Protein AF-0000000084731700 (afdb_homodimer)

Nearest PDB structures (foldseek):
  6h3n-assembly1_B  TM=8.979E-01  e=9.708E-42  Pseudomonas aeruginosa PAO1
  7q5p-assembly1_C  TM=9.030E-01  e=2.104E-41  Pseudomonas protegens Pf-5
  4uhv-assembly2_A  TM=8.529E-01  e=2.284E-30  Pseudomonas aeruginosa PAO1
  2p5z-assembly1_X  TM=8.644E-01  e=1.153E-28  Escherichia coli O6
  6j0m-assembly1_C  TM=7.497E-01  e=6.875E-27  Photorhabdus asymbiotica

Secondary structure (DSSP, 8-state):
---------S-EEEEEEETTS-TTS-EEEEEEEEEETTS--EEEEEEEE--TT--HHHHTT-EEEEEEEE-TTSS-EEEEEEEEEEEEEEEEEETTEEEEEEEEE-GGGGGGG-EEEEEE---B-HHHHHHHHHHHTT--TTTEEEE-SS----BS-EEEEEEEHHHHHHHHHHHTT-EEEEE-SSSS-EEEEE-SGGGS---EEEEEE--BTBS-----TTEEEEEEEEE----SEEEEEE--GGGTT--EEEEEES-TT---EEEEE-S---SHHHHHHHHHHHHHHHHTTTEEEEEEES-S---TT-EEEEES-SSGGG-SEEEEEEEEEEEEEEEEE-STT-EEEEEEEEEEEEEEETTSPP-----SPPP---S-EEEEEE-SSS-SBPPB-TT--EEEE-TTSSS-PPPPTT--EEEE-BS-B-SS-EEE-PPBTT-EEEEEEBTT-TTSEEEEEEE--SSS--S--TT-TTEEEEE-TTS-EEEEE-S--/---------S-EEEEEEETTS-TTS-EEEEEEEEEETTS--EEEEEEEE--TT--HHHHTT-EEEEEEEE-TTSSPEEEEEEEEEEEEEEEEEETTEEEEEEEEE-GGGGGGG-EEEEEE---B-HHHHHHHHHHHTT--TTTEEEE-SS----BS-EEEEEEEHHHHHHHHHHHTT-EEEEE-SSSS-EEEEE-SGGGS---EEEEEE--TTSS-----TTEEEEEEEEE----SEEEEEE--GGGTT--EEEEEES-TT---EEEEE-S---SHHHHHHHHHHHHHHHHTTTEEEEEEES-S---TT-EEEEES-SSGGG-SEEEEEEEEEEEEEEEEE-STT-EEEEEEEEEEEEEEETTSPP-----SPPP---SBEEEEEE-SSS-SBPP--TT--EEEE-TTSSS-PPPPTT--EEEE--S-B-SS-B---PPBTT-EEEEEEGGG-TTSEEEEEEE--SSS--S--TT-TTEEEEE-TTS-EEEEE-S--

Sequence (994 aa):
MSAGNAEMAGEVNFKFTVSGLPPDTFQVVDFAGEEELNADYSFRMTLLTRNTSLVPRDLLGKDASLVIESRREGPVVTMPYHGMIGEVEVCRQVFDRTEYKVTLVPRIARLALSEYSEVYTLEKDIPGLLEEVLKEAGFTSQDYQFKIVEGGRQRSFVCQYRETLRQFLHRWVEREGIVTYFDHSGEKERLVFYDQPHQKPAWTKSLVYRPPGDLDVGFSDDSLIEFSETIRPVTGKVVVQDFNYRKANLEIREEEVLDPRLETLVEEYGENLRTNAEAKRQAKLLAELVRCRERRFSGKSSAIDIRAGTTVKVRSHFREEVNGSFFVIRARFDGSLTESSRGPGSVAEQGRFTTSFEAIPADVPFRPERKTLWPRISGVVQGIVEAEGSGKFAELNEFGEYKIRFPFALTKRKSQKGSGWVRLATPLAGADNGMHFPLHKDTEVLVAFMGGDPDQPVIVGALHNSEGRNLVSNKNPEINIIRSAGGNVLMLIDGSLMSAGNAEMAGEVNFKFTVSGLPPDTFQVVDFAGEEELNADYSFRMTLLTRNTSLVPRDLLGKDASLVIESRREGPVVTMPYHGMIGEVEVCRQVFDRTEYKVTLVPRIARLALSEYSEVYTLEKDIPGLLEEVLKEAGFTSQDYQFKIVEGGRQRSFVCQYRETLRQFLHRWVEREGIVTYFDHSGEKERLVFYDQPHQKPAWTKSLVYRPPGDLDVGFSDDSLIEFSETIRPVTGKVVVQDFNYRKANLEIREEEVLDPRLETLVEEYGENLRTNAEAKRQAKLLAELVRCRERRFSGKSSAIDIRAGTTVKVRSHFREEVNGSFFVIRARFDGSLTESSRGPGSVAEQGRFTTSFEAIPADVPFRPERKTLWPRISGVVQGIVEAEGSGKFAELNEFGEYKIRFPFALTKRKSQKGSGWVRLATPLAGADNGMHFPLHKDTEVLVAFMGGDPDQPVIVGALHNSEGRNLVSNKNPEINIIRSAGGNVLMLIDGSL

pLDDT: mean 90.33, std 12.6, range [23.34, 98.81]

Solvent-accessible surface area (backbone atoms only — not comparable to full-atom values): 52655 Å² total; per-residue (Å²): 135,80,78,71,80,76,80,84,45,72,46,41,47,66,47,44,37,42,70,96,50,62,64,77,49,42,43,60,39,33,37,44,31,40,31,33,55,73,51,77,39,43,33,41,31,38,31,38,24,68,68,81,80,71,55,69,76,72,49,54,66,34,47,30,35,41,36,40,34,36,31,57,80,67,63,75,44,76,44,59,44,37,27,16,26,72,44,77,42,80,72,51,76,54,88,80,24,42,34,34,37,39,28,43,24,45,68,70,60,58,32,60,77,40,70,50,25,36,74,45,28,72,55,37,24,63,71,57,47,51,50,52,51,43,43,75,72,69,48,54,78,77,43,40,46,80,54,65,80,77,76,66,68,66,35,33,46,44,47,47,59,76,37,26,51,39,54,54,52,48,34,51,35,23,71,72,34,35,42,32,47,76,44,41,87,58,94,51,42,21,44,36,36,28,58,48,69,89,65,55,63,86,46,68,42,67,30,38,47,49,50,93,76,51,87,74,70,65,83,38,71,33,35,24,45,41,65,27,42,37,42,40,82,68,46,12,27,32,36,23,38,41,76,28,50,82,45,54,85,53,80,32,66,27,70,38,78,73,35,88,89,45,86,35,32,35,51,46,65,73,78,80,43,81,43,56,68,53,26,42,52,50,19,50,48,50,46,35,38,51,55,48,60,25,47,38,32,41,36,31,27,48,27,74,75,68,43,43,48,21,34,35,35,39,36,74,44,94,49,70,87,66,43,39,55,29,30,23,46,30,21,36,38,40,38,36,48,40,80,38,72,77,50,95,89,46,70,46,73,50,35,47,56,41,29,38,35,34,27,27,55,55,86,52,50,79,39,50,71,76,75,53,76,74,63,64,43,70,49,68,46,67,30,29,32,37,45,84,69,89,61,63,57,32,46,36,40,89,70,37,21,34,31,62,45,51,77,74,28,74,62,86,72,75,68,39,88,94,25,39,70,31,49,58,44,24,80,33,28,22,63,72,24,26,39,44,71,66,63,40,44,68,37,38,28,35,30,33,14,49,63,4,30,62,56,38,56,33,32,65,42,76,51,69,44,95,89,47,61,68,92,57,48,95,87,41,75,48,53,44,76,49,70,51,95,57,64,51,74,50,75,49,71,77,50,86,130,135,80,78,73,78,74,78,85,51,68,48,40,47,66,46,43,36,43,68,96,50,63,62,76,51,42,45,60,39,34,38,44,33,41,32,32,55,71,50,78,39,41,34,43,31,39,33,39,24,67,67,82,80,70,55,72,75,71,48,54,67,32,46,29,35,40,36,41,35,36,32,55,82,68,63,76,44,75,44,59,45,38,27,16,28,57,33,39,27,46,53,49,74,56,88,80,25,40,33,32,37,38,28,42,24,44,68,69,61,57,33,60,38,20,26,38,24,38,72,45,26,73,54,38,22,62,71,58,46,51,50,53,53,42,43,74,72,72,49,54,79,78,44,42,46,78,54,66,79,77,78,65,67,65,35,34,47,43,47,47,59,78,37,26,51,39,54,53,51,47,32,50,33,23,71,71,32,34,39,32,47,76,44,42,88,57,93,48,43,22,44,37,35,28,58,50,71,87,64,55,63,87,46,68,41,67,30,38,48,46,53,76,89,44,88,76,62,67,84,39,70,34,35,23,45,42,75,47,79,48,77,48,92,68,65,12,28,36,37,23,38,41,76,29,80,93,46,66,84,53,82,34,66,28,67,38,78,75,33,89,88,47,87,46,69,47,79,46,72,75,79,80,44,80,44,55,69,54,26,43,52,51,20,49,48,50,46,35,37,50,56,48,62,25,48,40,32,41,35,32,28,49,26,75,75,69,44,43,49,20,36,34,35,39,36,74,43,94,50,70,86,66,41,40,55,29,31,24,45,29,21,35,38,41,38,36,47,41,82,38,73,78,49,94,91,46,73,46,75,49,35,47,56,41,29,38,34,34,26,27,55,55,86,53,51,77,40,49,72,76,76,54,77,76,63,66,48,32,26,27,41,67,30,29,32,38,46,80,71,89,60,62,59,39,47,61,53,97,81,64,22,35,30,62,43,51,78,66,27,73,60,87,72,75,66,38,90,97,25,37,70,32,48,64,60,56,98,38,76,58,95,88,48,66,51,84,66,84,58,35,45,65,21,39,27,34,29,34,35,58,93,18,30,62,55,39,57,34,34,65,27,17,32,54,30,60,71,13,46,53,90,39,21,55,86,41,60,46,43,28,41,39,33,41,79,88,64,52,73,51,74,48,70,47,54,88,127

InterPro domains:
  IPR006531 Gp5/Type VI secretion system Vgr protein, OB-fold domain [PF04717] (404-464)
  IPR006533 Type VI secretion system, RhsGE-associated Vgr protein [TIGR01646] (26-467)
  IPR017847 Type VI secretion system, RhsGE-associated Vgr family subset [TIGR03361] (15-469)
  IPR037026 Vgr protein, OB-fold domain superfamily [G3DSA:2.40.50.230] (365-467)

Radius of gyration: 34.45 Å; Cα contacts (8 Å, |Δi|>4): 2381; chains: 2; bounding box: 83×119×77 Å

Organism: NCBI:txid412449

Foldseek 3Di:
DPPPPPCPAWFKAKFKAWPPDDRVQKGWFKWKWKAFKLDKIKIKTKIKGLDPPDDQVVQFFTKMKMWIWTCNPPDIDIDMDIAGWHDKDFDDDDDNITMIITMGIHNCVCLQVDWAKAKDQPQAFPVVVLVVLCVVVPDDPQAEEEAEDDTDGGARIDIDHGGGNSLVNSLVCQQLQKIWGWDDPDPHIHIYIYRDLVPFDPAEAEAEEDEPPDPCPDLDQRYWHDKDKDFDDFFQKEKEFEADPVCRVDGQIDMDGDHPVHPGYHYDYDPPDHDNVVRNSSNVSVSLQRVQPGMKMKTKHQHPPPHQRYWYAYDDDPDPVPRGIWHWRMKMKIKGWDQDPPDPPDGDTHMGIMMMTMTGRSPRGDGDDSPRDQDFDDFKAKWFFADDDDDFFFDADPVRWTAIHHPRHPDPDDNDPPGRTAEEDAPDDDDPDDDDDGHTGGWMFIWAADVRHPRGIHTDGTDADPVRHDPDDPVQPQKDWDAHPVGDIDIDGRDDD/DPPPPPPPAWFKAKFKAWPPDDRVQKHWFKWKWKAFKLDKIKIKTKIKGLDPPDDQVVQFFTKMKMWIWTCHPPDIDIDMDIAGWHDKDFDDDDDSITMMITMGIHNCVCLQVDWAKAKDQPQAFPVVVLVVVCVVVPDDPQAEEEAEDDTDGGARIDMDHGGGNSLVNSLVCQQLQKIWGWDDPDPHIHIYIYRDLVPFDPAEAEAEEDAPPDPCPDQDQRYWHDKDKDFDDFFQKEKEFEADPVCRVDGAIDMDGDHPVHPGYYYDYDPPDHDNVVRHSSRVSVSLQRVQPGMKMKTKHQHPPPHQRYWYAYDDDPDPVPRGIWHWRMKMKIKRWDQDPPDPPDGDTHMGMMMMTMTGHSPRGDGDDSPRDQDFDPDKAKWFFADPDDDFFFDADPVRWTAIHGPRHPDPDDNPPPGRTAEEDAPDDDDPDDDDQGHTGGWMFIWAADVRHPRGIHTDGTDADPVRHDPDDPVQPQWDWDAHPVGDIDIDGRDDD

Structure (mmCIF, N/CA/C/O backbone):
data_AF-0000000084731700-model_v1
#
loop_
_entity.id
_entity.type
_entity.pdbx_description
1 polymer 'Rhs element Vgr protein'
#
loop_
_atom_site.group_PDB
_atom_site.id
_atom_site.type_symbol
_atom_site.label_atom_id
_atom_site.label_alt_id
_atom_site.label_comp_id
_atom_site.label_asym_id
_atom_site.label_entity_id
_atom_site.label_seq_id
_atom_site.pdbx_PDB_ins_code
_atom_site.Cartn_x
_atom_site.Cartn_y
_atom_site.Cartn_z
_atom_site.occupancy
_atom_site.B_iso_or_equiv
_atom_site.auth_seq_id
_atom_site.auth_comp_id
_atom_site.auth_asym_id
_atom_site.auth_atom_id
_atom_site.pdbx_PDB_model_num
ATOM 1 N N . MET A 1 1 ? -48.156 47.344 27.125 1 23.34 1 MET A N 1
ATOM 2 C CA . MET A 1 1 ? -46.906 47.031 27.797 1 23.34 1 MET A CA 1
ATOM 3 C C . MET A 1 1 ? -46.344 45.688 27.328 1 23.34 1 MET A C 1
ATOM 5 O O . MET A 1 1 ? -46.531 44.656 27.984 1 23.34 1 MET A O 1
ATOM 9 N N . SER A 1 2 ? -46.438 45.438 26.031 1 24.66 2 SER A N 1
ATOM 10 C CA . SER A 1 2 ? -46.094 44.312 25.141 1 24.66 2 SER A CA 1
ATOM 11 C C . SER A 1 2 ? -44.625 43.906 25.266 1 24.66 2 SER A C 1
ATOM 13 O O . SER A 1 2 ? -43.75 44.656 24.875 1 24.66 2 SER A O 1
ATOM 15 N N . ALA A 1 3 ? -44.281 43.438 26.516 1 30.44 3 ALA A N 1
ATOM 16 C CA . ALA A 1 3 ? -42.969 42.875 26.844 1 30.44 3 ALA A CA 1
ATOM 17 C C . ALA A 1 3 ? -42.406 42.062 25.672 1 30.44 3 ALA A C 1
ATOM 19 O O . ALA A 1 3 ? -43 41.094 25.234 1 30.44 3 ALA A O 1
ATOM 20 N N . GLY A 1 4 ? -41.812 42.719 24.688 1 27.67 4 GLY A N 1
ATOM 21 C CA . GLY A 1 4 ? -41.094 42.281 23.5 1 27.67 4 GLY A CA 1
ATOM 22 C C . GLY A 1 4 ? -40.25 41.031 23.75 1 27.67 4 GLY A C 1
ATOM 23 O O . GLY A 1 4 ? -39.594 40.938 24.781 1 27.67 4 GLY A O 1
ATOM 24 N N . ASN A 1 5 ? -40.781 39.875 23.359 1 30.38 5 ASN A N 1
ATOM 25 C CA . ASN A 1 5 ? -40.094 38.594 23.25 1 30.38 5 ASN A CA 1
ATOM 26 C C . ASN A 1 5 ? -38.625 38.75 22.828 1 30.38 5 ASN A C 1
ATOM 28 O O . ASN A 1 5 ? -38.344 39.156 21.703 1 30.38 5 ASN A O 1
ATOM 32 N N . ALA A 1 6 ? -37.781 39.25 23.609 1 31.95 6 ALA A N 1
ATOM 33 C CA . ALA A 1 6 ? -36.344 39.312 23.469 1 31.95 6 ALA A CA 1
ATOM 34 C C . ALA A 1 6 ? -35.844 38.188 22.578 1 31.95 6 ALA A C 1
ATOM 36 O O . ALA A 1 6 ? -36.219 37.031 22.766 1 31.95 6 ALA A O 1
ATOM 37 N N . GLU A 1 7 ? -35.312 38.438 21.344 1 33.59 7 GLU A N 1
ATOM 38 C CA . GLU A 1 7 ? -34.594 37.906 20.203 1 33.59 7 GLU A CA 1
ATOM 39 C C . GLU A 1 7 ? -33.562 36.844 20.656 1 33.59 7 GLU A C 1
ATOM 41 O O . GLU A 1 7 ? -32.562 37.188 21.266 1 33.59 7 GLU A O 1
ATOM 46 N N . MET A 1 8 ? -33.938 35.781 21.266 1 37.81 8 MET A N 1
ATOM 47 C CA . MET A 1 8 ? -33.188 34.562 21.453 1 37.81 8 MET A CA 1
ATOM 48 C C . MET A 1 8 ? -32.312 34.25 20.234 1 37.81 8 MET A C 1
ATOM 50 O O . MET A 1 8 ? -32.812 33.625 19.281 1 37.81 8 MET A O 1
ATOM 54 N N . ALA A 1 9 ? -31.734 35.094 19.594 1 41.38 9 ALA A N 1
ATOM 55 C CA . ALA A 1 9 ? -30.922 35.156 18.391 1 41.38 9 ALA A CA 1
ATOM 56 C C . ALA A 1 9 ? -30.234 33.812 18.125 1 41.38 9 ALA A C 1
ATOM 58 O O . ALA A 1 9 ? -30.406 33.219 17.062 1 41.38 9 ALA A O 1
ATOM 59 N N . GLY A 1 10 ? -28.734 33.719 18.156 1 51.06 10 GLY A N 1
ATOM 60 C CA . GLY A 1 10 ? -27.516 33.219 17.531 1 51.06 10 GLY A CA 1
ATOM 61 C C . GLY A 1 10 ? -27.172 31.812 17.953 1 51.06 10 GLY A C 1
ATOM 62 O O . GLY A 1 10 ? -26.016 31.375 17.828 1 51.06 10 GLY A O 1
ATOM 63 N N . GLU A 1 11 ? -28.141 30.922 18.453 1 73.56 11 GLU A N 1
ATOM 64 C CA . GLU A 1 11 ? -27.844 29.828 19.359 1 73.56 11 GLU A CA 1
ATOM 65 C C . GLU A 1 11 ? -27.844 28.484 18.609 1 73.56 11 GLU A C 1
ATOM 67 O O . GLU A 1 11 ? -28.703 28.25 17.766 1 73.56 11 GLU A O 1
ATOM 72 N N . VAL A 1 12 ? -26.891 27.797 18.469 1 85.94 12 VAL A N 1
ATOM 73 C CA . VAL A 1 12 ? -26.812 26.406 18.078 1 85.94 12 VAL A CA 1
ATOM 74 C C . VAL A 1 12 ? -27.219 25.5 19.234 1 85.94 12 VAL A C 1
ATOM 76 O O . VAL A 1 12 ? -26.875 25.766 20.391 1 85.94 12 VAL A O 1
ATOM 79 N N . ASN A 1 13 ? -28.141 24.578 18.922 1 90.25 13 ASN A N 1
ATOM 80 C CA . ASN A 1 13 ? -28.594 23.594 19.906 1 90.25 13 ASN A CA 1
ATOM 81 C C . ASN A 1 13 ? -28.422 22.172 19.391 1 90.25 13 ASN A C 1
ATOM 83 O O . ASN A 1 13 ? -28.344 21.953 18.188 1 90.25 13 ASN A O 1
ATOM 87 N N . PHE A 1 14 ? -28.344 21.234 20.328 1 94.62 14 PHE A N 1
ATOM 88 C CA . PHE A 1 14 ? -28.141 19.828 20.016 1 94.62 14 PHE A CA 1
ATOM 89 C C . PHE A 1 14 ? -29.156 18.953 20.719 1 94.62 14 PHE A C 1
ATOM 91 O O . PHE A 1 14 ? -29.344 19.062 21.938 1 94.62 14 PHE A O 1
ATOM 98 N N . LYS A 1 15 ? -29.766 18.141 19.984 1 94.56 15 LYS A N 1
ATOM 99 C CA . LYS A 1 15 ? -30.734 17.203 20.547 1 94.56 15 LYS A CA 1
ATOM 100 C C . LYS A 1 15 ? -30.375 15.766 20.188 1 94.56 15 LYS A C 1
ATOM 102 O O . LYS A 1 15 ? -30.078 15.461 19.031 1 94.56 15 LYS A O 1
ATOM 107 N N . PHE A 1 16 ? -30.375 14.914 21.188 1 97.31 16 PHE A N 1
ATOM 108 C CA . PHE A 1 16 ? -30.109 13.492 21 1 97.31 16 PHE A CA 1
ATOM 109 C C . PHE A 1 16 ? -31.281 12.656 21.484 1 97.31 16 PHE A C 1
ATOM 111 O O . PHE A 1 16 ? -31.719 12.797 22.641 1 97.31 16 PHE A O 1
ATOM 118 N N . THR A 1 17 ? -31.781 11.828 20.625 1 97.5 17 THR A N 1
ATOM 119 C CA . THR A 1 17 ? -32.938 11 20.969 1 97.5 17 THR A CA 1
ATOM 120 C C . THR A 1 17 ? -32.625 9.523 20.703 1 97.5 17 THR A C 1
ATOM 122 O O . THR A 1 17 ? -31.891 9.195 19.781 1 97.5 17 THR A O 1
ATOM 125 N N . VAL A 1 18 ? -33.156 8.672 21.531 1 97.5 18 VAL A N 1
ATOM 126 C CA . VAL A 1 18 ? -33.031 7.227 21.406 1 97.5 18 VAL A CA 1
ATOM 127 C C . VAL A 1 18 ? -34.406 6.578 21.328 1 97.5 18 VAL A C 1
ATOM 129 O O . VAL A 1 18 ? -35.312 6.934 22.094 1 97.5 18 VAL A O 1
ATOM 132 N N . SER A 1 19 ? -34.5 5.633 20.391 1 96.19 19 SER A N 1
ATOM 133 C CA . SER A 1 19 ? -35.75 4.922 20.219 1 96.19 19 SER A CA 1
ATOM 134 C C . SER A 1 19 ? -36.156 4.199 21.5 1 96.19 19 SER A C 1
ATOM 136 O O . SER A 1 19 ? -35.344 3.51 22.109 1 96.19 19 SER A O 1
ATOM 138 N N . GLY A 1 20 ? -37.375 4.367 21.922 1 93.62 20 GLY A N 1
ATOM 139 C CA . GLY A 1 20 ? -37.875 3.691 23.094 1 93.62 20 GLY A CA 1
ATOM 140 C C . GLY A 1 20 ? -37.75 4.512 24.375 1 93.62 20 GLY A C 1
ATOM 141 O O . GLY A 1 20 ? -38.188 4.102 25.438 1 93.62 20 GLY A O 1
ATOM 142 N N . LEU A 1 21 ? -37.094 5.617 24.266 1 95.38 21 LEU A N 1
ATOM 143 C CA . LEU A 1 21 ? -36.938 6.496 25.422 1 95.38 21 LEU A CA 1
ATOM 144 C C . LEU A 1 21 ? -37.562 7.859 25.156 1 95.38 21 LEU A C 1
ATOM 146 O O . LEU A 1 21 ? -37.656 8.297 24.016 1 95.38 21 LEU A O 1
ATOM 150 N N . PRO A 1 22 ? -37.906 8.523 26.234 1 94.75 22 PRO A N 1
ATOM 151 C CA . PRO A 1 22 ? -38.375 9.891 26.031 1 94.75 22 PRO A CA 1
ATOM 152 C C . PRO A 1 22 ? -37.344 10.805 25.406 1 94.75 22 PRO A C 1
ATOM 154 O O . PRO A 1 22 ? -36.156 10.664 25.688 1 94.75 22 PRO A O 1
ATOM 157 N N . PRO A 1 23 ? -37.781 11.719 24.609 1 92.94 23 PRO A N 1
ATOM 158 C CA . PRO A 1 23 ? -36.844 12.578 23.875 1 92.94 23 PRO A CA 1
ATOM 159 C C . PRO A 1 23 ? -35.938 13.414 24.781 1 92.94 23 PRO A C 1
ATOM 161 O O . PRO A 1 23 ? -34.875 13.82 24.375 1 92.94 23 PRO A O 1
ATOM 164 N N . ASP A 1 24 ? -36.344 13.625 26.016 1 92.31 24 ASP A N 1
ATOM 165 C CA . ASP A 1 24 ? -35.562 14.492 26.906 1 92.31 24 ASP A CA 1
ATOM 166 C C . ASP A 1 24 ? -34.719 13.672 27.891 1 92.31 24 ASP A C 1
ATOM 168 O O . ASP A 1 24 ? -34.281 14.188 28.906 1 92.31 24 ASP A O 1
ATOM 172 N N . THR A 1 25 ? -34.594 12.477 27.516 1 94.5 25 THR A N 1
ATOM 173 C CA . THR A 1 25 ? -33.844 11.586 28.406 1 94.5 25 THR A CA 1
ATOM 174 C C . THR A 1 25 ? -32.406 12.047 28.562 1 94.5 25 THR A C 1
ATOM 176 O O . THR A 1 25 ? -31.844 11.992 29.656 1 94.5 25 THR A O 1
ATOM 179 N N . PHE A 1 26 ? -31.859 12.531 27.453 1 95.69 26 PHE A N 1
ATOM 180 C CA . PHE A 1 26 ? -30.453 12.883 27.469 1 95.69 26 PHE A CA 1
ATOM 181 C C . PHE A 1 26 ? -30.266 14.359 27.125 1 95.69 26 PHE A C 1
ATOM 183 O O . PHE A 1 26 ? -30.953 14.891 26.25 1 95.69 26 PHE A O 1
ATOM 190 N N . GLN A 1 27 ? -29.344 14.953 27.812 1 94 27 GLN A N 1
ATOM 191 C CA . GLN A 1 27 ? -28.828 16.266 27.453 1 94 27 GLN A CA 1
ATOM 192 C C . GLN A 1 27 ? -27.438 16.172 26.844 1 94 27 GLN A C 1
ATOM 194 O O . GLN A 1 27 ? -26.547 15.547 27.406 1 94 27 GLN A O 1
ATOM 199 N N . VAL A 1 28 ? -27.266 16.812 25.703 1 96.06 28 VAL A N 1
ATOM 200 C CA . VAL A 1 28 ? -25.969 16.781 25.031 1 96.06 28 VAL A CA 1
ATOM 201 C C . VAL A 1 28 ? -25.047 17.859 25.594 1 96.06 28 VAL A C 1
ATOM 203 O O . VAL A 1 28 ? -25.406 19.031 25.625 1 96.06 28 VAL A O 1
ATOM 206 N N . VAL A 1 29 ? -23.859 17.484 26.031 1 94.88 29 VAL A N 1
ATOM 207 C CA . VAL A 1 29 ? -22.875 18.422 26.547 1 94.88 29 VAL A CA 1
ATOM 208 C C . VAL A 1 29 ? -21.922 18.844 25.422 1 94.88 29 VAL A C 1
ATOM 210 O O . VAL A 1 29 ? -21.719 20.031 25.188 1 94.88 29 VAL A O 1
ATOM 213 N N . ASP A 1 30 ? -21.391 17.891 24.859 1 96.5 30 ASP A N 1
ATOM 214 C CA . ASP A 1 30 ? -20.5 18.125 23.734 1 96.5 30 ASP A CA 1
ATOM 215 C C . ASP A 1 30 ? -20.438 16.906 22.812 1 96.5 30 ASP A C 1
ATOM 217 O O . ASP A 1 30 ? -20.938 15.828 23.172 1 96.5 30 ASP A O 1
ATOM 221 N N . PHE A 1 31 ? -19.922 17.156 21.641 1 97.5 31 PHE A N 1
ATOM 222 C CA . PHE A 1 31 ? -19.703 16.031 20.734 1 97.5 31 PHE A CA 1
ATOM 223 C C . PHE A 1 31 ? -18.594 16.344 19.734 1 97.5 31 PHE A C 1
ATOM 225 O O . PHE A 1 31 ? -18.266 17.5 19.5 1 97.5 31 PHE A O 1
ATOM 232 N N . ALA A 1 32 ? -17.969 15.336 19.25 1 98.44 32 ALA A N 1
ATOM 233 C CA . ALA A 1 32 ? -17.047 15.328 18.109 1 98.44 32 ALA A CA 1
ATOM 234 C C . ALA A 1 32 ? -17.516 14.344 17.047 1 98.44 32 ALA A C 1
ATOM 236 O O . ALA 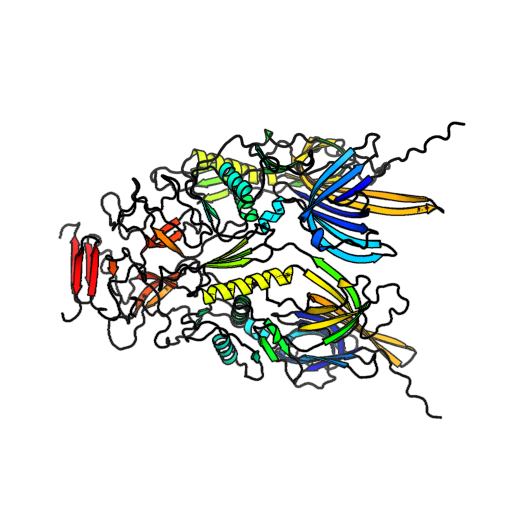A 1 32 ? -17.75 13.164 17.344 1 98.44 32 ALA A O 1
ATOM 237 N N . GLY A 1 33 ? -17.672 14.836 15.852 1 98.44 33 GLY A N 1
ATOM 238 C CA . GLY A 1 33 ? -18.172 13.984 14.781 1 98.44 33 GLY A CA 1
ATOM 239 C C . GLY A 1 33 ? -17.312 14.039 13.531 1 98.44 33 GLY A C 1
ATOM 240 O O . GLY A 1 33 ? -16.609 15.016 13.297 1 98.44 33 GLY A O 1
ATOM 241 N N . GLU A 1 34 ? -17.391 13.016 12.766 1 98.56 34 GLU A N 1
ATOM 242 C CA . GLU A 1 34 ? -16.734 12.961 11.461 1 98.56 34 GLU A CA 1
ATOM 243 C C . GLU A 1 34 ? -17.609 12.273 10.43 1 98.56 34 GLU A C 1
ATOM 245 O O . GLU A 1 34 ? -18.312 11.312 10.75 1 98.56 34 GLU A O 1
ATOM 250 N N . GLU A 1 35 ? -17.594 12.758 9.266 1 98.5 35 GLU A N 1
ATOM 251 C CA . GLU A 1 35 ? -18.297 12.203 8.109 1 98.5 35 GLU A CA 1
ATOM 252 C C . GLU A 1 35 ? -17.438 12.289 6.855 1 98.5 35 GLU A C 1
ATOM 254 O O . GLU A 1 35 ? -16.859 13.336 6.559 1 98.5 35 GLU A O 1
ATOM 259 N N . GLU A 1 36 ? -17.297 11.242 6.172 1 98.56 36 GLU A N 1
ATOM 260 C CA . GLU A 1 36 ? -16.5 11.148 4.953 1 98.56 36 GLU A CA 1
ATOM 261 C C . GLU A 1 36 ? -17.188 10.281 3.906 1 98.56 36 GLU A C 1
ATOM 263 O O . GLU A 1 36 ? -17.844 9.289 4.242 1 98.56 36 GLU A O 1
ATOM 268 N N . LEU A 1 37 ? -17.078 10.664 2.625 1 98.5 37 LEU A N 1
ATOM 269 C CA . LEU A 1 37 ? -17.562 9.781 1.562 1 98.5 37 LEU A CA 1
ATOM 270 C C . LEU A 1 37 ? -16.859 8.43 1.622 1 98.5 37 LEU A C 1
ATOM 272 O O . LEU A 1 37 ? -15.664 8.352 1.896 1 98.5 37 LEU A O 1
ATOM 276 N N . ASN A 1 38 ? -17.688 7.355 1.386 1 98.31 38 ASN A N 1
ATOM 277 C CA . ASN A 1 38 ? -17.203 5.977 1.356 1 98.31 38 ASN A CA 1
ATOM 278 C C . ASN A 1 38 ? -16.672 5.539 2.719 1 98.31 38 ASN A C 1
ATOM 280 O O . ASN A 1 38 ? -15.766 4.711 2.797 1 98.31 38 ASN A O 1
ATOM 284 N N . ALA A 1 39 ? -17.109 6.16 3.758 1 97.94 39 ALA A N 1
ATOM 285 C CA . ALA A 1 39 ? -16.781 5.766 5.125 1 97.94 39 ALA A CA 1
ATOM 286 C C . ALA A 1 39 ? -17.984 5.902 6.043 1 97.94 39 ALA A C 1
ATOM 288 O O . ALA A 1 39 ? -18.953 6.613 5.727 1 97.94 39 ALA A O 1
ATOM 289 N N . ASP A 1 40 ? -17.875 5.211 7.141 1 98 40 ASP A N 1
ATOM 290 C CA . ASP A 1 40 ? -18.891 5.379 8.18 1 98 40 ASP A CA 1
ATOM 291 C C . ASP A 1 40 ? -18.688 6.688 8.938 1 98 40 ASP A C 1
ATOM 293 O O . ASP A 1 40 ? -17.562 7.07 9.234 1 98 40 ASP A O 1
ATOM 297 N N . TYR A 1 41 ? -19.781 7.371 9.18 1 98.56 41 TYR A N 1
ATOM 298 C CA . TYR A 1 41 ? -19.672 8.5 10.094 1 98.56 41 TYR A CA 1
ATOM 299 C C . TYR A 1 41 ? -19.641 8.031 11.539 1 98.56 41 TYR A C 1
ATOM 301 O O . TYR A 1 41 ? -19.984 6.887 11.836 1 98.56 41 TYR A O 1
ATOM 309 N N . SER A 1 42 ? -19.156 8.906 12.367 1 98.75 42 SER A N 1
ATOM 310 C CA . SER A 1 42 ? -19.062 8.633 13.797 1 98.75 42 SER A CA 1
ATOM 311 C C . SER A 1 42 ? -19.188 9.914 14.609 1 98.75 42 SER A C 1
ATOM 313 O O . SER A 1 42 ? -18.5 10.906 14.328 1 98.75 42 SER A O 1
ATOM 315 N N . PHE A 1 43 ? -20.062 9.914 15.586 1 98.69 43 PHE A N 1
ATOM 316 C CA . PHE A 1 43 ? -20.234 11.016 16.531 1 98.69 43 PHE A CA 1
ATOM 317 C C . PHE A 1 43 ? -20.031 10.539 17.953 1 98.69 43 PHE A C 1
ATOM 319 O O . PHE A 1 43 ? -20.875 9.812 18.5 1 98.69 43 PHE A O 1
ATOM 326 N N . ARG A 1 44 ? -19.016 10.938 18.5 1 98.62 44 ARG A N 1
ATOM 327 C CA . ARG A 1 44 ? -18.781 10.711 19.922 1 98.62 44 ARG A CA 1
ATOM 328 C C . ARG A 1 44 ? -19.344 11.867 20.75 1 98.62 44 ARG A C 1
ATOM 330 O O . ARG A 1 44 ? -18.984 13.023 20.531 1 98.62 44 ARG A O 1
ATOM 337 N N . MET A 1 45 ? -20.172 11.531 21.75 1 98 45 MET A N 1
ATOM 338 C CA . MET A 1 45 ? -20.859 12.602 22.484 1 98 45 MET A CA 1
ATOM 339 C C . MET A 1 45 ? -20.828 12.336 23.984 1 98 45 MET A C 1
ATOM 341 O O . MET A 1 45 ? -20.828 11.18 24.422 1 98 45 MET A O 1
ATOM 345 N N . THR A 1 46 ? -20.812 13.344 24.719 1 97.75 46 THR A N 1
ATOM 346 C CA . THR A 1 46 ? -21.016 13.32 26.172 1 97.75 46 THR A CA 1
ATOM 347 C C . THR A 1 46 ? -22.453 13.719 26.516 1 97.75 46 THR A C 1
ATOM 349 O O . THR A 1 46 ? -22.906 14.805 26.141 1 97.75 46 THR A O 1
ATOM 352 N N . LEU A 1 47 ? -23.078 12.82 27.219 1 96.88 47 LEU A N 1
ATOM 353 C CA . LEU A 1 47 ? -24.484 13 27.562 1 96.88 47 LEU A CA 1
ATOM 354 C C . LEU A 1 47 ? -24.688 13 29.078 1 96.88 47 LEU A C 1
ATOM 356 O O . LEU A 1 47 ? -23.969 12.312 29.797 1 96.88 47 LEU A O 1
ATOM 360 N N . LEU A 1 48 ? -25.703 13.75 29.484 1 95.75 48 LEU A N 1
ATOM 361 C CA . LEU A 1 48 ? -26.141 13.727 30.875 1 95.75 48 LEU A CA 1
ATOM 362 C C . LEU A 1 48 ? -27.609 13.281 30.969 1 95.75 48 LEU A C 1
ATOM 364 O O . LEU A 1 48 ? -28.438 13.672 30.141 1 95.75 48 LEU A O 1
ATOM 368 N N . THR A 1 49 ? -27.859 12.484 31.938 1 95.5 49 THR A N 1
ATOM 369 C CA . THR A 1 49 ? -29.234 12.062 32.156 1 95.5 49 THR A CA 1
ATOM 370 C C . THR A 1 49 ? -29.531 11.961 33.656 1 95.5 49 THR A C 1
ATOM 372 O O . THR A 1 49 ? -28.656 11.633 34.438 1 95.5 49 THR A O 1
ATOM 375 N N . ARG A 1 50 ? -30.797 12.195 34 1 93.62 50 ARG A N 1
ATOM 376 C CA . ARG A 1 50 ? -31.266 12.023 35.375 1 93.62 50 ARG A CA 1
ATOM 377 C C . ARG A 1 50 ? -31.922 10.656 35.562 1 93.62 50 ARG A C 1
ATOM 379 O O . ARG A 1 50 ? -32.281 10.273 36.656 1 93.62 50 ARG A O 1
ATOM 386 N N . ASN A 1 51 ? -32.062 10.039 34.469 1 91.31 51 ASN A N 1
ATOM 387 C CA . ASN A 1 51 ? -32.688 8.719 34.5 1 91.31 51 ASN A CA 1
ATOM 388 C C . ASN A 1 51 ? -31.75 7.676 35.094 1 91.31 51 ASN A C 1
ATOM 390 O O . ASN A 1 51 ? -30.781 7.258 34.469 1 91.31 51 ASN A O 1
ATOM 394 N N . THR A 1 52 ? -32.031 7.137 36.219 1 86.12 52 THR A N 1
ATOM 395 C CA . THR A 1 52 ? -31.172 6.188 36.906 1 86.12 52 THR A CA 1
ATOM 396 C C . THR A 1 52 ? -31.547 4.754 36.562 1 86.12 52 THR A C 1
ATOM 398 O O . THR A 1 52 ? -30.828 3.812 36.938 1 86.12 52 THR A O 1
ATOM 401 N N . SER A 1 53 ? -32.531 4.594 35.812 1 88 53 SER A N 1
ATOM 402 C CA . SER A 1 53 ? -33 3.248 35.531 1 88 53 SER A CA 1
ATOM 403 C C . SER A 1 53 ? -32.469 2.732 34.219 1 88 53 SER A C 1
ATOM 405 O O . SER A 1 53 ? -32.781 1.62 33.781 1 88 53 SER A O 1
ATOM 407 N N . LEU A 1 54 ? -31.672 3.516 33.656 1 91.69 54 LEU A N 1
ATOM 408 C CA . LEU A 1 54 ? -31.156 3.115 32.344 1 91.69 54 LEU A CA 1
ATOM 409 C C . LEU A 1 54 ? -30.156 1.972 32.5 1 91.69 54 LEU A C 1
ATOM 411 O O . LEU A 1 54 ? -29.266 2.02 33.344 1 91.69 54 LEU A O 1
ATOM 415 N N . VAL A 1 55 ? -30.281 0.948 31.75 1 93.12 55 VAL A N 1
ATOM 416 C CA . VAL A 1 55 ? -29.312 -0.13 31.609 1 93.12 55 VAL A CA 1
ATOM 417 C C . VAL A 1 55 ? -28.453 0.102 30.375 1 93.12 55 VAL A C 1
ATOM 419 O O . VAL A 1 55 ? -28.938 -0.015 29.234 1 93.12 55 VAL A O 1
ATOM 422 N N . PRO A 1 56 ? -27.188 0.373 30.594 1 94.19 56 PRO A N 1
ATOM 423 C CA . PRO A 1 56 ? -26.312 0.77 29.469 1 94.19 56 PRO A CA 1
ATOM 424 C C . PRO A 1 56 ? -26.312 -0.25 28.344 1 94.19 56 PRO A C 1
ATOM 426 O O . PRO A 1 56 ? -26.328 0.127 27.156 1 94.19 56 PRO A O 1
ATOM 429 N N . ARG A 1 57 ? -26.359 -1.529 28.625 1 94.88 57 ARG A N 1
ATOM 430 C CA . ARG A 1 57 ? -26.312 -2.59 27.625 1 94.88 57 ARG A CA 1
ATOM 431 C C . ARG A 1 57 ? -27.531 -2.529 26.703 1 94.88 57 ARG A C 1
ATOM 433 O O . ARG A 1 57 ? -27.438 -2.869 25.516 1 94.88 57 ARG A O 1
ATOM 440 N N . ASP A 1 58 ? -28.594 -2.021 27.203 1 94.75 58 ASP A N 1
ATOM 441 C CA . ASP A 1 58 ? -29.844 -1.97 26.438 1 94.75 58 ASP A CA 1
ATOM 442 C C . ASP A 1 58 ? -29.812 -0.819 25.438 1 94.75 58 ASP A C 1
ATOM 444 O O . ASP A 1 58 ? -30.641 -0.767 24.516 1 94.75 58 ASP A O 1
ATOM 448 N N . LEU A 1 59 ? -28.891 0.022 25.625 1 95.75 59 LEU A N 1
ATOM 449 C CA . LEU A 1 59 ? -28.797 1.163 24.719 1 95.75 59 LEU A CA 1
ATOM 450 C C . LEU A 1 59 ? -28.078 0.772 23.438 1 95.75 59 LEU A C 1
ATOM 452 O O . LEU A 1 59 ? -28.312 1.365 22.375 1 95.75 59 LEU A O 1
ATOM 456 N N . LEU A 1 60 ? -27.234 -0.253 23.578 1 95.88 60 LEU A N 1
ATOM 457 C CA . LEU A 1 60 ? -26.406 -0.665 22.438 1 95.88 60 LEU A CA 1
ATOM 458 C C . LEU A 1 60 ? -27.281 -1.156 21.297 1 95.88 60 LEU A C 1
ATOM 460 O O . LEU A 1 60 ? -28.188 -1.968 21.5 1 95.88 60 LEU A O 1
ATOM 464 N N . GLY A 1 61 ? -27 -0.617 20.078 1 95.56 61 GLY A N 1
ATOM 465 C CA . GLY A 1 61 ? -27.688 -1.079 18.875 1 95.56 61 GLY A CA 1
ATOM 466 C C . GLY A 1 61 ? -29.031 -0.407 18.672 1 95.56 61 GLY A C 1
ATOM 467 O O . GLY A 1 61 ? -29.641 -0.567 17.609 1 95.56 61 GLY A O 1
ATOM 468 N N . LYS A 1 62 ? -29.5 0.377 19.594 1 96.62 62 LYS A N 1
ATOM 469 C CA . LYS A 1 62 ? -30.781 1.072 19.422 1 96.62 62 LYS A CA 1
ATOM 470 C C . LYS A 1 62 ? -30.656 2.213 18.422 1 96.62 62 LYS A C 1
ATOM 472 O O . LYS A 1 62 ? -29.609 2.857 18.328 1 96.62 62 LYS A O 1
ATOM 477 N N . ASP A 1 63 ? -31.781 2.393 17.719 1 97.5 63 ASP A N 1
ATOM 478 C CA . ASP A 1 63 ? -31.844 3.539 16.828 1 97.5 63 ASP A CA 1
ATOM 479 C C . ASP A 1 63 ? -31.781 4.852 17.594 1 97.5 63 ASP A C 1
ATOM 481 O O . ASP A 1 63 ? -32.406 4.992 18.641 1 97.5 63 ASP A O 1
ATOM 485 N N . ALA A 1 64 ? -30.984 5.734 17.125 1 98.19 64 ALA A N 1
ATOM 486 C CA . ALA A 1 64 ? -30.797 7.035 17.75 1 98.19 64 ALA A CA 1
ATOM 487 C C . ALA A 1 64 ? -30.562 8.125 16.719 1 98.19 64 ALA A C 1
ATOM 489 O O . ALA A 1 64 ? -30.266 7.832 15.555 1 98.19 64 ALA A O 1
ATOM 490 N N . SER A 1 65 ? -30.766 9.406 17.141 1 98.12 65 SER A N 1
ATOM 491 C CA . SER A 1 65 ? -30.609 10.539 16.234 1 98.12 65 SER A CA 1
ATOM 492 C C . SER A 1 65 ? -30 11.742 16.953 1 98.12 65 SER A C 1
ATOM 494 O O . SER A 1 65 ? -30.359 12.031 18.094 1 98.12 65 SER A O 1
ATOM 496 N N . LEU A 1 66 ? -29.062 12.281 16.344 1 97.88 66 LEU A N 1
ATOM 497 C CA . LEU A 1 66 ? -28.531 13.578 16.75 1 97.88 66 LEU A CA 1
ATOM 498 C C . LEU A 1 66 ? -29 14.68 15.805 1 97.88 66 LEU A C 1
ATOM 500 O O . LEU A 1 66 ? -28.844 14.578 14.586 1 97.88 66 LEU A O 1
ATOM 504 N N . VAL A 1 67 ? -29.609 15.711 16.344 1 95.94 67 VAL A N 1
ATOM 505 C CA . VAL A 1 67 ? -30.062 16.844 15.547 1 95.94 67 VAL A CA 1
ATOM 506 C C . VAL A 1 67 ? -29.344 18.109 15.969 1 95.94 67 VAL A C 1
ATOM 508 O O . VAL A 1 67 ? -29.438 18.531 17.125 1 95.94 67 VAL A O 1
ATOM 511 N N . ILE A 1 68 ? -28.609 18.625 15.047 1 93.88 68 ILE A N 1
ATOM 512 C CA . ILE A 1 68 ? -27.953 19.906 15.242 1 93.88 68 ILE A CA 1
ATOM 513 C C . ILE A 1 68 ? -28.812 21.031 14.672 1 93.88 68 ILE A C 1
ATOM 515 O O . ILE A 1 68 ? -29.172 21.016 13.492 1 93.88 68 ILE A O 1
ATOM 519 N N . GLU A 1 69 ? -29.109 22 15.516 1 91 69 GLU A N 1
ATOM 520 C CA . GLU A 1 69 ? -30.031 23.078 15.125 1 91 69 GLU A CA 1
ATOM 521 C C . GLU A 1 69 ? -29.359 24.438 15.273 1 91 69 GLU A C 1
ATOM 523 O O . GLU A 1 69 ? -28.641 24.688 16.25 1 91 69 GLU A O 1
ATOM 528 N N . SER A 1 70 ? -29.578 25.203 14.227 1 87.25 70 SER A N 1
ATOM 529 C CA . SER A 1 70 ? -29.125 26.594 14.289 1 87.25 70 SER A CA 1
ATOM 530 C C . SER A 1 70 ? -30.266 27.562 14.031 1 87.25 70 SER A C 1
ATOM 532 O O . SER A 1 70 ? -31.109 27.328 13.164 1 87.25 70 SER A O 1
ATOM 534 N N . ARG A 1 71 ? -30.328 28.672 14.805 1 79.38 71 ARG A N 1
ATOM 535 C CA . ARG A 1 71 ? -31.328 29.719 14.656 1 79.38 71 ARG A CA 1
ATOM 536 C C . ARG A 1 71 ? -30.672 31.062 14.352 1 79.38 71 ARG A C 1
ATOM 538 O O . ARG A 1 71 ? -31.266 32.125 14.602 1 79.38 71 ARG A O 1
ATOM 545 N N . ARG A 1 72 ? -29.516 31.031 13.922 1 72.5 72 ARG A N 1
ATOM 546 C CA . ARG A 1 72 ? -28.734 32.25 13.734 1 72.5 72 ARG A CA 1
ATOM 547 C C . ARG A 1 72 ? -29.344 33.125 12.656 1 72.5 72 ARG A C 1
ATOM 549 O O . ARG A 1 72 ? -29.281 34.375 12.742 1 72.5 72 ARG A O 1
ATOM 556 N N . GLU A 1 73 ? -29.875 32.625 11.531 1 65.62 73 GLU A N 1
ATOM 557 C CA . GLU A 1 73 ? -30.359 33.469 10.43 1 65.62 73 GLU A CA 1
ATOM 558 C C . GLU A 1 73 ? -31.875 33.5 10.406 1 65.62 73 GLU A C 1
ATOM 560 O O . GLU A 1 73 ? -32.469 33.812 9.383 1 65.62 73 GLU A O 1
ATOM 565 N N . GLY A 1 74 ? -32.531 33.344 11.422 1 68.5 74 GLY A N 1
ATOM 566 C CA . GLY A 1 74 ? -34 33.438 11.477 1 68.5 74 GLY A CA 1
ATOM 567 C C . GLY A 1 74 ? -34.656 32.094 11.336 1 68.5 74 GLY A C 1
ATOM 568 O O . GLY A 1 74 ? -35.062 31.469 12.336 1 68.5 74 GLY A O 1
ATOM 569 N N . PRO A 1 75 ? -34.531 31.578 10.031 1 76.25 75 PRO A N 1
ATOM 570 C CA . PRO A 1 75 ? -35.156 30.25 9.922 1 76.25 75 PRO A CA 1
ATOM 571 C C . PRO A 1 75 ? -34.312 29.156 10.562 1 76.25 75 PRO A C 1
ATOM 573 O O . PRO A 1 75 ? -33.094 29.219 10.516 1 76.25 75 PRO A O 1
ATOM 576 N N . VAL A 1 76 ? -35 28.328 11.234 1 82.62 76 VAL A N 1
ATOM 577 C CA . VAL A 1 76 ? -34.344 27.219 11.891 1 82.62 76 VAL A CA 1
ATOM 578 C C . VAL A 1 76 ? -33.781 26.266 10.844 1 82.62 76 VAL A C 1
ATOM 580 O O . VAL A 1 76 ? -34.5 25.812 9.953 1 82.62 76 VAL A O 1
ATOM 583 N N . VAL A 1 77 ? -32.531 26.078 10.852 1 85.69 77 VAL A N 1
ATOM 584 C CA . VAL A 1 77 ? -31.859 25.094 10.023 1 85.69 77 VAL A CA 1
ATOM 585 C C . VAL A 1 77 ? -31.453 23.891 10.875 1 85.69 77 VAL A C 1
ATOM 587 O O . VAL A 1 77 ? -30.922 24.062 11.977 1 85.69 77 VAL A O 1
ATOM 590 N N . THR A 1 78 ? -31.828 22.688 10.352 1 89.88 78 THR A N 1
ATOM 591 C CA . THR A 1 78 ? -31.5 21.469 11.109 1 89.88 78 THR A CA 1
ATOM 592 C C . THR A 1 78 ? -30.625 20.547 10.289 1 89.88 78 THR A C 1
ATOM 594 O O . THR A 1 78 ? -30.734 20.484 9.062 1 89.88 78 THR A O 1
ATOM 597 N N . MET A 1 79 ? -29.75 19.906 10.891 1 92.88 79 MET A N 1
ATOM 598 C CA . MET A 1 79 ? -28.891 18.875 10.344 1 92.88 79 MET A CA 1
ATOM 599 C C . MET A 1 79 ? -28.984 17.594 11.156 1 92.88 79 MET A C 1
ATOM 601 O O . MET A 1 79 ? -28.297 17.438 12.172 1 92.88 79 MET A O 1
ATOM 605 N N . PRO A 1 80 ? -29.766 16.703 10.703 1 95.88 80 PRO A N 1
ATOM 606 C CA . PRO A 1 80 ? -29.984 15.453 11.445 1 95.88 80 PRO A CA 1
ATOM 607 C C . PRO A 1 80 ? -28.969 14.367 11.078 1 95.88 80 PRO A C 1
ATOM 609 O O . PRO A 1 80 ? -28.531 14.297 9.922 1 95.88 80 PRO A O 1
ATOM 612 N N . TYR A 1 81 ? -28.578 13.531 12.008 1 98 81 TYR A N 1
ATOM 613 C CA . TYR A 1 81 ? -27.828 12.289 11.836 1 98 81 TYR A CA 1
ATOM 614 C C . TYR A 1 81 ? -28.531 11.125 12.516 1 98 81 TYR A C 1
ATOM 616 O O . TYR A 1 81 ? -28.625 11.086 13.75 1 98 81 TYR A O 1
ATOM 624 N N . HIS A 1 82 ? -29 10.258 11.695 1 98.38 82 HIS A N 1
ATOM 625 C CA . HIS A 1 82 ? -29.625 9.047 12.203 1 98.38 82 HIS A CA 1
ATOM 626 C C . HIS A 1 82 ? -28.641 7.879 12.219 1 98.38 82 HIS A C 1
ATOM 628 O O . HIS A 1 82 ? -27.703 7.84 11.414 1 98.38 82 HIS A O 1
ATOM 634 N N . GLY A 1 83 ? -28.844 6.957 13.086 1 98.44 83 GLY A N 1
ATOM 635 C CA . GLY A 1 83 ? -28.016 5.77 13.156 1 98.44 83 GLY A CA 1
ATOM 636 C C . GLY A 1 83 ? -28.344 4.879 14.344 1 98.44 83 GLY A C 1
ATOM 637 O O . GLY A 1 83 ? -29.516 4.711 14.688 1 98.44 83 GLY A O 1
ATOM 638 N N . MET A 1 84 ? -27.359 4.301 14.859 1 97.88 84 MET A N 1
ATOM 639 C CA . MET A 1 84 ? -27.5 3.451 16.047 1 97.88 84 MET A CA 1
ATOM 640 C C . MET A 1 84 ? -26.375 3.705 17.031 1 97.88 84 MET A C 1
ATOM 642 O O . MET A 1 84 ? -25.328 4.266 16.672 1 97.88 84 MET A O 1
ATOM 646 N N . ILE A 1 85 ? -26.594 3.334 18.234 1 98.25 85 ILE A N 1
ATOM 647 C CA . ILE A 1 85 ? -25.578 3.469 19.266 1 98.25 85 ILE A CA 1
ATOM 648 C C . ILE A 1 85 ? -24.547 2.344 19.125 1 98.25 85 ILE A C 1
ATOM 650 O O . ILE A 1 85 ? -24.875 1.17 19.312 1 98.25 85 ILE A O 1
ATOM 654 N N . GLY A 1 86 ? -23.359 2.701 18.844 1 97.81 86 GLY A N 1
ATOM 655 C CA . GLY A 1 86 ? -22.328 1.713 18.609 1 97.81 86 GLY A CA 1
ATOM 656 C C . GLY A 1 86 ? -21.5 1.396 19.844 1 97.81 86 GLY A C 1
ATOM 657 O O . GLY A 1 86 ? -20.922 0.314 19.953 1 97.81 86 GLY A O 1
ATOM 658 N N . GLU A 1 87 ? -21.422 2.363 20.766 1 98 87 GLU A N 1
ATOM 659 C CA . GLU A 1 87 ? -20.641 2.229 22 1 98 87 GLU A CA 1
ATOM 660 C C . GLU A 1 87 ? -21.234 3.064 23.125 1 98 87 GLU A C 1
ATOM 662 O O . GLU A 1 87 ? -21.781 4.145 22.875 1 98 87 GLU A O 1
ATOM 667 N N . VAL A 1 88 ? -21.094 2.518 24.375 1 97.75 88 VAL A N 1
ATOM 668 C CA . VAL A 1 88 ? -21.594 3.201 25.562 1 97.75 88 VAL A CA 1
ATOM 669 C C . VAL A 1 88 ? -20.547 3.133 26.672 1 97.75 88 VAL A C 1
ATOM 671 O O . VAL A 1 88 ? -19.984 2.072 26.938 1 97.75 88 VAL A O 1
ATOM 674 N N . GLU A 1 89 ? -20.266 4.184 27.219 1 97.62 89 GLU A N 1
ATOM 675 C CA . GLU A 1 89 ? -19.422 4.297 28.406 1 97.62 89 GLU A CA 1
ATOM 676 C C . GLU A 1 89 ? -20.125 5.066 29.516 1 97.62 89 GLU A C 1
ATOM 678 O O . GLU A 1 89 ? -20.625 6.172 29.297 1 97.62 89 GLU A O 1
ATOM 683 N N . VAL A 1 90 ? -20.266 4.492 30.609 1 96.25 90 VAL A N 1
ATOM 684 C CA . VAL A 1 90 ? -20.75 5.191 31.797 1 96.25 90 VAL A CA 1
ATOM 685 C C . VAL A 1 90 ? -19.578 5.793 32.562 1 96.25 90 VAL A C 1
ATOM 687 O O . VAL A 1 90 ? -18.688 5.066 33.031 1 96.25 90 VAL A O 1
ATOM 690 N N . CYS A 1 91 ? -19.594 6.996 32.688 1 94.88 91 CYS A N 1
ATOM 691 C CA . CYS A 1 91 ? -18.391 7.672 33.156 1 94.88 91 CYS A CA 1
ATOM 692 C C . CYS A 1 91 ? -18.484 7.977 34.656 1 94.88 91 CYS A C 1
ATOM 694 O O . CYS A 1 91 ? -17.969 7.223 35.469 1 94.88 91 CYS A O 1
ATOM 696 N N . ARG A 1 92 ? -19.219 9.016 35.062 1 93.31 92 ARG A N 1
ATOM 697 C CA . ARG A 1 92 ? -19.266 9.453 36.469 1 93.31 92 ARG A CA 1
ATOM 698 C C . ARG A 1 92 ? -20.625 10.086 36.781 1 93.31 92 ARG A C 1
ATOM 700 O O . ARG A 1 92 ? -21.438 10.328 35.875 1 93.31 92 ARG A O 1
ATOM 707 N N . GLN A 1 93 ? -20.859 10.32 38.031 1 91.44 93 GLN A N 1
ATOM 708 C 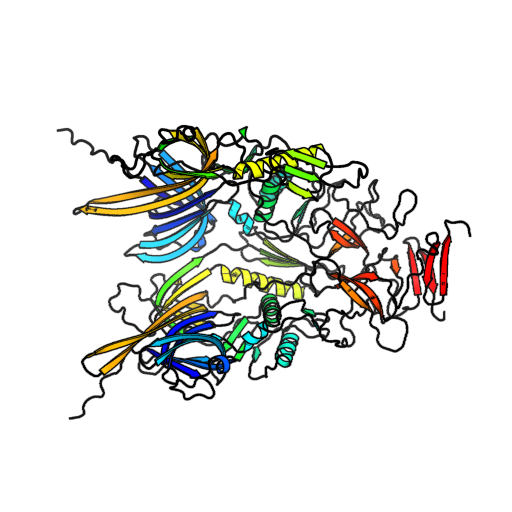CA . GLN A 1 93 ? -22.016 11.086 38.5 1 91.44 93 GLN A CA 1
ATOM 709 C C . GLN A 1 93 ? -21.672 12.562 38.656 1 91.44 93 GLN A C 1
ATOM 711 O O . GLN A 1 93 ? -20.594 12.898 39.156 1 91.44 93 GLN A O 1
ATOM 716 N N . VAL A 1 94 ? -22.5 13.32 38.062 1 88.69 94 VAL A N 1
ATOM 717 C CA . VAL A 1 94 ? -22.391 14.766 38.188 1 88.69 94 VAL A CA 1
ATOM 718 C C . VAL A 1 94 ? -23.656 15.32 38.875 1 88.69 94 VAL A C 1
ATOM 720 O O . VAL A 1 94 ? -24.656 15.57 38.188 1 88.69 94 VAL A O 1
ATOM 723 N N . PHE A 1 95 ? -23.531 15.555 40.094 1 86.94 95 PHE A N 1
ATOM 724 C CA . PHE A 1 95 ? -24.672 15.969 40.906 1 86.94 95 PHE A CA 1
ATOM 725 C C . PHE A 1 95 ? -25.781 14.922 40.844 1 86.94 95 PHE A C 1
ATOM 727 O O . PHE A 1 95 ? -25.594 13.781 41.25 1 86.94 95 PHE A O 1
ATOM 734 N N . ASP A 1 96 ? -26.859 15.352 40.188 1 90.81 96 ASP A N 1
ATOM 735 C CA . ASP A 1 96 ? -28 14.438 40.156 1 90.81 96 ASP A CA 1
ATOM 736 C C . ASP A 1 96 ? -28.141 13.766 38.781 1 90.81 96 ASP A C 1
ATOM 738 O O . ASP A 1 96 ? -29.172 13.18 38.469 1 90.81 96 ASP A O 1
ATOM 742 N N . ARG A 1 97 ? -27.062 13.922 38.094 1 94.25 97 ARG A N 1
ATOM 743 C CA . ARG A 1 97 ? -27.094 13.359 36.75 1 94.25 97 ARG A CA 1
ATOM 744 C C . ARG A 1 97 ? -25.969 12.359 36.531 1 94.25 97 ARG A C 1
ATOM 746 O O . ARG A 1 97 ? -24.953 12.406 37.219 1 94.25 97 ARG A O 1
ATOM 753 N N . THR A 1 98 ? -26.156 11.414 35.656 1 95.44 98 THR A N 1
ATOM 754 C CA . THR A 1 98 ? -25.125 10.461 35.25 1 95.44 98 THR A CA 1
ATOM 755 C C . THR A 1 98 ? -24.578 10.82 33.875 1 95.44 98 THR A C 1
ATOM 757 O O . THR A 1 98 ? -25.344 11.125 32.969 1 95.44 98 THR A O 1
ATOM 760 N N . GLU A 1 99 ? -23.266 10.836 33.812 1 96.38 99 GLU A N 1
ATOM 761 C CA . GLU A 1 99 ? -22.609 11.164 32.562 1 96.38 99 GLU A CA 1
ATOM 762 C C . GLU A 1 99 ? -22.359 9.906 31.734 1 96.38 99 GLU A C 1
ATOM 764 O O . GLU A 1 99 ? -21.75 8.945 32.219 1 96.38 99 GLU A O 1
ATOM 769 N N . TYR A 1 100 ? -22.812 9.945 30.5 1 96.81 100 TYR A N 1
ATOM 770 C CA . TYR A 1 100 ? -22.578 8.891 29.516 1 96.81 100 TYR A CA 1
ATOM 771 C C . TYR A 1 100 ? -21.734 9.406 28.359 1 96.81 100 TYR A C 1
ATOM 773 O O . TYR A 1 100 ? -21.828 10.57 27.984 1 96.81 100 TYR A O 1
ATOM 781 N N . LYS A 1 101 ? -20.891 8.609 27.875 1 98.06 101 LYS A N 1
ATOM 782 C CA . LYS A 1 101 ? -20.297 8.812 26.562 1 98.06 101 LYS A CA 1
ATOM 783 C C . LYS A 1 101 ? -20.828 7.777 25.562 1 98.06 101 LYS A C 1
ATOM 785 O O . LYS A 1 101 ? -20.781 6.574 25.828 1 98.06 101 LYS A O 1
ATOM 790 N N . VAL A 1 102 ? -21.359 8.289 24.5 1 98.12 102 VAL A N 1
ATOM 791 C CA . VAL A 1 102 ? -21.953 7.406 23.516 1 98.12 102 VAL A CA 1
ATOM 792 C C . VAL A 1 102 ? -21.422 7.742 22.125 1 98.12 102 VAL A C 1
ATOM 794 O O . VAL A 1 102 ? -21.062 8.891 21.844 1 98.12 102 VAL A O 1
ATOM 797 N N . THR A 1 103 ? -21.344 6.699 21.297 1 98.75 103 THR A N 1
ATOM 798 C CA . THR A 1 103 ? -20.953 6.902 19.906 1 98.75 103 THR A CA 1
ATOM 799 C C . THR A 1 103 ? -22.109 6.535 18.969 1 98.75 103 THR A C 1
ATOM 801 O O . THR A 1 103 ? -22.625 5.422 19.031 1 98.75 103 THR A O 1
ATOM 804 N N . LEU A 1 104 ? -22.547 7.477 18.141 1 98.75 104 LEU A N 1
ATOM 805 C CA . LEU A 1 104 ? -23.547 7.258 17.094 1 98.75 104 LEU A CA 1
ATOM 806 C C . LEU A 1 104 ? -22.891 6.855 15.781 1 98.75 104 LEU A C 1
ATOM 808 O O . LEU A 1 104 ? -21.984 7.551 15.289 1 98.75 104 LEU A O 1
ATOM 812 N N . VAL A 1 105 ? -23.266 5.703 15.219 1 98.75 105 VAL A N 1
ATOM 813 C CA . VAL A 1 105 ? -22.719 5.191 13.969 1 98.75 105 VAL A CA 1
ATOM 814 C C . VAL A 1 105 ? -23.844 4.758 13.047 1 98.75 105 VAL A C 1
ATOM 816 O O . VAL A 1 105 ? -25 4.602 13.484 1 98.75 105 VAL A O 1
ATOM 819 N N . PRO A 1 106 ? -23.578 4.684 11.773 1 98.56 106 PRO A N 1
ATOM 820 C CA . PRO A 1 106 ? -24.625 4.156 10.891 1 98.56 106 PRO A CA 1
ATOM 821 C C . PRO A 1 106 ? -24.938 2.686 11.148 1 98.56 106 PRO A C 1
ATOM 823 O O . PRO A 1 106 ? -24.078 1.94 11.617 1 98.56 106 PRO A O 1
ATOM 826 N N . ARG A 1 107 ? -26.125 2.24 10.789 1 97.44 107 ARG A N 1
ATOM 827 C CA . ARG A 1 107 ? -26.562 0.866 11.031 1 97.44 107 ARG A CA 1
ATOM 828 C C . ARG A 1 107 ? -25.703 -0.123 10.25 1 97.44 107 ARG A C 1
ATOM 830 O O . ARG A 1 107 ? -25.5 -1.262 10.68 1 97.44 107 ARG A O 1
ATOM 837 N N . ILE A 1 108 ? -25.125 0.248 9.156 1 97.38 108 ILE A N 1
ATOM 838 C CA . ILE A 1 108 ? -24.312 -0.628 8.32 1 97.38 108 ILE A CA 1
ATOM 839 C C . ILE A 1 108 ? -23.047 -1.018 9.07 1 97.38 108 ILE A C 1
ATOM 841 O O . ILE A 1 108 ? -22.344 -1.965 8.68 1 97.38 108 ILE A O 1
ATOM 845 N N . ALA A 1 109 ? -22.672 -0.287 10.109 1 97.31 109 ALA A N 1
ATOM 846 C CA . ALA A 1 109 ? -21.5 -0.599 10.906 1 97.31 109 ALA A CA 1
ATOM 847 C C . ALA A 1 109 ? -21.578 -2.014 11.469 1 97.31 109 ALA A C 1
ATOM 849 O O . ALA A 1 109 ? -20.547 -2.615 11.789 1 97.31 109 ALA A O 1
ATOM 850 N N . ARG A 1 110 ? -22.719 -2.58 11.594 1 96.31 110 ARG A N 1
ATOM 851 C CA . ARG A 1 110 ? -22.891 -3.924 12.133 1 96.31 110 ARG A CA 1
ATOM 852 C C . ARG A 1 110 ? -22.281 -4.973 11.203 1 96.31 110 ARG A C 1
ATOM 854 O O . ARG A 1 110 ? -22.047 -6.105 11.617 1 96.31 110 ARG A O 1
ATOM 861 N N . LEU A 1 111 ? -22.125 -4.629 9.938 1 97.31 111 LEU A N 1
ATOM 862 C CA . LEU A 1 111 ? -21.531 -5.555 8.984 1 97.31 111 LEU A CA 1
ATOM 863 C C . LEU A 1 111 ? -20.109 -5.938 9.398 1 97.31 111 LEU A C 1
ATOM 865 O O . LEU A 1 111 ? -19.578 -6.957 8.953 1 97.31 111 LEU A O 1
ATOM 869 N N . ALA A 1 112 ? -19.5 -5.125 10.234 1 96.88 112 ALA A N 1
ATOM 870 C CA . ALA A 1 112 ? -18.156 -5.398 10.703 1 96.88 112 ALA A CA 1
ATOM 871 C C . ALA A 1 112 ? -18.141 -6.535 11.727 1 96.88 112 ALA A C 1
ATOM 873 O O . ALA A 1 112 ? -17.094 -7.09 12.047 1 96.88 112 ALA A O 1
ATOM 874 N N . LEU A 1 113 ? -19.297 -6.91 12.188 1 96.25 113 LEU A N 1
ATOM 875 C CA . LEU A 1 113 ? -19.391 -7.914 13.242 1 96.25 113 LEU A CA 1
ATOM 876 C C . LEU A 1 113 ? -19.547 -9.312 12.656 1 96.25 113 LEU A C 1
ATOM 878 O O . LEU A 1 113 ? -19.562 -10.305 13.391 1 96.25 113 LEU A O 1
ATOM 882 N N . SER A 1 114 ? -19.656 -9.414 11.312 1 96.31 114 SER A N 1
ATOM 883 C CA . SER A 1 114 ? -19.703 -10.695 10.617 1 96.31 114 SER A CA 1
ATOM 884 C C . SER A 1 114 ? -18.438 -10.906 9.781 1 96.31 114 SER A C 1
ATOM 886 O O . SER A 1 114 ? -18.125 -10.086 8.914 1 96.31 114 SER A O 1
ATOM 888 N N . GLU A 1 115 ? -17.812 -12.008 10.102 1 96.38 115 GLU A N 1
ATOM 889 C CA . GLU A 1 115 ? -16.594 -12.367 9.383 1 96.38 115 GLU A CA 1
ATOM 890 C C . GLU A 1 115 ? -16.609 -13.836 8.969 1 96.38 115 GLU A C 1
ATOM 892 O O . GLU A 1 115 ? -16.703 -14.727 9.812 1 96.38 115 GLU A O 1
ATOM 897 N N . TYR A 1 116 ? -16.641 -14.07 7.648 1 94.56 116 TYR A N 1
ATOM 898 C CA . TYR A 1 116 ? -16.656 -15.438 7.145 1 94.56 116 TYR A CA 1
ATOM 899 C C . TYR A 1 116 ? -16.203 -15.492 5.691 1 94.56 116 TYR A C 1
ATOM 901 O O . TYR A 1 116 ? -15.812 -14.469 5.117 1 94.56 116 TYR A O 1
ATOM 909 N N . SER A 1 117 ? -16.062 -16.641 5.176 1 95.19 117 SER A N 1
ATOM 910 C CA . SER A 1 117 ? -15.734 -16.859 3.773 1 95.19 117 SER A CA 1
ATOM 911 C C . SER A 1 117 ? -16.938 -17.406 3.002 1 95.19 117 SER A C 1
ATOM 913 O O . SER A 1 117 ? -17.719 -18.188 3.533 1 95.19 117 SER A O 1
ATOM 915 N N . GLU A 1 118 ? -17.062 -16.906 1.829 1 93.94 118 GLU A N 1
ATOM 916 C CA . GLU A 1 118 ? -18.172 -17.312 0.968 1 93.94 118 GLU A CA 1
ATOM 917 C C . GLU A 1 118 ? -17.797 -17.188 -0.506 1 93.94 118 GLU A C 1
ATOM 919 O O . GLU A 1 118 ? -16.922 -16.406 -0.869 1 93.94 118 GLU A O 1
ATOM 924 N N . VAL A 1 119 ? -18.375 -18.031 -1.373 1 93.56 119 VAL A N 1
ATOM 925 C CA . VAL A 1 119 ? -18.188 -17.969 -2.818 1 93.56 119 VAL A CA 1
ATOM 926 C C . VAL A 1 119 ? -19.516 -17.688 -3.51 1 93.56 119 VAL A C 1
ATOM 928 O O . VAL A 1 119 ? -20.484 -18.438 -3.338 1 93.56 119 VAL A O 1
ATOM 931 N N . TYR A 1 120 ? -19.547 -16.609 -4.273 1 93.12 120 TYR A N 1
ATOM 932 C CA . TYR A 1 120 ? -20.75 -16.203 -4.996 1 93.12 120 TYR A CA 1
ATOM 933 C C . TYR A 1 120 ? -20.625 -16.531 -6.48 1 93.12 120 TYR A C 1
ATOM 935 O O . TYR A 1 120 ? -19.734 -16.031 -7.156 1 93.12 120 TYR A O 1
ATOM 943 N N . THR A 1 121 ? -21.438 -17.375 -6.977 1 91.88 121 THR A N 1
ATOM 944 C CA . THR A 1 121 ? -21.5 -17.734 -8.391 1 91.88 121 THR A CA 1
ATOM 945 C C . THR A 1 121 ? -22.859 -17.375 -8.984 1 91.88 121 THR A C 1
ATOM 947 O O . THR A 1 121 ? -23.5 -18.203 -9.617 1 91.88 121 THR A O 1
ATOM 950 N N . LEU A 1 122 ? -23.172 -16.078 -8.938 1 85.94 122 LEU A N 1
ATOM 951 C CA . LEU A 1 122 ? -24.531 -15.633 -9.195 1 85.94 122 LEU A CA 1
ATOM 952 C C . LEU A 1 122 ? -24.656 -15.008 -10.586 1 85.94 122 LEU A C 1
ATOM 954 O O . LEU A 1 122 ? -25.75 -14.68 -11.039 1 85.94 122 LEU A O 1
ATOM 958 N N . GLU A 1 123 ? -23.594 -14.867 -11.234 1 89.38 123 GLU A N 1
ATOM 959 C CA . GLU A 1 123 ? -23.609 -14.18 -12.523 1 89.38 123 GLU A CA 1
ATOM 960 C C . GLU A 1 123 ? -24.25 -12.805 -12.414 1 89.38 123 GLU A C 1
ATOM 962 O O . GLU A 1 123 ? -25.156 -12.469 -13.18 1 89.38 123 GLU A O 1
ATOM 967 N N . LYS A 1 124 ? -23.875 -12.047 -11.469 1 92 124 LYS A N 1
ATOM 968 C CA . LYS A 1 124 ? -24.328 -10.688 -11.227 1 92 124 LYS A CA 1
ATOM 969 C C . LYS A 1 124 ? -23.172 -9.695 -11.281 1 92 124 LYS A C 1
ATOM 971 O O . LYS A 1 124 ? -22 -10.086 -11.125 1 92 124 LYS A O 1
ATOM 976 N N . ASP A 1 125 ? -23.594 -8.516 -11.602 1 94.19 125 ASP A N 1
ATOM 977 C CA . ASP A 1 125 ? -22.578 -7.477 -11.461 1 94.19 125 ASP A CA 1
ATOM 978 C C . ASP A 1 125 ? -22.359 -7.113 -9.992 1 94.19 125 ASP A C 1
ATOM 980 O O . ASP A 1 125 ? -23.078 -7.598 -9.117 1 94.19 125 ASP A O 1
ATOM 984 N N . ILE A 1 126 ? -21.422 -6.363 -9.734 1 95.06 126 ILE A N 1
ATOM 985 C CA . ILE A 1 126 ? -21 -6.117 -8.367 1 95.06 126 ILE A CA 1
ATOM 986 C C . ILE A 1 126 ? -22.109 -5.402 -7.598 1 95.06 126 ILE A C 1
ATOM 988 O O . ILE A 1 126 ? -22.453 -5.793 -6.48 1 95.06 126 ILE A O 1
ATOM 992 N N . PRO A 1 127 ? -22.766 -4.336 -8.125 1 96.19 127 PRO A N 1
ATOM 993 C CA . PRO A 1 127 ? -23.875 -3.736 -7.379 1 96.19 127 PRO A CA 1
ATOM 994 C C . PRO A 1 127 ? -24.984 -4.742 -7.059 1 96.19 127 PRO A C 1
ATOM 996 O O . PRO A 1 127 ? -25.531 -4.734 -5.953 1 96.19 127 PRO A O 1
ATOM 999 N N . GLY A 1 128 ? -25.266 -5.578 -7.996 1 95.25 128 GLY A N 1
ATOM 1000 C CA . GLY A 1 128 ? -26.25 -6.617 -7.746 1 95.25 128 GLY A CA 1
ATOM 1001 C C . GLY A 1 128 ? -25.828 -7.582 -6.652 1 95.25 128 GLY A C 1
ATOM 1002 O O . GLY A 1 128 ? -26.656 -7.977 -5.816 1 95.25 128 GLY A O 1
ATOM 1003 N N . LEU A 1 129 ? -24.641 -7.984 -6.699 1 95.38 129 LEU A N 1
ATOM 1004 C CA . LEU A 1 129 ? -24.109 -8.867 -5.672 1 95.38 129 LEU A CA 1
ATOM 1005 C C . LEU A 1 129 ? -24.141 -8.203 -4.301 1 95.38 129 LEU A C 1
ATOM 1007 O O . LEU A 1 129 ? -24.531 -8.828 -3.312 1 95.38 129 LEU A O 1
ATOM 1011 N N . LEU A 1 130 ? -23.734 -6.926 -4.23 1 96.44 130 LEU A N 1
ATOM 1012 C CA . LEU A 1 130 ? -23.719 -6.207 -2.963 1 96.44 130 LEU A CA 1
ATOM 1013 C C . LEU A 1 130 ? -25.125 -6.055 -2.406 1 96.44 130 LEU A C 1
ATOM 1015 O O . LEU A 1 130 ? -25.328 -6.113 -1.191 1 96.44 130 LEU A O 1
ATOM 1019 N N . GLU A 1 131 ? -26.047 -5.863 -3.25 1 96.19 131 GLU A N 1
ATOM 1020 C CA . GLU A 1 131 ? -27.438 -5.805 -2.805 1 96.19 131 GLU A CA 1
ATOM 1021 C C . GLU A 1 131 ? -27.875 -7.121 -2.162 1 96.19 131 GLU A C 1
ATOM 1023 O O . GLU A 1 131 ? -28.531 -7.125 -1.123 1 96.19 131 GLU A O 1
ATOM 1028 N N . GLU A 1 132 ? -27.469 -8.234 -2.816 1 93.94 132 GLU A N 1
ATOM 1029 C CA . GLU A 1 132 ? -27.781 -9.539 -2.25 1 93.94 132 GLU A CA 1
ATOM 1030 C C . GLU A 1 132 ? -27.156 -9.703 -0.867 1 93.94 132 GLU A C 1
ATOM 1032 O O . GLU A 1 132 ? -27.781 -10.242 0.046 1 93.94 132 GLU A O 1
ATOM 1037 N N . VAL A 1 133 ? -26.016 -9.25 -0.713 1 94.88 133 VAL A N 1
ATOM 1038 C CA . VAL A 1 133 ? -25.297 -9.352 0.554 1 94.88 133 VAL A CA 1
ATOM 1039 C C . VAL A 1 133 ? -26 -8.516 1.614 1 94.88 133 VAL A C 1
ATOM 1041 O O . VAL A 1 133 ? -26.172 -8.953 2.752 1 94.88 133 VAL A O 1
ATOM 1044 N N . LEU A 1 134 ? -26.406 -7.289 1.268 1 97.5 134 LEU A N 1
ATOM 1045 C CA . LEU A 1 134 ? -27.094 -6.414 2.199 1 97.5 134 LEU A CA 1
ATOM 1046 C C . LEU A 1 134 ? -28.438 -7.02 2.617 1 97.5 134 LEU A C 1
ATOM 1048 O O . LEU A 1 134 ? -28.812 -6.973 3.793 1 97.5 134 LEU A O 1
ATOM 1052 N N . LYS A 1 135 ? -29.125 -7.645 1.681 1 96.19 135 LYS A N 1
ATOM 1053 C CA . LYS A 1 135 ? -30.391 -8.312 1.988 1 96.19 135 LYS A CA 1
ATOM 1054 C C . LYS A 1 135 ? -30.188 -9.469 2.959 1 96.19 135 LYS A C 1
ATOM 1056 O O . LYS A 1 135 ? -30.922 -9.602 3.939 1 96.19 135 LYS A O 1
ATOM 1061 N N . GLU A 1 136 ? -29.203 -10.219 2.68 1 93.06 136 GLU A N 1
ATOM 1062 C CA . GLU A 1 136 ? -28.891 -11.359 3.537 1 93.06 136 GLU A CA 1
ATOM 1063 C C . GLU A 1 136 ? -28.5 -10.906 4.941 1 93.06 136 GLU A C 1
ATOM 1065 O O . GLU A 1 136 ? -28.719 -11.625 5.914 1 93.06 136 GLU A O 1
ATOM 1070 N N . ALA A 1 137 ? -27.938 -9.742 5.023 1 95.31 137 ALA A N 1
ATOM 1071 C CA . ALA A 1 137 ? -27.516 -9.211 6.312 1 95.31 137 ALA A CA 1
ATOM 1072 C C . ALA A 1 137 ? -28.672 -8.555 7.051 1 95.31 137 ALA A C 1
ATOM 1074 O O . ALA A 1 137 ? -28.5 -8.008 8.141 1 95.31 137 ALA A O 1
ATOM 1075 N N . GLY A 1 138 ? -29.859 -8.453 6.434 1 95.56 138 GLY A N 1
ATOM 1076 C CA . GLY A 1 138 ? -31.062 -8 7.137 1 95.56 138 GLY A CA 1
ATOM 1077 C C . GLY A 1 138 ? -31.453 -6.582 6.785 1 95.56 138 GLY A C 1
ATOM 1078 O O . GLY A 1 138 ? -32.344 -6.004 7.422 1 95.56 138 GLY A O 1
ATOM 1079 N N . PHE A 1 139 ? -30.859 -6.012 5.812 1 96.94 139 PHE A N 1
ATOM 1080 C CA . PHE A 1 139 ? -31.234 -4.664 5.395 1 96.94 139 PHE A CA 1
ATOM 1081 C C . PHE A 1 139 ? -32.312 -4.707 4.34 1 96.94 139 PHE A C 1
ATOM 1083 O O . PHE A 1 139 ? -32.406 -5.66 3.561 1 96.94 139 PHE A O 1
ATOM 1090 N N . THR A 1 140 ? -33.094 -3.654 4.309 1 95.5 140 THR A N 1
ATOM 1091 C CA . THR A 1 140 ? -34.219 -3.582 3.377 1 95.5 140 THR A CA 1
ATOM 1092 C C . THR A 1 140 ? -33.969 -2.49 2.336 1 95.5 140 THR A C 1
ATOM 1094 O O . THR A 1 140 ? -33.031 -1.723 2.438 1 95.5 140 THR A O 1
ATOM 1097 N N . SER A 1 141 ? -34.875 -2.432 1.403 1 93.19 141 SER A N 1
ATOM 1098 C CA . SER A 1 141 ? -34.75 -1.484 0.299 1 93.19 141 SER A CA 1
ATOM 1099 C C . SER A 1 141 ? -34.812 -0.044 0.796 1 93.19 141 SER A C 1
ATOM 1101 O O . SER A 1 141 ? -34.438 0.884 0.081 1 93.19 141 SER A O 1
ATOM 1103 N N . GLN A 1 142 ? -35.281 0.148 1.979 1 94.38 142 GLN A N 1
ATOM 1104 C CA . GLN A 1 142 ? -35.344 1.49 2.547 1 94.38 142 GLN A CA 1
ATOM 1105 C C . GLN A 1 142 ? -34 1.922 3.113 1 94.38 142 GLN A C 1
ATOM 1107 O O . GLN A 1 142 ? -33.781 3.109 3.354 1 94.38 142 GLN A O 1
ATOM 1112 N N . ASP A 1 143 ? -33.156 0.951 3.318 1 96.94 143 ASP A N 1
ATOM 1113 C CA . ASP A 1 143 ? -31.922 1.208 4.027 1 96.94 143 ASP A CA 1
ATOM 1114 C C . ASP A 1 143 ? -30.797 1.584 3.059 1 96.94 143 ASP A C 1
ATOM 1116 O O . ASP A 1 143 ? -29.766 2.098 3.471 1 96.94 143 ASP A O 1
ATOM 1120 N N . TYR A 1 144 ? -31 1.294 1.822 1 97.44 144 TYR A N 1
ATOM 1121 C CA . TYR A 1 144 ? -29.969 1.587 0.829 1 97.44 144 TYR A CA 1
ATOM 1122 C C . TYR A 1 144 ? -30.594 1.975 -0.506 1 97.44 144 TYR A C 1
ATOM 1124 O O . TYR A 1 144 ? -31.797 1.794 -0.709 1 97.44 144 TYR A O 1
ATOM 1132 N N . GLN A 1 145 ? -29.828 2.639 -1.376 1 97.12 145 GLN A N 1
ATOM 1133 C CA . GLN A 1 145 ? -30.234 2.998 -2.732 1 97.12 145 GLN A CA 1
ATOM 1134 C C . GLN A 1 145 ? -29.047 2.922 -3.693 1 97.12 145 GLN A C 1
ATOM 1136 O O . GLN A 1 145 ? -28 3.533 -3.449 1 97.12 145 GLN A O 1
ATOM 1141 N N . PHE A 1 146 ? -29.172 2.176 -4.766 1 96.38 146 PHE A N 1
ATOM 1142 C CA . PHE A 1 146 ? -28.156 2.084 -5.805 1 96.38 146 PHE A CA 1
ATOM 1143 C C . PHE A 1 146 ? -28.516 2.955 -7 1 96.38 146 PHE A C 1
ATOM 1145 O O . PHE A 1 146 ? -29.406 2.607 -7.777 1 96.38 146 PHE A O 1
ATOM 1152 N N . LYS A 1 147 ? -27.859 4.062 -7.109 1 96.12 147 LYS A N 1
ATOM 1153 C CA . LYS A 1 147 ? -27.969 4.906 -8.297 1 96.12 147 LYS A CA 1
ATOM 1154 C C . LYS A 1 147 ? -26.844 4.613 -9.289 1 96.12 147 LYS A C 1
ATOM 1156 O O . LYS A 1 147 ? -25.984 5.465 -9.531 1 96.12 147 LYS A O 1
ATOM 1161 N N . ILE A 1 148 ? -26.906 3.473 -9.828 1 95.06 148 ILE A N 1
ATOM 1162 C CA . ILE A 1 148 ? -25.844 3.02 -10.727 1 95.06 148 ILE A CA 1
ATOM 1163 C C . ILE A 1 148 ? -26.297 3.164 -12.172 1 95.06 148 ILE A C 1
ATOM 1165 O O . ILE A 1 148 ? -27.375 2.68 -12.539 1 95.06 148 ILE A O 1
ATOM 1169 N N . VAL A 1 149 ? -25.594 3.85 -13.008 1 89.75 149 VAL A N 1
ATOM 1170 C CA . VAL A 1 149 ? -25.938 4.086 -14.414 1 89.75 149 VAL A CA 1
ATOM 1171 C C . VAL A 1 149 ? -25.219 3.064 -15.297 1 89.75 149 VAL A C 1
ATOM 1173 O O . VAL A 1 149 ? -25.828 2.447 -16.172 1 89.75 149 VAL A O 1
ATOM 1176 N N . GLU A 1 150 ? -23.906 2.973 -15.141 1 82.5 150 GLU A N 1
ATOM 1177 C CA . GLU A 1 150 ? -23.125 2.037 -15.93 1 82.5 150 GLU A CA 1
ATOM 1178 C C . GLU A 1 150 ? -22.891 0.735 -15.172 1 82.5 150 GLU A C 1
ATOM 1180 O O . GLU A 1 150 ? -22.203 0.726 -14.141 1 82.5 150 GLU A O 1
ATOM 1185 N N . GLY A 1 151 ? -23.641 -0.171 -15.406 1 75.56 151 GLY A N 1
ATOM 1186 C CA . GLY A 1 151 ? -23.391 -1.46 -14.773 1 75.56 151 GLY A CA 1
ATOM 1187 C C . GLY A 1 151 ? -22.078 -2.078 -15.18 1 75.56 151 GLY A C 1
ATOM 1188 O O . GLY A 1 151 ? -21.359 -1.537 -16.031 1 75.56 151 GLY A O 1
ATOM 1189 N N . GLY A 1 152 ? -21.594 -2.998 -14.398 1 83.12 152 GLY A N 1
ATOM 1190 C CA . GLY A 1 152 ? -20.359 -3.697 -14.727 1 83.12 152 GLY A CA 1
ATOM 1191 C C . GLY A 1 152 ? -20.594 -5.07 -15.328 1 83.12 152 GLY A C 1
ATOM 1192 O O . GLY A 1 152 ? -21.703 -5.379 -15.766 1 83.12 152 GLY A O 1
ATOM 1193 N N . ARG A 1 153 ? -19.594 -5.664 -15.562 1 89.69 153 ARG A N 1
ATOM 1194 C CA . ARG A 1 153 ? -19.609 -7.023 -16.094 1 89.69 153 ARG A CA 1
ATOM 1195 C C . ARG A 1 153 ? -20.25 -7.988 -15.094 1 89.69 153 ARG A C 1
ATOM 1197 O O . ARG A 1 153 ? -20.016 -7.879 -13.891 1 89.69 153 ARG A O 1
ATOM 1204 N N . GLN A 1 154 ? -20.984 -8.93 -15.703 1 91.81 154 GLN A N 1
ATOM 1205 C CA . GLN A 1 154 ? -21.469 -10.031 -14.883 1 91.81 154 GLN A CA 1
ATOM 1206 C C . GLN A 1 154 ? -20.328 -10.953 -14.469 1 91.81 154 GLN A C 1
ATOM 1208 O O . GLN A 1 154 ? -19.516 -11.367 -15.305 1 91.81 154 GLN A O 1
ATOM 1213 N N . ARG A 1 155 ? -20.281 -11.18 -13.203 1 92.31 155 ARG A N 1
ATOM 1214 C CA . ARG A 1 155 ? -19.203 -12.016 -12.703 1 92.31 155 ARG A CA 1
ATOM 1215 C C . ARG A 1 155 ? -19.703 -13.398 -12.312 1 92.31 155 ARG A C 1
ATOM 1217 O O . ARG A 1 155 ? -20.688 -13.523 -11.586 1 92.31 155 ARG A O 1
ATOM 1224 N N . SER A 1 156 ? -18.984 -14.406 -12.781 1 91.12 156 SER A N 1
ATOM 1225 C CA . SER A 1 156 ? -19.406 -15.789 -12.57 1 91.12 156 SER A CA 1
ATOM 1226 C C . SER A 1 156 ? -18.797 -16.359 -11.297 1 91.12 156 SER A C 1
ATOM 1228 O O . SER A 1 156 ? -19.203 -17.422 -10.828 1 91.12 156 SER A O 1
ATOM 1230 N N . PHE A 1 157 ? -17.891 -15.672 -10.766 1 93.56 157 PHE A N 1
ATOM 1231 C CA . PHE A 1 157 ? -17.188 -16.156 -9.578 1 93.56 157 PHE A CA 1
ATOM 1232 C C . PHE A 1 157 ? -16.656 -14.984 -8.758 1 93.56 157 PHE A C 1
ATOM 1234 O O . PHE A 1 157 ? -15.805 -14.227 -9.234 1 93.56 157 PHE A O 1
ATOM 1241 N N . VAL A 1 158 ? -17.141 -14.758 -7.59 1 95.5 158 VAL A N 1
ATOM 1242 C CA . VAL A 1 158 ? -16.656 -13.773 -6.637 1 95.5 158 VAL A CA 1
ATOM 1243 C C . VAL A 1 158 ? -16.484 -14.414 -5.262 1 95.5 158 VAL A C 1
ATOM 1245 O O . VAL A 1 158 ? -17.391 -15.086 -4.77 1 95.5 158 VAL A O 1
ATOM 1248 N N . CYS A 1 159 ? -15.32 -14.211 -4.691 1 95.69 159 CYS A N 1
ATOM 1249 C CA . CYS A 1 159 ? -15.016 -14.898 -3.441 1 95.69 159 CYS A CA 1
ATOM 1250 C C . CYS A 1 159 ? -14.781 -13.906 -2.314 1 95.69 159 CYS A C 1
ATOM 1252 O O . CYS A 1 159 ? -13.961 -12.992 -2.447 1 95.69 159 CYS A O 1
ATOM 1254 N N . GLN A 1 160 ? -15.57 -13.969 -1.284 1 96.44 160 GLN A N 1
ATOM 1255 C CA . GLN A 1 160 ? -15.297 -13.352 0.008 1 96.44 160 GLN A CA 1
ATOM 1256 C C . GLN A 1 160 ? -14.422 -14.25 0.876 1 96.44 160 GLN A C 1
ATOM 1258 O O . GLN A 1 160 ? -14.82 -15.359 1.23 1 96.44 160 GLN A O 1
ATOM 1263 N N . TYR A 1 161 ? -13.25 -13.781 1.23 1 96.12 161 TYR A N 1
ATOM 1264 C CA . TYR A 1 161 ? -12.32 -14.664 1.917 1 96.12 161 TYR A CA 1
ATOM 1265 C C . TYR A 1 161 ? -11.836 -14.047 3.223 1 96.12 161 TYR A C 1
ATOM 1267 O O . TYR A 1 161 ? -11.078 -13.078 3.215 1 96.12 161 TYR A O 1
ATOM 1275 N N . ARG A 1 162 ? -12.258 -14.641 4.32 1 95 162 ARG A N 1
ATOM 1276 C CA . ARG A 1 162 ? -11.828 -14.266 5.664 1 95 162 ARG A CA 1
ATOM 1277 C C . ARG A 1 162 ? -11.852 -12.75 5.844 1 95 162 ARG A C 1
ATOM 1279 O O . ARG A 1 162 ? -10.867 -12.156 6.281 1 95 162 ARG A O 1
ATOM 1286 N N . GLU A 1 163 ? -12.828 -12.117 5.535 1 96.94 163 GLU A N 1
ATOM 1287 C CA . GLU A 1 163 ? -13.023 -10.688 5.699 1 96.94 163 GLU A CA 1
ATOM 1288 C C . GLU A 1 163 ? -14.422 -10.375 6.23 1 96.94 163 GLU A C 1
ATOM 1290 O O . GLU A 1 163 ? -15.328 -11.211 6.137 1 96.94 163 GLU A O 1
ATOM 1295 N N . THR A 1 164 ? -14.547 -9.273 6.848 1 97.44 164 THR A N 1
ATOM 1296 C CA . THR A 1 164 ? -15.859 -8.852 7.316 1 97.44 164 THR A CA 1
ATOM 1297 C C . THR A 1 164 ? -16.75 -8.453 6.141 1 97.44 164 THR A C 1
ATOM 1299 O O . THR A 1 164 ? -16.25 -8.109 5.066 1 97.44 164 THR A O 1
ATOM 1302 N N . LEU A 1 165 ? -18.031 -8.531 6.367 1 97.5 165 LEU A N 1
ATOM 1303 C CA . LEU A 1 165 ? -18.953 -8.07 5.34 1 97.5 165 LEU A CA 1
ATOM 1304 C C . LEU A 1 165 ? -18.703 -6.602 5.004 1 97.5 165 LEU A C 1
ATOM 1306 O O . LEU A 1 165 ? -18.859 -6.184 3.857 1 97.5 165 LEU A O 1
ATOM 1310 N N . ARG A 1 166 ? -18.312 -5.844 6.004 1 97.81 166 ARG A N 1
ATOM 1311 C CA . ARG A 1 166 ? -18.016 -4.434 5.793 1 97.81 166 ARG A CA 1
ATOM 1312 C C . ARG A 1 166 ? -16.812 -4.266 4.863 1 97.81 166 ARG A C 1
ATOM 1314 O O . ARG A 1 166 ? -16.844 -3.441 3.947 1 97.81 166 ARG A O 1
ATOM 1321 N N . GLN A 1 167 ? -15.773 -4.988 5.141 1 98 167 GLN A N 1
ATOM 1322 C CA . GLN A 1 167 ? -14.586 -4.949 4.293 1 98 167 GLN A CA 1
ATOM 1323 C C . GLN A 1 167 ? -14.914 -5.395 2.869 1 98 167 GLN A C 1
ATOM 1325 O O . GLN A 1 167 ? -14.43 -4.805 1.901 1 98 167 GLN A O 1
ATOM 1330 N N . PHE A 1 168 ? -15.688 -6.449 2.812 1 98.19 168 PHE A N 1
ATOM 1331 C CA . PHE A 1 168 ? -16.109 -6.957 1.51 1 98.19 168 PHE A CA 1
ATOM 1332 C C . PHE A 1 168 ? -16.844 -5.883 0.726 1 98.19 168 PHE A C 1
ATOM 1334 O O . PHE A 1 168 ? -16.562 -5.652 -0.451 1 98.19 168 PHE A O 1
ATOM 1341 N N . LEU A 1 169 ? -17.734 -5.23 1.357 1 98 169 LEU A N 1
ATOM 1342 C CA . LEU A 1 169 ? -18.5 -4.148 0.745 1 98 169 LEU A CA 1
ATOM 1343 C C . LEU A 1 169 ? -17.578 -3.023 0.287 1 98 169 LEU A C 1
ATOM 1345 O O . LEU A 1 169 ? -17.641 -2.605 -0.872 1 98 169 LEU A O 1
ATOM 1349 N N . HIS A 1 170 ? -16.719 -2.574 1.107 1 97.81 170 HIS A N 1
ATOM 1350 C CA . HIS A 1 170 ? -15.875 -1.414 0.83 1 97.81 170 HIS A CA 1
ATOM 1351 C C . HIS A 1 170 ? -14.859 -1.719 -0.266 1 97.81 170 HIS A C 1
ATOM 1353 O O . HIS A 1 170 ? -14.609 -0.882 -1.136 1 97.81 170 HIS A O 1
ATOM 1359 N N . ARG A 1 171 ? -14.234 -2.893 -0.209 1 97.5 171 ARG A N 1
ATOM 1360 C CA . ARG A 1 171 ? -13.195 -3.156 -1.199 1 97.5 171 ARG A CA 1
ATOM 1361 C C . ARG A 1 171 ? -13.773 -3.168 -2.609 1 97.5 171 ARG A C 1
ATOM 1363 O O . ARG A 1 171 ? -13.125 -2.709 -3.555 1 97.5 171 ARG A O 1
ATOM 1370 N N . TRP A 1 172 ? -14.984 -3.689 -2.783 1 96.94 172 TRP A N 1
ATOM 1371 C CA . TRP A 1 172 ? -15.594 -3.715 -4.105 1 96.94 172 TRP A CA 1
ATOM 1372 C C . TRP A 1 172 ? -16.062 -2.324 -4.512 1 96.94 172 TRP A C 1
ATOM 1374 O O . TRP A 1 172 ? -15.914 -1.919 -5.668 1 96.94 172 TRP A O 1
ATOM 1384 N N . VAL A 1 173 ? -16.656 -1.618 -3.584 1 97.31 173 VAL A N 1
ATOM 1385 C CA . VAL A 1 173 ? -17.109 -0.26 -3.861 1 97.31 173 VAL A CA 1
ATOM 1386 C C . VAL A 1 173 ? -15.93 0.602 -4.301 1 97.31 173 VAL A C 1
ATOM 1388 O O . VAL A 1 173 ? -16.031 1.336 -5.289 1 97.31 173 VAL A O 1
ATOM 1391 N N . GLU A 1 174 ? -14.875 0.462 -3.639 1 97.25 174 GLU A N 1
ATOM 1392 C CA . GLU A 1 174 ? -13.656 1.208 -3.959 1 97.25 174 GLU A CA 1
ATOM 1393 C C . GLU A 1 174 ? -13.094 0.792 -5.316 1 97.25 174 GLU A C 1
ATOM 1395 O O . GLU A 1 174 ? -12.734 1.644 -6.129 1 97.25 174 GLU A O 1
ATOM 1400 N N . ARG A 1 175 ? -13.086 -0.451 -5.539 1 94.94 175 ARG A N 1
ATOM 1401 C CA . ARG A 1 175 ? -12.516 -0.98 -6.773 1 94.94 175 ARG A CA 1
ATOM 1402 C C . ARG A 1 175 ? -13.344 -0.549 -7.984 1 94.94 175 ARG A C 1
ATOM 1404 O O . ARG A 1 175 ? -12.789 -0.232 -9.039 1 94.94 175 ARG A O 1
ATOM 1411 N N . GLU A 1 176 ? -14.609 -0.51 -7.867 1 95.38 176 GLU A N 1
ATOM 1412 C CA . GLU A 1 176 ? -15.5 -0.152 -8.969 1 95.38 176 GLU A CA 1
ATOM 1413 C C . GLU A 1 176 ? -15.664 1.361 -9.07 1 95.38 176 GLU A C 1
ATOM 1415 O O . GLU A 1 176 ? -16.422 1.851 -9.914 1 95.38 176 GLU A O 1
ATOM 1420 N N . GLY A 1 177 ? -15.008 2.086 -8.188 1 96 177 GLY A N 1
ATOM 1421 C CA . GLY A 1 177 ? -15.086 3.537 -8.227 1 96 177 GLY A CA 1
ATOM 1422 C C . GLY A 1 177 ? -16.438 4.074 -7.828 1 96 177 GLY A C 1
ATOM 1423 O O . GLY A 1 177 ? -16.844 5.16 -8.266 1 96 177 GLY A O 1
ATOM 1424 N N . ILE A 1 178 ? -17.203 3.35 -7.098 1 97.19 178 ILE A N 1
ATOM 1425 C CA . ILE A 1 178 ? -18.516 3.748 -6.633 1 97.19 178 ILE A CA 1
ATOM 1426 C C . ILE A 1 178 ? -18.391 4.633 -5.398 1 97.19 178 ILE A C 1
ATOM 1428 O O . ILE A 1 178 ? -17.609 4.336 -4.496 1 97.19 178 ILE A O 1
ATOM 1432 N N . VAL A 1 179 ? -19.125 5.688 -5.391 1 98.19 179 VAL A N 1
ATOM 1433 C CA . VAL A 1 179 ? -19.109 6.613 -4.262 1 98.19 179 VAL A CA 1
ATOM 1434 C C . VAL A 1 179 ? -20.328 6.355 -3.379 1 98.19 179 VAL A C 1
ATOM 1436 O O . VAL A 1 179 ? -21.422 6.086 -3.883 1 98.19 179 VAL A O 1
ATOM 1439 N N . THR A 1 180 ? -20.109 6.441 -2.084 1 98.38 180 THR A N 1
ATOM 1440 C CA . THR A 1 180 ? -21.234 6.254 -1.158 1 98.38 180 THR A CA 1
ATOM 1441 C C . THR A 1 180 ? -21.344 7.445 -0.211 1 98.38 180 THR A C 1
ATOM 1443 O O . THR A 1 180 ? -20.344 8.062 0.148 1 98.38 180 THR A O 1
ATOM 1446 N N . TYR A 1 181 ? -22.531 7.777 0.154 1 98.38 181 TYR A N 1
ATOM 1447 C CA . TYR A 1 181 ? -22.844 8.766 1.186 1 98.38 181 TYR A CA 1
ATOM 1448 C C . TYR A 1 181 ? -24.125 8.398 1.924 1 98.38 181 TYR A C 1
ATOM 1450 O O . TYR A 1 181 ? -24.844 7.488 1.51 1 98.38 181 TYR A O 1
ATOM 1458 N N . PHE A 1 182 ? -24.375 9.031 3.043 1 98.44 182 PHE A N 1
ATOM 1459 C CA . PHE A 1 182 ? -25.562 8.758 3.838 1 98.44 182 PHE A CA 1
ATOM 1460 C C . PHE A 1 182 ? -26.578 9.883 3.695 1 98.44 182 PHE A C 1
ATOM 1462 O O . PHE A 1 182 ? -26.234 11.055 3.867 1 98.44 182 PHE A O 1
ATOM 1469 N N . ASP A 1 183 ? -27.781 9.523 3.373 1 97.69 183 ASP A N 1
ATOM 1470 C CA . ASP A 1 183 ? -28.906 10.438 3.326 1 97.69 183 ASP A CA 1
ATOM 1471 C C . ASP A 1 183 ? -29.719 10.375 4.613 1 97.69 183 ASP A C 1
ATOM 1473 O O . ASP A 1 183 ? -30.188 9.305 5.008 1 97.69 183 ASP A O 1
ATOM 1477 N N . HIS A 1 184 ? -29.906 11.484 5.27 1 97 184 HIS A N 1
ATOM 1478 C CA . HIS A 1 184 ? -30.594 11.547 6.559 1 97 184 HIS A CA 1
ATOM 1479 C C . HIS A 1 184 ? -31.938 12.242 6.434 1 97 184 HIS A C 1
ATOM 1481 O O . HIS A 1 184 ? -32.5 12.695 7.434 1 97 184 HIS A O 1
ATOM 1487 N N . SER A 1 185 ? -32.469 12.438 5.293 1 92.44 185 SER A N 1
ATOM 1488 C CA . SER A 1 185 ? -33.719 13.188 5.059 1 92.44 185 SER A CA 1
ATOM 1489 C C . SER A 1 185 ? -34.938 12.438 5.594 1 92.44 185 SER A C 1
ATOM 1491 O O . SER A 1 185 ? -35.938 13.047 5.906 1 92.44 185 SER A O 1
ATOM 1493 N N . GLY A 1 186 ? -34.844 11.195 5.777 1 90.38 186 GLY A N 1
ATOM 1494 C CA . GLY A 1 186 ? -35.938 10.398 6.312 1 90.38 186 GLY A CA 1
ATOM 1495 C C . GLY A 1 186 ? -35.812 10.164 7.809 1 90.38 186 GLY A C 1
ATOM 1496 O O . GLY A 1 186 ? -35.188 10.953 8.523 1 90.38 186 GLY A O 1
ATOM 1497 N N . GLU A 1 187 ? -36.531 9.148 8.242 1 91.38 187 GLU A N 1
ATOM 1498 C CA . GLU A 1 187 ? -36.531 8.805 9.656 1 91.38 187 GLU A CA 1
ATOM 1499 C C . GLU A 1 187 ? -35.281 8.023 10.047 1 91.38 187 GLU A C 1
ATOM 1501 O O . GLU A 1 187 ? -34.906 7.984 11.227 1 91.38 187 GLU A O 1
ATOM 1506 N N . LYS A 1 188 ? -34.75 7.395 9.047 1 95.44 188 LYS A N 1
ATOM 1507 C CA . LYS A 1 188 ? -33.5 6.648 9.195 1 95.44 188 LYS A CA 1
ATOM 1508 C C . LYS A 1 188 ? -32.469 7.035 8.117 1 95.44 188 LYS A C 1
ATOM 1510 O O . LYS A 1 188 ? -32.844 7.668 7.121 1 95.44 188 LYS A O 1
ATOM 1515 N N . GLU A 1 189 ? -31.281 6.719 8.43 1 97.31 189 GLU A N 1
ATOM 1516 C CA . GLU A 1 189 ? -30.281 7.016 7.414 1 97.31 189 GLU A CA 1
ATOM 1517 C C . GLU A 1 189 ? -30.328 6 6.273 1 97.31 189 GLU A C 1
ATOM 1519 O O . GLU A 1 189 ? -30.625 4.824 6.5 1 97.31 189 GLU A O 1
ATOM 1524 N N . ARG A 1 190 ? -30.109 6.426 5.105 1 97.75 190 ARG A N 1
ATOM 1525 C CA . ARG A 1 190 ? -30.062 5.602 3.902 1 97.75 190 ARG A CA 1
ATOM 1526 C C . ARG A 1 190 ? -28.688 5.684 3.24 1 97.75 190 ARG A C 1
ATOM 1528 O O . ARG A 1 190 ? -28.172 6.777 3.01 1 97.75 190 ARG A O 1
ATOM 1535 N N . LEU A 1 191 ? -28.109 4.531 3.018 1 98.19 191 LEU A N 1
ATOM 1536 C CA . LEU A 1 191 ? -26.828 4.469 2.312 1 98.19 191 LEU A CA 1
ATOM 1537 C C . LEU A 1 191 ? -27.047 4.543 0.803 1 98.19 191 LEU A C 1
ATOM 1539 O O . LEU A 1 191 ? -27.719 3.689 0.222 1 98.19 191 LEU A O 1
ATOM 1543 N N . VAL A 1 192 ? -26.516 5.531 0.145 1 98.38 192 VAL A N 1
ATOM 1544 C CA . VAL A 1 192 ? -26.719 5.746 -1.283 1 98.38 192 VAL A CA 1
ATOM 1545 C C . VAL A 1 192 ? -25.422 5.469 -2.041 1 98.38 192 VAL A C 1
ATOM 1547 O O . VAL A 1 192 ? -24.359 5.941 -1.647 1 98.38 192 VAL A O 1
ATOM 1550 N N . PHE A 1 193 ? -25.484 4.672 -3.092 1 97.81 193 PHE A N 1
ATOM 1551 C CA . PHE A 1 193 ? -24.375 4.348 -3.984 1 97.81 193 PHE A CA 1
ATOM 1552 C C . PHE A 1 193 ? -24.547 5.043 -5.332 1 97.81 193 PHE A C 1
ATOM 1554 O O . PHE A 1 193 ? -25.625 5.035 -5.91 1 97.81 193 PHE A O 1
ATOM 1561 N N . TYR A 1 194 ? -23.5 5.668 -5.863 1 97.5 194 TYR A N 1
ATOM 1562 C CA . TYR A 1 194 ? -23.578 6.195 -7.223 1 97.5 194 TYR A CA 1
ATOM 1563 C C . TYR A 1 194 ? -22.25 6.051 -7.941 1 97.5 194 TYR A C 1
ATOM 1565 O O . TYR A 1 194 ? -21.188 5.988 -7.301 1 97.5 194 TYR A O 1
ATOM 1573 N N . ASP A 1 195 ? -22.203 5.973 -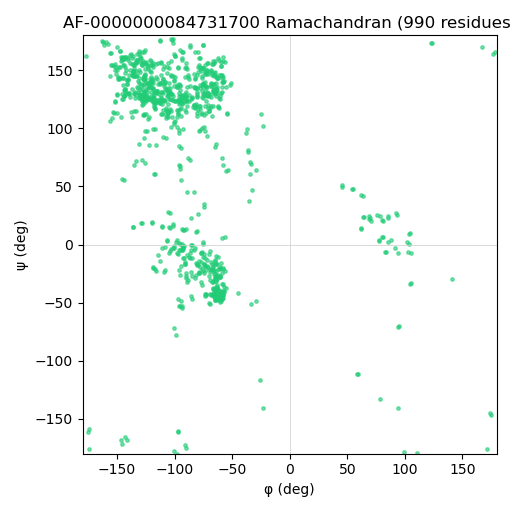9.234 1 95.38 195 ASP A N 1
ATOM 1574 C CA . ASP A 1 195 ? -20.984 5.707 -9.984 1 95.38 195 ASP A CA 1
ATOM 1575 C C . ASP A 1 195 ? -20.641 6.863 -10.922 1 95.38 195 ASP A C 1
ATOM 1577 O O . ASP A 1 195 ? -19.516 6.984 -11.391 1 95.38 195 ASP A O 1
ATOM 1581 N N . GLN A 1 196 ? -21.672 7.715 -11.234 1 95.12 196 GLN A N 1
ATOM 1582 C CA . GLN A 1 196 ? -21.422 8.828 -12.141 1 95.12 196 GLN A CA 1
ATOM 1583 C C . GLN A 1 196 ? -21.469 10.164 -11.398 1 95.12 196 GLN A C 1
ATOM 1585 O O . GLN A 1 196 ? -22.328 10.367 -10.539 1 95.12 196 GLN A O 1
ATOM 1590 N N . PRO A 1 197 ? -20.609 11.031 -11.789 1 92.5 197 PRO A N 1
ATOM 1591 C CA . PRO A 1 197 ? -20.469 12.297 -11.055 1 92.5 197 PRO A CA 1
ATOM 1592 C C . PRO A 1 197 ? -21.75 13.117 -11.055 1 92.5 197 PRO A C 1
ATOM 1594 O O . PRO A 1 197 ? -22.016 13.867 -10.109 1 92.5 197 PRO A O 1
ATOM 1597 N N . HIS A 1 198 ? -22.578 12.984 -12.016 1 93.44 198 HIS A N 1
ATOM 1598 C CA . HIS A 1 198 ? -23.781 13.805 -12.094 1 93.44 198 HIS A CA 1
ATOM 1599 C C . HIS A 1 198 ? -24.844 13.328 -11.102 1 93.44 198 HIS A C 1
ATOM 1601 O O . HIS A 1 198 ? -25.828 14.016 -10.867 1 93.44 198 HIS A O 1
ATOM 1607 N N . GLN A 1 199 ? -24.547 12.188 -10.461 1 94.62 199 GLN A N 1
ATOM 1608 C CA . GLN A 1 199 ? -25.5 11.633 -9.5 1 94.62 199 GLN A CA 1
ATOM 1609 C C . GLN A 1 199 ? -25.156 12.062 -8.078 1 94.62 199 GLN A C 1
ATOM 1611 O O . GLN A 1 199 ? -25.75 11.586 -7.113 1 94.62 199 GLN A O 1
ATOM 1616 N N . LYS A 1 200 ? -24.125 12.836 -7.906 1 95.12 200 LYS A N 1
ATOM 1617 C CA . LYS A 1 200 ? -23.781 13.297 -6.562 1 95.12 200 LYS A CA 1
ATOM 1618 C C . LYS A 1 200 ? -24.938 14.055 -5.934 1 95.12 200 LYS A C 1
ATOM 1620 O O . LYS A 1 200 ? -25.844 14.531 -6.641 1 95.12 200 LYS A O 1
ATOM 1625 N N . PRO A 1 201 ? -25 14.156 -4.625 1 95.75 201 PRO A N 1
ATOM 1626 C CA . PRO A 1 201 ? -26.109 14.859 -3.965 1 95.75 201 PRO A CA 1
ATOM 1627 C C . PRO A 1 201 ? -26.219 16.312 -4.383 1 95.75 201 PRO A C 1
ATOM 1629 O O . PRO A 1 201 ? -25.203 16.953 -4.676 1 95.75 201 PRO A O 1
ATOM 1632 N N . ALA A 1 202 ? -27.406 16.859 -4.293 1 94.38 202 ALA A N 1
ATOM 1633 C CA . ALA A 1 202 ? -27.688 18.234 -4.711 1 94.38 202 ALA A CA 1
ATOM 1634 C C . ALA A 1 202 ? -27.547 19.203 -3.541 1 94.38 202 ALA A C 1
ATOM 1636 O O . ALA A 1 202 ? -27.969 20.359 -3.631 1 94.38 202 ALA A O 1
ATOM 1637 N N . TRP A 1 203 ? -27 18.781 -2.5 1 96.25 203 TRP A N 1
ATOM 1638 C CA . TRP A 1 203 ? -26.828 19.641 -1.335 1 96.25 203 TRP A CA 1
ATOM 1639 C C . TRP A 1 203 ? -25.875 20.781 -1.641 1 96.25 203 TRP A C 1
ATOM 1641 O O . TRP A 1 203 ? -24.766 20.562 -2.135 1 96.25 203 TRP A O 1
ATOM 1651 N N . THR A 1 204 ? -26.188 22.047 -1.329 1 96 204 THR A N 1
ATOM 1652 C CA . THR A 1 204 ? -25.344 23.203 -1.58 1 96 204 THR A CA 1
ATOM 1653 C C . THR A 1 204 ? -25.328 24.125 -0.366 1 96 204 THR A C 1
ATOM 1655 O O . THR A 1 204 ? -26.281 24.156 0.412 1 96 204 THR A O 1
ATOM 1658 N N . LYS A 1 205 ? -24.266 24.781 -0.179 1 95.81 205 LYS A N 1
ATOM 1659 C CA . LYS A 1 205 ? -24.094 25.781 0.867 1 95.81 205 LYS A CA 1
ATOM 1660 C C . LYS A 1 205 ? -23.219 26.938 0.388 1 95.81 205 LYS A C 1
ATOM 1662 O O . LYS A 1 205 ? -22.141 26.703 -0.168 1 95.81 205 LYS A O 1
ATOM 1667 N N . SER A 1 206 ? -23.688 28.172 0.537 1 95.62 206 SER A N 1
ATOM 1668 C CA . SER A 1 206 ? -22.891 29.344 0.208 1 95.62 206 SER A CA 1
ATOM 1669 C C . SER A 1 206 ? -22.094 29.828 1.413 1 95.62 206 SER A C 1
ATOM 1671 O O . SER A 1 206 ? -22.641 29.953 2.512 1 95.62 206 SER A O 1
ATOM 1673 N N . LEU A 1 207 ? -20.844 30.062 1.208 1 95.69 207 LEU A N 1
ATOM 1674 C CA . LEU A 1 207 ? -19.953 30.516 2.271 1 95.69 207 LEU A CA 1
ATOM 1675 C C . LEU A 1 207 ? -19.219 31.781 1.861 1 95.69 207 LEU A C 1
ATOM 1677 O O . LEU A 1 207 ? -18.812 31.922 0.707 1 95.69 207 LEU A O 1
ATOM 1681 N N . VAL A 1 208 ? -19.062 32.656 2.812 1 94.69 208 VAL A N 1
ATOM 1682 C CA . VAL A 1 208 ? -18.312 33.906 2.602 1 94.69 208 VAL A CA 1
ATOM 1683 C C . VAL A 1 208 ? -17.016 33.875 3.412 1 94.69 208 VAL A C 1
ATOM 1685 O O . VAL A 1 208 ? -17.047 33.656 4.625 1 94.69 208 VAL A O 1
ATOM 1688 N N . TYR A 1 209 ? -15.938 34.062 2.723 1 94.06 209 TYR A N 1
ATOM 1689 C CA . TYR A 1 209 ? -14.633 34.062 3.381 1 94.06 209 TYR A CA 1
ATOM 1690 C C . TYR A 1 209 ? -14.469 35.281 4.273 1 94.06 209 TYR A C 1
ATOM 1692 O O . TYR A 1 209 ? -14.562 36.438 3.801 1 94.06 209 TYR A O 1
ATOM 1700 N N . ARG A 1 210 ? -14.32 35 5.57 1 89.06 210 ARG A N 1
ATOM 1701 C CA . ARG A 1 210 ? -14.094 36.031 6.59 1 89.06 210 ARG A CA 1
ATOM 1702 C C . ARG A 1 210 ? -12.914 35.656 7.484 1 89.06 210 ARG A C 1
ATOM 1704 O O . ARG A 1 210 ? -13.102 35.031 8.539 1 89.06 210 ARG A O 1
ATOM 1711 N N . PRO A 1 211 ? -11.617 36 7.09 1 83.44 211 PRO A N 1
ATOM 1712 C CA . PRO A 1 211 ? -10.461 35.656 7.906 1 83.44 211 PRO A CA 1
ATOM 1713 C C . PRO A 1 211 ? -10.484 36.281 9.289 1 83.44 211 PRO A C 1
ATOM 1715 O O . PRO A 1 211 ? -11.203 37.281 9.508 1 83.44 211 PRO A O 1
ATOM 1718 N N . PRO A 1 212 ? -9.609 35.531 10.242 1 72.69 212 PRO A N 1
ATOM 1719 C CA . PRO A 1 212 ? -9.547 36.094 11.594 1 72.69 212 PRO A CA 1
ATOM 1720 C C . PRO A 1 212 ? -8.977 37.531 11.625 1 72.69 212 PRO A C 1
ATOM 1722 O O . PRO A 1 212 ? -8.039 37.812 10.883 1 72.69 212 PRO A O 1
ATOM 1725 N N . GLY A 1 213 ? -9.586 38.531 12 1 63.88 213 GLY A N 1
ATOM 1726 C CA . GLY A 1 213 ? -9.281 39.969 12.156 1 63.88 213 GLY A CA 1
ATOM 1727 C C . GLY A 1 213 ? -10.43 40.875 11.75 1 63.88 213 GLY A C 1
ATOM 1728 O O . GLY A 1 213 ? -10.422 42.062 12.062 1 63.88 213 GLY A O 1
ATOM 1729 N N . ASP A 1 214 ? -11.062 40.25 10.859 1 53.5 214 ASP A N 1
ATOM 1730 C CA . ASP A 1 214 ? -12.164 41.125 10.445 1 53.5 214 ASP A CA 1
ATOM 1731 C C . ASP A 1 214 ? -13.195 41.281 11.562 1 53.5 214 ASP A C 1
ATOM 1733 O O . ASP A 1 214 ? -13.328 40.375 12.414 1 53.5 214 ASP A O 1
ATOM 1737 N N . LEU A 1 215 ? -13.469 42.469 11.859 1 46.88 215 LEU A N 1
ATOM 1738 C CA . LEU A 1 215 ? -14.359 42.906 12.93 1 46.88 215 LEU A CA 1
ATOM 1739 C C . LEU A 1 215 ? -15.453 41.875 13.188 1 46.88 215 LEU A C 1
ATOM 1741 O O . LEU A 1 215 ? -15.961 41.781 14.312 1 46.88 215 LEU A O 1
ATOM 1745 N N . ASP A 1 216 ? -16.078 41.438 12.156 1 48.44 216 ASP A N 1
ATOM 1746 C CA . ASP A 1 216 ? -17.344 40.719 12.352 1 48.44 216 ASP A CA 1
ATOM 1747 C C . ASP A 1 216 ? -17.094 39.219 12.523 1 48.44 216 ASP A C 1
ATOM 1749 O O . ASP A 1 216 ? -17.234 38.469 11.57 1 48.44 216 ASP A O 1
ATOM 1753 N N . VAL A 1 217 ? -16.141 38.938 13.312 1 49.81 217 VAL A N 1
ATOM 1754 C CA . VAL A 1 217 ? -15.953 37.5 13.539 1 49.81 217 VAL A CA 1
ATOM 1755 C C . VAL A 1 217 ? -17.25 36.875 14.047 1 49.81 217 VAL A C 1
ATOM 1757 O O . VAL A 1 217 ? -17.25 35.781 14.617 1 49.81 217 VAL A O 1
ATOM 1760 N N . GLY A 1 218 ? -18.266 37.656 14.047 1 51.19 218 GLY A N 1
ATOM 1761 C CA . GLY A 1 218 ? -19.453 37 14.578 1 51.19 218 GLY A CA 1
ATOM 1762 C C . GLY A 1 218 ? -19.859 35.75 13.82 1 51.19 218 GLY A C 1
ATOM 1763 O O . GLY A 1 218 ? -19.438 35.562 12.68 1 51.19 218 GLY A O 1
ATOM 1764 N N . PHE A 1 219 ? -20.281 34.75 14.633 1 62.44 219 PHE A N 1
ATOM 1765 C CA . PHE A 1 219 ? -20.766 33.406 14.359 1 62.44 219 PHE A CA 1
ATOM 1766 C C . PHE A 1 219 ? -21.906 33.438 13.367 1 62.44 219 PHE A C 1
ATOM 1768 O O . PHE A 1 219 ? -23.078 33.594 13.75 1 62.44 219 PHE A O 1
ATOM 1775 N N . SER A 1 220 ? -21.562 33.906 12.078 1 73.88 220 SER A N 1
ATOM 1776 C CA . SER A 1 220 ? -22.562 33.812 11.023 1 73.88 220 SER A CA 1
ATOM 1777 C C . SER A 1 220 ? -22.625 32.406 10.461 1 73.88 220 SER A C 1
ATOM 1779 O O . SER A 1 220 ? -21.672 31.641 10.562 1 73.88 220 SER A O 1
ATOM 1781 N N . ASP A 1 221 ? -23.812 32.094 9.953 1 80.44 221 ASP A N 1
ATOM 1782 C CA . ASP A 1 221 ? -24.094 30.75 9.453 1 80.44 221 ASP A CA 1
ATOM 1783 C C . ASP A 1 221 ? -23.547 30.562 8.047 1 80.44 221 ASP A C 1
ATOM 1785 O O . ASP A 1 221 ? -23.797 29.531 7.406 1 80.44 221 ASP A O 1
ATOM 1789 N N . ASP A 1 222 ? -22.703 31.531 7.574 1 87.56 222 ASP A N 1
ATOM 1790 C CA . ASP A 1 222 ? -22.109 31.391 6.246 1 87.56 222 ASP A CA 1
ATOM 1791 C C . ASP A 1 222 ? -20.625 31.75 6.27 1 87.56 222 ASP A C 1
ATOM 1793 O O . ASP A 1 222 ? -20.031 32 5.219 1 87.56 222 ASP A O 1
ATOM 1797 N N . SER A 1 223 ? -20.156 31.797 7.406 1 90.31 223 SER A N 1
ATOM 1798 C CA . SER A 1 223 ? -18.781 32.25 7.555 1 90.31 223 SER A CA 1
ATOM 1799 C C . SER A 1 223 ? -17.781 31.156 7.254 1 90.31 223 SER A C 1
ATOM 1801 O O . SER A 1 223 ? -17.891 30.047 7.785 1 90.31 223 SER A O 1
ATOM 1803 N N . LEU A 1 224 ? -16.859 31.453 6.363 1 94.12 224 LEU A N 1
ATOM 1804 C CA . LEU A 1 224 ? -15.672 30.656 6.098 1 94.12 224 LEU A CA 1
ATOM 1805 C C . LEU A 1 224 ? -14.43 31.328 6.672 1 94.12 224 LEU A C 1
ATOM 1807 O O . LEU A 1 224 ? -13.953 32.312 6.133 1 94.12 224 LEU A O 1
ATOM 1811 N N . ILE A 1 225 ? -13.93 30.734 7.68 1 92.38 225 ILE A N 1
ATOM 1812 C CA . ILE A 1 225 ? -12.883 31.359 8.477 1 92.38 225 ILE A CA 1
ATOM 1813 C C . ILE A 1 225 ? -11.516 31.078 7.848 1 92.38 225 ILE A C 1
ATOM 1815 O O . ILE A 1 225 ? -10.656 31.953 7.793 1 92.38 225 ILE A O 1
ATOM 1819 N N . GLU A 1 226 ? -11.32 29.875 7.465 1 94.38 226 GLU A N 1
ATOM 1820 C CA . GLU A 1 226 ? -10.094 29.438 6.809 1 94.38 226 GLU A CA 1
ATOM 1821 C C . GLU A 1 226 ? -10.414 28.641 5.539 1 94.38 226 GLU A C 1
ATOM 1823 O O . GLU A 1 226 ? -11.406 27.906 5.484 1 94.38 226 GLU A O 1
ATOM 1828 N N . PHE A 1 227 ? -9.617 28.844 4.609 1 96.38 227 PHE A N 1
ATOM 1829 C CA . PHE A 1 227 ? -9.75 28.094 3.369 1 96.38 227 PHE A CA 1
ATOM 1830 C C . PHE A 1 227 ? -8.414 28.031 2.635 1 96.38 227 PHE A C 1
ATOM 1832 O O . PHE A 1 227 ? -7.977 29.016 2.041 1 96.38 227 PHE A O 1
ATOM 1839 N N . SER A 1 228 ? -7.816 26.922 2.672 1 96.81 228 SER A N 1
ATOM 1840 C CA . SER A 1 228 ? -6.488 26.75 2.09 1 96.81 228 SER A CA 1
ATOM 1841 C C . SER A 1 228 ? -6.504 25.703 0.973 1 96.81 228 SER A C 1
ATOM 1843 O O . SER A 1 228 ? -7.344 24.797 0.968 1 96.81 228 SER A O 1
ATOM 1845 N N . GLU A 1 229 ? -5.59 25.859 0.043 1 97.06 229 GLU A N 1
ATOM 1846 C CA . GLU A 1 229 ? -5.426 24.938 -1.082 1 97.06 229 GLU A CA 1
ATOM 1847 C C . GLU A 1 229 ? -4.098 24.188 -0.995 1 97.06 229 GLU A C 1
ATOM 1849 O O . GLU A 1 229 ? -3.047 24.797 -0.789 1 97.06 229 GLU A O 1
ATOM 1854 N N . THR A 1 230 ? -4.141 22.938 -1.117 1 97.62 230 THR A N 1
ATOM 1855 C CA . THR A 1 230 ? -2.949 22.109 -1.192 1 97.62 230 THR A CA 1
ATOM 1856 C C . THR A 1 230 ? -2.859 21.406 -2.549 1 97.62 230 THR A C 1
ATOM 1858 O O . THR A 1 230 ? -3.834 20.812 -3.014 1 97.62 230 THR A O 1
ATOM 1861 N N . ILE A 1 231 ? -1.708 21.484 -3.172 1 96.62 231 ILE A N 1
ATOM 1862 C CA . ILE A 1 231 ? -1.472 20.875 -4.469 1 96.62 231 ILE A CA 1
ATOM 1863 C C . ILE A 1 231 ? -0.331 19.859 -4.359 1 96.62 231 ILE A C 1
ATOM 1865 O O . ILE A 1 231 ? 0.724 20.156 -3.797 1 96.62 231 ILE A O 1
ATOM 1869 N N . ARG A 1 232 ? -0.542 18.703 -4.867 1 94.75 232 ARG A N 1
ATOM 1870 C CA . ARG A 1 232 ? 0.437 17.625 -4.875 1 94.75 232 ARG A CA 1
ATOM 1871 C C . ARG A 1 232 ? 0.661 17.094 -6.289 1 94.75 232 ARG A C 1
ATOM 1873 O O . ARG A 1 232 ? -0.246 17.141 -7.121 1 94.75 232 ARG A O 1
ATOM 1880 N N . PRO A 1 233 ? 1.854 16.609 -6.496 1 92.94 233 PRO A N 1
ATOM 1881 C CA . PRO A 1 233 ? 2.096 16.031 -7.82 1 92.94 233 PRO A CA 1
ATOM 1882 C C . PRO A 1 233 ? 1.383 14.688 -8.016 1 92.94 233 PRO A C 1
ATOM 1884 O O . PRO A 1 233 ? 1.185 13.945 -7.059 1 92.94 233 PRO A O 1
ATOM 1887 N N . VAL A 1 234 ? 1.03 14.477 -9.219 1 93.19 234 VAL A N 1
ATOM 1888 C CA . VAL A 1 234 ? 0.402 13.211 -9.586 1 93.19 234 VAL A CA 1
ATOM 1889 C C . VAL A 1 234 ? 1.133 12.594 -10.773 1 93.19 234 VAL A C 1
ATOM 1891 O O . VAL A 1 234 ? 1.97 13.242 -11.398 1 93.19 234 VAL A O 1
ATOM 1894 N N . THR A 1 235 ? 0.865 11.328 -11.016 1 95.75 235 THR A N 1
ATOM 1895 C CA . THR A 1 235 ? 1.488 10.625 -12.141 1 95.75 235 THR A CA 1
ATOM 1896 C C . THR A 1 235 ? 1.011 11.203 -13.469 1 95.75 235 THR A C 1
ATOM 1898 O O . THR A 1 235 ? -0.066 11.805 -13.539 1 95.75 235 THR A O 1
ATOM 1901 N N . GLY A 1 236 ? 1.807 10.977 -14.492 1 95.75 236 GLY A N 1
ATOM 1902 C CA . GLY A 1 236 ? 1.479 11.539 -15.797 1 95.75 236 GLY A CA 1
ATOM 1903 C C . GLY A 1 236 ? 0.524 10.672 -16.594 1 95.75 236 GLY A C 1
ATOM 1904 O O . GLY A 1 236 ? -0.199 11.164 -17.453 1 95.75 236 GLY A O 1
ATOM 1905 N N . LYS A 1 237 ? 0.606 9.367 -16.266 1 96.94 237 LYS A N 1
ATOM 1906 C CA . LYS A 1 237 ? -0.213 8.453 -17.047 1 96.94 237 LYS A CA 1
ATOM 1907 C C . LYS A 1 237 ? -0.576 7.211 -16.234 1 96.94 237 LYS A C 1
ATOM 1909 O O . LYS A 1 237 ? 0.132 6.848 -15.297 1 96.94 237 LYS A O 1
ATOM 1914 N N . VAL A 1 238 ? -1.734 6.645 -16.641 1 97.81 238 VAL A N 1
ATOM 1915 C CA . VAL A 1 238 ? -2.125 5.359 -16.062 1 97.81 238 VAL A CA 1
ATOM 1916 C C . VAL A 1 238 ? -2.262 4.32 -17.172 1 97.81 238 VAL A C 1
ATOM 1918 O O . VAL A 1 238 ? -2.721 4.633 -18.266 1 97.81 238 VAL A O 1
ATOM 1921 N N . VAL A 1 239 ? -1.797 3.133 -16.922 1 97.62 239 VAL A N 1
ATOM 1922 C CA . VAL A 1 239 ? -1.868 2.025 -17.859 1 97.62 239 VAL A CA 1
ATOM 1923 C C . VAL A 1 239 ? -2.564 0.832 -17.219 1 97.62 239 VAL A C 1
ATOM 1925 O O . VAL A 1 239 ? -2.223 0.44 -16.094 1 97.62 239 VAL A O 1
ATOM 1928 N N . VAL A 1 240 ? -3.561 0.334 -17.875 1 97.38 240 VAL A N 1
ATOM 1929 C CA . VAL A 1 240 ? -4.262 -0.857 -17.406 1 97.38 240 VAL A CA 1
ATOM 1930 C C . VAL A 1 240 ? -4.074 -1.992 -18.406 1 97.38 240 VAL A C 1
ATOM 1932 O O . VAL A 1 240 ? -4.328 -1.82 -19.609 1 97.38 240 VAL A O 1
ATOM 1935 N N . GLN A 1 241 ? -3.576 -3.082 -17.938 1 96.12 241 GLN A N 1
ATOM 1936 C CA . GLN A 1 241 ? -3.375 -4.262 -18.766 1 96.12 241 GLN A CA 1
ATOM 1937 C C . GLN A 1 241 ? -3.893 -5.52 -18.078 1 96.12 241 GLN A C 1
ATOM 1939 O O . GLN A 1 241 ? -4.078 -5.531 -16.859 1 96.12 241 GLN A O 1
ATOM 1944 N N . ASP A 1 242 ? -4.172 -6.477 -18.891 1 95.75 242 ASP A N 1
ATOM 1945 C CA . ASP A 1 242 ? -4.59 -7.773 -18.375 1 95.75 242 ASP A CA 1
ATOM 1946 C C . ASP A 1 242 ? -4.469 -8.859 -19.438 1 95.75 242 ASP A C 1
ATOM 1948 O O . ASP A 1 242 ? -4.066 -8.586 -20.578 1 95.75 242 ASP A O 1
ATOM 1952 N N . PHE A 1 243 ? -4.723 -10.125 -19.047 1 93.94 243 PHE A N 1
ATOM 1953 C CA . PHE A 1 243 ? -4.676 -11.281 -19.922 1 93.94 243 PHE A CA 1
ATOM 1954 C C . PHE A 1 243 ? -5.957 -12.102 -19.812 1 93.94 243 PHE A C 1
ATOM 1956 O O . PHE A 1 243 ? -6.359 -12.484 -18.719 1 93.94 243 PHE A O 1
ATOM 1963 N N . ASN A 1 244 ? -6.609 -12.219 -20.922 1 93.19 244 ASN A N 1
ATOM 1964 C CA . ASN A 1 244 ? -7.797 -13.055 -21 1 93.19 244 ASN A CA 1
ATOM 1965 C C . ASN A 1 244 ? -7.52 -14.352 -21.766 1 93.19 244 ASN A C 1
ATOM 1967 O O . ASN A 1 244 ? -7.375 -14.344 -22.984 1 93.19 244 ASN A O 1
ATOM 1971 N N . TYR A 1 245 ? -7.531 -15.422 -21.062 1 91.5 245 TYR A N 1
ATOM 1972 C CA . TYR A 1 245 ? -7.172 -16.703 -21.672 1 91.5 245 TYR A CA 1
ATOM 1973 C C . TYR A 1 245 ? -8.25 -17.172 -22.625 1 91.5 245 TYR A C 1
ATOM 1975 O O . TYR A 1 245 ? -8 -18.047 -23.469 1 91.5 245 TYR A O 1
ATOM 1983 N N . ARG A 1 246 ? -9.445 -16.672 -22.531 1 91.62 246 ARG A N 1
ATOM 1984 C CA . ARG A 1 246 ? -10.516 -17.062 -23.438 1 91.62 246 ARG A CA 1
ATOM 1985 C C . ARG A 1 246 ? -10.375 -16.359 -24.781 1 91.62 246 ARG A C 1
ATOM 1987 O O . ARG A 1 246 ? -11 -16.75 -25.766 1 91.62 246 ARG A O 1
ATOM 1994 N N . LYS A 1 247 ? -9.672 -15.352 -24.797 1 92.5 247 LYS A N 1
ATOM 1995 C CA . LYS A 1 247 ? -9.227 -14.648 -26 1 92.5 247 LYS A CA 1
ATOM 1996 C C . LYS A 1 247 ? -7.746 -14.281 -25.891 1 92.5 247 LYS A C 1
ATOM 1998 O O . LYS A 1 247 ? -7.395 -13.102 -25.875 1 92.5 247 LYS A O 1
ATOM 2003 N N . ALA A 1 248 ? -6.957 -15.258 -25.922 1 90.62 248 ALA A N 1
ATOM 2004 C CA . ALA A 1 248 ? -5.547 -15.133 -25.562 1 90.62 248 ALA A CA 1
ATOM 2005 C C . ALA A 1 248 ? -4.801 -14.25 -26.547 1 90.62 248 ALA A C 1
ATOM 2007 O O . ALA A 1 248 ? -3.744 -13.695 -26.234 1 90.62 248 ALA A O 1
ATOM 2008 N N . ASN A 1 249 ? -5.285 -14.086 -27.75 1 89.62 249 ASN A N 1
ATOM 2009 C CA . ASN A 1 249 ? -4.617 -13.273 -28.766 1 89.62 249 ASN A CA 1
ATOM 2010 C C . ASN A 1 249 ? -4.98 -11.797 -28.625 1 89.62 249 ASN A C 1
ATOM 2012 O O . ASN A 1 249 ? -4.348 -10.938 -29.234 1 89.62 249 ASN A O 1
ATOM 2016 N N . LEU A 1 250 ? -5.938 -11.586 -27.828 1 90.5 250 LEU A N 1
ATOM 2017 C CA . LEU A 1 250 ? -6.379 -10.211 -27.609 1 90.5 250 LEU A CA 1
ATOM 2018 C C . LEU A 1 250 ? -5.453 -9.492 -26.641 1 90.5 250 LEU A C 1
ATOM 2020 O O . LEU A 1 250 ? -5.262 -9.938 -25.5 1 90.5 250 LEU A O 1
ATOM 2024 N N . GLU A 1 251 ? -4.859 -8.469 -27.109 1 91.56 251 GLU A N 1
ATOM 2025 C CA . GLU A 1 251 ? -4.074 -7.637 -26.203 1 91.56 251 GLU A CA 1
ATOM 2026 C C . GLU A 1 251 ? -4.969 -6.672 -25.422 1 91.56 251 GLU A C 1
ATOM 2028 O O . GLU A 1 251 ? -5.547 -5.75 -26 1 91.56 251 GLU A O 1
ATOM 2033 N N . ILE A 1 252 ? -5.109 -6.871 -24.203 1 95.62 252 ILE A N 1
ATOM 2034 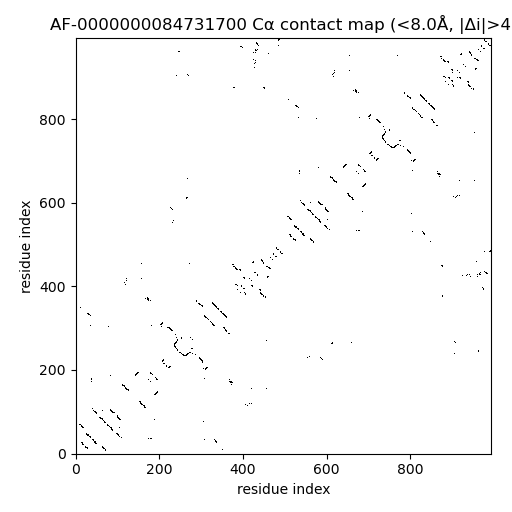C CA . ILE A 1 252 ? -5.891 -5.988 -23.344 1 95.62 252 ILE A CA 1
ATOM 2035 C C . ILE A 1 252 ? -4.98 -4.941 -22.719 1 95.62 252 ILE A C 1
ATOM 2037 O O . ILE A 1 252 ? -4.266 -5.234 -21.75 1 95.62 252 ILE A O 1
ATOM 2041 N N . ARG A 1 253 ? -4.949 -3.803 -23.234 1 96.38 253 ARG A N 1
ATOM 2042 C CA . ARG A 1 253 ? -4.137 -2.693 -22.734 1 96.38 253 ARG A CA 1
ATOM 2043 C C . ARG A 1 253 ? -4.781 -1.354 -23.078 1 96.38 253 ARG A C 1
ATOM 2045 O O . ARG A 1 253 ? -5.109 -1.087 -24.234 1 96.38 253 ARG A O 1
ATOM 2052 N N . GLU A 1 254 ? -5.055 -0.553 -22.125 1 97.56 254 GLU A N 1
ATOM 2053 C CA . GLU A 1 254 ? -5.59 0.795 -22.297 1 97.56 254 GLU A CA 1
ATOM 2054 C C . GLU A 1 254 ? -4.836 1.798 -21.422 1 97.56 254 GLU A C 1
ATOM 2056 O O . GLU A 1 254 ? -4.262 1.429 -20.406 1 97.56 254 GLU A O 1
ATOM 2061 N N . GLU A 1 255 ? -4.734 2.982 -21.828 1 96.62 255 GLU A N 1
ATOM 2062 C CA . GLU A 1 255 ? -4.023 4.016 -21.078 1 96.62 255 GLU A CA 1
ATOM 2063 C C . GLU A 1 255 ? -4.816 5.32 -21.047 1 96.62 255 GLU A C 1
ATOM 2065 O O . GLU A 1 255 ? -5.668 5.555 -21.906 1 96.62 255 GLU A O 1
ATOM 2070 N N . GLU A 1 256 ? -4.715 6.07 -20.062 1 97.5 256 GLU A N 1
ATOM 2071 C CA . GLU A 1 256 ? -5.238 7.426 -19.906 1 97.5 256 GLU A CA 1
ATOM 2072 C C . GLU A 1 256 ? -4.133 8.398 -19.5 1 97.5 256 GLU A C 1
ATOM 2074 O O . GLU A 1 256 ? -3.432 8.18 -18.516 1 97.5 256 GLU A O 1
ATOM 2079 N N . VAL A 1 257 ? -3.98 9.477 -20.297 1 96.62 257 VAL A N 1
ATOM 2080 C CA . VAL A 1 257 ? -2.932 10.453 -20.047 1 96.62 257 VAL A CA 1
ATOM 2081 C C . VAL A 1 257 ? -3.479 11.586 -19.172 1 96.62 257 VAL A C 1
ATOM 2083 O O . VAL A 1 257 ? -4.523 12.164 -19.484 1 96.62 257 VAL A O 1
ATOM 2086 N N . LEU A 1 258 ? -2.865 11.828 -18.109 1 95.25 258 LEU A N 1
ATOM 2087 C CA . LEU A 1 258 ? -3.266 12.898 -17.203 1 95.25 258 LEU A CA 1
ATOM 2088 C C . LEU A 1 258 ? -2.486 14.18 -17.484 1 95.25 258 LEU A C 1
ATOM 2090 O O . LEU A 1 258 ? -3.061 15.266 -17.5 1 95.25 258 LEU A O 1
ATOM 2094 N N . ASP A 1 259 ? -1.236 14.086 -17.594 1 92.25 259 ASP A N 1
ATOM 2095 C CA . ASP A 1 259 ? -0.339 15.188 -17.938 1 92.25 259 ASP A CA 1
ATOM 2096 C C . ASP A 1 259 ? 0.713 14.75 -18.953 1 92.25 259 ASP A C 1
ATOM 2098 O O . ASP A 1 259 ? 1.669 14.055 -18.609 1 92.25 259 ASP A O 1
ATOM 2102 N N . PRO A 1 260 ? 0.647 15.188 -20.094 1 90.44 260 PRO A N 1
ATOM 2103 C CA . PRO A 1 260 ? 1.547 14.727 -21.156 1 90.44 260 PRO A CA 1
ATOM 2104 C C . PRO A 1 260 ? 2.992 15.172 -20.938 1 90.44 260 PRO A C 1
ATOM 2106 O O . PRO A 1 260 ? 3.908 14.641 -21.562 1 90.44 260 PRO A O 1
ATOM 2109 N N . ARG A 1 261 ? 3.205 16.109 -20.078 1 85.88 261 ARG A N 1
ATOM 2110 C CA . ARG A 1 261 ? 4.551 16.625 -19.828 1 85.88 261 ARG A CA 1
ATOM 2111 C C . ARG A 1 261 ? 5.332 15.68 -18.906 1 85.88 261 ARG A C 1
ATOM 2113 O O . ARG A 1 261 ? 6.559 15.773 -18.812 1 85.88 261 ARG A O 1
ATOM 2120 N N . LEU A 1 262 ? 4.613 14.852 -18.25 1 89.25 262 LEU A N 1
ATOM 2121 C CA . LEU A 1 262 ? 5.234 13.961 -17.281 1 89.25 262 LEU A CA 1
ATOM 2122 C C . LEU A 1 262 ? 5.438 12.57 -17.859 1 89.25 262 LEU A C 1
ATOM 2124 O O . LEU A 1 262 ? 4.578 12.07 -18.594 1 89.25 262 LEU A O 1
ATOM 2128 N N . GLU A 1 263 ? 6.504 11.883 -17.531 1 90 263 GLU A N 1
ATOM 2129 C CA . GLU A 1 263 ? 6.809 10.547 -18.031 1 90 263 GLU A CA 1
ATOM 2130 C C . GLU A 1 263 ? 6.477 9.477 -16.984 1 90 263 GLU A C 1
ATOM 2132 O O . GLU A 1 263 ? 6.578 8.281 -17.266 1 90 263 GLU A O 1
ATOM 2137 N N . THR A 1 264 ? 6.059 9.898 -15.875 1 94.62 264 THR A N 1
ATOM 2138 C CA . THR A 1 264 ? 5.719 8.945 -14.82 1 94.62 264 THR A CA 1
ATOM 2139 C C . THR A 1 264 ? 4.422 8.211 -15.148 1 94.62 264 THR A C 1
ATOM 2141 O O . THR A 1 264 ? 3.568 8.742 -15.867 1 94.62 264 THR A O 1
ATOM 2144 N N . LEU A 1 265 ? 4.344 6.93 -14.641 1 95.88 265 LEU A N 1
ATOM 2145 C CA . LEU A 1 265 ? 3.129 6.184 -14.945 1 95.88 265 LEU A CA 1
ATOM 2146 C C . LEU A 1 265 ? 2.814 5.176 -13.852 1 95.88 265 LEU A C 1
ATOM 2148 O O . LEU A 1 265 ? 3.709 4.762 -13.109 1 95.88 265 LEU A O 1
ATOM 2152 N N . VAL A 1 266 ? 1.561 4.887 -13.742 1 96.81 266 VAL A N 1
ATOM 2153 C CA . VAL A 1 266 ? 1.058 3.859 -12.836 1 96.81 266 VAL A CA 1
ATOM 2154 C C . VAL A 1 266 ? 0.36 2.76 -13.633 1 96.81 266 VAL A C 1
ATOM 2156 O O . VAL A 1 266 ? -0.526 3.041 -14.438 1 96.81 266 VAL A O 1
ATOM 2159 N N . GLU A 1 267 ? 0.804 1.549 -13.367 1 97.31 267 GLU A N 1
ATOM 2160 C CA . GLU A 1 267 ? 0.253 0.395 -14.07 1 97.31 267 GLU A CA 1
ATOM 2161 C C . GLU A 1 267 ? -0.609 -0.457 -13.148 1 97.31 267 GLU A C 1
ATOM 2163 O O . GLU A 1 267 ? -0.245 -0.691 -11.992 1 97.31 267 GLU A O 1
ATOM 2168 N N . GLU A 1 268 ? -1.708 -0.843 -13.664 1 95.5 268 GLU A N 1
ATOM 2169 C CA . GLU A 1 268 ? -2.533 -1.848 -13 1 95.5 268 GLU A CA 1
ATOM 2170 C C . GLU A 1 268 ? -2.66 -3.107 -13.852 1 95.5 268 GLU A C 1
ATOM 2172 O O . GLU A 1 268 ? -2.879 -3.027 -15.062 1 95.5 268 GLU A O 1
ATOM 2177 N N . TYR A 1 269 ? -2.43 -4.238 -13.219 1 94.69 269 TYR A N 1
ATOM 2178 C CA . TYR A 1 269 ? -2.559 -5.535 -13.875 1 94.69 269 TYR A CA 1
ATOM 2179 C C . TYR A 1 269 ? -3.273 -6.535 -12.977 1 94.69 269 TYR A C 1
ATOM 2181 O O . TYR A 1 269 ? -3.105 -6.512 -11.758 1 94.69 269 TYR A O 1
ATOM 2189 N N . GLY A 1 270 ? -4.059 -7.422 -13.562 1 91.69 270 GLY A N 1
ATOM 2190 C CA . GLY A 1 270 ? -4.613 -8.547 -12.828 1 91.69 270 GLY A CA 1
ATOM 2191 C C . GLY A 1 270 ? -5.984 -8.266 -12.242 1 91.69 270 GLY A C 1
ATOM 2192 O O . GLY A 1 270 ? -6.371 -8.852 -11.234 1 91.69 270 GLY A O 1
ATOM 2193 N N . GLU A 1 271 ? -6.66 -7.41 -12.852 1 91 271 GLU A N 1
ATOM 2194 C CA . GLU A 1 271 ? -7.98 -7.051 -12.344 1 91 271 GLU A CA 1
ATOM 2195 C C . GLU A 1 271 ? -9.062 -7.93 -12.953 1 91 271 GLU A C 1
ATOM 2197 O O . GLU A 1 271 ? -10.258 -7.621 -12.844 1 91 271 GLU A O 1
ATOM 2202 N N . ASN A 1 272 ? -8.664 -9.016 -13.602 1 93.19 272 ASN A N 1
ATOM 2203 C CA . ASN A 1 272 ? -9.602 -9.961 -14.203 1 93.19 272 ASN A CA 1
ATOM 2204 C C . ASN A 1 272 ? -10.445 -9.305 -15.297 1 93.19 272 ASN A C 1
ATOM 2206 O O . ASN A 1 272 ? -11.656 -9.492 -15.344 1 93.19 272 ASN A O 1
ATOM 2210 N N . LEU A 1 273 ? -9.812 -8.516 -16.109 1 94.75 273 LEU A N 1
ATOM 2211 C CA . LEU A 1 273 ? -10.484 -7.859 -17.219 1 94.75 273 LEU A CA 1
ATOM 2212 C C . LEU A 1 273 ? -10.578 -8.797 -18.422 1 94.75 273 LEU A C 1
ATOM 2214 O O . LEU A 1 273 ? -9.633 -9.547 -18.703 1 94.75 273 LEU A O 1
ATOM 2218 N N . ARG A 1 274 ? -11.703 -8.633 -19.172 1 93.81 274 ARG A N 1
ATOM 2219 C CA . ARG A 1 274 ? -11.945 -9.578 -20.266 1 93.81 274 ARG A CA 1
ATOM 2220 C C . ARG A 1 274 ? -11.938 -8.859 -21.609 1 93.81 274 ARG A C 1
ATOM 2222 O O . ARG A 1 274 ? -11.781 -9.492 -22.656 1 93.81 274 ARG A O 1
ATOM 2229 N N . THR A 1 275 ? -12.156 -7.535 -21.578 1 94.94 275 THR A N 1
ATOM 2230 C CA . THR A 1 275 ? -12.258 -6.785 -22.828 1 94.94 275 THR A CA 1
ATOM 2231 C C . THR A 1 275 ? -11.523 -5.453 -22.719 1 94.94 275 THR A C 1
ATOM 2233 O O . THR A 1 275 ? -11.203 -5.004 -21.625 1 94.94 275 THR A O 1
ATOM 2236 N N . ASN A 1 276 ? -11.281 -4.895 -23.891 1 96.31 276 ASN A N 1
ATOM 2237 C CA . ASN A 1 276 ? -10.68 -3.568 -23.922 1 96.31 276 ASN A CA 1
ATOM 2238 C C . ASN A 1 276 ? -11.633 -2.504 -23.375 1 96.31 276 ASN A C 1
ATOM 2240 O O . ASN A 1 276 ? -11.195 -1.52 -22.781 1 96.31 276 ASN A O 1
ATOM 2244 N N . ALA A 1 277 ? -12.859 -2.723 -23.578 1 95.56 277 ALA A N 1
ATOM 2245 C CA . ALA A 1 277 ? -13.844 -1.791 -23.016 1 95.56 277 ALA A CA 1
ATOM 2246 C C . ALA A 1 277 ? -13.758 -1.741 -21.5 1 95.56 277 ALA A C 1
ATOM 2248 O O . ALA A 1 277 ? -13.805 -0.663 -20.906 1 95.56 277 ALA A O 1
ATOM 2249 N N . GLU A 1 278 ? -13.641 -2.896 -20.891 1 95.38 278 GLU A N 1
ATOM 2250 C CA . GLU A 1 278 ? -13.469 -2.953 -19.438 1 95.38 278 GLU A CA 1
ATOM 2251 C C . GLU A 1 278 ? -12.172 -2.262 -19.016 1 95.38 278 GLU A C 1
ATOM 2253 O O . GLU A 1 278 ? -12.141 -1.564 -18 1 95.38 278 GLU A O 1
ATOM 2258 N N . ALA A 1 279 ? -11.133 -2.527 -19.766 1 96.94 279 ALA A N 1
ATOM 2259 C CA . ALA A 1 279 ? -9.844 -1.907 -19.469 1 96.94 279 ALA A CA 1
ATOM 2260 C C . ALA A 1 279 ? -9.93 -0.387 -19.578 1 96.94 279 ALA A C 1
ATOM 2262 O O . ALA A 1 279 ? -9.344 0.333 -18.766 1 96.94 279 ALA A O 1
ATOM 2263 N N . LYS A 1 280 ? -10.602 0.079 -20.594 1 96.81 280 LYS A N 1
ATOM 2264 C CA . LYS A 1 280 ? -10.773 1.517 -20.781 1 96.81 280 LYS A CA 1
ATOM 2265 C C . LYS A 1 280 ? -11.539 2.135 -19.609 1 96.81 280 LYS A C 1
ATOM 2267 O O . LYS A 1 280 ? -11.172 3.203 -19.109 1 96.81 280 LYS A O 1
ATOM 2272 N N . ARG A 1 281 ? -12.555 1.492 -19.234 1 95.62 281 ARG A N 1
ATOM 2273 C CA . ARG A 1 281 ? -13.32 1.956 -18.078 1 95.62 281 ARG A CA 1
ATOM 2274 C C . ARG A 1 281 ? -12.453 2.014 -16.828 1 95.62 281 ARG A C 1
ATOM 2276 O O . ARG A 1 281 ? -12.469 3.006 -16.094 1 95.62 281 ARG A O 1
ATOM 2283 N N . GLN A 1 282 ? -11.734 0.977 -16.609 1 95.94 282 GLN A N 1
ATOM 2284 C CA . GLN A 1 282 ? -10.859 0.927 -15.438 1 95.94 282 GLN A CA 1
ATOM 2285 C C . GLN A 1 282 ? -9.789 2.006 -15.508 1 95.94 282 GLN A C 1
ATOM 2287 O O . GLN A 1 282 ? -9.43 2.598 -14.484 1 95.94 282 GLN A O 1
ATOM 2292 N N . ALA A 1 283 ? -9.211 2.209 -16.625 1 97.62 283 ALA A N 1
ATOM 2293 C CA . ALA A 1 283 ? -8.211 3.26 -16.812 1 97.62 283 ALA A CA 1
ATOM 2294 C C . ALA A 1 283 ? -8.797 4.633 -16.484 1 97.62 283 ALA A C 1
ATOM 2296 O O . ALA A 1 283 ? -8.141 5.457 -15.852 1 97.62 283 ALA A O 1
ATOM 2297 N N . LYS A 1 284 ? -9.984 4.855 -16.938 1 96.69 284 LYS A N 1
ATOM 2298 C CA . LYS A 1 284 ? -10.664 6.117 -16.641 1 96.69 284 LYS A CA 1
ATOM 2299 C C . LYS A 1 284 ? -10.867 6.297 -15.141 1 96.69 284 LYS A C 1
ATOM 2301 O O . LYS A 1 284 ? -10.594 7.371 -14.602 1 96.69 284 LYS A O 1
ATOM 2306 N N . LEU A 1 285 ? -11.352 5.27 -14.523 1 96.25 285 LEU A N 1
ATOM 2307 C CA . LEU A 1 285 ? -11.57 5.32 -13.086 1 96.25 285 LEU A CA 1
ATOM 2308 C C . LEU A 1 285 ? -10.258 5.602 -12.352 1 96.25 285 LEU A C 1
ATOM 2310 O O . LEU A 1 285 ? -10.227 6.422 -11.43 1 96.25 285 LEU A O 1
ATOM 2314 N N . LEU A 1 286 ? -9.227 4.941 -12.781 1 96.81 286 LEU A N 1
ATOM 2315 C CA . LEU A 1 286 ? -7.918 5.141 -12.156 1 96.81 286 LEU A CA 1
ATOM 2316 C C . LEU A 1 286 ? -7.422 6.566 -12.383 1 96.81 286 LEU A C 1
ATOM 2318 O O . LEU A 1 286 ? -6.852 7.18 -11.477 1 96.81 286 LEU A O 1
ATOM 2322 N N . ALA A 1 287 ? -7.59 7.066 -13.523 1 97.56 287 ALA A N 1
ATOM 2323 C CA . ALA A 1 287 ? -7.199 8.438 -13.836 1 97.56 287 ALA A CA 1
ATOM 2324 C C . ALA A 1 287 ? -7.945 9.438 -12.953 1 97.56 287 ALA A C 1
ATOM 2326 O O . ALA A 1 287 ? -7.348 10.375 -12.422 1 97.56 287 ALA A O 1
ATOM 2327 N N . GLU A 1 288 ? -9.234 9.203 -12.812 1 97.38 288 GLU A N 1
ATOM 2328 C CA . GLU A 1 288 ? -10.039 10.078 -11.961 1 97.38 288 GLU A CA 1
ATOM 2329 C C . GLU A 1 288 ? -9.609 9.969 -10.5 1 97.38 288 GLU A C 1
ATOM 2331 O O . GLU A 1 288 ? -9.609 10.969 -9.773 1 97.38 288 GLU A O 1
ATOM 2336 N N . LEU A 1 289 ? -9.305 8.766 -10.141 1 97.19 289 LEU A N 1
ATOM 2337 C CA . LEU A 1 289 ? -8.812 8.531 -8.781 1 97.19 289 LEU A CA 1
ATOM 2338 C C . LEU A 1 289 ? -7.555 9.344 -8.516 1 97.19 289 LEU A C 1
ATOM 2340 O O . LEU A 1 289 ? -7.41 9.938 -7.441 1 97.19 289 LEU A O 1
ATOM 2344 N N . VAL A 1 290 ? -6.691 9.414 -9.469 1 96.31 290 VAL A N 1
ATOM 2345 C CA . VAL A 1 290 ? -5.441 10.156 -9.352 1 96.31 290 VAL A CA 1
ATOM 2346 C C . VAL A 1 290 ? -5.727 11.656 -9.391 1 96.31 290 VAL A C 1
ATOM 2348 O O . VAL A 1 290 ? -5.227 12.414 -8.555 1 96.31 290 VAL A O 1
ATOM 2351 N N . ARG A 1 291 ? -6.535 12.109 -10.227 1 95.75 291 ARG A N 1
ATOM 2352 C CA . ARG A 1 291 ? -6.809 13.523 -10.477 1 95.75 291 ARG A CA 1
ATOM 2353 C C . ARG A 1 291 ? -7.449 14.18 -9.258 1 95.75 291 ARG A C 1
ATOM 2355 O O . ARG A 1 291 ? -7.129 15.32 -8.922 1 95.75 291 ARG A O 1
ATOM 2362 N N . CYS A 1 292 ? -8.305 13.477 -8.625 1 96.5 292 CYS A N 1
ATOM 2363 C CA . CYS A 1 292 ? -9.047 14.109 -7.539 1 96.5 292 CYS A CA 1
ATOM 2364 C C . CYS A 1 292 ? -8.172 14.273 -6.301 1 96.5 292 CYS A C 1
ATOM 2366 O O . CYS A 1 292 ? -8.617 14.828 -5.293 1 96.5 292 CYS A O 1
ATOM 2368 N N . ARG A 1 293 ? -6.969 13.906 -6.391 1 95.62 293 ARG A N 1
ATOM 2369 C CA . ARG A 1 293 ? -6.059 14.047 -5.262 1 95.62 293 ARG A CA 1
ATOM 2370 C C . ARG A 1 293 ? -4.996 15.102 -5.539 1 95.62 293 ARG A C 1
ATOM 2372 O O . ARG A 1 293 ? -4.148 15.375 -4.688 1 95.62 293 ARG A O 1
ATOM 2379 N N . GLU A 1 294 ? -5.027 15.617 -6.656 1 95.31 294 GLU A N 1
ATOM 2380 C CA . GLU A 1 294 ? -4.047 16.625 -7.047 1 95.31 294 GLU A CA 1
ATOM 2381 C C . GLU A 1 294 ? -4.254 17.922 -6.27 1 95.31 294 GLU A C 1
ATOM 2383 O O . GLU A 1 294 ? -3.305 18.469 -5.703 1 95.31 294 GLU A O 1
ATOM 2388 N N . ARG A 1 295 ? -5.508 18.438 -6.258 1 96.44 295 ARG A N 1
ATOM 2389 C CA . ARG A 1 295 ? -5.863 19.672 -5.562 1 96.44 295 ARG A CA 1
ATOM 2390 C C . ARG A 1 295 ? -6.855 19.406 -4.438 1 96.44 295 ARG A C 1
ATOM 2392 O O . ARG A 1 295 ? -7.934 18.859 -4.668 1 96.44 295 ARG A O 1
ATOM 2399 N N . ARG A 1 296 ? -6.496 19.781 -3.303 1 97.44 296 ARG A N 1
ATOM 2400 C CA . ARG A 1 296 ? -7.348 19.625 -2.125 1 97.44 296 ARG A CA 1
ATOM 2401 C C . ARG A 1 296 ? -7.516 20.953 -1.396 1 97.44 296 ARG A C 1
ATOM 2403 O O . ARG A 1 296 ? -6.574 21.75 -1.306 1 97.44 296 ARG A O 1
ATOM 2410 N N . PHE A 1 297 ? -8.672 21.141 -0.908 1 98.25 297 PHE A N 1
ATOM 2411 C CA . PHE A 1 297 ? -8.977 22.344 -0.159 1 98.25 297 PHE A CA 1
ATOM 2412 C C . PHE A 1 297 ? -9.375 22.016 1.271 1 98.25 297 PHE A C 1
ATOM 2414 O O . PHE A 1 297 ? -10.109 21.047 1.507 1 98.25 297 PHE A O 1
ATOM 2421 N N . SER A 1 298 ? -8.875 22.703 2.166 1 98.25 298 SER A N 1
ATOM 2422 C CA . SER A 1 298 ? -9.234 22.578 3.574 1 98.25 298 SER A CA 1
ATOM 2423 C C . SER A 1 298 ? -9.891 23.844 4.098 1 98.25 298 SER A C 1
ATOM 2425 O O . SER A 1 298 ? -9.359 24.953 3.914 1 98.25 298 SER A O 1
ATOM 2427 N N . GLY A 1 299 ? -11.008 23.688 4.785 1 97.38 299 GLY A N 1
ATOM 2428 C CA . GLY A 1 299 ? -11.734 24.828 5.297 1 97.38 299 GLY A CA 1
ATOM 2429 C C . GLY A 1 299 ? -12.195 24.656 6.73 1 97.38 299 GLY A C 1
ATOM 2430 O O . GLY A 1 299 ? -12.359 23.531 7.203 1 97.38 299 GLY A O 1
ATOM 2431 N N . LYS A 1 300 ? -12.359 25.812 7.352 1 96.31 300 LYS A N 1
ATOM 2432 C CA . LYS A 1 300 ? -12.961 25.906 8.68 1 96.31 300 LYS A CA 1
ATOM 2433 C C . LYS A 1 300 ? -14.125 26.891 8.688 1 96.31 300 LYS A C 1
ATOM 2435 O O . LYS A 1 300 ? -14.016 27.984 8.125 1 96.31 300 LYS A O 1
ATOM 2440 N N . SER A 1 301 ? -15.227 26.469 9.242 1 94.62 301 SER A N 1
ATOM 2441 C CA . SER A 1 301 ? -16.438 27.281 9.234 1 94.62 301 SER A CA 1
ATOM 2442 C C . SER A 1 301 ? -17.234 27.109 10.523 1 94.62 301 SER A C 1
ATOM 2444 O O . SER A 1 301 ? -17.047 26.141 11.25 1 94.62 301 SER A O 1
ATOM 2446 N N . SER A 1 302 ? -18.094 28.109 10.789 1 89.31 302 SER A N 1
ATOM 2447 C CA . SER A 1 302 ? -19.062 28 11.883 1 89.31 302 SER A CA 1
ATOM 2448 C C . SER A 1 302 ? -20.453 27.625 11.367 1 89.31 302 SER A C 1
ATOM 2450 O O . SER A 1 302 ? -21.375 27.453 12.148 1 89.31 302 SER A O 1
ATOM 2452 N N . ALA A 1 303 ? -20.547 27.5 10.086 1 89.31 303 ALA A N 1
ATOM 2453 C CA . ALA A 1 303 ? -21.828 27.172 9.469 1 89.31 303 ALA A CA 1
ATOM 2454 C C . ALA A 1 303 ? -22.188 25.703 9.711 1 89.31 303 ALA A C 1
ATOM 2456 O O . ALA A 1 303 ? -21.297 24.844 9.789 1 89.31 303 ALA A O 1
ATOM 2457 N N . ILE A 1 304 ? -23.438 25.5 9.805 1 89.06 304 ILE A N 1
ATOM 2458 C CA . ILE A 1 304 ? -23.938 24.141 9.859 1 89.06 304 ILE A CA 1
ATOM 2459 C C . ILE A 1 304 ? -24.312 23.656 8.453 1 89.06 304 ILE A C 1
ATOM 2461 O O . ILE A 1 304 ? -24.25 24.438 7.496 1 89.06 304 ILE A O 1
ATOM 2465 N N . ASP A 1 305 ? -24.516 22.422 8.227 1 91.25 305 ASP A N 1
ATOM 2466 C CA . ASP A 1 305 ? -25.016 21.812 6.996 1 91.25 305 ASP A CA 1
ATOM 2467 C C . ASP A 1 305 ? -23.891 21.672 5.969 1 91.25 305 ASP A C 1
ATOM 2469 O O . ASP A 1 305 ? -24.125 21.797 4.766 1 91.25 305 ASP A O 1
ATOM 2473 N N . ILE A 1 306 ? -22.703 21.688 6.414 1 95.81 306 ILE A N 1
ATOM 2474 C CA . ILE A 1 306 ? -21.578 21.328 5.559 1 95.81 306 ILE A CA 1
ATOM 2475 C C . ILE A 1 306 ? -21.219 19.859 5.77 1 95.81 306 ILE A C 1
ATOM 2477 O O . ILE A 1 306 ? -20.266 19.531 6.492 1 95.81 306 ILE A O 1
ATOM 2481 N N . ARG A 1 307 ? -21.891 19.047 5.098 1 97.06 307 ARG A N 1
ATOM 2482 C CA . ARG A 1 307 ? -21.734 17.594 5.199 1 97.06 307 ARG A CA 1
ATOM 2483 C C . ARG A 1 307 ? -20.875 17.062 4.055 1 97.06 307 ARG A C 1
ATOM 2485 O O . ARG A 1 307 ? -20.672 17.75 3.049 1 97.06 307 ARG A O 1
ATOM 2492 N N . ALA A 1 308 ? -20.359 15.828 4.262 1 98.12 308 ALA A N 1
ATOM 2493 C CA . ALA A 1 308 ? -19.734 15.156 3.125 1 98.12 308 ALA A CA 1
ATOM 2494 C C . ALA A 1 308 ? -20.734 14.953 1.993 1 98.12 308 ALA A C 1
ATOM 2496 O O . ALA A 1 308 ? -21.828 14.414 2.209 1 98.12 308 ALA A O 1
ATOM 2497 N N . GLY A 1 309 ? -20.406 15.406 0.871 1 97.88 309 GLY A N 1
ATOM 2498 C CA . GLY A 1 309 ? -21.312 15.367 -0.263 1 97.88 309 GLY A CA 1
ATOM 2499 C C . GLY A 1 309 ? -21.906 16.719 -0.591 1 97.88 309 GLY A C 1
ATOM 2500 O O . GLY A 1 309 ? -22.578 16.875 -1.613 1 97.88 309 GLY A O 1
ATOM 2501 N N . THR A 1 310 ? -21.688 17.703 0.218 1 97.88 310 THR A N 1
ATOM 2502 C CA . THR A 1 310 ? -22.203 19.062 -0.012 1 97.88 310 THR A CA 1
ATOM 2503 C C . THR A 1 310 ? -21.297 19.828 -0.97 1 97.88 310 THR A C 1
ATOM 2505 O O . THR A 1 310 ? -20.078 19.734 -0.875 1 97.88 310 THR A O 1
ATOM 2508 N N . THR A 1 311 ? -21.875 20.531 -1.938 1 98.31 311 THR A N 1
ATOM 2509 C CA . THR A 1 311 ? -21.141 21.484 -2.766 1 98.31 311 THR A CA 1
ATOM 2510 C C . THR A 1 311 ? -21.156 22.875 -2.148 1 98.31 311 THR A C 1
ATOM 2512 O O . THR A 1 311 ? -22.219 23.5 -2.064 1 98.31 311 THR A O 1
ATOM 2515 N N . VAL A 1 312 ? -20.031 23.344 -1.745 1 98.12 312 VAL A N 1
ATOM 2516 C CA . VAL A 1 312 ? -19.938 24.672 -1.136 1 98.12 312 VAL A CA 1
ATOM 2517 C C . VAL A 1 312 ? -19.547 25.703 -2.189 1 98.12 312 VAL A C 1
ATOM 2519 O O . VAL A 1 312 ? -18.688 25.422 -3.043 1 98.12 312 VAL A O 1
ATOM 2522 N N . LYS A 1 313 ? -20.172 26.812 -2.152 1 98.19 313 LYS A N 1
ATOM 2523 C CA . LYS A 1 313 ? -19.844 27.953 -3.002 1 98.19 313 LYS A CA 1
ATOM 2524 C C . LYS A 1 313 ? -19.141 29.047 -2.207 1 98.19 313 LYS A C 1
ATOM 2526 O O . LYS A 1 313 ? -19.75 29.688 -1.354 1 98.19 313 LYS A O 1
ATOM 2531 N N . VAL A 1 314 ? -17.922 29.25 -2.535 1 97.81 314 VAL A N 1
ATOM 2532 C CA . VAL A 1 314 ? -17.078 30.172 -1.778 1 97.81 314 VAL A CA 1
ATOM 2533 C C . VAL A 1 314 ? -17.047 31.531 -2.484 1 97.81 314 VAL A C 1
ATOM 2535 O O . VAL A 1 314 ? -16.891 31.594 -3.705 1 97.81 314 VAL A O 1
ATOM 2538 N N . ARG A 1 315 ? -17.156 32.594 -1.647 1 96.75 315 ARG A N 1
ATOM 2539 C CA . ARG A 1 315 ? -17.062 33.969 -2.156 1 96.75 315 ARG A CA 1
ATOM 2540 C C . ARG A 1 315 ? -16.141 34.812 -1.282 1 96.75 315 ARG A C 1
ATOM 2542 O O . ARG A 1 315 ? -15.898 34.5 -0.12 1 96.75 315 ARG A O 1
ATOM 2549 N N . SER A 1 316 ? -15.594 35.875 -1.904 1 94.69 316 SER A N 1
ATOM 2550 C CA . SER A 1 316 ? -14.836 36.938 -1.24 1 94.69 316 SER A CA 1
ATOM 2551 C C . SER A 1 316 ? -13.484 36.406 -0.758 1 94.69 316 SER A C 1
ATOM 2553 O O . SER A 1 316 ? -12.938 36.906 0.225 1 94.69 316 SER A O 1
ATOM 2555 N N . HIS A 1 317 ? -13.062 35.344 -1.32 1 93.69 317 HIS A N 1
ATOM 2556 C CA . HIS A 1 317 ? -11.703 34.906 -1.028 1 93.69 317 HIS A CA 1
ATOM 2557 C C . HIS A 1 317 ? -10.672 35.875 -1.618 1 93.69 317 HIS A C 1
ATOM 2559 O O . HIS A 1 317 ? -10.906 36.469 -2.668 1 93.69 317 HIS A O 1
ATOM 2565 N N . PHE A 1 318 ? -9.523 36 -1 1 90.88 318 PHE A N 1
ATOM 2566 C CA . PHE A 1 318 ? -8.523 36.969 -1.438 1 90.88 318 PHE A CA 1
ATOM 2567 C C . PHE A 1 318 ? -7.93 36.562 -2.781 1 90.88 318 PHE A C 1
ATOM 2569 O O . PHE A 1 318 ? -7.406 37.406 -3.514 1 90.88 318 PHE A O 1
ATOM 2576 N N . ARG A 1 319 ? -8.008 35.281 -3.082 1 92 319 ARG A N 1
ATOM 2577 C CA . ARG A 1 319 ? -7.621 34.812 -4.402 1 92 319 ARG A CA 1
ATOM 2578 C C . ARG A 1 319 ? -8.836 34.656 -5.309 1 92 319 ARG A C 1
ATOM 2580 O O . ARG A 1 319 ? -9.695 33.812 -5.051 1 92 319 ARG A O 1
ATOM 2587 N N . GLU A 1 320 ? -8.883 35.219 -6.34 1 91.5 320 GLU A N 1
ATOM 2588 C CA . GLU A 1 320 ? -10.047 35.219 -7.223 1 91.5 320 GLU A CA 1
ATOM 2589 C C . GLU A 1 320 ? -10.336 33.844 -7.781 1 91.5 320 GLU A C 1
ATOM 2591 O O . GLU A 1 320 ? -11.5 33.469 -7.957 1 91.5 320 GLU A O 1
ATOM 2596 N N . GLU A 1 321 ? -9.352 33 -7.984 1 89.94 321 GLU A N 1
ATOM 2597 C CA . GLU A 1 321 ? -9.508 31.688 -8.586 1 89.94 321 GLU A CA 1
ATOM 2598 C C . GLU A 1 321 ? -10.156 30.719 -7.613 1 89.94 321 GLU A C 1
ATOM 2600 O O . GLU A 1 321 ? -10.602 29.641 -8.008 1 89.94 321 GLU A O 1
ATOM 2605 N N . VAL A 1 322 ? -10.148 31.078 -6.383 1 93.38 322 VAL A N 1
ATOM 2606 C CA . VAL A 1 322 ? -10.672 30.188 -5.355 1 93.38 322 VAL A CA 1
ATOM 2607 C C . VAL A 1 322 ? -12.117 30.547 -5.039 1 93.38 322 VAL A C 1
ATOM 2609 O O . VAL A 1 322 ? -12.773 29.875 -4.242 1 93.38 322 VAL A O 1
ATOM 2612 N N . ASN A 1 323 ? -12.594 31.609 -5.637 1 96.56 323 ASN A N 1
ATOM 2613 C CA . ASN A 1 323 ? -14.023 31.891 -5.582 1 96.56 323 ASN A CA 1
ATOM 2614 C C . ASN A 1 323 ? -14.805 31.031 -6.562 1 96.56 323 ASN A C 1
ATOM 2616 O O . ASN A 1 323 ? -14.789 31.266 -7.77 1 96.56 323 ASN A O 1
ATOM 2620 N N . GLY A 1 324 ? -15.352 29.969 -6.059 1 97 324 GLY A N 1
ATOM 2621 C CA . GLY A 1 324 ? -16.031 29 -6.887 1 97 324 GLY A CA 1
ATOM 2622 C C . GLY A 1 324 ? -16.719 27.906 -6.082 1 97 324 GLY A C 1
ATOM 2623 O O . GLY A 1 324 ? -17.125 28.141 -4.941 1 97 324 GLY A O 1
ATOM 2624 N N . SER A 1 325 ? -16.953 26.812 -6.789 1 98.19 325 SER A N 1
ATOM 2625 C CA . SER A 1 325 ? -17.688 25.703 -6.172 1 98.19 325 SER A CA 1
ATOM 2626 C C . SER A 1 325 ? -16.75 24.547 -5.836 1 98.19 325 SER A C 1
ATOM 2628 O O . SER A 1 325 ? -15.891 24.172 -6.641 1 98.19 325 SER A O 1
ATOM 2630 N N . PHE A 1 326 ? -16.922 24.047 -4.68 1 98.56 326 PHE A N 1
ATOM 2631 C CA . PHE A 1 326 ? -16.094 22.953 -4.195 1 98.56 326 PHE A CA 1
ATOM 2632 C C . PHE A 1 326 ? -16.953 21.844 -3.602 1 98.56 326 PHE A C 1
ATOM 2634 O O . PHE A 1 326 ? -17.953 22.109 -2.955 1 98.56 326 PHE A O 1
ATOM 2641 N N . PHE A 1 327 ? -16.562 20.594 -3.852 1 98.56 327 PHE A N 1
ATOM 2642 C CA . PHE A 1 327 ? -17.266 19.406 -3.402 1 98.56 327 PHE A CA 1
ATOM 2643 C C . PHE A 1 327 ? -16.641 18.844 -2.137 1 98.56 327 PHE A C 1
ATOM 2645 O O . PHE A 1 327 ? -15.492 18.391 -2.156 1 98.56 327 PHE A O 1
ATOM 2652 N N . VAL A 1 328 ? -17.375 18.828 -1.006 1 98.81 328 VAL A N 1
ATOM 2653 C CA . VAL A 1 328 ? -16.859 18.406 0.292 1 98.81 328 VAL A CA 1
ATOM 2654 C C . VAL A 1 328 ? -16.75 16.875 0.342 1 98.81 328 VAL A C 1
ATOM 2656 O O . VAL A 1 328 ? -17.75 16.188 0.112 1 98.81 328 VAL A O 1
ATOM 2659 N N . ILE A 1 329 ? -15.602 16.344 0.686 1 98.62 329 ILE A N 1
ATOM 2660 C CA . ILE A 1 329 ? -15.406 14.906 0.697 1 98.62 329 ILE A CA 1
ATOM 2661 C C . ILE A 1 329 ? -15.305 14.406 2.137 1 98.62 329 ILE A C 1
ATOM 2663 O O . ILE A 1 329 ? -15.523 13.227 2.412 1 98.62 329 ILE A O 1
ATOM 2667 N N . ARG A 1 330 ? -14.938 15.242 3.004 1 98.69 330 ARG A N 1
ATOM 2668 C CA . ARG A 1 330 ? -14.812 14.93 4.426 1 98.69 330 ARG A CA 1
ATOM 2669 C C . ARG A 1 330 ? -15.203 16.141 5.281 1 98.69 330 ARG A C 1
ATOM 2671 O O . ARG A 1 330 ? -14.906 17.281 4.926 1 98.69 330 ARG A O 1
ATOM 2678 N N . ALA A 1 331 ? -15.828 15.875 6.387 1 98.56 331 ALA A N 1
ATOM 2679 C CA . ALA A 1 331 ? -16.219 16.922 7.336 1 98.56 331 ALA A CA 1
ATOM 2680 C C . ALA A 1 331 ? -16.031 16.453 8.773 1 98.56 331 ALA A C 1
ATOM 2682 O O . ALA A 1 331 ? -16.312 15.297 9.094 1 98.56 331 ALA A O 1
ATOM 2683 N N . ARG A 1 332 ? -15.547 17.297 9.547 1 98.56 332 ARG A N 1
ATOM 2684 C CA . ARG A 1 332 ? -15.43 17.094 10.984 1 98.56 332 ARG A CA 1
ATOM 2685 C C . ARG A 1 332 ? -16.219 18.156 11.75 1 98.56 332 ARG A C 1
ATOM 2687 O O . ARG A 1 332 ? -16.219 19.328 11.367 1 98.56 332 ARG A O 1
ATOM 2694 N N . PHE A 1 333 ? -16.812 17.688 12.82 1 97.56 333 PHE A N 1
ATOM 2695 C CA . PHE A 1 333 ? -17.688 18.547 13.586 1 97.56 333 PHE A CA 1
ATOM 2696 C C . PHE A 1 333 ? -17.297 18.578 15.055 1 97.56 333 PHE A C 1
ATOM 2698 O O . PHE A 1 333 ? -16.953 17.531 15.625 1 97.56 333 PHE A O 1
ATOM 2705 N N . ASP A 1 334 ? -17.344 19.766 15.602 1 96.88 334 ASP A N 1
ATOM 2706 C CA . ASP A 1 334 ? -17.188 19.938 17.047 1 96.88 334 ASP A CA 1
ATOM 2707 C C . ASP A 1 334 ? -18.281 20.828 17.609 1 96.88 334 ASP A C 1
ATOM 2709 O O . ASP A 1 334 ? -18.484 21.953 17.141 1 96.88 334 ASP A O 1
ATOM 2713 N N . GLY A 1 335 ? -18.969 20.297 18.625 1 95.12 335 GLY A N 1
ATOM 2714 C CA . GLY A 1 335 ? -20.016 21.047 19.297 1 95.12 335 GLY A CA 1
ATOM 2715 C C . GLY A 1 335 ? -19.953 20.938 20.812 1 95.12 335 GLY A C 1
ATOM 2716 O O . GLY A 1 335 ? -19.562 19.906 21.344 1 95.12 335 GLY A O 1
ATOM 2717 N N . SER A 1 336 ? -20.328 22.062 21.391 1 94.25 336 SER A N 1
ATOM 2718 C CA . SER A 1 336 ? -20.391 22.062 22.844 1 94.25 336 SER A CA 1
ATOM 2719 C C . SER A 1 336 ? -21.469 23.016 23.344 1 94.25 336 SER A C 1
ATOM 2721 O O . SER A 1 336 ? -21.766 24.031 22.703 1 94.25 336 SER A O 1
ATOM 2723 N N . LEU A 1 337 ? -22.125 22.578 24.391 1 88.75 337 LEU A N 1
ATOM 2724 C CA . LEU A 1 337 ? -23.094 23.422 25.094 1 88.75 337 LEU A CA 1
ATOM 2725 C C . LEU A 1 337 ? -22.562 23.797 26.484 1 88.75 337 LEU A C 1
ATOM 2727 O O . LEU A 1 337 ? -22.125 22.922 27.234 1 88.75 337 LEU A O 1
ATOM 2731 N N . THR A 1 338 ? -22.281 25.016 26.625 1 77.94 338 THR A N 1
ATOM 2732 C CA . THR A 1 338 ? -21.828 25.484 27.922 1 77.94 338 THR A CA 1
ATOM 2733 C C . THR A 1 338 ? -22.953 26.188 28.672 1 77.94 338 THR A C 1
ATOM 2735 O O . THR A 1 338 ? -23.719 26.938 28.062 1 77.94 338 THR A O 1
ATOM 2738 N N . GLU A 1 339 ? -23.141 25.734 29.875 1 66.62 339 GLU A N 1
ATOM 2739 C CA . GLU A 1 339 ? -24.094 26.438 30.734 1 66.62 339 GLU A CA 1
ATOM 2740 C C . GLU A 1 339 ? -23.516 27.75 31.234 1 66.62 339 GLU A C 1
ATOM 2742 O O . GLU A 1 339 ? -22.359 27.797 31.672 1 66.62 339 GLU A O 1
ATOM 2747 N N . SER A 1 340 ? -23.875 28.844 30.656 1 56.41 340 SER A N 1
ATOM 2748 C CA . SER A 1 340 ? -23.406 30.125 31.188 1 56.41 340 SER A CA 1
ATOM 2749 C C . SER A 1 340 ? -24.422 30.734 32.156 1 56.41 340 SER A C 1
ATOM 2751 O O . SER A 1 340 ? -25.625 30.703 31.891 1 56.41 340 SER A O 1
ATOM 2753 N N . SER A 1 341 ? -24.078 30.906 33.344 1 50.97 341 SER A N 1
ATOM 2754 C CA . SER A 1 341 ? -24.891 31.578 34.375 1 50.97 341 SER A CA 1
ATOM 2755 C C . SER A 1 341 ? -25.094 33.062 34.031 1 50.97 341 SER A C 1
ATOM 2757 O O . SER A 1 341 ? -24.125 33.812 33.875 1 50.97 341 SER A O 1
ATOM 2759 N N . ARG A 1 342 ? -26 33.5 33.25 1 49.53 342 ARG A N 1
ATOM 2760 C CA . ARG A 1 342 ? -26.25 34.938 33 1 49.53 342 ARG A CA 1
ATOM 2761 C C . ARG A 1 342 ? -26.938 35.594 34.188 1 49.53 342 ARG A C 1
ATOM 2763 O O . ARG A 1 342 ? -27.719 36.531 34 1 49.53 342 ARG A O 1
ATOM 2770 N N . GLY A 1 343 ? -26.641 35.188 35.375 1 48.59 343 GLY A N 1
ATOM 2771 C CA . GLY A 1 343 ? -27.172 35.812 36.562 1 48.59 343 GLY A CA 1
ATOM 2772 C C . GLY A 1 343 ? -27.922 34.844 37.469 1 48.59 343 GLY A C 1
ATOM 2773 O O . GLY A 1 343 ? -28.016 33.656 37.156 1 48.59 343 GLY A O 1
ATOM 2774 N N . PRO A 1 344 ? -28.328 35.344 38.656 1 46.34 344 PRO A N 1
ATOM 2775 C CA . PRO A 1 344 ? -29.188 34.562 39.562 1 46.34 344 PRO A CA 1
ATOM 2776 C C . PRO A 1 344 ? -30.469 34.062 38.875 1 46.34 344 PRO A C 1
ATOM 2778 O O . PRO A 1 344 ? -31.219 34.875 38.344 1 46.34 344 PRO A O 1
ATOM 2781 N N . GLY A 1 345 ? -30.703 32.719 38.625 1 50.09 345 GLY A N 1
ATOM 2782 C CA . GLY A 1 345 ? -31.891 32 38.219 1 50.09 345 GLY A CA 1
ATOM 2783 C C . GLY A 1 345 ? -31.891 31.594 36.781 1 50.09 345 GLY A C 1
ATOM 2784 O O . GLY A 1 345 ? -32.781 30.844 36.312 1 50.09 345 GLY A O 1
ATOM 2785 N N . SER A 1 346 ? -31.281 32.438 35.812 1 49.78 346 SER A N 1
ATOM 2786 C CA . SER A 1 346 ? -31.5 32.062 34.406 1 49.78 346 SER A CA 1
ATOM 2787 C C . SER A 1 346 ? -30.234 31.484 33.781 1 49.78 346 SER A C 1
ATOM 2789 O O . SER A 1 346 ? -29.203 32.156 33.719 1 49.78 346 SER A O 1
ATOM 2791 N N . VAL A 1 347 ? -30.047 30.25 33.812 1 51.97 347 VAL A N 1
ATOM 2792 C CA . VAL A 1 347 ? -28.969 29.531 33.125 1 51.97 347 VAL A CA 1
ATOM 2793 C C . VAL A 1 347 ? -29.25 29.484 31.625 1 51.97 347 VAL A C 1
ATOM 2795 O O . VAL A 1 347 ? -30.312 29.016 31.203 1 51.97 347 VAL A O 1
ATOM 2798 N N . ALA A 1 348 ? -28.625 30.422 30.891 1 58.69 348 ALA A N 1
ATOM 2799 C CA . ALA A 1 348 ? -28.766 30.312 29.438 1 58.69 348 ALA A CA 1
ATOM 2800 C C . ALA A 1 348 ? -27.672 29.406 28.859 1 58.69 348 ALA A C 1
ATOM 2802 O O . ALA A 1 348 ? -26.516 29.484 29.281 1 58.69 348 ALA A O 1
ATOM 2803 N N . GLU A 1 349 ? -28.047 28.328 28.125 1 63.88 349 GLU A N 1
ATOM 2804 C CA . GLU A 1 349 ? -27.109 27.453 27.422 1 63.88 349 GLU A CA 1
ATOM 2805 C C . GLU A 1 349 ? -26.594 28.109 26.141 1 63.88 349 GLU A C 1
ATOM 2807 O O . GLU A 1 349 ? -27.375 28.688 25.375 1 63.88 349 GLU A O 1
ATOM 2812 N N . GLN A 1 350 ? -25.25 28.422 26.141 1 75.12 350 GLN A N 1
ATOM 2813 C CA . GLN A 1 350 ? -24.625 28.922 24.922 1 75.12 350 GLN A CA 1
ATOM 2814 C C . GLN A 1 350 ? -23.938 27.797 24.141 1 75.12 350 GLN A C 1
ATOM 2816 O O . GLN A 1 350 ? -23.094 27.094 24.688 1 75.12 350 GLN A O 1
ATOM 2821 N N . GLY A 1 351 ? -24.391 27.578 22.844 1 84.5 351 GLY A N 1
ATOM 2822 C CA . GLY A 1 351 ? -23.844 26.516 22.016 1 84.5 351 GLY A CA 1
ATOM 2823 C C . GLY A 1 351 ? -22.734 26.984 21.094 1 84.5 351 GLY A C 1
ATOM 2824 O O . GLY A 1 351 ? -22.766 28.109 20.594 1 84.5 351 GLY A O 1
ATOM 2825 N N . ARG A 1 352 ? -21.656 26.281 21.047 1 88 352 ARG A N 1
ATOM 2826 C CA . ARG A 1 352 ? -20.578 26.469 20.062 1 88 352 ARG A CA 1
ATOM 2827 C C . ARG A 1 352 ? -20.547 25.312 19.078 1 88 352 ARG A C 1
ATOM 2829 O O . ARG A 1 352 ? -20.719 24.156 19.453 1 88 352 ARG A O 1
ATOM 2836 N N . PHE A 1 353 ? -20.344 25.719 17.844 1 92.44 353 PHE A N 1
ATOM 2837 C CA . PHE A 1 353 ? -20.266 24.719 16.781 1 92.44 353 PHE A CA 1
ATOM 2838 C C . PHE A 1 353 ? -19.219 25.109 15.75 1 92.44 353 PHE A C 1
ATOM 2840 O O . PHE A 1 353 ? -19.172 26.266 15.32 1 92.44 353 PHE A O 1
ATOM 2847 N N . THR A 1 354 ? -18.344 24.234 15.398 1 93.31 354 THR A N 1
ATOM 2848 C CA . THR A 1 354 ? -17.359 24.453 14.352 1 93.31 354 THR A CA 1
ATOM 2849 C C . THR A 1 354 ? -17.297 23.25 13.406 1 93.31 354 THR A C 1
ATOM 2851 O O . THR A 1 354 ? -17.438 22.109 13.844 1 93.31 354 THR A O 1
ATOM 2854 N N . THR A 1 355 ? -17.062 23.531 12.164 1 95.81 355 THR A N 1
ATOM 2855 C CA . THR A 1 355 ? -16.891 22.5 11.148 1 95.81 355 THR A CA 1
ATOM 2856 C C . THR A 1 355 ? -15.578 22.688 10.398 1 95.81 355 THR A C 1
ATOM 2858 O O . THR A 1 355 ? -15.234 23.812 10.016 1 95.81 355 THR A O 1
ATOM 2861 N N . SER A 1 356 ? -14.82 21.734 10.305 1 98.06 356 SER A N 1
ATOM 2862 C CA . SER A 1 356 ? -13.68 21.641 9.398 1 98.06 356 SER A CA 1
ATOM 2863 C C . SER A 1 356 ? -13.945 20.656 8.266 1 98.06 356 SER A C 1
ATOM 2865 O O . SER A 1 356 ? -14.555 19.609 8.477 1 98.06 356 SER A O 1
ATOM 2867 N N . PHE A 1 357 ? -13.508 21.031 7.059 1 98.5 357 PHE A N 1
ATOM 2868 C CA . PHE A 1 357 ? -13.836 20.125 5.965 1 98.5 357 PHE A CA 1
ATOM 2869 C C . PHE A 1 357 ? -12.727 20.125 4.918 1 98.5 357 PHE A C 1
ATOM 2871 O O . PHE A 1 357 ? -11.883 21.016 4.891 1 98.5 357 PHE A O 1
ATOM 2878 N N . GLU A 1 358 ? -12.68 19.078 4.172 1 98.62 358 GLU A N 1
ATOM 2879 C CA . GLU A 1 358 ? -11.852 18.922 2.98 1 98.62 358 GLU A CA 1
ATOM 2880 C C . GLU A 1 358 ? -12.711 18.828 1.721 1 98.62 358 GLU A C 1
ATOM 2882 O O . GLU A 1 358 ? -13.766 18.188 1.727 1 98.62 358 GLU A O 1
ATOM 2887 N N . ALA A 1 359 ? -12.25 19.484 0.708 1 98.69 359 ALA A N 1
ATOM 2888 C CA . ALA A 1 359 ? -13.039 19.516 -0.521 1 98.69 359 ALA A CA 1
ATOM 2889 C C . ALA A 1 359 ? -12.133 19.469 -1.752 1 98.69 359 ALA A C 1
ATOM 2891 O O . ALA A 1 359 ? -10.922 19.625 -1.646 1 98.69 359 ALA A O 1
ATOM 2892 N N . ILE A 1 360 ? -12.727 19.094 -2.842 1 98.38 360 ILE A N 1
ATOM 2893 C CA . ILE A 1 360 ? -12.086 19.156 -4.152 1 98.38 360 ILE A CA 1
ATOM 2894 C C . ILE A 1 360 ? -12.891 20.047 -5.086 1 98.38 360 ILE A C 1
ATOM 2896 O O . ILE A 1 360 ? -14.047 20.375 -4.801 1 98.38 360 ILE A O 1
ATOM 2900 N N . PRO A 1 361 ? -12.266 20.578 -6.148 1 97.88 361 PRO A N 1
ATOM 2901 C CA . PRO A 1 361 ? -13.07 21.344 -7.098 1 97.88 361 PRO A CA 1
ATOM 2902 C C . PRO A 1 361 ? -14.312 20.594 -7.562 1 97.88 361 PRO A C 1
ATOM 2904 O O . PRO A 1 361 ? -14.25 19.391 -7.824 1 97.88 361 PRO A O 1
ATOM 2907 N N . ALA A 1 362 ? -15.391 21.25 -7.672 1 97.19 362 ALA A N 1
ATOM 2908 C CA . ALA A 1 362 ? -16.688 20.609 -7.91 1 97.19 362 ALA A CA 1
ATOM 2909 C C . ALA A 1 362 ? -16.734 19.953 -9.289 1 97.19 362 ALA A C 1
ATOM 2911 O O . ALA A 1 362 ? -17.531 19.047 -9.531 1 97.19 362 ALA A O 1
ATOM 2912 N N . ASP A 1 363 ? -15.875 20.359 -10.18 1 95.38 363 ASP A N 1
ATOM 2913 C CA . ASP A 1 363 ? -15.898 19.844 -11.547 1 95.38 363 ASP A CA 1
ATOM 2914 C C . ASP A 1 363 ? -15.039 18.594 -11.68 1 95.38 363 ASP A C 1
ATOM 2916 O O . ASP A 1 363 ? -15.086 17.906 -12.703 1 95.38 363 ASP A O 1
ATOM 2920 N N . VAL A 1 364 ? -14.32 18.281 -10.695 1 96.5 364 VAL A N 1
ATOM 2921 C CA . VAL A 1 364 ? -13.492 17.078 -10.703 1 96.5 364 VAL A CA 1
ATOM 2922 C C . VAL A 1 364 ? -14.273 15.914 -10.102 1 96.5 364 VAL A C 1
ATOM 2924 O O . VAL A 1 364 ? -14.758 15.992 -8.977 1 96.5 364 VAL A O 1
ATOM 2927 N N . PRO A 1 365 ? -14.438 14.844 -10.836 1 97.12 365 PRO A N 1
ATOM 2928 C CA . PRO A 1 365 ? -15.117 13.68 -10.273 1 97.12 365 PRO A CA 1
ATOM 2929 C C . PRO A 1 365 ? -14.359 13.062 -9.094 1 97.12 365 PRO A C 1
ATOM 2931 O O . PRO A 1 365 ? -13.148 12.859 -9.172 1 97.12 365 PRO A O 1
ATOM 2934 N N . PHE A 1 366 ? -15.078 12.789 -8.062 1 98 366 PHE A N 1
ATOM 2935 C CA . PHE A 1 366 ? -14.484 12.125 -6.91 1 98 366 PHE A CA 1
ATOM 2936 C C . PHE A 1 366 ? -14.516 10.609 -7.078 1 98 366 PHE A C 1
ATOM 2938 O O . PHE A 1 366 ? -15.531 10.047 -7.5 1 98 366 PHE A O 1
ATOM 2945 N N . ARG A 1 367 ? -13.391 9.961 -6.727 1 98 367 ARG A N 1
ATOM 2946 C CA . ARG A 1 367 ? -13.273 8.516 -6.629 1 98 367 ARG A CA 1
ATOM 2947 C C . ARG A 1 367 ? -12.617 8.102 -5.312 1 98 367 ARG A C 1
ATOM 2949 O O . ARG A 1 367 ? -11.609 8.68 -4.91 1 98 367 ARG A O 1
ATOM 2956 N N . PRO A 1 368 ? -13.242 7.16 -4.656 1 97.75 368 PRO A N 1
ATOM 2957 C CA . PRO A 1 368 ? -12.656 6.742 -3.379 1 97.75 368 PRO A CA 1
ATOM 2958 C C . PRO A 1 368 ? -11.281 6.098 -3.543 1 97.75 368 PRO A C 1
ATOM 2960 O O . PRO A 1 368 ? -11.039 5.387 -4.52 1 97.75 368 PRO A O 1
ATOM 2963 N N . GLU A 1 369 ? -10.461 6.367 -2.576 1 95.88 369 GLU A N 1
ATOM 2964 C CA . GLU A 1 369 ? -9.195 5.652 -2.52 1 95.88 369 GLU A CA 1
ATOM 2965 C C . GLU A 1 369 ? -9.406 4.164 -2.277 1 95.88 369 GLU A C 1
ATOM 2967 O O . GLU A 1 369 ? -10.375 3.768 -1.631 1 95.88 369 GLU A O 1
ATOM 2972 N N . ARG A 1 370 ? -8.531 3.355 -2.799 1 95.19 370 ARG A N 1
ATOM 2973 C CA . ARG A 1 370 ? -8.602 1.918 -2.562 1 95.19 370 ARG A CA 1
ATOM 2974 C C . ARG A 1 370 ? -7.836 1.536 -1.298 1 95.19 370 ARG A C 1
ATOM 2976 O O . ARG A 1 370 ? -6.793 0.884 -1.37 1 95.19 370 ARG A O 1
ATOM 2983 N N . LYS A 1 371 ? -8.406 1.838 -0.192 1 94.56 371 LYS A N 1
ATOM 2984 C CA . LYS A 1 371 ? -7.734 1.674 1.093 1 94.56 371 LYS A CA 1
ATOM 2985 C C . LYS A 1 371 ? -7.992 0.288 1.676 1 94.56 371 LYS A C 1
ATOM 2987 O O . LYS A 1 371 ? -7.172 -0.235 2.434 1 94.56 371 LYS A O 1
ATOM 2992 N N . THR A 1 372 ? -9.109 -0.275 1.347 1 95.19 372 THR A N 1
ATOM 2993 C CA . THR A 1 372 ? -9.453 -1.583 1.895 1 95.19 372 THR A CA 1
ATOM 2994 C C . THR A 1 372 ? -8.609 -2.678 1.249 1 95.19 372 THR A C 1
ATOM 2996 O O . THR A 1 372 ? -8.562 -2.791 0.023 1 95.19 372 THR A O 1
ATOM 2999 N N . LEU A 1 373 ? -8.023 -3.445 2.043 1 91.5 373 LEU A N 1
ATOM 3000 C CA . LEU A 1 373 ? -7.113 -4.48 1.564 1 91.5 373 LEU A CA 1
ATOM 3001 C C . LEU A 1 373 ? -7.875 -5.562 0.808 1 91.5 373 LEU A C 1
ATOM 3003 O O . LEU A 1 373 ? -8.969 -5.961 1.218 1 91.5 373 LEU A O 1
ATOM 3007 N N . TRP A 1 374 ? -7.352 -5.922 -0.224 1 92.94 374 TRP A N 1
ATOM 3008 C CA . TRP A 1 374 ? -7.844 -7.09 -0.95 1 92.94 374 TRP A CA 1
ATOM 3009 C C . TRP A 1 374 ? -7.273 -8.375 -0.364 1 92.94 374 TRP A C 1
ATOM 3011 O O . TRP A 1 374 ? -6.055 -8.539 -0.268 1 92.94 374 TRP A O 1
ATOM 3021 N N . PRO A 1 375 ? -8.164 -9.227 0.082 1 94.5 375 PRO A N 1
ATOM 3022 C CA . PRO A 1 375 ? -7.625 -10.469 0.65 1 94.5 375 PRO A CA 1
ATOM 3023 C C . PRO A 1 375 ? -6.77 -11.25 -0.346 1 94.5 375 PRO A C 1
ATOM 3025 O O . PRO A 1 375 ? -7.055 -11.242 -1.547 1 94.5 375 PRO A O 1
ATOM 3028 N N . ARG A 1 376 ? -5.723 -11.875 0.158 1 93.69 376 ARG A N 1
ATOM 3029 C CA . ARG A 1 376 ? -4.836 -12.703 -0.65 1 93.69 376 ARG A CA 1
ATOM 3030 C C . ARG A 1 376 ? -4.73 -14.109 -0.072 1 93.69 376 ARG A C 1
ATOM 3032 O O . ARG A 1 376 ? -4.645 -14.281 1.146 1 93.69 376 ARG A O 1
ATOM 3039 N N . ILE A 1 377 ? -4.84 -15.039 -0.862 1 92.31 377 ILE A N 1
ATOM 3040 C CA . ILE A 1 377 ? -4.633 -16.422 -0.461 1 92.31 377 ILE A CA 1
ATOM 3041 C C . ILE A 1 377 ? -3.213 -16.859 -0.819 1 92.31 377 ILE A C 1
ATOM 3043 O O . ILE A 1 377 ? -2.871 -16.969 -1.998 1 92.31 377 ILE A O 1
ATOM 3047 N N . SER A 1 378 ? -2.506 -17 0.313 1 88 378 SER A N 1
ATOM 3048 C CA . SER A 1 378 ? -1.127 -17.438 0.123 1 88 378 SER A CA 1
ATOM 3049 C C . SER A 1 378 ? -1.047 -18.953 -0.043 1 88 378 SER A C 1
ATOM 3051 O O . SER A 1 378 ? -1.598 -19.703 0.767 1 88 378 SER A O 1
ATOM 3053 N N . GLY A 1 379 ? -0.625 -19.438 -1.087 1 87.38 379 GLY A N 1
ATOM 3054 C CA . GLY A 1 379 ? -0.494 -20.875 -1.266 1 87.38 379 GLY A CA 1
ATOM 3055 C C . GLY A 1 379 ? -1.706 -21.5 -1.923 1 87.38 379 GLY A C 1
ATOM 3056 O O . GLY A 1 379 ? -2.234 -20.969 -2.902 1 87.38 379 GLY A O 1
ATOM 3057 N N . VAL A 1 380 ? -2.061 -22.719 -1.396 1 92.5 380 VAL A N 1
ATOM 3058 C CA . VAL A 1 380 ? -3.137 -23.469 -2.023 1 92.5 380 VAL A CA 1
ATOM 3059 C C . VAL A 1 380 ? -4.199 -23.812 -0.982 1 92.5 380 VAL A C 1
ATOM 3061 O O . VAL A 1 380 ? -3.938 -23.766 0.222 1 92.5 380 VAL A O 1
ATOM 3064 N N . VAL A 1 381 ? -5.426 -24.031 -1.498 1 93.31 381 VAL A N 1
ATOM 3065 C CA . VAL A 1 381 ? -6.52 -24.547 -0.684 1 93.31 381 VAL A CA 1
ATOM 3066 C C . VAL A 1 381 ? -7.113 -25.781 -1.345 1 93.31 381 VAL A C 1
ATOM 3068 O O . VAL A 1 381 ? -6.824 -26.078 -2.508 1 93.31 381 VAL A O 1
ATOM 3071 N N . GLN A 1 382 ? -7.902 -26.484 -0.543 1 92.81 382 GLN A N 1
ATOM 3072 C CA . GLN A 1 382 ? -8.586 -27.641 -1.091 1 92.81 382 GLN A CA 1
ATOM 3073 C C . GLN A 1 382 ? -9.922 -27.25 -1.724 1 92.81 382 GLN A C 1
ATOM 3075 O O . GLN A 1 382 ? -10.578 -26.328 -1.265 1 92.81 382 GLN A O 1
ATOM 3080 N N . GLY A 1 383 ? -10.258 -27.875 -2.793 1 92.75 383 GLY A N 1
ATOM 3081 C CA . GLY A 1 383 ? -11.562 -27.828 -3.434 1 92.75 383 GLY A CA 1
ATOM 3082 C C . GLY A 1 383 ? -12.109 -29.219 -3.764 1 92.75 383 GLY A C 1
ATOM 3083 O O . GLY A 1 383 ? -11.383 -30.203 -3.693 1 92.75 383 GLY A O 1
ATOM 3084 N N . ILE A 1 384 ? -13.375 -29.266 -4.047 1 91.81 384 ILE A N 1
ATOM 3085 C CA . ILE A 1 384 ? -14.031 -30.516 -4.449 1 91.81 384 ILE A CA 1
ATOM 3086 C C . ILE A 1 384 ? -14.758 -30.312 -5.773 1 91.81 384 ILE A C 1
ATOM 3088 O O . ILE A 1 384 ? -15.562 -29.375 -5.91 1 91.81 384 ILE A O 1
ATOM 3092 N N . VAL A 1 385 ? -14.43 -31.141 -6.766 1 93 385 VAL A N 1
ATOM 3093 C CA . VAL A 1 385 ? -15.078 -31.047 -8.07 1 93 385 VAL A CA 1
ATOM 3094 C C . VAL A 1 385 ? -16.562 -31.359 -7.926 1 93 385 VAL A C 1
ATOM 3096 O O . VAL A 1 385 ? -16.953 -32.344 -7.301 1 93 385 VAL A O 1
ATOM 3099 N N . GLU A 1 386 ? -17.312 -30.438 -8.555 1 88.12 386 GLU A N 1
ATOM 3100 C CA . GLU A 1 386 ? -18.766 -30.609 -8.523 1 88.12 386 GLU A CA 1
ATOM 3101 C C . GLU A 1 386 ? -19.312 -30.984 -9.898 1 88.12 386 GLU A C 1
ATOM 3103 O O . GLU A 1 386 ? -18.688 -30.688 -10.914 1 88.12 386 GLU A O 1
ATOM 3108 N N . ALA A 1 387 ? -20.344 -31.672 -9.953 1 83.44 387 ALA A N 1
ATOM 3109 C CA . ALA A 1 387 ? -21.047 -31.969 -11.195 1 83.44 387 ALA A CA 1
ATOM 3110 C C . ALA A 1 387 ? -22.562 -32.031 -10.969 1 83.44 387 ALA A C 1
ATOM 3112 O O . ALA A 1 387 ? -23.016 -32.406 -9.883 1 83.44 387 ALA A O 1
ATOM 3113 N N . GLU A 1 388 ? -23.109 -31.453 -12.172 1 75.62 388 GLU A N 1
ATOM 3114 C CA . GLU A 1 388 ? -24.562 -31.609 -12.156 1 75.62 388 GLU A CA 1
ATOM 3115 C C . GLU A 1 388 ? -24.969 -33 -12.586 1 75.62 388 GLU A C 1
ATOM 3117 O O . GLU A 1 388 ? -24.297 -33.625 -13.422 1 75.62 388 GLU A O 1
ATOM 3122 N N . GLY A 1 389 ? -25.75 -33.656 -11.836 1 71.06 389 GLY A N 1
ATOM 3123 C CA . GLY A 1 389 ? -26.281 -34.938 -12.242 1 71.06 389 GLY A CA 1
ATOM 3124 C C . GLY A 1 389 ? -25.719 -36.094 -11.445 1 71.06 389 GLY A C 1
ATOM 3125 O O . GLY A 1 389 ? -24.922 -35.906 -10.531 1 71.06 389 GLY A O 1
ATOM 3126 N N . SER A 1 390 ? -26.203 -37.25 -11.828 1 67.75 390 SER A N 1
ATOM 3127 C CA . SER A 1 390 ? -25.875 -38.469 -11.086 1 67.75 390 SER A CA 1
ATOM 3128 C C . SER A 1 390 ? -24.672 -39.156 -11.688 1 67.75 390 SER A C 1
ATOM 3130 O O . SER A 1 390 ? -24.156 -40.125 -11.109 1 67.75 390 SER A O 1
ATOM 3132 N N . GLY A 1 391 ? -24.109 -38.594 -12.719 1 72.5 391 GLY A N 1
ATOM 3133 C CA . GLY A 1 391 ? -23.031 -39.312 -13.367 1 72.5 391 GLY A CA 1
ATOM 3134 C C . GLY A 1 391 ? -21.688 -39.125 -12.672 1 72.5 391 GLY A C 1
ATOM 3135 O O . GLY A 1 391 ? -21.562 -38.312 -11.758 1 72.5 391 GLY A O 1
ATOM 3136 N N . LYS A 1 392 ? -20.656 -40.031 -13.039 1 77.94 392 LYS A N 1
ATOM 3137 C CA . LYS A 1 392 ? -19.328 -40.094 -12.438 1 77.94 392 LYS A CA 1
ATOM 3138 C C . LYS A 1 392 ? -18.438 -38.969 -12.945 1 77.94 392 LYS A C 1
ATOM 3140 O O . LYS A 1 392 ? -17.625 -38.438 -12.195 1 77.94 392 LYS A O 1
ATOM 3145 N N . PHE A 1 393 ? -18.719 -38.656 -14.172 1 79.62 393 PHE A N 1
ATOM 3146 C CA . PHE A 1 393 ? -17.812 -37.656 -14.781 1 79.62 393 PHE A CA 1
ATOM 3147 C C . PHE A 1 393 ? -18.219 -36.25 -14.398 1 79.62 393 PHE A C 1
ATOM 3149 O O . PHE A 1 393 ? -19.406 -35.938 -14.281 1 79.62 393 PHE A O 1
ATOM 3156 N N . ALA A 1 394 ? -17.219 -35.469 -14.219 1 82.62 394 ALA A N 1
ATOM 3157 C CA . ALA A 1 394 ? -17.469 -34.062 -13.93 1 82.62 394 ALA A CA 1
ATOM 3158 C C . ALA A 1 394 ? -18.047 -33.344 -15.141 1 82.62 394 ALA A C 1
ATOM 3160 O O . ALA A 1 394 ? -17.828 -33.75 -16.281 1 82.62 394 ALA A O 1
ATOM 3161 N N . GLU A 1 395 ? -18.828 -32.375 -14.836 1 84.56 395 GLU A N 1
ATOM 3162 C CA . GLU A 1 395 ? -19.281 -31.484 -15.883 1 84.56 395 GLU A CA 1
ATOM 3163 C C . GLU A 1 395 ? -18.172 -30.547 -16.344 1 84.56 395 GLU A C 1
ATOM 3165 O O . GLU A 1 395 ? -17.516 -29.906 -15.516 1 84.56 395 GLU A O 1
ATOM 3170 N N . LEU A 1 396 ? -17.797 -30.625 -17.625 1 90 396 LEU A N 1
ATOM 3171 C CA . LEU A 1 396 ? -16.812 -29.719 -18.203 1 90 396 LEU A CA 1
ATOM 3172 C C . LEU A 1 396 ? -17.5 -28.719 -19.125 1 90 396 LEU A C 1
ATOM 3174 O O . LEU A 1 396 ? -18.531 -29.016 -19.719 1 90 396 LEU A O 1
ATOM 3178 N N . ASN A 1 397 ? -17.016 -27.547 -19.219 1 89.94 397 ASN A N 1
ATOM 3179 C CA . ASN A 1 397 ? -17.484 -26.609 -20.219 1 89.94 397 ASN A CA 1
ATOM 3180 C C . ASN A 1 397 ? -16.688 -26.719 -21.516 1 89.94 397 ASN A C 1
ATOM 3182 O O . ASN A 1 397 ? -15.898 -27.641 -21.688 1 89.94 397 ASN A O 1
ATOM 3186 N N . GLU A 1 398 ? -16.938 -25.859 -22.469 1 89.44 398 GLU A N 1
ATOM 3187 C CA . GLU A 1 398 ? -16.328 -25.906 -23.797 1 89.44 398 GLU A CA 1
ATOM 3188 C C . GLU A 1 398 ? -14.82 -25.672 -23.734 1 89.44 398 GLU A C 1
ATOM 3190 O O . GLU A 1 398 ? -14.094 -26.031 -24.656 1 89.44 398 GLU A O 1
ATOM 3195 N N . PHE A 1 399 ? -14.359 -25.203 -22.562 1 90.06 399 PHE A N 1
ATOM 3196 C CA . PHE A 1 399 ? -12.938 -24.922 -22.422 1 90.06 399 PHE A CA 1
ATOM 3197 C C . PHE A 1 399 ? -12.25 -25.969 -21.562 1 90.06 399 PHE A C 1
ATOM 3199 O O . PHE A 1 399 ? -11.062 -25.859 -21.266 1 90.06 399 PHE A O 1
ATOM 3206 N N . GLY A 1 400 ? -13.047 -26.953 -21.172 1 91.38 400 GLY A N 1
ATOM 3207 C CA . GLY A 1 400 ? -12.477 -28 -20.344 1 91.38 400 GLY A CA 1
ATOM 3208 C C . GLY A 1 400 ? -12.32 -27.609 -18.891 1 91.38 400 GLY A C 1
ATOM 3209 O O . GLY A 1 400 ? -11.461 -28.125 -18.188 1 91.38 400 GLY A O 1
ATOM 3210 N N . GLU A 1 401 ? -13.117 -26.688 -18.484 1 94 401 GLU A N 1
ATOM 3211 C CA . GLU A 1 401 ? -13.047 -26.188 -17.125 1 94 401 GLU A CA 1
ATOM 3212 C C . GLU A 1 401 ? -14.016 -26.938 -16.203 1 94 401 GLU A C 1
ATOM 3214 O O . GLU A 1 401 ? -14.969 -27.562 -16.688 1 94 401 GLU A O 1
ATOM 3219 N N . TYR A 1 402 ? -13.734 -26.828 -14.891 1 93.19 402 TYR A N 1
ATOM 3220 C CA . TYR A 1 402 ? -14.5 -27.578 -13.898 1 93.19 402 TYR A CA 1
ATOM 3221 C C . TYR A 1 402 ? -15.258 -26.625 -12.969 1 93.19 402 TYR A C 1
ATOM 3223 O O . TYR A 1 402 ? -14.891 -25.453 -12.844 1 93.19 402 TYR A O 1
ATOM 3231 N N . LYS A 1 403 ? -16.297 -27.156 -12.422 1 91.75 403 LYS A N 1
ATOM 3232 C CA . LYS A 1 403 ? -16.922 -26.5 -11.281 1 91.75 403 LYS A CA 1
ATOM 3233 C C . LYS A 1 403 ? -16.422 -27.078 -9.961 1 91.75 403 LYS A C 1
ATOM 3235 O O . LYS A 1 403 ? -16.281 -28.297 -9.836 1 91.75 403 LYS A O 1
ATOM 3240 N N . ILE A 1 404 ? -16.141 -26.188 -9.031 1 91.25 404 ILE A N 1
ATOM 3241 C CA . ILE A 1 404 ? -15.594 -26.688 -7.777 1 91.25 404 ILE A CA 1
ATOM 3242 C C . ILE A 1 404 ? -16.297 -26.031 -6.598 1 91.25 404 ILE A C 1
ATOM 3244 O O . ILE A 1 404 ? -16.719 -24.875 -6.684 1 91.25 404 ILE A O 1
ATOM 3248 N N . ARG A 1 405 ? -16.453 -26.781 -5.574 1 90.38 405 ARG A N 1
ATOM 3249 C CA . ARG A 1 405 ? -16.906 -26.266 -4.293 1 90.38 405 ARG A CA 1
ATOM 3250 C C . ARG A 1 405 ? -15.75 -26.141 -3.307 1 90.38 405 ARG A C 1
ATOM 3252 O O . ARG A 1 405 ? -14.852 -26.984 -3.291 1 90.38 405 ARG A O 1
ATOM 3259 N N . PHE A 1 406 ? -15.875 -25.094 -2.498 1 91.81 406 PHE A N 1
ATOM 3260 C CA . PHE A 1 406 ? -14.812 -24.844 -1.53 1 91.81 406 PHE A CA 1
ATOM 3261 C C . PHE A 1 406 ? -15.297 -25.141 -0.113 1 91.81 406 PHE A C 1
ATOM 3263 O O . PHE A 1 406 ? -16.203 -24.469 0.384 1 91.81 406 PHE A O 1
ATOM 3270 N N . PRO A 1 407 ? -14.641 -25.969 0.568 1 88.94 407 PRO A N 1
ATOM 3271 C CA . PRO A 1 407 ? -15.039 -26.312 1.936 1 88.94 407 PRO A CA 1
ATOM 3272 C C . PRO A 1 407 ? -14.992 -25.109 2.879 1 88.94 407 PRO A C 1
ATOM 3274 O O . PRO A 1 407 ? -15.703 -25.078 3.885 1 88.94 407 PRO A O 1
ATOM 3277 N N . PHE A 1 408 ? -14.195 -24.156 2.615 1 90.12 408 PHE A N 1
ATOM 3278 C CA . PHE A 1 408 ? -14.078 -23.016 3.516 1 90.12 408 PHE A CA 1
ATOM 3279 C C . PHE A 1 408 ? -15.297 -22.125 3.418 1 90.12 408 PHE A C 1
ATOM 3281 O O . PHE A 1 408 ? -15.5 -21.25 4.262 1 90.12 408 PHE A O 1
ATOM 3288 N N . ALA A 1 409 ? -16.047 -22.234 2.369 1 91.75 409 ALA A N 1
ATOM 3289 C CA . ALA A 1 409 ? -17.266 -21.422 2.221 1 91.75 409 ALA A CA 1
ATOM 3290 C C . ALA A 1 409 ? -18.281 -21.75 3.312 1 91.75 409 ALA A C 1
ATOM 3292 O O . ALA A 1 409 ? -18.469 -22.922 3.656 1 91.75 409 ALA A O 1
ATOM 3293 N N . LEU A 1 410 ? -18.875 -20.719 3.881 1 88.75 410 LEU A N 1
ATOM 3294 C CA . LEU A 1 410 ? -19.828 -20.875 4.98 1 88.75 410 LEU A CA 1
ATOM 3295 C C . LEU A 1 410 ? -21.062 -21.656 4.531 1 88.75 410 LEU A C 1
ATOM 3297 O O . LEU A 1 410 ? -21.531 -22.547 5.238 1 88.75 410 LEU A O 1
ATOM 3301 N N . THR A 1 411 ? -21.516 -21.234 3.408 1 82.5 411 THR A N 1
ATOM 3302 C CA . THR A 1 411 ? -22.734 -21.875 2.947 1 82.5 411 THR A CA 1
ATOM 3303 C C . THR A 1 411 ? -22.422 -22.859 1.817 1 82.5 411 THR A C 1
ATOM 3305 O O . THR A 1 411 ? -21.344 -22.812 1.23 1 82.5 411 THR A O 1
ATOM 3308 N N . LYS A 1 412 ? -23.234 -23.828 1.738 1 72.31 412 LYS A N 1
ATOM 3309 C CA . LYS A 1 412 ? -23.094 -24.797 0.647 1 72.31 412 LYS A CA 1
ATOM 3310 C C . LYS A 1 412 ? -24 -24.422 -0.524 1 72.31 412 LYS A C 1
ATOM 3312 O O . LYS A 1 412 ? -24.812 -25.234 -0.968 1 72.31 412 LYS A O 1
ATOM 3317 N N . ARG A 1 413 ? -23.75 -23.219 -0.894 1 73.5 413 ARG A N 1
ATOM 3318 C CA . ARG A 1 413 ? -24.562 -22.734 -2 1 73.5 413 ARG A CA 1
ATOM 3319 C C . ARG A 1 413 ? -24.266 -23.5 -3.283 1 73.5 413 ARG A C 1
ATOM 3321 O O . ARG A 1 413 ? -23.109 -23.828 -3.557 1 73.5 413 ARG A O 1
ATOM 3328 N N . LYS A 1 414 ? -25.328 -23.844 -3.902 1 68.5 414 LYS A N 1
ATOM 3329 C CA . LYS A 1 414 ? -25.156 -24.469 -5.207 1 68.5 414 LYS A CA 1
ATOM 3330 C C . LYS A 1 414 ? -24.797 -23.453 -6.273 1 68.5 414 LYS A C 1
ATOM 3332 O O . LYS A 1 414 ? -25.297 -22.328 -6.266 1 68.5 414 LYS A O 1
ATOM 3337 N N . SER A 1 415 ? -23.844 -23.844 -7.059 1 68.56 415 SER A N 1
ATOM 3338 C CA . SER A 1 415 ? -23.469 -22.969 -8.164 1 68.56 415 SER A CA 1
ATOM 3339 C C . SER A 1 415 ? -24.594 -22.828 -9.188 1 68.56 415 SER A C 1
ATOM 3341 O O . SER A 1 415 ? -25.328 -23.797 -9.43 1 68.56 415 SER A O 1
ATOM 3343 N N . GLN A 1 416 ? -24.828 -21.562 -9.555 1 70.19 416 GLN A N 1
ATOM 3344 C CA . GLN A 1 416 ? -25.75 -21.359 -10.68 1 70.19 416 GLN A CA 1
ATOM 3345 C C . GLN A 1 416 ? -25.234 -22.047 -11.938 1 70.19 416 GLN A C 1
ATOM 3347 O O . GLN A 1 416 ? -24.031 -22.266 -12.086 1 70.19 416 GLN A O 1
ATOM 3352 N N . LYS A 1 417 ? -26.203 -22.281 -12.734 1 68.94 417 LYS A N 1
ATOM 3353 C CA . LYS A 1 417 ? -25.828 -22.938 -13.984 1 68.94 417 LYS A CA 1
ATOM 3354 C C . LYS A 1 417 ? -24.859 -22.078 -14.797 1 68.94 417 LYS A C 1
ATOM 3356 O O . LYS A 1 417 ? -25.078 -20.875 -14.953 1 68.94 417 LYS A O 1
ATOM 3361 N N . GLY A 1 418 ? -23.766 -22.609 -15.156 1 69.25 418 GLY A N 1
ATOM 3362 C CA . GLY A 1 418 ? -22.828 -21.938 -16.047 1 69.25 418 GLY A CA 1
ATOM 3363 C C . GLY A 1 418 ? -21.828 -21.047 -15.312 1 69.25 418 GLY A C 1
ATOM 3364 O O . GLY A 1 418 ? -21.109 -20.281 -15.938 1 69.25 418 GLY A O 1
ATOM 3365 N N . SER A 1 419 ? -21.953 -21.109 -14.016 1 76.75 419 SER A N 1
ATOM 3366 C CA . SER A 1 419 ? -21.047 -20.219 -13.281 1 76.75 419 SER A CA 1
ATOM 3367 C C . SER A 1 419 ? -20 -21.016 -12.516 1 76.75 419 SER A C 1
ATOM 3369 O O . SER A 1 419 ? -20.094 -22.234 -12.406 1 76.75 419 SER A O 1
ATOM 3371 N N . GLY A 1 420 ? -18.906 -20.281 -12.289 1 87.5 420 GLY A N 1
ATOM 3372 C CA . GLY A 1 420 ? -17.938 -20.812 -11.344 1 87.5 420 GLY A CA 1
ATOM 3373 C C . GLY A 1 420 ? -16.953 -21.781 -11.977 1 87.5 420 GLY A C 1
ATOM 3374 O O . GLY A 1 420 ? -16.516 -22.734 -11.336 1 87.5 420 GLY A O 1
ATOM 3375 N N . TRP A 1 421 ? -16.734 -21.656 -13.266 1 91.44 421 TRP A N 1
ATOM 3376 C CA . TRP A 1 421 ? -15.812 -22.547 -13.969 1 91.44 421 TRP A CA 1
ATOM 3377 C C . TRP A 1 421 ? -14.367 -22.219 -13.617 1 91.44 421 TRP A C 1
ATOM 3379 O O . TRP A 1 421 ? -13.977 -21.047 -13.594 1 91.44 421 TRP A O 1
ATOM 3389 N N . VAL A 1 422 ? -13.594 -23.25 -13.375 1 94.69 422 VAL A N 1
ATOM 3390 C CA . VAL A 1 422 ? -12.203 -23.094 -12.969 1 94.69 422 VAL A CA 1
ATOM 3391 C C . VAL A 1 422 ? -11.297 -23.938 -13.867 1 94.69 422 VAL A C 1
ATOM 3393 O O . VAL A 1 422 ? -11.594 -25.109 -14.141 1 94.69 422 VAL A O 1
ATOM 3396 N N . ARG A 1 423 ? -10.211 -23.359 -14.336 1 95.75 423 ARG A N 1
ATOM 3397 C CA . ARG A 1 423 ? -9.266 -24.031 -15.211 1 95.75 423 ARG A CA 1
ATOM 3398 C C . ARG A 1 423 ? -8.422 -25.047 -14.438 1 95.75 423 ARG A C 1
ATOM 3400 O O . ARG A 1 423 ? -8.242 -24.906 -13.227 1 95.75 423 ARG A O 1
ATOM 3407 N N . LEU A 1 424 ? -7.953 -26.047 -15.188 1 95.44 424 LEU A N 1
ATOM 3408 C CA . LEU A 1 424 ? -7.043 -27.062 -14.648 1 95.44 424 LEU A CA 1
ATOM 3409 C C . LEU A 1 424 ? -5.66 -26.938 -15.281 1 95.44 424 LEU A C 1
ATOM 3411 O O . LEU A 1 424 ? -5.531 -26.938 -16.516 1 95.44 424 LEU A O 1
ATOM 3415 N N . ALA A 1 425 ? -4.699 -26.75 -14.461 1 95.19 425 ALA A N 1
ATOM 3416 C CA . ALA A 1 425 ? -3.322 -26.797 -14.938 1 95.19 425 ALA A CA 1
ATOM 3417 C C . ALA A 1 425 ? -2.896 -28.234 -15.234 1 95.19 425 ALA A C 1
ATOM 3419 O O . ALA A 1 425 ? -3.234 -29.156 -14.492 1 95.19 425 ALA A O 1
ATOM 3420 N N . THR A 1 426 ? -2.162 -28.406 -16.328 1 93.56 426 THR A N 1
ATOM 3421 C CA . THR A 1 426 ? -1.722 -29.719 -16.766 1 93.56 426 THR A CA 1
ATOM 3422 C C . THR A 1 426 ? -0.226 -29.719 -17.062 1 93.56 426 THR A C 1
ATOM 3424 O O . THR A 1 426 ? 0.382 -28.656 -17.203 1 93.56 426 THR A O 1
ATOM 3427 N N . PRO A 1 427 ? 0.404 -30.891 -17.125 1 91.31 427 PRO A N 1
ATOM 3428 C CA . PRO A 1 427 ? 1.834 -30.938 -17.438 1 91.31 427 PRO A CA 1
ATOM 3429 C C . PRO A 1 427 ? 2.143 -30.469 -18.859 1 91.31 427 PRO A C 1
ATOM 3431 O O . PRO A 1 427 ? 3.273 -30.078 -19.156 1 91.31 427 PRO A O 1
ATOM 3434 N N . LEU A 1 428 ? 1.154 -30.609 -19.719 1 90.94 428 LEU A N 1
ATOM 3435 C CA . LEU A 1 428 ? 1.366 -30.266 -21.125 1 90.94 428 LEU A CA 1
ATOM 3436 C C . LEU A 1 428 ? 0.143 -29.562 -21.703 1 90.94 428 LEU A C 1
ATOM 3438 O O . LEU A 1 428 ? -0.986 -30.031 -21.531 1 90.94 428 LEU A O 1
ATOM 3442 N N . ALA A 1 429 ? 0.406 -28.453 -22.344 1 91.38 429 ALA A N 1
ATOM 3443 C CA . ALA A 1 429 ? -0.618 -27.703 -23.062 1 91.38 429 ALA A CA 1
ATOM 3444 C C . ALA A 1 429 ? -0.026 -27 -24.297 1 91.38 429 ALA A C 1
ATOM 3446 O O . ALA A 1 429 ? 1.164 -26.688 -24.312 1 91.38 429 ALA A O 1
ATOM 3447 N N . GLY A 1 430 ? -0.812 -26.781 -25.266 1 86.81 430 GLY A N 1
ATOM 3448 C CA . GLY A 1 430 ? -0.397 -26.109 -26.484 1 86.81 430 GLY A CA 1
ATOM 3449 C C . GLY A 1 430 ? -1.46 -26.141 -27.578 1 86.81 430 GLY A C 1
ATOM 3450 O O . GLY A 1 430 ? -2.602 -26.531 -27.312 1 86.81 430 GLY A O 1
ATOM 3451 N N . ALA A 1 431 ? -1.142 -25.625 -28.75 1 81.38 431 ALA A N 1
ATOM 3452 C CA . ALA A 1 431 ? -2.105 -25.484 -29.844 1 81.38 431 ALA A CA 1
ATOM 3453 C C . ALA A 1 431 ? -2.516 -26.859 -30.375 1 81.38 431 ALA A C 1
ATOM 3455 O O . ALA A 1 431 ? -3.695 -27.109 -30.641 1 81.38 431 ALA A O 1
ATOM 3456 N N . ASP A 1 432 ? -1.605 -27.734 -30.531 1 80.56 432 ASP A N 1
ATOM 3457 C CA . ASP A 1 432 ? -1.923 -29.016 -31.141 1 80.56 432 ASP A CA 1
ATOM 3458 C C . ASP A 1 432 ? -1.429 -30.172 -30.266 1 80.56 432 ASP A C 1
ATOM 3460 O O . ASP A 1 432 ? -1.229 -31.281 -30.766 1 80.56 432 ASP A O 1
ATOM 3464 N N . ASN A 1 433 ? -1.194 -29.875 -29.109 1 88.5 433 ASN A N 1
ATOM 3465 C CA . ASN A 1 433 ? -0.728 -30.859 -28.141 1 88.5 433 ASN A CA 1
ATOM 3466 C C . ASN A 1 433 ? -1.266 -30.578 -26.734 1 88.5 433 ASN A C 1
ATOM 3468 O O . ASN A 1 433 ? -1.82 -29.516 -26.484 1 88.5 433 ASN A O 1
ATOM 3472 N N . GLY A 1 434 ? -1.209 -31.625 -25.953 1 91.88 434 GLY A N 1
ATOM 3473 C CA . GLY A 1 434 ? -1.698 -31.438 -24.594 1 91.88 434 GLY A CA 1
ATOM 3474 C C . GLY A 1 434 ? -1.898 -32.719 -23.844 1 91.88 434 GLY A C 1
ATOM 3475 O O . GLY A 1 434 ? -1.657 -33.812 -24.391 1 91.88 434 GLY A O 1
ATOM 3476 N N . MET A 1 435 ? -2.125 -32.594 -22.672 1 92.75 435 MET A N 1
ATOM 3477 C CA . MET A 1 435 ? -2.424 -33.656 -21.75 1 92.75 435 MET A CA 1
ATOM 3478 C C . MET A 1 435 ? -3.615 -33.312 -20.859 1 92.75 435 MET A C 1
ATOM 3480 O O . MET A 1 435 ? -3.686 -32.219 -20.312 1 92.75 435 MET A O 1
ATOM 3484 N N . HIS A 1 436 ? -4.621 -34.219 -20.859 1 93.12 436 HIS A N 1
ATOM 3485 C CA . HIS A 1 436 ? -5.762 -34 -19.984 1 93.12 436 HIS A CA 1
ATOM 3486 C C . HIS A 1 436 ? -6.387 -35.312 -19.547 1 93.12 436 HIS A C 1
ATOM 3488 O O . HIS A 1 436 ? -6.914 -36.062 -20.375 1 93.12 436 HIS A O 1
ATOM 3494 N N . PHE A 1 437 ? -6.277 -35.562 -18.297 1 91.5 437 PHE A N 1
ATOM 3495 C CA . PHE A 1 437 ? -6.992 -36.656 -17.641 1 91.5 437 PHE A CA 1
ATOM 3496 C C . PHE A 1 437 ? -8.172 -36.156 -16.844 1 91.5 437 PHE A C 1
ATOM 3498 O O . PHE A 1 437 ? -7.996 -35.594 -15.742 1 91.5 437 PHE A O 1
ATOM 3505 N N . PRO A 1 438 ? -9.344 -36.281 -17.375 1 91.75 438 PRO A N 1
ATOM 3506 C CA . PRO A 1 438 ? -10.5 -35.656 -16.719 1 91.75 438 PRO A CA 1
ATOM 3507 C C . PRO A 1 438 ? -10.719 -36.156 -15.297 1 91.75 438 PRO A C 1
ATOM 3509 O O . PRO A 1 438 ? -10.523 -37.344 -15.008 1 91.75 438 PRO A O 1
ATOM 3512 N N . LEU A 1 439 ? -11.125 -35.25 -14.508 1 92 439 LEU A N 1
ATOM 3513 C CA . LEU A 1 439 ? -11.43 -35.562 -13.109 1 92 439 LEU A CA 1
ATOM 3514 C C . LEU A 1 439 ? -12.891 -35.969 -12.945 1 92 439 LEU A C 1
ATOM 3516 O O . LEU A 1 439 ? -13.734 -35.594 -13.758 1 92 439 LEU A O 1
ATOM 3520 N N . HIS A 1 440 ? -13.109 -36.688 -11.906 1 91.25 440 HIS A N 1
ATOM 3521 C CA . HIS A 1 440 ? -14.469 -37.125 -11.633 1 91.25 440 HIS A CA 1
ATOM 3522 C C . HIS A 1 440 ? -15.133 -36.281 -10.562 1 91.25 440 HIS A C 1
ATOM 3524 O O . HIS A 1 440 ? -14.453 -35.531 -9.844 1 91.25 440 HIS A O 1
ATOM 3530 N N . LYS A 1 441 ? -16.453 -36.438 -10.531 1 89.75 441 LYS A N 1
ATOM 3531 C CA . LYS A 1 441 ? -17.219 -35.781 -9.469 1 89.75 441 LYS A CA 1
ATOM 3532 C C . LYS A 1 441 ? -16.688 -36.188 -8.094 1 89.75 441 LYS A C 1
ATOM 3534 O O . LYS A 1 441 ? -16.328 -37.344 -7.859 1 89.75 441 LYS A O 1
ATOM 3539 N N . ASP A 1 442 ? -16.531 -35.188 -7.188 1 90.44 442 ASP A N 1
ATOM 3540 C CA . ASP A 1 442 ? -16.188 -35.344 -5.777 1 90.44 442 ASP A CA 1
ATOM 3541 C C . ASP A 1 442 ? -14.688 -35.562 -5.602 1 90.44 442 ASP A C 1
ATOM 3543 O O . ASP A 1 442 ? -14.227 -35.844 -4.5 1 90.44 442 ASP A O 1
ATOM 3547 N N . THR A 1 443 ? -13.992 -35.438 -6.699 1 93.56 443 THR A N 1
ATOM 3548 C CA . THR A 1 443 ? -12.539 -35.469 -6.594 1 93.56 443 THR A CA 1
ATOM 3549 C C . THR A 1 443 ? -12.008 -34.281 -5.809 1 93.56 443 THR A C 1
ATOM 3551 O O . THR A 1 443 ? -12.438 -33.156 -6.031 1 93.56 443 THR A O 1
ATOM 3554 N N . GLU A 1 444 ? -11.148 -34.594 -4.816 1 95.38 444 GLU A N 1
ATOM 3555 C CA . GLU A 1 444 ? -10.461 -33.5 -4.121 1 95.38 444 GLU A CA 1
ATOM 3556 C C . GLU A 1 444 ? -9.336 -32.938 -4.977 1 95.38 444 GLU A C 1
ATOM 3558 O O . GLU A 1 444 ? -8.547 -33.688 -5.562 1 95.38 444 GLU A O 1
ATOM 3563 N N . VAL A 1 445 ? -9.344 -31.609 -5.043 1 96 445 VAL A N 1
ATOM 3564 C CA . VAL A 1 445 ? -8.344 -30.953 -5.875 1 96 445 VAL A CA 1
ATOM 3565 C C . VAL A 1 445 ? -7.621 -29.875 -5.066 1 96 445 VAL A C 1
ATOM 3567 O O . VAL A 1 445 ? -8.117 -29.438 -4.027 1 96 445 VAL A O 1
ATOM 3570 N N . LEU A 1 446 ? -6.395 -29.578 -5.492 1 96.25 446 LEU A N 1
ATOM 3571 C CA . LEU A 1 446 ? -5.605 -28.469 -4.988 1 96.25 446 LEU A CA 1
ATOM 3572 C C . LEU A 1 446 ? -5.801 -27.219 -5.855 1 96.25 446 LEU A C 1
ATOM 3574 O O . LEU A 1 446 ? -5.621 -27.281 -7.07 1 96.25 446 LEU A O 1
ATOM 3578 N N . VAL A 1 447 ? -6.184 -26.094 -5.172 1 95.94 447 VAL A N 1
ATOM 3579 C CA . VAL A 1 447 ? -6.523 -24.891 -5.922 1 95.94 447 VAL A CA 1
ATOM 3580 C C . VAL A 1 447 ? -5.598 -23.75 -5.516 1 95.94 447 VAL A C 1
ATOM 3582 O O . VAL A 1 447 ? -5.441 -23.469 -4.328 1 95.94 447 VAL A O 1
ATOM 3585 N N . ALA A 1 448 ? -4.895 -23.141 -6.508 1 96.56 448 ALA A N 1
ATOM 3586 C CA . ALA A 1 448 ? -4.156 -21.891 -6.344 1 96.56 448 ALA A CA 1
ATOM 3587 C C . ALA A 1 448 ? -4.938 -20.719 -6.922 1 96.56 448 ALA A C 1
ATOM 3589 O O . ALA A 1 448 ? -6.035 -20.891 -7.461 1 96.56 448 ALA A O 1
ATOM 3590 N N . PHE A 1 449 ? -4.445 -19.547 -6.715 1 96.06 449 PHE A N 1
ATOM 3591 C CA . PHE A 1 449 ? -5.152 -18.344 -7.152 1 96.06 449 PHE A CA 1
ATOM 3592 C C . PHE A 1 449 ? -4.211 -17.391 -7.883 1 96.06 449 PHE A C 1
ATOM 3594 O O . PHE A 1 449 ? -3.094 -17.141 -7.43 1 96.06 449 PHE A O 1
ATOM 3601 N N . MET A 1 450 ? -4.652 -16.828 -9.031 1 94.31 450 MET A N 1
ATOM 3602 C CA . MET A 1 450 ? -3.855 -15.883 -9.812 1 94.31 450 MET A CA 1
ATOM 3603 C C . MET A 1 450 ? -3.564 -14.617 -9.008 1 94.31 450 MET A C 1
ATOM 3605 O O . MET A 1 450 ? -4.488 -13.906 -8.609 1 94.31 450 MET A O 1
ATOM 3609 N N . GLY A 1 451 ? -2.277 -14.391 -8.781 1 92.38 451 GLY A N 1
ATOM 3610 C CA . GLY A 1 451 ? -1.901 -13.242 -7.977 1 92.38 451 GLY A CA 1
ATOM 3611 C C . GLY A 1 451 ? -2.436 -13.305 -6.555 1 92.38 451 GLY A C 1
ATOM 3612 O O . GLY A 1 451 ? -2.607 -12.273 -5.906 1 92.38 451 GLY A O 1
ATOM 3613 N N . GLY A 1 452 ? -2.879 -14.438 -6.156 1 94.06 452 GLY A N 1
ATOM 3614 C CA . GLY A 1 452 ? -3.463 -14.594 -4.832 1 94.06 452 GLY A CA 1
ATOM 3615 C C . GLY A 1 452 ? -4.879 -14.062 -4.742 1 94.06 452 GLY A C 1
ATOM 3616 O O . GLY A 1 452 ? -5.461 -14.016 -3.654 1 94.06 452 GLY A O 1
ATOM 3617 N N . ASP A 1 453 ? -5.387 -13.633 -5.816 1 95.44 453 ASP A N 1
ATOM 3618 C CA . ASP A 1 453 ? -6.742 -13.094 -5.844 1 95.44 453 ASP A CA 1
ATOM 3619 C C . ASP A 1 453 ? -7.777 -14.203 -5.66 1 95.44 453 ASP A C 1
ATOM 3621 O O . ASP A 1 453 ? -7.918 -15.07 -6.52 1 95.44 453 ASP A O 1
ATOM 3625 N N . PRO A 1 454 ? -8.562 -14.078 -4.633 1 96 454 PRO A N 1
ATOM 3626 C CA . PRO A 1 454 ? -9.523 -15.141 -4.367 1 96 454 PRO A CA 1
ATOM 3627 C C . PRO A 1 454 ? -10.547 -15.312 -5.488 1 96 454 PRO A C 1
ATOM 3629 O O . PRO A 1 454 ? -11.211 -16.344 -5.57 1 96 454 PRO A O 1
ATOM 3632 N N . ASP A 1 455 ? -10.672 -14.391 -6.316 1 95.56 455 ASP A N 1
ATOM 3633 C CA . ASP A 1 455 ? -11.664 -14.438 -7.383 1 95.56 455 ASP A CA 1
ATOM 3634 C C . ASP A 1 455 ? -11.133 -15.18 -8.602 1 95.56 455 ASP A C 1
ATOM 3636 O O . ASP A 1 455 ? -11.867 -15.422 -9.562 1 95.56 455 ASP A O 1
ATOM 3640 N N . GLN A 1 456 ? -9.891 -15.57 -8.586 1 95.56 456 GLN A N 1
ATOM 3641 C CA . GLN A 1 456 ? -9.297 -16.172 -9.773 1 95.56 456 GLN A CA 1
ATOM 3642 C C . GLN A 1 456 ? -8.625 -17.5 -9.445 1 95.56 456 GLN A C 1
ATOM 3644 O O . GLN A 1 456 ? -7.398 -17.609 -9.531 1 95.56 456 GLN A O 1
ATOM 3649 N N . PRO A 1 457 ? -9.414 -18.469 -9.203 1 95.81 457 PRO A N 1
ATOM 3650 C CA . PRO A 1 457 ? -8.898 -19.797 -8.844 1 95.81 457 PRO A CA 1
ATOM 3651 C C . PRO A 1 457 ? -8.391 -20.578 -10.047 1 95.81 457 PRO A C 1
ATOM 3653 O O . PRO A 1 457 ? -8.883 -20.391 -11.164 1 95.81 457 PRO A O 1
ATOM 3656 N N . VAL A 1 458 ? -7.453 -21.469 -9.844 1 97 458 VAL A N 1
ATOM 3657 C CA . VAL A 1 458 ? -6.922 -22.422 -10.828 1 97 458 VAL A CA 1
ATOM 3658 C C . VAL A 1 458 ? -6.555 -23.734 -10.133 1 97 458 VAL A C 1
ATOM 3660 O O . VAL A 1 458 ? -5.906 -23.719 -9.086 1 97 458 VAL A O 1
ATOM 3663 N N . ILE A 1 459 ? -7.023 -24.828 -10.672 1 96.56 459 ILE A N 1
ATOM 3664 C CA . ILE A 1 459 ? -6.676 -26.141 -10.125 1 96.56 459 ILE A CA 1
ATOM 3665 C C . ILE A 1 459 ? -5.242 -26.484 -10.516 1 96.56 459 ILE A C 1
ATOM 3667 O O . ILE A 1 459 ? -4.887 -26.453 -11.695 1 96.56 459 ILE A O 1
ATOM 3671 N N . VAL A 1 460 ? -4.438 -26.875 -9.531 1 96 460 VAL A N 1
ATOM 3672 C CA . VAL A 1 460 ? -3.033 -27.125 -9.82 1 96 460 VAL A CA 1
ATOM 3673 C C . VAL A 1 460 ? -2.738 -28.609 -9.664 1 96 460 VAL A C 1
ATOM 3675 O O . VAL A 1 460 ? -1.669 -29.094 -10.055 1 96 460 VAL A O 1
ATOM 3678 N N . GLY A 1 461 ? -3.633 -29.328 -9.055 1 94.62 461 GLY A N 1
ATOM 3679 C CA . GLY A 1 461 ? -3.463 -30.766 -8.883 1 94.62 461 GLY A CA 1
ATOM 3680 C C . GLY A 1 461 ? -4.648 -31.422 -8.203 1 94.62 461 GLY A C 1
ATOM 3681 O O . GLY A 1 461 ? -5.535 -30.75 -7.688 1 94.62 461 GLY A O 1
ATOM 3682 N N . ALA A 1 462 ? -4.66 -32.75 -8.383 1 94.38 462 ALA A N 1
ATOM 3683 C CA . ALA A 1 462 ? -5.66 -33.562 -7.695 1 94.38 462 ALA A CA 1
ATOM 3684 C C . ALA A 1 462 ? -5.055 -34.281 -6.5 1 94.38 462 ALA A C 1
ATOM 3686 O O . ALA A 1 462 ? -3.84 -34.5 -6.445 1 94.38 462 ALA A O 1
ATOM 3687 N N . LEU A 1 463 ? -5.953 -34.656 -5.543 1 92.19 463 LEU A N 1
ATOM 3688 C CA . LEU A 1 463 ? -5.492 -35.281 -4.309 1 92.19 463 LEU A CA 1
ATOM 3689 C C . LEU A 1 463 ? -6.258 -36.562 -4.031 1 92.19 463 LEU A C 1
ATOM 3691 O O . LEU A 1 463 ? -7.469 -36.625 -4.258 1 92.19 463 LEU A O 1
ATOM 3695 N N . HIS A 1 464 ? -5.461 -37.562 -3.631 1 91.06 464 HIS A N 1
ATOM 3696 C CA . HIS A 1 464 ? -6.109 -38.719 -3.059 1 91.06 464 HIS A CA 1
ATOM 3697 C C . HIS A 1 464 ? -6.543 -38.469 -1.619 1 91.06 464 HIS A C 1
ATOM 3699 O O . HIS A 1 464 ? -5.98 -37.594 -0.942 1 91.06 464 HIS A O 1
ATOM 3705 N N . ASN A 1 465 ? -7.598 -39.156 -1.249 1 91.62 465 ASN A N 1
ATOM 3706 C CA . ASN A 1 465 ? -8.086 -39.125 0.126 1 91.62 465 ASN A CA 1
ATOM 3707 C C . ASN A 1 465 ? -8.703 -40.469 0.536 1 91.62 465 ASN A C 1
ATOM 3709 O O . ASN A 1 465 ? -8.5 -41.469 -0.13 1 91.62 465 ASN A O 1
ATOM 3713 N N . SER A 1 466 ? -9.43 -40.531 1.697 1 90.44 466 SER A N 1
ATOM 3714 C CA . SER A 1 466 ? -9.977 -41.781 2.203 1 90.44 466 SER A CA 1
ATOM 3715 C C . SER A 1 466 ? -11.023 -42.344 1.249 1 90.44 466 SER A C 1
ATOM 3717 O O . SER A 1 466 ? -11.219 -43.562 1.187 1 90.44 466 SER A O 1
ATOM 3719 N N . GLU A 1 467 ? -11.742 -41.469 0.444 1 88.5 467 GLU A N 1
ATOM 3720 C CA . GLU A 1 467 ? -12.773 -41.906 -0.497 1 88.5 467 GLU A CA 1
ATOM 3721 C C . GLU A 1 467 ? -12.164 -42.219 -1.863 1 88.5 467 GLU A C 1
ATOM 3723 O O . GLU A 1 467 ? -12.711 -43.031 -2.617 1 88.5 467 GLU A O 1
ATOM 3728 N N . GLY A 1 468 ? -11.195 -41.594 -2.24 1 90.06 468 GLY A N 1
ATOM 3729 C CA . GLY A 1 468 ? -10.352 -41.875 -3.395 1 90.06 468 GLY A CA 1
ATOM 3730 C C . GLY A 1 468 ? -8.922 -42.219 -3.02 1 90.06 468 GLY A C 1
ATOM 3731 O O . GLY A 1 468 ? -8.023 -41.375 -3.102 1 90.06 468 GLY A O 1
ATOM 3732 N N . ARG A 1 469 ? -8.766 -43.469 -2.75 1 88.19 469 ARG A N 1
ATOM 3733 C CA . ARG A 1 469 ? -7.508 -43.906 -2.15 1 88.19 469 ARG A CA 1
ATOM 3734 C C . ARG A 1 469 ? -6.387 -43.938 -3.186 1 88.19 469 ARG A C 1
ATOM 3736 O O . ARG A 1 469 ? -6.637 -44.188 -4.363 1 88.19 469 ARG A O 1
ATOM 3743 N N . ASN A 1 470 ? -5.238 -43.75 -2.693 1 91.44 470 ASN A N 1
ATOM 3744 C CA . ASN A 1 470 ? -4.047 -43.812 -3.535 1 91.44 470 ASN A CA 1
ATOM 3745 C C . ASN A 1 470 ? -3.799 -45.25 -4.031 1 91.44 470 ASN A C 1
ATOM 3747 O O . ASN A 1 470 ? -3.953 -46.219 -3.279 1 91.44 470 ASN A O 1
ATOM 3751 N N . LEU A 1 471 ? -3.441 -45.375 -5.27 1 90.44 471 LEU A N 1
ATOM 3752 C CA . LEU A 1 471 ? -3.189 -46.656 -5.883 1 90.44 471 LEU A CA 1
ATOM 3753 C C . LEU A 1 471 ? -1.85 -47.25 -5.426 1 90.44 471 LEU A C 1
ATOM 3755 O O . LEU A 1 471 ? -1.601 -48.438 -5.559 1 90.44 471 LEU A O 1
ATOM 3759 N N . VAL A 1 472 ? -0.956 -46.406 -5.004 1 90.62 472 VAL A N 1
ATOM 3760 C CA . VAL A 1 472 ? 0.367 -46.781 -4.523 1 90.62 472 VAL A CA 1
ATOM 3761 C C . VAL A 1 472 ? 0.497 -46.438 -3.041 1 90.62 472 VAL A C 1
ATOM 3763 O O . VAL A 1 472 ? 0.121 -45.344 -2.615 1 90.62 472 VAL A O 1
ATOM 3766 N N . SER A 1 473 ? 0.958 -47.375 -2.223 1 91.62 473 SER A N 1
ATOM 3767 C CA . SER A 1 473 ? 1.168 -47.219 -0.786 1 91.62 473 SER A CA 1
ATOM 3768 C C . SER A 1 473 ? 2.436 -47.938 -0.338 1 91.62 473 SER A C 1
ATOM 3770 O O . SER A 1 473 ? 3.318 -48.219 -1.153 1 91.62 473 SER A O 1
ATOM 3772 N N . ASN A 1 474 ? 2.59 -48.062 0.957 1 90.62 474 ASN A N 1
ATOM 3773 C CA . ASN A 1 474 ? 3.736 -48.781 1.502 1 90.62 474 ASN A CA 1
ATOM 3774 C C . ASN A 1 474 ? 3.734 -50.25 1.071 1 90.62 474 ASN A C 1
ATOM 3776 O O . ASN A 1 474 ? 4.758 -50.938 1.167 1 90.62 474 ASN A O 1
ATOM 3780 N N . LYS A 1 475 ? 2.619 -50.719 0.483 1 89.88 475 LYS A N 1
ATOM 3781 C CA . LYS A 1 475 ? 2.471 -52.125 0.094 1 89.88 475 LYS A CA 1
ATOM 3782 C C . LYS A 1 475 ? 3.055 -52.375 -1.293 1 89.88 475 LYS A C 1
ATOM 3784 O O . LYS A 1 475 ? 3.359 -53.531 -1.648 1 89.88 475 LYS A O 1
ATOM 3789 N N . ASN A 1 476 ? 3.129 -51.375 -2.045 1 89.44 476 ASN A N 1
ATOM 3790 C CA . ASN A 1 476 ? 3.602 -51.531 -3.414 1 89.44 476 ASN A CA 1
ATOM 3791 C C . ASN A 1 476 ? 4.406 -50.312 -3.879 1 89.44 476 ASN A C 1
ATOM 3793 O O . ASN A 1 476 ? 4.145 -49.781 -4.949 1 89.44 476 ASN A O 1
ATOM 3797 N N . PRO A 1 477 ? 5.48 -49.906 -3.193 1 89.44 477 PRO A N 1
ATOM 3798 C CA . PRO A 1 477 ? 6.211 -48.656 -3.502 1 89.44 477 PRO A CA 1
ATOM 3799 C C . PRO A 1 477 ? 6.98 -48.75 -4.82 1 89.44 477 PRO A C 1
ATOM 3801 O O . PRO A 1 477 ? 7.438 -47.75 -5.34 1 89.44 477 PRO A O 1
ATOM 3804 N N . GLU A 1 478 ? 7.051 -49.938 -5.441 1 90.06 478 GLU A N 1
ATOM 3805 C CA . GLU A 1 478 ? 7.855 -50.125 -6.648 1 90.06 478 GLU A CA 1
ATOM 3806 C C . GLU A 1 478 ? 7 -49.969 -7.906 1 90.06 478 GLU A C 1
ATOM 3808 O O . GLU A 1 478 ? 7.512 -50.062 -9.023 1 90.06 478 GLU A O 1
ATOM 3813 N N . ILE A 1 479 ? 5.77 -49.812 -7.715 1 89.88 479 ILE A N 1
ATOM 3814 C CA . ILE A 1 479 ? 4.844 -49.812 -8.844 1 89.88 479 ILE A CA 1
ATOM 3815 C C . ILE A 1 479 ? 4.559 -48.375 -9.266 1 89.88 479 ILE A C 1
ATOM 3817 O O . ILE A 1 479 ? 4.207 -47.531 -8.438 1 89.88 479 ILE A O 1
ATOM 3821 N N . ASN A 1 480 ? 4.84 -48.031 -10.57 1 90.56 480 ASN A N 1
ATOM 3822 C CA . ASN A 1 480 ? 4.316 -46.844 -11.227 1 90.56 480 ASN A CA 1
ATOM 3823 C C . ASN A 1 480 ? 3.045 -47.156 -12.016 1 90.56 480 ASN A C 1
ATOM 3825 O O . ASN A 1 480 ? 3.029 -48.062 -12.844 1 90.56 480 ASN A O 1
ATOM 3829 N N . ILE A 1 481 ? 1.978 -46.375 -11.719 1 91.62 481 ILE A N 1
ATOM 3830 C CA . ILE A 1 481 ? 0.715 -46.812 -12.289 1 91.62 481 ILE A CA 1
ATOM 3831 C C . ILE A 1 481 ? -0.128 -45.625 -12.719 1 91.62 481 ILE A C 1
ATOM 3833 O O . ILE A 1 481 ? -0.171 -44.594 -12.023 1 91.62 481 ILE A O 1
ATOM 3837 N N . ILE A 1 482 ? -0.719 -45.625 -13.922 1 92.81 482 ILE A N 1
ATOM 3838 C CA . ILE A 1 482 ? -1.843 -44.812 -14.367 1 92.81 482 ILE A CA 1
ATOM 3839 C C . ILE A 1 482 ? -3.061 -45.719 -14.617 1 92.81 482 ILE A C 1
ATOM 3841 O O . ILE A 1 482 ? -2.994 -46.656 -15.398 1 92.81 482 ILE A O 1
ATOM 3845 N N . ARG A 1 483 ? -4.125 -45.438 -13.93 1 92.12 483 ARG A N 1
ATOM 3846 C CA . ARG A 1 483 ? -5.367 -46.188 -14.094 1 92.12 483 ARG A CA 1
ATOM 3847 C C . ARG A 1 483 ? -6.543 -45.25 -14.336 1 92.12 483 ARG A C 1
ATOM 3849 O O . ARG A 1 483 ? -6.777 -44.344 -13.562 1 92.12 483 ARG A O 1
ATOM 3856 N N . SER A 1 484 ? -7.25 -45.469 -15.445 1 90.12 484 SER A N 1
ATOM 3857 C CA . SER A 1 484 ? -8.43 -44.656 -15.727 1 90.12 484 SER A CA 1
ATOM 3858 C C . SER A 1 484 ? -9.68 -45.219 -15.086 1 90.12 484 SER A C 1
ATOM 3860 O O . SER A 1 484 ? -9.648 -46.375 -14.586 1 90.12 484 SER A O 1
ATOM 3862 N N . ALA A 1 485 ? -10.789 -44.469 -15.094 1 85.75 485 ALA A N 1
ATOM 3863 C CA . ALA A 1 485 ? -12.031 -44.844 -14.445 1 85.75 485 ALA A CA 1
ATOM 3864 C C . ALA A 1 485 ? -12.633 -46.094 -15.109 1 85.75 485 ALA A C 1
ATOM 3866 O O . ALA A 1 485 ? -13.336 -46.875 -14.461 1 85.75 485 ALA A O 1
ATOM 3867 N N . GLY A 1 486 ? -12.398 -46.219 -16.359 1 84.62 486 GLY A N 1
ATOM 3868 C CA . GLY A 1 486 ? -12.93 -47.375 -17.094 1 84.62 486 GLY A CA 1
ATOM 3869 C C . GLY A 1 486 ? -12.141 -48.656 -16.859 1 84.62 486 GLY A C 1
ATOM 3870 O O . GLY A 1 486 ? -12.5 -49.719 -17.375 1 84.62 486 GLY A O 1
ATOM 3871 N N . GLY A 1 487 ? -11.039 -48.5 -16.172 1 88.19 487 GLY A N 1
ATOM 3872 C CA . GLY A 1 487 ? -10.25 -49.688 -15.828 1 88.19 487 GLY A CA 1
ATOM 3873 C C . GLY A 1 487 ? -9.016 -49.844 -16.688 1 88.19 487 GLY A C 1
ATOM 3874 O O . GLY A 1 487 ? -8.289 -50.844 -16.562 1 88.19 487 GLY A O 1
ATOM 3875 N N . ASN A 1 488 ? -8.781 -48.938 -17.594 1 90.75 488 ASN A N 1
ATOM 3876 C CA . ASN A 1 488 ? -7.539 -48.969 -18.359 1 90.75 488 ASN A CA 1
ATOM 3877 C C . ASN A 1 488 ? -6.328 -48.719 -17.469 1 90.75 488 ASN A C 1
ATOM 3879 O O . ASN A 1 488 ? -6.375 -47.875 -16.562 1 90.75 488 ASN A O 1
ATOM 3883 N N . VAL A 1 489 ? -5.207 -49.562 -17.75 1 92.62 489 VAL A N 1
ATOM 3884 C CA . VAL A 1 489 ? -4.074 -49.438 -16.828 1 92.62 489 VAL A CA 1
ATOM 3885 C C . VAL A 1 489 ? -2.773 -49.344 -17.625 1 92.62 489 VAL A C 1
ATOM 3887 O O . VAL A 1 489 ? -2.586 -50.094 -18.594 1 92.62 489 VAL A O 1
ATOM 3890 N N . LEU A 1 490 ? -1.964 -48.406 -17.391 1 91.69 490 LEU A N 1
ATOM 3891 C CA . LEU A 1 490 ? -0.543 -48.375 -17.719 1 91.69 490 LEU A CA 1
ATOM 3892 C C . LEU A 1 490 ? 0.313 -48.531 -16.469 1 91.69 490 LEU A C 1
ATOM 3894 O O . LEU A 1 490 ? 0.278 -47.719 -15.562 1 91.69 490 LEU A O 1
ATOM 3898 N N . MET A 1 491 ? 1.126 -49.625 -16.375 1 92.62 491 MET A N 1
ATOM 3899 C CA . MET A 1 491 ? 1.879 -49.969 -15.172 1 92.62 491 MET A CA 1
ATOM 3900 C C . MET A 1 491 ? 3.342 -50.25 -15.5 1 92.62 491 MET A C 1
ATOM 3902 O O . MET A 1 491 ? 3.639 -50.938 -16.469 1 92.62 491 MET A O 1
ATOM 3906 N N . LEU A 1 492 ? 4.305 -49.594 -14.82 1 91.19 492 LEU A N 1
ATOM 3907 C CA . LEU A 1 492 ? 5.738 -49.875 -14.859 1 91.19 492 LEU A CA 1
ATOM 3908 C C . LEU A 1 492 ? 6.223 -50.438 -13.523 1 91.19 492 LEU A C 1
ATOM 3910 O O . LEU A 1 492 ? 6.117 -49.781 -12.492 1 91.19 492 LEU A O 1
ATOM 3914 N N . ILE A 1 493 ? 6.781 -51.531 -13.539 1 92.06 493 ILE A N 1
ATOM 3915 C CA . ILE A 1 493 ? 7.184 -52.219 -12.312 1 92.06 493 ILE A CA 1
ATOM 3916 C C . ILE A 1 493 ? 8.703 -52.219 -12.203 1 92.06 493 ILE A C 1
ATOM 3918 O O . ILE A 1 493 ? 9.391 -52.812 -13.039 1 92.06 493 ILE A O 1
ATOM 3922 N N . ASP A 1 494 ? 9.25 -51.625 -11.281 1 88.06 494 ASP A N 1
ATOM 3923 C CA . ASP A 1 494 ? 10.688 -51.469 -11.078 1 88.06 494 ASP A CA 1
ATOM 3924 C C . ASP A 1 494 ? 11.227 -52.562 -10.156 1 88.06 494 ASP A C 1
ATOM 3926 O O . ASP A 1 494 ? 12.438 -52.75 -10.031 1 88.06 494 ASP A O 1
ATOM 3930 N N . GLY A 1 495 ? 10.32 -53.125 -9.484 1 81 495 GLY A N 1
ATOM 3931 C CA . GLY A 1 495 ? 10.742 -54.219 -8.633 1 81 495 GLY A CA 1
ATOM 3932 C C . GLY A 1 495 ? 10.438 -55.594 -9.219 1 81 495 GLY A C 1
ATOM 3933 O O . GLY A 1 495 ? 10.141 -55.688 -10.406 1 81 495 GLY A O 1
ATOM 3934 N N . SER A 1 496 ? 10.867 -56.594 -8.492 1 70.88 496 SER A N 1
ATOM 3935 C CA . SER A 1 496 ? 10.609 -57.969 -8.898 1 70.88 496 SER A CA 1
ATOM 3936 C C . SER A 1 496 ? 9.133 -58.312 -8.742 1 70.88 496 SER A C 1
ATOM 3938 O O . SER A 1 496 ? 8.477 -57.844 -7.812 1 70.88 496 SER A O 1
ATOM 3940 N N . LEU A 1 497 ? 8.445 -58.594 -9.93 1 57.09 497 LEU A N 1
ATOM 3941 C CA . LEU A 1 497 ? 7.07 -59.094 -9.812 1 57.09 497 LEU A CA 1
ATOM 3942 C C . LEU A 1 497 ? 6.988 -60.25 -8.82 1 57.09 497 LEU A C 1
ATOM 3944 O O . LEU A 1 497 ? 7.859 -61.125 -8.812 1 57.09 497 LEU A O 1
ATOM 3948 N N . MET B 1 1 ? 36.531 60.469 13.164 1 23.89 1 MET B N 1
ATOM 3949 C CA . MET B 1 1 ? 35.344 60.094 13.914 1 23.89 1 MET B CA 1
ATOM 3950 C C . MET B 1 1 ? 34.656 58.875 13.273 1 23.89 1 MET B C 1
ATOM 3952 O O . MET B 1 1 ? 33.812 59.031 12.406 1 23.89 1 MET B O 1
ATOM 3956 N N . SER B 1 2 ? 35.469 57.812 12.961 1 25.5 2 SER B N 1
ATOM 3957 C CA . SER B 1 2 ? 35.281 56.594 12.18 1 25.5 2 SER B CA 1
ATOM 3958 C C . SER B 1 2 ? 34.156 55.75 12.734 1 25.5 2 SER B C 1
ATOM 3960 O O . SER B 1 2 ? 34.188 55.312 13.891 1 25.5 2 SER B O 1
ATOM 3962 N N . ALA B 1 3 ? 32.906 56.188 12.492 1 31.44 3 ALA B N 1
ATOM 3963 C CA . ALA B 1 3 ? 31.625 55.531 12.789 1 31.44 3 ALA B CA 1
ATOM 3964 C C . ALA B 1 3 ? 31.734 54.031 12.594 1 31.44 3 ALA B C 1
ATOM 3966 O O . ALA B 1 3 ? 32 53.562 11.492 1 31.44 3 ALA B O 1
ATOM 3967 N N . GLY B 1 4 ? 32.312 53.312 13.594 1 27.72 4 GLY B N 1
ATOM 3968 C CA . GLY B 1 4 ? 32.5 51.875 13.789 1 27.72 4 GLY B CA 1
ATOM 3969 C C . GLY B 1 4 ? 31.328 51.062 13.328 1 27.72 4 GLY B C 1
ATOM 3970 O O . GLY B 1 4 ? 30.172 51.375 13.648 1 27.72 4 GLY B O 1
ATOM 3971 N N . ASN B 1 5 ? 31.422 50.562 12.078 1 30.41 5 ASN B N 1
ATOM 3972 C CA . ASN B 1 5 ? 30.562 49.562 11.484 1 30.41 5 ASN B CA 1
ATOM 3973 C C . ASN B 1 5 ? 30.109 48.531 12.523 1 30.41 5 ASN B C 1
ATOM 3975 O O . ASN B 1 5 ? 30.938 47.781 13.055 1 30.41 5 ASN B O 1
ATOM 3979 N N . ALA B 1 6 ? 29.281 48.812 13.43 1 33.34 6 ALA B N 1
ATOM 3980 C CA . ALA B 1 6 ? 28.578 47.938 14.359 1 33.34 6 ALA B CA 1
ATOM 3981 C C . ALA B 1 6 ? 28.484 46.5 13.812 1 33.34 6 ALA B C 1
ATOM 3983 O O . ALA B 1 6 ? 28.078 46.312 12.672 1 33.34 6 ALA B O 1
ATOM 3984 N N . GLU B 1 7 ? 29.312 45.562 14.281 1 34.12 7 GLU B N 1
ATOM 3985 C CA . GLU B 1 7 ? 29.5 44.094 14.242 1 34.12 7 GLU B CA 1
ATOM 3986 C C . GLU B 1 7 ? 28.172 43.375 14.086 1 34.12 7 GLU B C 1
ATOM 3988 O O . GLU B 1 7 ? 27.344 43.375 15 1 34.12 7 GLU B O 1
ATOM 3993 N N . MET B 1 8 ? 27.469 43.531 13.008 1 38.22 8 MET B N 1
ATOM 3994 C CA . MET B 1 8 ? 26.359 42.688 12.539 1 38.22 8 MET B CA 1
ATOM 3995 C C . MET B 1 8 ? 26.578 41.25 12.945 1 38.22 8 MET B C 1
ATOM 3997 O O . MET B 1 8 ? 27.297 40.5 12.273 1 38.22 8 MET B O 1
ATOM 4001 N N . ALA B 1 9 ? 26.922 40.906 14.086 1 41.28 9 ALA B N 1
ATOM 4002 C CA . ALA B 1 9 ? 27.219 39.656 14.766 1 41.28 9 ALA B CA 1
ATOM 4003 C C . ALA B 1 9 ? 26.547 38.5 14.062 1 41.28 9 ALA B C 1
ATOM 4005 O O . ALA B 1 9 ? 27.203 37.719 13.359 1 41.28 9 ALA B O 1
ATOM 4006 N N . GLY B 1 10 ? 25.953 37.438 14.938 1 50.97 10 GLY B N 1
ATOM 4007 C CA . GLY B 1 10 ? 25.641 36.062 15.312 1 50.97 10 GLY B CA 1
ATOM 4008 C C . GLY B 1 10 ? 24.453 35.5 14.547 1 50.97 10 GLY B C 1
ATOM 4009 O O . GLY B 1 10 ? 23.812 34.531 15.008 1 50.97 10 GLY B O 1
ATOM 4010 N N . GLU B 1 11 ? 24.125 35.969 13.312 1 73.88 11 GLU B N 1
ATOM 4011 C CA . GLU B 1 11 ? 22.766 35.906 12.758 1 73.88 11 GLU B CA 1
ATOM 4012 C C . GLU B 1 11 ? 22.641 34.781 11.758 1 73.88 11 GLU B C 1
ATOM 4014 O O . GLU B 1 11 ? 23.531 34.531 10.938 1 73.88 11 GLU B O 1
ATOM 4019 N N . VAL B 1 12 ? 22 33.781 11.961 1 86 12 VAL B N 1
ATOM 4020 C CA . VAL B 1 12 ? 21.578 32.781 11.008 1 86 12 VAL B CA 1
ATOM 4021 C C . VAL B 1 12 ? 20.5 33.344 10.086 1 86 12 VAL B C 1
ATOM 4023 O O . VAL B 1 12 ? 19.625 34.094 10.539 1 86 12 VAL B O 1
ATOM 4026 N N . ASN B 1 13 ? 20.75 33.156 8.805 1 90.44 13 ASN B N 1
ATOM 4027 C CA . ASN B 1 13 ? 19.797 33.594 7.789 1 90.44 13 ASN B CA 1
ATOM 4028 C C . ASN B 1 13 ? 19.391 32.438 6.871 1 90.44 13 ASN B C 1
ATOM 4030 O O . ASN B 1 13 ? 20.125 31.469 6.73 1 90.44 13 ASN B O 1
ATOM 4034 N N . PHE B 1 14 ? 18.219 32.594 6.293 1 94.62 14 PHE B N 1
ATOM 4035 C CA . PHE B 1 14 ? 17.672 31.562 5.41 1 94.62 14 PHE B CA 1
ATOM 4036 C C . PHE B 1 14 ? 17.234 32.156 4.082 1 94.62 14 PHE B C 1
ATOM 4038 O O . PHE B 1 14 ? 16.5 33.156 4.055 1 94.62 14 PHE B O 1
ATOM 4045 N N . LYS B 1 15 ? 17.672 31.594 3.033 1 94.62 15 LYS B N 1
ATOM 4046 C CA . LYS B 1 15 ? 17.297 32.031 1.694 1 94.62 15 LYS B CA 1
ATOM 4047 C C . LYS B 1 15 ? 16.703 30.875 0.892 1 94.62 15 LYS B C 1
ATOM 4049 O O . LYS B 1 15 ? 17.266 29.781 0.846 1 94.62 15 LYS B O 1
ATOM 4054 N N . PHE B 1 16 ? 15.547 31.141 0.353 1 97.5 16 PHE B N 1
ATOM 4055 C CA . PHE B 1 16 ? 14.883 30.156 -0.502 1 97.5 16 PHE B CA 1
ATOM 4056 C C . PHE B 1 16 ? 14.695 30.719 -1.912 1 97.5 16 PHE B C 1
ATOM 4058 O O . PHE B 1 16 ? 14.133 31.797 -2.094 1 97.5 16 PHE B O 1
ATOM 4065 N N . THR B 1 17 ? 15.164 29.984 -2.924 1 97.56 17 THR B N 1
ATOM 4066 C CA . THR B 1 17 ? 15.078 30.422 -4.312 1 97.56 17 THR B CA 1
ATOM 4067 C C . THR B 1 17 ? 14.43 29.344 -5.18 1 97.56 17 THR B C 1
ATOM 4069 O O . THR B 1 17 ? 14.586 28.156 -4.922 1 97.56 17 THR B O 1
ATOM 4072 N N . VAL B 1 18 ? 13.656 29.75 -6.121 1 97.62 18 VAL B N 1
ATOM 4073 C CA . VAL B 1 18 ? 12.984 28.875 -7.074 1 97.62 18 VAL B CA 1
ATOM 4074 C C . VAL B 1 18 ? 13.406 29.234 -8.492 1 97.62 18 VAL B C 1
ATOM 4076 O O . VAL B 1 18 ? 13.453 30.406 -8.852 1 97.62 18 VAL B O 1
ATOM 4079 N N . SER B 1 19 ? 13.695 28.188 -9.266 1 96.25 19 SER B N 1
ATOM 4080 C CA . SER B 1 19 ? 14.109 28.391 -10.648 1 96.25 19 SER B CA 1
ATOM 4081 C C . SER B 1 19 ? 13.031 29.141 -11.438 1 96.25 19 SER B C 1
ATOM 4083 O O . SER B 1 19 ? 11.852 28.781 -11.375 1 96.25 19 SER B O 1
ATOM 4085 N N . GLY B 1 20 ? 13.406 30.156 -12.156 1 94.12 20 GLY B N 1
ATOM 4086 C CA . GLY B 1 20 ? 12.484 30.922 -12.992 1 94.12 20 GLY B CA 1
ATOM 4087 C C . GLY B 1 20 ? 11.867 32.094 -12.281 1 94.12 20 GLY B C 1
ATOM 4088 O O . GLY B 1 20 ? 11.125 32.875 -12.883 1 94.12 20 GLY B O 1
ATOM 4089 N N . LEU B 1 21 ? 12.148 32.281 -11.016 1 95.88 21 LEU B N 1
ATOM 4090 C CA . LEU B 1 21 ? 11.648 33.406 -10.242 1 95.88 21 LEU B CA 1
ATOM 4091 C C . LEU B 1 21 ? 12.797 34.219 -9.68 1 95.88 21 LEU B C 1
ATOM 4093 O O . LEU B 1 21 ? 13.883 33.719 -9.43 1 95.88 21 LEU B O 1
ATOM 4097 N N . PRO B 1 22 ? 12.539 35.469 -9.43 1 95.06 22 PRO B N 1
ATOM 4098 C CA . PRO B 1 22 ? 13.57 36.281 -8.773 1 95.06 22 PRO B CA 1
ATOM 4099 C C . PRO B 1 22 ? 13.953 35.719 -7.398 1 95.06 22 PRO B C 1
ATOM 4101 O O . PRO B 1 22 ? 13.094 35.219 -6.676 1 95.06 22 PRO B O 1
ATOM 4104 N N . PRO B 1 23 ? 15.156 35.844 -7.016 1 93.31 23 PRO B N 1
ATOM 4105 C CA . PRO B 1 23 ? 15.648 35.25 -5.766 1 93.31 23 PRO B CA 1
ATOM 4106 C C . PRO B 1 23 ? 14.938 35.812 -4.531 1 93.31 23 PRO B C 1
ATOM 4108 O O . PRO B 1 23 ? 14.891 35.156 -3.494 1 93.31 23 PRO B O 1
ATOM 4111 N N . ASP B 1 24 ? 14.336 36.969 -4.613 1 92.75 24 ASP B N 1
ATOM 4112 C CA . ASP B 1 24 ? 13.719 37.594 -3.447 1 92.75 24 ASP B CA 1
ATOM 4113 C C . ASP B 1 24 ? 12.203 37.406 -3.461 1 92.75 24 ASP B C 1
ATOM 4115 O O . ASP B 1 24 ? 11.484 38.125 -2.764 1 92.75 24 ASP B O 1
ATOM 4119 N N . THR B 1 25 ? 11.789 36.5 -4.258 1 95.12 25 THR B N 1
ATOM 4120 C CA . THR B 1 25 ? 10.352 36.281 -4.391 1 95.12 25 THR B CA 1
ATOM 4121 C C . THR B 1 25 ? 9.75 35.812 -3.061 1 95.12 25 THR B C 1
ATOM 4123 O O . THR B 1 25 ? 8.648 36.25 -2.701 1 95.12 25 THR B O 1
ATOM 4126 N N . PHE B 1 26 ? 10.547 35.031 -2.348 1 96.25 26 PHE B N 1
ATOM 4127 C CA . PHE B 1 26 ? 10.016 34.469 -1.12 1 96.25 26 PHE B CA 1
ATOM 4128 C C . PHE B 1 26 ? 10.867 34.844 0.079 1 96.25 26 PHE B C 1
ATOM 4130 O O . PHE B 1 26 ? 12.094 34.906 -0.014 1 96.25 26 PHE B O 1
ATOM 4137 N N . GLN B 1 27 ? 10.227 35.156 1.134 1 94.31 27 GLN B N 1
ATOM 4138 C CA . GLN B 1 27 ? 10.859 35.281 2.439 1 94.31 27 GLN B CA 1
ATOM 4139 C C . GLN B 1 27 ? 10.578 34.062 3.32 1 94.31 27 GLN B C 1
ATOM 4141 O O . GLN B 1 27 ? 9.422 33.688 3.496 1 94.31 27 GLN B O 1
ATOM 4146 N N . VAL B 1 28 ? 11.586 33.5 3.887 1 96.25 28 VAL B N 1
ATOM 4147 C CA . VAL B 1 28 ? 11.422 32.312 4.738 1 96.25 28 VAL B CA 1
ATOM 4148 C C . VAL B 1 28 ? 11.062 32.75 6.156 1 96.25 28 VAL B C 1
ATOM 4150 O O . VAL B 1 28 ? 11.766 33.562 6.762 1 96.25 28 VAL B O 1
ATOM 4153 N N . VAL B 1 29 ? 10 32.219 6.668 1 95.19 29 VAL B N 1
ATOM 4154 C CA . VAL B 1 29 ? 9.578 32.5 8.031 1 95.19 29 VAL B CA 1
ATOM 4155 C C . VAL B 1 29 ? 10.133 31.438 8.977 1 95.19 29 VAL B C 1
ATOM 4157 O O . VAL B 1 29 ? 10.758 31.766 9.992 1 95.19 29 VAL B O 1
ATOM 4160 N N . ASP B 1 30 ? 9.875 30.297 8.648 1 96.69 30 ASP B N 1
ATOM 4161 C CA . ASP B 1 30 ? 10.383 29.172 9.414 1 96.69 30 ASP B CA 1
ATOM 4162 C C . ASP B 1 30 ? 10.445 27.906 8.555 1 96.69 30 ASP B C 1
ATOM 4164 O O . ASP B 1 30 ? 9.914 27.875 7.441 1 96.69 30 ASP B O 1
ATOM 4168 N N . PHE B 1 31 ? 11.18 26.938 9.078 1 97.44 31 PHE B N 1
ATOM 4169 C CA . PHE B 1 31 ? 11.203 25.641 8.406 1 97.44 31 PHE B CA 1
ATOM 4170 C C . PHE B 1 31 ? 11.539 24.531 9.383 1 97.44 31 PHE B C 1
ATOM 4172 O O . PHE B 1 31 ? 12.094 24.781 10.453 1 97.44 31 PHE B O 1
ATOM 4179 N N . ALA B 1 32 ? 11.117 23.375 9.07 1 98.38 32 ALA B N 1
ATOM 4180 C CA . ALA B 1 32 ? 11.492 22.109 9.68 1 98.38 32 ALA B CA 1
ATOM 4181 C C . ALA B 1 32 ? 12.023 21.125 8.633 1 98.38 32 ALA B C 1
ATOM 4183 O O . ALA B 1 32 ? 11.352 20.859 7.637 1 98.38 32 ALA B O 1
ATOM 4184 N N . GLY B 1 33 ? 13.227 20.641 8.859 1 98.25 33 GLY B N 1
ATOM 4185 C CA . GLY B 1 33 ? 13.844 19.75 7.887 1 98.25 33 GLY B CA 1
ATOM 4186 C C . GLY B 1 33 ? 14.359 18.469 8.5 1 98.25 33 GLY B C 1
ATOM 4187 O O . GLY B 1 33 ? 14.641 18.422 9.703 1 98.25 33 GLY B O 1
ATOM 4188 N N . GLU B 1 34 ? 14.477 17.484 7.684 1 98.56 34 GLU B N 1
ATOM 4189 C CA . GLU B 1 34 ? 15.07 16.219 8.078 1 98.56 34 GLU B CA 1
ATOM 4190 C C . GLU B 1 34 ? 15.922 15.633 6.957 1 98.56 34 GLU B C 1
ATOM 4192 O O . GLU B 1 34 ? 15.586 15.766 5.777 1 98.56 34 GLU B O 1
ATOM 4197 N N . GLU B 1 35 ? 17 15.062 7.32 1 98.44 35 GLU B N 1
ATOM 4198 C CA . GLU B 1 35 ? 17.922 14.367 6.422 1 98.44 35 GLU B CA 1
ATOM 4199 C C . GLU B 1 35 ? 18.453 13.086 7.059 1 98.44 35 GLU B C 1
ATOM 4201 O O . GLU B 1 35 ? 18.875 13.086 8.219 1 98.44 35 GLU B O 1
ATOM 4206 N N . GLU B 1 36 ? 18.391 12.055 6.363 1 98.5 36 GLU B N 1
ATOM 4207 C CA . GLU B 1 36 ? 18.828 10.742 6.836 1 98.5 36 GLU B CA 1
ATOM 4208 C C . GLU B 1 36 ? 19.516 9.961 5.719 1 98.5 36 GLU B C 1
ATOM 4210 O O . GLU B 1 36 ? 19.109 10.047 4.555 1 98.5 36 GLU B O 1
ATOM 4215 N N . LEU B 1 37 ? 20.578 9.227 6.078 1 98.5 37 LEU B N 1
ATOM 4216 C CA . LEU B 1 37 ? 21.156 8.32 5.098 1 98.5 37 LEU B CA 1
ATOM 4217 C C . LEU B 1 37 ? 20.125 7.32 4.598 1 98.5 37 LEU B C 1
ATOM 4219 O O . LEU B 1 37 ? 19.297 6.828 5.375 1 98.5 37 LEU B O 1
ATOM 4223 N N . ASN B 1 38 ? 20.188 7.047 3.268 1 98.31 38 ASN B N 1
ATOM 4224 C CA . ASN B 1 38 ? 19.328 6.09 2.596 1 98.31 38 ASN B CA 1
ATOM 4225 C C . ASN B 1 38 ? 17.859 6.523 2.658 1 98.31 38 ASN B C 1
ATOM 4227 O O . ASN B 1 38 ? 16.953 5.684 2.666 1 98.31 38 ASN B O 1
ATOM 4231 N N . ALA B 1 39 ? 17.594 7.793 2.824 1 97.88 39 ALA B N 1
ATOM 4232 C CA . ALA B 1 39 ? 16.25 8.359 2.787 1 97.88 39 ALA B CA 1
ATOM 4233 C C . ALA B 1 39 ? 16.234 9.703 2.066 1 97.88 39 ALA B C 1
ATOM 4235 O O . ALA B 1 39 ? 17.281 10.352 1.937 1 97.88 39 ALA B O 1
ATOM 4236 N N . ASP B 1 40 ? 15.078 10.07 1.617 1 97.88 40 ASP B N 1
ATOM 4237 C CA . ASP B 1 40 ? 14.906 11.398 1.05 1 97.88 40 ASP B CA 1
ATOM 4238 C C . ASP B 1 40 ? 14.883 12.461 2.145 1 97.88 40 ASP B C 1
ATOM 4240 O O . ASP B 1 40 ? 14.289 12.258 3.203 1 97.88 40 ASP B O 1
ATOM 4244 N N . TYR B 1 41 ? 15.562 13.547 1.909 1 98.5 41 TYR B N 1
ATOM 4245 C CA . TYR B 1 41 ? 15.383 14.672 2.82 1 98.5 41 TYR B CA 1
ATOM 4246 C C . TYR B 1 41 ? 14.086 15.414 2.521 1 98.5 41 TYR B C 1
ATOM 4248 O O . TYR B 1 41 ? 13.492 15.242 1.451 1 98.5 41 TYR B O 1
ATOM 4256 N N . SER B 1 42 ? 13.648 16.141 3.473 1 98.75 42 SER B N 1
ATOM 4257 C CA . SER B 1 42 ? 12.43 16.922 3.357 1 98.75 42 SER B CA 1
ATOM 4258 C C . SER B 1 42 ? 12.5 18.188 4.215 1 98.75 42 SER B C 1
ATOM 4260 O O . SER B 1 42 ? 12.836 18.109 5.398 1 98.75 42 SER B O 1
ATOM 4262 N N . PHE B 1 43 ? 12.219 19.312 3.652 1 98.62 43 PHE B N 1
ATOM 4263 C CA . PHE B 1 43 ? 12.141 20.578 4.355 1 98.62 43 PHE B CA 1
ATOM 4264 C C . PHE B 1 43 ? 10.773 21.219 4.16 1 98.62 43 PHE B C 1
ATOM 4266 O O . PHE B 1 43 ? 10.445 21.672 3.062 1 98.62 43 PHE B O 1
ATOM 4273 N N . ARG B 1 44 ? 10 21.234 5.141 1 98.5 44 ARG B N 1
ATOM 4274 C CA . ARG B 1 44 ? 8.742 21.969 5.141 1 98.5 44 ARG B CA 1
ATOM 4275 C C . ARG B 1 44 ? 8.953 23.406 5.602 1 98.5 44 ARG B C 1
ATOM 4277 O O . ARG B 1 44 ? 9.492 23.641 6.688 1 98.5 44 ARG B O 1
ATOM 4284 N N . MET B 1 45 ? 8.469 24.344 4.828 1 97.88 45 MET B N 1
ATOM 4285 C CA . MET B 1 45 ? 8.773 25.75 5.133 1 97.88 45 MET B CA 1
ATOM 4286 C C . MET B 1 45 ? 7.527 26.609 4.988 1 97.88 45 MET B C 1
ATOM 4288 O O . MET B 1 45 ? 6.668 26.344 4.145 1 97.88 45 MET B O 1
ATOM 4292 N N . THR B 1 46 ? 7.461 27.609 5.762 1 97.88 46 THR B N 1
ATOM 4293 C CA . THR B 1 46 ? 6.488 28.688 5.617 1 97.88 46 THR B CA 1
ATOM 4294 C C . THR B 1 46 ? 7.117 29.906 4.93 1 97.88 46 THR B C 1
ATOM 4296 O O . THR B 1 46 ? 8.133 30.422 5.391 1 97.88 46 THR B O 1
ATOM 4299 N N . LEU B 1 47 ? 6.516 30.281 3.865 1 97.25 47 LEU B N 1
ATOM 4300 C CA . LEU B 1 47 ? 7.051 31.359 3.039 1 97.25 47 LEU B CA 1
ATOM 4301 C C . LEU B 1 47 ? 6.047 32.5 2.918 1 97.25 47 LEU B C 1
ATOM 4303 O O . LEU B 1 47 ? 4.836 32.281 2.912 1 97.25 47 LEU B O 1
ATOM 4307 N N . LEU B 1 48 ? 6.57 33.719 2.791 1 96.25 48 LEU B N 1
ATOM 4308 C CA . LEU B 1 48 ? 5.766 34.906 2.486 1 96.25 48 LEU B CA 1
ATOM 4309 C C . LEU B 1 48 ? 6.199 35.531 1.169 1 96.25 48 LEU B C 1
ATOM 4311 O O . LEU B 1 48 ? 7.395 35.594 0.87 1 96.25 48 LEU B O 1
ATOM 4315 N N . THR B 1 49 ? 5.262 35.938 0.423 1 95.88 49 THR B N 1
ATOM 4316 C CA . THR B 1 49 ? 5.59 36.594 -0.828 1 95.88 49 THR B CA 1
ATOM 4317 C C . THR B 1 49 ? 4.605 37.719 -1.104 1 95.88 49 THR B C 1
ATOM 4319 O O . THR B 1 49 ? 3.432 37.656 -0.737 1 95.88 49 THR B O 1
ATOM 4322 N N . ARG B 1 50 ? 5.047 38.781 -1.746 1 93.69 50 ARG B N 1
ATOM 4323 C CA . ARG B 1 50 ? 4.211 39.875 -2.188 1 93.69 50 ARG B CA 1
ATOM 4324 C C . ARG B 1 50 ? 3.752 39.688 -3.629 1 93.69 50 ARG B C 1
ATOM 4326 O O . ARG B 1 50 ? 2.93 40.438 -4.133 1 93.69 50 ARG B O 1
ATOM 4333 N N . ASN B 1 51 ? 4.281 38.656 -4.191 1 91.19 51 ASN B N 1
ATOM 4334 C CA . ASN B 1 51 ? 3.938 38.344 -5.582 1 91.19 51 ASN B CA 1
ATOM 4335 C C . ASN B 1 51 ? 2.541 37.75 -5.695 1 91.19 51 ASN B C 1
ATOM 4337 O O . ASN B 1 51 ? 2.328 36.594 -5.324 1 91.19 51 ASN B O 1
ATOM 4341 N N . THR B 1 52 ? 1.642 38.438 -6.262 1 85.06 52 THR B N 1
ATOM 4342 C CA . THR B 1 52 ? 0.257 38 -6.355 1 85.06 52 THR B CA 1
ATOM 4343 C C . THR B 1 52 ? 0.012 37.25 -7.668 1 85.06 52 THR B C 1
ATOM 4345 O O . THR B 1 52 ? -1.062 36.688 -7.879 1 85.06 52 THR B O 1
ATOM 4348 N N . SER B 1 53 ? 1.002 37.156 -8.469 1 86.12 53 SER B N 1
ATOM 4349 C CA . SER B 1 53 ? 0.81 36.562 -9.789 1 86.12 53 SER B CA 1
ATOM 4350 C C . SER B 1 53 ? 1.243 35.125 -9.812 1 86.12 53 SER B C 1
ATOM 4352 O O . SER B 1 53 ? 1.169 34.469 -10.852 1 86.12 53 SER B O 1
ATOM 4354 N N . LEU B 1 54 ? 1.643 34.688 -8.719 1 91.38 54 LEU B N 1
ATOM 4355 C CA . LEU B 1 54 ? 2.127 33.312 -8.672 1 91.38 54 LEU B CA 1
ATOM 4356 C C . LEU B 1 54 ? 0.976 32.312 -8.82 1 91.38 54 LEU B C 1
ATOM 4358 O O . LEU B 1 54 ? -0.072 32.469 -8.195 1 91.38 54 LEU B O 1
ATOM 4362 N N . VAL B 1 55 ? 1.158 31.406 -9.688 1 91.06 55 VAL B N 1
ATOM 4363 C CA . VAL B 1 55 ? 0.254 30.266 -9.805 1 91.06 55 VAL B CA 1
ATOM 4364 C C . VAL B 1 55 ? 0.825 29.078 -9.047 1 91.06 55 VAL B C 1
ATOM 4366 O O . VAL B 1 55 ? 1.838 28.5 -9.453 1 91.06 55 VAL B O 1
ATOM 4369 N N . PRO B 1 56 ? 0.168 28.656 -7.969 1 92.94 56 PRO B N 1
ATOM 4370 C CA . PRO B 1 56 ? 0.735 27.641 -7.09 1 92.94 56 PRO B CA 1
ATOM 4371 C C . PRO B 1 56 ? 1.065 26.344 -7.828 1 92.94 56 PRO B C 1
ATOM 4373 O O . PRO B 1 56 ? 2.109 25.734 -7.582 1 92.94 56 PRO B O 1
ATOM 4376 N N . ARG B 1 57 ? 0.302 25.938 -8.766 1 90.75 57 ARG B N 1
ATOM 4377 C CA . ARG B 1 57 ? 0.501 24.688 -9.5 1 90.75 57 ARG B CA 1
ATOM 4378 C C . ARG B 1 57 ? 1.797 24.734 -10.305 1 90.75 57 ARG B C 1
ATOM 4380 O O . ARG B 1 57 ? 2.453 23.703 -10.484 1 90.75 57 ARG B O 1
ATOM 4387 N N . ASP B 1 58 ? 2.199 25.875 -10.711 1 92 58 ASP B N 1
ATOM 4388 C CA . ASP B 1 58 ? 3.389 26.031 -11.539 1 92 58 ASP B CA 1
ATOM 4389 C C . ASP B 1 58 ? 4.66 25.906 -10.703 1 92 58 ASP B C 1
ATOM 4391 O O . ASP B 1 58 ? 5.754 25.734 -11.25 1 92 58 ASP B O 1
ATOM 4395 N N . LEU B 1 59 ? 4.453 26 -9.445 1 94.81 59 LEU B N 1
ATOM 4396 C CA . LEU B 1 59 ? 5.609 25.891 -8.555 1 94.81 59 LEU B CA 1
ATOM 4397 C C . LEU B 1 59 ? 6.016 24.438 -8.367 1 94.81 59 LEU B C 1
ATOM 4399 O O . LEU B 1 59 ? 7.184 24.141 -8.109 1 94.81 59 LEU B O 1
ATOM 4403 N N . LEU B 1 60 ? 5.07 23.547 -8.586 1 93.75 60 LEU B N 1
ATOM 4404 C CA . LEU B 1 60 ? 5.316 22.141 -8.336 1 93.75 60 LEU B CA 1
ATOM 4405 C C . LEU B 1 60 ? 6.363 21.594 -9.305 1 93.75 60 LEU B C 1
ATOM 4407 O O . LEU B 1 60 ? 6.297 21.844 -10.508 1 93.75 60 LEU B O 1
ATOM 4411 N N . GLY B 1 61 ? 7.312 20.891 -8.727 1 93.19 61 GLY B N 1
ATOM 4412 C CA . GLY B 1 61 ? 8.305 20.219 -9.547 1 93.19 61 GLY B CA 1
ATOM 4413 C C . GLY B 1 61 ? 9.438 21.125 -9.977 1 93.19 61 GLY B C 1
ATOM 4414 O O . GLY B 1 61 ? 10.43 20.656 -10.547 1 93.19 61 GLY B O 1
ATOM 4415 N N . LYS B 1 62 ? 9.367 22.406 -9.695 1 95.56 62 LYS B N 1
ATOM 4416 C CA . LYS B 1 62 ? 10.445 23.328 -10.062 1 95.56 62 LYS B CA 1
ATOM 4417 C C . LYS B 1 62 ? 11.664 23.125 -9.164 1 95.56 62 LYS B C 1
ATOM 4419 O O . LYS B 1 62 ? 11.523 22.828 -7.973 1 95.56 62 LYS B O 1
ATOM 4424 N N . ASP B 1 63 ? 12.781 23.344 -9.781 1 97.25 63 ASP B N 1
ATOM 4425 C CA . ASP B 1 63 ? 14.023 23.312 -9.008 1 97.25 63 ASP B CA 1
ATOM 4426 C C . ASP B 1 63 ? 14.055 24.453 -7.992 1 97.25 63 ASP B C 1
ATOM 4428 O O . ASP B 1 63 ? 13.68 25.594 -8.305 1 97.25 63 ASP B O 1
ATOM 4432 N N . ALA B 1 64 ? 14.406 24.109 -6.82 1 98.12 64 ALA B N 1
ATOM 4433 C CA . ALA B 1 64 ? 14.484 25.094 -5.742 1 98.12 64 ALA B CA 1
ATOM 4434 C C . ALA B 1 64 ? 15.656 24.797 -4.812 1 98.12 64 ALA B C 1
ATOM 4436 O O . ALA B 1 64 ? 16.203 23.688 -4.832 1 98.12 64 ALA B O 1
ATOM 4437 N N . SER B 1 65 ? 16.062 25.828 -4.023 1 98.12 65 SER B N 1
ATOM 4438 C CA . SER B 1 65 ? 17.188 25.688 -3.109 1 98.12 65 SER B CA 1
ATOM 4439 C C . SER B 1 65 ? 16.953 26.453 -1.808 1 98.12 65 SER B C 1
ATOM 4441 O O . SER B 1 65 ? 16.438 27.562 -1.82 1 98.12 65 SER B O 1
ATOM 4443 N N . LEU B 1 66 ? 17.219 25.812 -0.782 1 97.94 66 LEU B N 1
ATOM 4444 C CA . LEU B 1 66 ? 17.281 26.438 0.534 1 97.94 66 LEU B CA 1
ATOM 4445 C C . LEU B 1 66 ? 18.734 26.609 0.986 1 97.94 66 LEU B C 1
ATOM 4447 O O . LEU B 1 66 ? 19.484 25.625 1.006 1 97.94 66 LEU B O 1
ATOM 4451 N N . VAL B 1 67 ? 19.109 27.797 1.323 1 96.19 67 VAL B N 1
ATOM 4452 C CA . VAL B 1 67 ? 20.469 28.062 1.811 1 96.19 67 VAL B CA 1
ATOM 4453 C C . VAL B 1 67 ? 20.406 28.578 3.242 1 96.19 67 VAL B C 1
ATOM 4455 O O . VAL B 1 67 ? 19.812 29.641 3.502 1 96.19 67 VAL B O 1
ATOM 4458 N N . ILE B 1 68 ? 20.969 27.844 4.094 1 94.12 68 ILE B N 1
ATOM 4459 C CA . ILE B 1 68 ? 21.125 28.25 5.484 1 94.12 68 ILE B CA 1
ATOM 4460 C C . ILE B 1 68 ? 22.5 28.891 5.684 1 94.12 68 ILE B C 1
ATOM 4462 O O . ILE B 1 68 ? 23.531 28.266 5.406 1 94.12 68 ILE B O 1
ATOM 4466 N N . GLU B 1 69 ? 22.5 30.109 6.16 1 91.06 69 GLU B N 1
ATOM 4467 C CA . GLU B 1 69 ? 23.75 30.844 6.305 1 91.06 69 GLU B CA 1
ATOM 4468 C C . GLU B 1 69 ? 23.969 31.281 7.75 1 91.06 69 GLU B C 1
ATOM 4470 O O . GLU B 1 69 ? 23.031 31.672 8.438 1 91.06 69 GLU B O 1
ATOM 4475 N N . SER B 1 70 ? 25.203 31.062 8.148 1 87.56 70 SER B N 1
ATOM 4476 C CA . SER B 1 70 ? 25.594 31.531 9.469 1 87.56 70 SER B CA 1
ATOM 4477 C C . SER B 1 70 ? 26.812 32.469 9.367 1 87.56 70 SER B C 1
ATOM 4479 O O . SER B 1 70 ? 27.734 32.188 8.602 1 87.56 70 SER B O 1
ATOM 4481 N N . ARG B 1 71 ? 26.812 33.562 10.125 1 79.81 71 ARG B N 1
ATOM 4482 C CA . ARG B 1 71 ? 27.922 34.531 10.195 1 79.81 71 ARG B CA 1
ATOM 4483 C C . ARG B 1 71 ? 28.469 34.625 11.609 1 79.81 71 ARG B C 1
ATOM 4485 O O . ARG B 1 71 ? 29.062 35.625 11.977 1 79.81 71 ARG B O 1
ATOM 4492 N N . ARG B 1 72 ? 28.203 33.688 12.375 1 73.12 72 ARG B N 1
ATOM 4493 C CA . ARG B 1 72 ? 28.547 33.75 13.789 1 73.12 72 ARG B CA 1
ATOM 4494 C C . ARG B 1 72 ? 30.047 33.781 13.984 1 73.12 72 ARG B C 1
ATOM 4496 O O . ARG B 1 72 ? 30.547 34.406 14.93 1 73.12 72 ARG B O 1
ATOM 4503 N N . GLU B 1 73 ? 30.859 33.031 13.227 1 65.81 73 GLU B N 1
ATOM 4504 C CA . GLU B 1 73 ? 32.312 32.938 13.477 1 65.81 73 GLU B CA 1
ATOM 4505 C C . GLU B 1 73 ? 33.094 33.75 12.469 1 65.81 73 GLU B C 1
ATOM 4507 O O . GLU B 1 73 ? 34.281 33.562 12.289 1 65.81 73 GLU B O 1
ATOM 4512 N N . GLY B 1 74 ? 32.594 34.75 11.914 1 68.62 74 GLY B N 1
ATOM 4513 C CA . GLY B 1 74 ? 33.312 35.594 10.969 1 68.62 74 GLY B CA 1
ATOM 4514 C C . GLY B 1 74 ? 33.094 35.188 9.523 1 68.62 74 GLY B C 1
ATOM 4515 O O . GLY B 1 74 ? 32.281 35.812 8.82 1 68.62 74 GLY B O 1
ATOM 4516 N N . PRO B 1 75 ? 33.719 34 9.219 1 76.62 75 PRO B N 1
ATOM 4517 C CA . PRO B 1 75 ? 33.469 33.594 7.832 1 76.62 75 PRO B CA 1
ATOM 4518 C C . PRO B 1 75 ? 32.062 33.031 7.629 1 76.62 75 PRO B C 1
ATOM 4520 O O . PRO B 1 75 ? 31.516 32.406 8.523 1 76.62 75 PRO B O 1
ATOM 4523 N N . VAL B 1 76 ? 31.531 33.438 6.551 1 83.06 76 VAL B N 1
ATOM 4524 C CA . VAL B 1 76 ? 30.188 32.969 6.23 1 83.06 76 VAL B CA 1
ATOM 4525 C C . VAL B 1 76 ? 30.203 31.484 5.91 1 83.06 76 VAL B C 1
ATOM 4527 O O . VAL B 1 76 ? 30.984 31.047 5.066 1 83.06 76 VAL B O 1
ATOM 4530 N N . VAL B 1 77 ? 29.5 30.75 6.664 1 85.56 77 VAL B N 1
ATOM 4531 C CA . VAL B 1 77 ? 29.297 29.328 6.402 1 85.56 77 VAL B CA 1
ATOM 4532 C C . VAL B 1 77 ? 27.906 29.109 5.828 1 85.56 77 VAL B C 1
ATOM 4534 O O . VAL B 1 77 ? 26.922 29.656 6.328 1 85.56 77 VAL B O 1
ATOM 4537 N N . THR B 1 78 ? 27.922 28.344 4.688 1 90.06 78 THR B N 1
ATOM 4538 C CA . THR B 1 78 ? 26.625 28.094 4.047 1 90.06 78 THR B CA 1
ATOM 4539 C C . THR B 1 78 ? 26.344 26.594 3.967 1 90.06 78 THR B C 1
ATOM 4541 O O . THR B 1 78 ? 27.266 25.797 3.83 1 90.06 78 THR B O 1
ATOM 4544 N N . MET B 1 79 ? 25.172 26.234 4.156 1 92.94 79 MET B N 1
ATOM 4545 C CA . MET B 1 79 ? 24.656 24.891 4 1 92.94 79 MET B CA 1
ATOM 4546 C C . MET B 1 79 ? 23.484 24.859 3.018 1 92.94 79 MET B C 1
ATOM 4548 O O . MET B 1 79 ? 22.344 25.109 3.398 1 92.94 79 MET B O 1
ATOM 4552 N N . PRO B 1 80 ? 23.781 24.516 1.809 1 95.88 80 PRO B N 1
ATOM 4553 C CA . PRO B 1 80 ? 22.75 24.516 0.774 1 95.88 80 PRO B CA 1
ATOM 4554 C C . PRO B 1 80 ? 22 23.188 0.683 1 95.88 80 PRO B C 1
ATOM 4556 O O . PRO B 1 80 ? 22.594 22.125 0.91 1 95.88 80 PRO B O 1
ATOM 4559 N N . TYR B 1 81 ? 20.734 23.203 0.411 1 98 81 TYR B N 1
ATOM 4560 C CA . TYR B 1 81 ? 19.891 22.062 0.027 1 98 81 TYR B CA 1
ATOM 4561 C C . TYR B 1 81 ? 19.188 22.344 -1.293 1 98 81 TYR B C 1
ATOM 4563 O O . TYR B 1 81 ? 18.328 23.219 -1.371 1 98 81 TYR B O 1
ATOM 4571 N N . HIS B 1 82 ? 19.594 21.594 -2.283 1 98.31 82 HIS B N 1
ATOM 4572 C CA . HIS B 1 82 ? 18.953 21.688 -3.59 1 98.31 82 HIS B CA 1
ATOM 4573 C C . HIS B 1 82 ? 17.891 20.594 -3.758 1 98.31 82 HIS B C 1
ATOM 4575 O O . HIS B 1 82 ? 18 19.516 -3.162 1 98.31 82 HIS B O 1
ATOM 4581 N N . GLY B 1 83 ? 16.906 20.828 -4.535 1 98.25 83 GLY B N 1
ATOM 4582 C CA . GLY B 1 83 ? 15.867 19.859 -4.828 1 98.25 83 GLY B CA 1
ATOM 4583 C C . GLY B 1 83 ? 14.742 20.422 -5.672 1 98.25 83 GLY B C 1
ATOM 4584 O O . GLY B 1 83 ? 14.977 21.188 -6.598 1 98.25 83 GLY B O 1
ATOM 4585 N N . MET B 1 84 ? 13.617 19.953 -5.438 1 97.38 84 MET B N 1
ATOM 4586 C CA . MET B 1 84 ? 12.422 20.438 -6.133 1 97.38 84 MET B CA 1
ATOM 4587 C C . MET B 1 84 ? 11.266 20.625 -5.156 1 97.38 84 MET B C 1
ATOM 4589 O O . MET B 1 84 ? 11.289 20.094 -4.047 1 97.38 84 MET B O 1
ATOM 4593 N N . ILE B 1 85 ? 10.281 21.375 -5.555 1 97.88 85 ILE B N 1
ATOM 4594 C CA . ILE B 1 85 ? 9.094 21.609 -4.742 1 97.88 85 ILE B CA 1
ATOM 4595 C C . ILE B 1 85 ? 8.156 20.406 -4.855 1 97.88 85 ILE B C 1
ATOM 4597 O O . ILE B 1 85 ? 7.609 20.141 -5.93 1 97.88 85 ILE B O 1
ATOM 4601 N N . GLY B 1 86 ? 7.949 19.734 -3.744 1 97.25 86 GLY B N 1
ATOM 4602 C CA . GLY B 1 86 ? 7.156 18.5 -3.752 1 97.25 86 GLY B CA 1
ATOM 4603 C C . GLY B 1 86 ? 5.703 18.734 -3.383 1 97.25 86 GLY B C 1
ATOM 4604 O O . GLY B 1 86 ? 4.84 17.922 -3.699 1 97.25 86 GLY B O 1
ATOM 4605 N N . GLU B 1 87 ? 5.457 19.812 -2.715 1 97.38 87 GLU B N 1
ATOM 4606 C CA . GLU B 1 87 ? 4.117 20.172 -2.264 1 97.38 87 GLU B CA 1
ATOM 4607 C C . GLU B 1 87 ? 3.99 21.672 -2.047 1 97.38 87 GLU B C 1
ATOM 4609 O O . GLU B 1 87 ? 4.941 22.328 -1.613 1 97.38 87 GLU B O 1
ATOM 4614 N N . VAL B 1 88 ? 2.793 22.203 -2.359 1 97.75 88 VAL B N 1
ATOM 4615 C CA . VAL B 1 88 ? 2.525 23.625 -2.178 1 97.75 88 VAL B CA 1
ATOM 4616 C C . VAL B 1 88 ? 1.167 23.812 -1.506 1 97.75 88 VAL B C 1
ATOM 4618 O O . VAL B 1 88 ? 0.182 23.172 -1.895 1 97.75 88 VAL B O 1
ATOM 4621 N N . GLU B 1 89 ? 1.161 24.562 -0.562 1 97.38 89 GLU B N 1
ATOM 4622 C CA . GLU B 1 89 ? -0.076 24.953 0.102 1 97.38 89 GLU B CA 1
ATOM 4623 C C . GLU B 1 89 ? -0.205 26.484 0.165 1 97.38 89 GLU B C 1
ATOM 4625 O O . GLU B 1 89 ? 0.722 27.172 0.596 1 97.38 89 GLU B O 1
ATOM 4630 N N . VAL B 1 90 ? -1.25 27 -0.311 1 96.5 90 VAL B N 1
ATOM 4631 C CA . VAL B 1 90 ? -1.571 28.406 -0.131 1 96.5 90 VAL B CA 1
ATOM 4632 C C . VAL B 1 90 ? -2.463 28.578 1.096 1 96.5 90 VAL B C 1
ATOM 4634 O O . VAL B 1 90 ? -3.596 28.094 1.122 1 96.5 90 VAL B O 1
ATOM 4637 N N . CYS B 1 91 ? -2 29.312 1.992 1 93.69 91 CYS B N 1
ATOM 4638 C CA . CYS B 1 91 ? -2.635 29.312 3.305 1 93.69 91 CYS B CA 1
ATOM 4639 C C . CYS B 1 91 ? -3.539 30.516 3.477 1 93.69 91 CYS B C 1
ATOM 4641 O O . CYS B 1 91 ? -4.762 30.422 3.344 1 93.69 91 CYS B O 1
ATOM 4643 N N . ARG B 1 92 ? -2.973 31.719 3.623 1 90.5 92 ARG B N 1
ATOM 4644 C CA . ARG B 1 92 ? -3.754 32.906 3.938 1 90.5 92 ARG B CA 1
ATOM 4645 C C . ARG B 1 92 ? -3.014 34.188 3.525 1 90.5 92 ARG B C 1
ATOM 4647 O O . ARG B 1 92 ? -1.841 34.125 3.146 1 90.5 92 ARG B O 1
ATOM 4654 N N . GLN B 1 93 ? -3.758 35.219 3.65 1 89.31 93 GLN B N 1
ATOM 4655 C CA . GLN B 1 93 ? -3.174 36.531 3.434 1 89.31 93 GLN B CA 1
ATOM 4656 C C . GLN B 1 93 ? -2.754 37.156 4.754 1 89.31 93 GLN B C 1
ATOM 4658 O O . GLN B 1 93 ? -3.49 37.094 5.742 1 89.31 93 GLN B O 1
ATOM 4663 N N . VAL B 1 94 ? -1.575 37.594 4.75 1 85.19 94 VAL B N 1
ATOM 4664 C CA . VAL B 1 94 ? -1.043 38.344 5.887 1 85.19 94 VAL B CA 1
ATOM 4665 C C . VAL B 1 94 ? -0.649 39.75 5.445 1 85.19 94 VAL B C 1
ATOM 4667 O O . VAL B 1 94 ? 0.443 39.969 4.91 1 85.19 94 VAL B O 1
ATOM 4670 N N . PHE B 1 95 ? -1.507 40.625 5.711 1 83.62 95 PHE B N 1
ATOM 4671 C CA . PHE B 1 95 ? -1.333 42 5.246 1 83.62 95 PHE B CA 1
ATOM 4672 C C . PHE B 1 95 ? -1.228 42.062 3.729 1 83.62 95 PHE B C 1
ATOM 4674 O O . PHE B 1 95 ? -2.162 41.656 3.023 1 83.62 95 PHE B O 1
ATOM 4681 N N . ASP B 1 96 ? -0.032 42.406 3.266 1 88 96 ASP B N 1
ATOM 4682 C CA . ASP B 1 96 ? 0.112 42.562 1.819 1 88 96 ASP B CA 1
ATOM 4683 C C . ASP B 1 96 ? 0.849 41.344 1.224 1 88 96 ASP B C 1
ATOM 4685 O O . ASP B 1 96 ? 1.277 41.406 0.069 1 88 96 ASP B O 1
ATOM 4689 N N . ARG B 1 97 ? 0.908 40.344 2.062 1 93.25 97 ARG B N 1
ATOM 4690 C CA . ARG B 1 97 ? 1.649 39.156 1.611 1 93.25 97 ARG B CA 1
ATOM 4691 C C . ARG B 1 97 ? 0.781 37.906 1.672 1 93.25 97 ARG B C 1
ATOM 4693 O O . ARG B 1 97 ? -0.222 37.875 2.387 1 93.25 97 ARG B O 1
ATOM 4700 N N . THR B 1 98 ? 1.17 37.031 0.85 1 94 98 THR B N 1
ATOM 4701 C CA . THR B 1 98 ? 0.509 35.719 0.859 1 94 98 THR B CA 1
ATOM 4702 C C . THR B 1 98 ? 1.404 34.656 1.497 1 94 98 THR B C 1
ATOM 4704 O O . THR B 1 98 ? 2.604 34.594 1.214 1 94 98 THR B O 1
ATOM 4707 N N . GLU B 1 99 ? 0.849 33.906 2.379 1 95.75 99 GLU B N 1
ATOM 4708 C CA . GLU B 1 99 ? 1.585 32.844 3.064 1 95.75 99 GLU B CA 1
ATOM 4709 C C . GLU B 1 99 ? 1.472 31.531 2.316 1 95.75 99 GLU B C 1
ATOM 4711 O O . GLU B 1 99 ? 0.367 31.062 2.02 1 95.75 99 GLU B O 1
ATOM 4716 N N . TYR B 1 100 ? 2.625 30.938 2.029 1 96.88 100 TYR B N 1
ATOM 4717 C CA . TYR B 1 100 ? 2.738 29.625 1.411 1 96.88 100 TYR B CA 1
ATOM 4718 C C . TYR B 1 100 ? 3.41 28.625 2.355 1 96.88 100 TYR B C 1
ATOM 4720 O O . TYR B 1 100 ? 4.254 29.016 3.17 1 96.88 100 TYR B O 1
ATOM 4728 N N . LYS B 1 101 ? 2.996 27.5 2.293 1 97.94 101 LYS B N 1
ATOM 4729 C CA . LYS B 1 101 ? 3.775 26.375 2.82 1 97.94 101 LYS B CA 1
ATOM 4730 C C . LYS B 1 101 ? 4.273 25.469 1.695 1 97.94 101 LYS B C 1
ATOM 4732 O O . LYS B 1 101 ? 3.492 25.031 0.85 1 97.94 101 LYS B O 1
ATOM 4737 N N . VAL B 1 102 ? 5.535 25.234 1.701 1 98.06 102 VAL B N 1
ATOM 4738 C CA . VAL B 1 102 ? 6.145 24.453 0.634 1 98.06 102 VAL B CA 1
ATOM 4739 C C . VAL B 1 102 ? 7.039 23.359 1.235 1 98.06 102 VAL B C 1
ATOM 4741 O O . VAL B 1 102 ? 7.621 23.562 2.307 1 98.06 102 VAL B O 1
ATOM 4744 N N . THR B 1 103 ? 7.133 22.281 0.509 1 98.62 103 THR B N 1
ATOM 4745 C CA . THR B 1 103 ? 8.047 21.219 0.905 1 98.62 103 THR B CA 1
ATOM 4746 C C . THR B 1 103 ? 9.125 21.016 -0.157 1 98.62 103 THR B C 1
ATOM 4748 O O . THR B 1 103 ? 8.812 20.797 -1.329 1 98.62 103 THR B O 1
ATOM 4751 N N . LEU B 1 104 ? 10.375 21.156 0.231 1 98.69 104 LEU B N 1
ATOM 4752 C CA . LEU B 1 104 ? 11.516 20.875 -0.627 1 98.69 104 LEU B CA 1
ATOM 4753 C C . LEU B 1 104 ? 11.953 19.406 -0.488 1 98.69 104 LEU B C 1
ATOM 4755 O O . LEU B 1 104 ? 12.195 18.938 0.623 1 98.69 104 LEU B O 1
ATOM 4759 N N . VAL B 1 105 ? 12.016 18.703 -1.577 1 98.62 105 VAL B N 1
ATOM 4760 C CA . VAL B 1 105 ? 12.406 17.297 -1.596 1 98.62 105 VAL B CA 1
ATOM 4761 C C . VAL B 1 105 ? 13.43 17.062 -2.707 1 98.62 105 VAL B C 1
ATOM 4763 O O . VAL B 1 105 ? 13.586 17.906 -3.602 1 98.62 105 VAL B O 1
ATOM 4766 N N . PRO B 1 106 ? 14.18 15.992 -2.588 1 98.5 106 PRO B N 1
ATOM 4767 C CA . PRO B 1 106 ? 15.094 15.688 -3.697 1 98.5 106 PRO B CA 1
ATOM 4768 C C . PRO B 1 106 ? 14.352 15.305 -4.977 1 98.5 106 PRO B C 1
ATOM 4770 O O . PRO B 1 106 ? 13.227 14.805 -4.918 1 98.5 106 PRO B O 1
ATOM 4773 N N . ARG B 1 107 ? 14.977 15.484 -6.152 1 96.62 107 ARG B N 1
ATOM 4774 C CA . ARG B 1 107 ? 14.367 15.195 -7.441 1 96.62 107 ARG B CA 1
ATOM 4775 C C . ARG B 1 107 ? 14.039 13.711 -7.57 1 96.62 107 ARG B C 1
ATOM 4777 O O . ARG B 1 107 ? 13.078 13.336 -8.258 1 96.62 107 ARG B O 1
ATOM 4784 N N . ILE B 1 108 ? 14.75 12.844 -6.883 1 96.88 108 ILE B N 1
ATOM 4785 C CA . ILE B 1 108 ? 14.531 11.406 -6.965 1 96.88 108 ILE B CA 1
ATOM 4786 C C . ILE B 1 108 ? 13.18 11.047 -6.371 1 96.88 108 ILE B C 1
ATOM 4788 O O . ILE B 1 108 ? 12.664 9.945 -6.586 1 96.88 108 ILE B O 1
ATOM 4792 N N . ALA B 1 109 ? 12.602 11.953 -5.598 1 96.62 109 ALA B N 1
ATOM 4793 C CA . ALA B 1 109 ? 11.281 11.719 -5.016 1 96.62 109 ALA B CA 1
ATOM 4794 C C . ALA B 1 109 ? 10.242 11.461 -6.098 1 96.62 109 ALA B C 1
ATOM 4796 O O . ALA B 1 109 ? 9.211 10.836 -5.84 1 96.62 109 ALA B O 1
ATOM 4797 N N . ARG B 1 110 ? 10.438 11.852 -7.305 1 95.19 110 ARG B N 1
ATOM 4798 C CA . ARG B 1 110 ? 9.5 11.656 -8.406 1 95.19 110 ARG B CA 1
ATOM 4799 C C . ARG B 1 110 ? 9.375 10.18 -8.766 1 95.19 110 ARG B C 1
ATOM 4801 O O . ARG B 1 110 ? 8.422 9.773 -9.43 1 95.19 110 ARG B O 1
ATOM 4808 N N . LEU B 1 111 ? 10.383 9.391 -8.391 1 97.06 111 LEU B N 1
ATOM 4809 C CA . LEU B 1 111 ? 10.344 7.961 -8.664 1 97.06 111 LEU B CA 1
ATOM 4810 C C . LEU B 1 111 ? 9.148 7.309 -7.977 1 97.06 111 LEU B C 1
ATOM 4812 O O . LEU B 1 111 ? 8.719 6.219 -8.359 1 97.06 111 LEU B O 1
ATOM 4816 N N . ALA B 1 112 ? 8.609 7.988 -6.973 1 96.62 112 ALA B N 1
ATOM 4817 C CA . ALA B 1 112 ? 7.461 7.461 -6.246 1 96.62 112 ALA B CA 1
ATOM 4818 C C . ALA B 1 112 ? 6.184 7.605 -7.07 1 96.62 112 ALA B C 1
ATOM 4820 O O . ALA B 1 112 ? 5.16 6.996 -6.746 1 96.62 112 ALA B O 1
ATOM 4821 N N . LEU B 1 113 ? 6.223 8.336 -8.141 1 96.12 113 LEU B N 1
ATOM 4822 C CA . LEU B 1 113 ? 5.039 8.617 -8.945 1 96.12 113 LEU B CA 1
ATOM 4823 C C . LEU B 1 113 ? 4.883 7.594 -10.062 1 96.12 113 LEU B C 1
ATOM 4825 O O . LEU B 1 113 ? 3.924 7.656 -10.836 1 96.12 113 LEU B O 1
ATOM 4829 N N . SER B 1 114 ? 5.836 6.637 -10.164 1 97.06 114 SER B N 1
ATOM 4830 C CA . SER B 1 114 ? 5.734 5.527 -11.102 1 97.06 114 SER B CA 1
ATOM 4831 C C . SER B 1 114 ? 5.609 4.195 -10.375 1 97.06 114 SER B C 1
ATOM 4833 O O . SER B 1 114 ? 6.426 3.875 -9.516 1 97.06 114 SER B O 1
ATOM 4835 N N . GLU B 1 115 ? 4.645 3.549 -10.68 1 97.25 115 GLU B N 1
ATOM 4836 C CA . GLU B 1 115 ? 4.391 2.232 -10.102 1 97.25 115 GLU B CA 1
ATOM 4837 C C . GLU B 1 115 ? 3.98 1.229 -11.172 1 97.25 115 GLU B C 1
ATOM 4839 O O . GLU B 1 115 ? 2.965 1.412 -11.844 1 97.25 115 GLU B O 1
ATOM 4844 N N . TYR B 1 116 ? 4.797 0.227 -11.391 1 96.44 116 TYR B N 1
ATOM 4845 C CA . TYR B 1 116 ? 4.508 -0.777 -12.406 1 96.44 116 TYR B CA 1
ATOM 4846 C C . TYR B 1 116 ? 5.32 -2.045 -12.172 1 96.44 116 TYR B C 1
ATOM 4848 O O . TYR B 1 116 ? 6.051 -2.146 -11.18 1 96.44 116 TYR B O 1
ATOM 4856 N N . SER B 1 117 ? 5.031 -3.051 -12.898 1 96.69 117 SER B N 1
ATOM 4857 C CA . SER B 1 117 ? 5.781 -4.301 -12.875 1 96.69 117 SER B CA 1
ATOM 4858 C C . SER B 1 117 ? 6.672 -4.438 -14.109 1 96.69 117 SER B C 1
ATOM 4860 O O . SER B 1 117 ? 6.281 -4.039 -15.211 1 96.69 117 SER B O 1
ATOM 4862 N N . GLU B 1 118 ? 7.828 -4.906 -13.891 1 95.56 118 GLU B N 1
ATOM 4863 C CA . GLU B 1 118 ? 8.797 -5.105 -14.961 1 95.56 118 GLU B CA 1
ATOM 4864 C C . GLU B 1 118 ? 9.734 -6.27 -14.648 1 95.56 118 GLU B C 1
ATOM 4866 O O . GLU B 1 118 ? 9.945 -6.609 -13.484 1 95.56 118 GLU B O 1
ATOM 4871 N N . VAL B 1 119 ? 10.227 -6.941 -15.648 1 94.88 119 VAL B N 1
ATOM 4872 C CA . VAL B 1 119 ? 11.195 -8.023 -15.508 1 94.88 119 VAL B CA 1
ATOM 4873 C C . VAL B 1 119 ? 12.492 -7.648 -16.234 1 94.88 119 VAL B C 1
ATOM 4875 O O . VAL B 1 119 ? 12.477 -7.367 -17.438 1 94.88 119 VAL B O 1
ATOM 4878 N N . TYR B 1 120 ? 13.586 -7.637 -15.516 1 94.5 120 TYR B N 1
ATOM 4879 C CA . TYR B 1 120 ? 14.898 -7.297 -16.062 1 94.5 120 TYR B CA 1
ATOM 4880 C C . TYR B 1 120 ? 15.75 -8.547 -16.25 1 94.5 120 TYR B C 1
ATOM 4882 O O . TYR B 1 120 ? 16.047 -9.25 -15.281 1 94.5 120 TYR B O 1
ATOM 4890 N N . THR B 1 121 ? 16.062 -8.852 -17.438 1 92.75 121 THR B N 1
ATOM 4891 C CA . THR B 1 121 ? 16.938 -9.969 -17.766 1 92.75 121 THR B CA 1
ATOM 4892 C C . THR B 1 121 ? 18.203 -9.477 -18.453 1 92.75 121 THR B C 1
ATOM 4894 O O . THR B 1 121 ? 18.547 -9.953 -19.547 1 92.75 121 THR B O 1
ATOM 4897 N N . LEU B 1 122 ? 18.969 -8.656 -17.766 1 87.19 122 LEU B N 1
ATOM 4898 C CA . LEU B 1 122 ? 20.031 -7.883 -18.375 1 87.19 122 LEU B CA 1
ATOM 4899 C C . LEU B 1 122 ? 21.391 -8.469 -18.031 1 87.19 122 LEU B C 1
ATOM 4901 O O . LEU B 1 122 ? 22.422 -8.023 -18.547 1 87.19 122 LEU B O 1
ATOM 4905 N N . GLU B 1 123 ? 21.469 -9.422 -17.188 1 89.5 123 GLU B N 1
ATOM 4906 C CA . GLU B 1 123 ? 22.75 -9.969 -16.719 1 89.5 123 GLU B CA 1
ATOM 4907 C C . GLU B 1 123 ? 23.641 -8.875 -16.156 1 89.5 123 GLU B C 1
ATOM 4909 O O . GLU B 1 123 ? 24.812 -8.742 -16.562 1 89.5 123 GLU B O 1
ATOM 4914 N N . LYS B 1 124 ? 23.125 -8.062 -15.344 1 92.06 124 LYS B N 1
ATOM 4915 C CA . LYS B 1 124 ? 23.844 -6.984 -14.664 1 92.06 124 LYS B CA 1
ATOM 4916 C C . LYS B 1 124 ? 23.781 -7.148 -13.148 1 92.06 124 LYS B C 1
ATOM 4918 O O . LYS B 1 124 ? 22.906 -7.852 -12.633 1 92.06 124 LYS B O 1
ATOM 4923 N N . ASP B 1 125 ? 24.781 -6.578 -12.562 1 94.44 125 ASP B N 1
ATOM 4924 C CA . ASP B 1 125 ? 24.672 -6.512 -11.109 1 94.44 125 ASP B CA 1
ATOM 4925 C C . ASP B 1 125 ? 23.688 -5.434 -10.672 1 94.44 125 ASP B C 1
ATOM 4927 O O . ASP B 1 125 ? 23.156 -4.691 -11.508 1 94.44 125 ASP B O 1
ATOM 4931 N N . ILE B 1 126 ? 23.406 -5.414 -9.453 1 95.06 126 ILE B N 1
ATOM 4932 C CA . ILE B 1 126 ? 22.328 -4.578 -8.953 1 95.06 126 ILE B CA 1
ATOM 4933 C C . ILE B 1 126 ? 22.656 -3.105 -9.188 1 95.06 126 ILE B C 1
ATOM 4935 O O . ILE B 1 126 ? 21.828 -2.344 -9.688 1 95.06 126 ILE B O 1
ATOM 4939 N N . PRO B 1 127 ? 23.891 -2.555 -8.875 1 96.12 127 PRO B N 1
ATOM 4940 C CA . PRO B 1 127 ? 24.188 -1.155 -9.195 1 96.12 127 PRO B CA 1
ATOM 4941 C C . PRO B 1 127 ? 24.016 -0.839 -10.68 1 96.12 127 PRO B C 1
ATOM 4943 O O . PRO B 1 127 ? 23.484 0.219 -11.031 1 96.12 127 PRO B O 1
ATOM 4946 N N . GLY B 1 128 ? 24.438 -1.735 -11.492 1 95.31 128 GLY B N 1
ATOM 4947 C CA . GLY B 1 128 ? 24.234 -1.549 -12.922 1 95.31 128 GLY B CA 1
ATOM 4948 C C . GLY B 1 128 ? 22.781 -1.489 -13.312 1 95.31 128 GLY B C 1
ATOM 4949 O O . GLY B 1 128 ? 22.391 -0.674 -14.148 1 95.31 128 GLY B O 1
ATOM 4950 N N . LEU B 1 129 ? 22.016 -2.377 -12.797 1 95.62 129 LEU B N 1
ATOM 4951 C CA . LEU B 1 129 ? 20.578 -2.389 -13.055 1 95.62 129 LEU B CA 1
ATOM 4952 C C . LEU B 1 129 ? 19.938 -1.094 -12.57 1 95.62 129 LEU B C 1
ATOM 4954 O O . LEU B 1 129 ? 19.109 -0.507 -13.281 1 95.62 129 LEU B O 1
ATOM 4958 N N . LEU B 1 130 ? 20.297 -0.65 -11.352 1 96.56 130 LEU B N 1
ATOM 4959 C CA . LEU B 1 130 ? 19.719 0.57 -10.797 1 96.56 130 LEU B CA 1
ATOM 4960 C C . LEU B 1 130 ? 20.094 1.78 -11.648 1 96.56 130 LEU B C 1
ATOM 4962 O O . LEU B 1 130 ? 19.281 2.699 -11.805 1 96.56 130 LEU B O 1
ATOM 4966 N N . GLU B 1 131 ? 21.25 1.795 -12.164 1 96.19 131 GLU B N 1
ATOM 4967 C CA . GLU B 1 131 ? 21.641 2.873 -13.07 1 96.19 131 GLU B CA 1
ATOM 4968 C C . GLU B 1 131 ? 20.75 2.898 -14.312 1 96.19 131 GLU B C 1
ATOM 4970 O O . GLU B 1 131 ? 20.328 3.967 -14.758 1 96.19 131 GLU B O 1
ATOM 4975 N N . GLU B 1 132 ? 20.516 1.697 -14.852 1 94.5 132 GLU B N 1
ATOM 4976 C CA . GLU B 1 132 ? 19.625 1.606 -16 1 94.5 132 GLU B CA 1
ATOM 4977 C C . GLU B 1 132 ? 18.234 2.146 -15.664 1 94.5 132 GLU B C 1
ATOM 4979 O O . GLU B 1 132 ? 17.625 2.859 -16.469 1 94.5 132 GLU B O 1
ATOM 4984 N N . VAL B 1 133 ? 17.766 1.846 -14.547 1 95.25 133 VAL B N 1
ATOM 4985 C CA . VAL B 1 133 ? 16.453 2.283 -14.102 1 95.25 133 VAL B CA 1
ATOM 4986 C C . VAL B 1 133 ? 16.422 3.805 -13.961 1 95.25 133 VAL B C 1
ATOM 4988 O O . VAL B 1 133 ? 15.477 4.461 -14.383 1 95.25 133 VAL B O 1
ATOM 4991 N N . LEU B 1 134 ? 17.453 4.383 -13.352 1 97.38 134 LEU B N 1
ATOM 4992 C CA . LEU B 1 134 ? 17.531 5.832 -13.188 1 97.38 134 LEU B CA 1
ATOM 4993 C C . LEU B 1 134 ? 17.594 6.535 -14.539 1 97.38 134 LEU B C 1
ATOM 4995 O O . LEU B 1 134 ? 16.938 7.562 -14.734 1 97.38 134 LEU B O 1
ATOM 4999 N N . LYS B 1 135 ? 18.328 5.965 -15.484 1 96 135 LYS B N 1
ATOM 5000 C CA . LYS B 1 135 ? 18.406 6.523 -16.828 1 96 135 LYS B CA 1
ATOM 5001 C C . LYS B 1 135 ? 17.031 6.512 -17.516 1 96 135 LYS B C 1
ATOM 5003 O O . LYS B 1 135 ? 16.625 7.508 -18.109 1 96 135 LYS B O 1
ATOM 5008 N N . GLU B 1 136 ? 16.406 5.41 -17.391 1 93.06 136 GLU B N 1
ATOM 5009 C CA . GLU B 1 136 ? 15.086 5.277 -18 1 93.06 136 GLU B CA 1
ATOM 5010 C C . GLU B 1 136 ? 14.086 6.254 -17.375 1 93.06 136 GLU B C 1
ATOM 5012 O O . GLU B 1 136 ? 13.148 6.695 -18.047 1 93.06 136 GLU B O 1
ATOM 5017 N N . ALA B 1 137 ? 14.312 6.574 -16.141 1 94.31 137 ALA B N 1
ATOM 5018 C CA . ALA B 1 137 ? 13.422 7.492 -15.438 1 94.31 137 ALA B CA 1
ATOM 5019 C C . ALA B 1 137 ? 13.773 8.945 -15.75 1 94.31 137 ALA B C 1
ATOM 5021 O O . ALA B 1 137 ? 13.172 9.867 -15.195 1 94.31 137 ALA B O 1
ATOM 5022 N N . GLY B 1 138 ? 14.844 9.195 -16.531 1 93.5 138 GLY B N 1
ATOM 5023 C CA . GLY B 1 138 ? 15.133 10.539 -17.016 1 93.5 138 GLY B CA 1
ATOM 5024 C C . GLY B 1 138 ? 16.266 11.211 -16.266 1 93.5 138 GLY B C 1
ATOM 5025 O O . GLY B 1 138 ? 16.516 12.406 -16.438 1 93.5 138 GLY B O 1
ATOM 5026 N N . PHE B 1 139 ? 16.953 10.492 -15.438 1 96.06 139 PHE B N 1
ATOM 5027 C CA . PHE B 1 139 ? 18.078 11.07 -14.719 1 96.06 139 PHE B CA 1
ATOM 5028 C C . PHE B 1 139 ? 19.375 10.906 -15.523 1 96.06 139 PHE B C 1
ATOM 5030 O O . PHE B 1 139 ? 19.516 9.945 -16.281 1 96.06 139 PHE B O 1
ATOM 5037 N N . THR B 1 140 ? 20.25 11.82 -15.305 1 95.06 140 THR B N 1
ATOM 5038 C CA . THR B 1 140 ? 21.516 11.805 -16.031 1 95.06 140 THR B CA 1
ATOM 5039 C C . THR B 1 140 ? 22.688 11.508 -15.094 1 95.06 140 THR B C 1
ATOM 5041 O O . THR B 1 140 ? 22.5 11.445 -13.875 1 95.06 140 THR B O 1
ATOM 5044 N N . SER B 1 141 ? 23.844 11.391 -15.656 1 93.06 141 SER B N 1
ATOM 5045 C CA . SER B 1 141 ? 25.047 11.047 -14.906 1 93.06 141 SER B CA 1
ATOM 5046 C C . SER B 1 141 ? 25.406 12.141 -13.906 1 93.06 141 SER B C 1
ATOM 5048 O O . SER B 1 141 ? 26.188 11.906 -12.977 1 93.06 141 SER B O 1
ATOM 5050 N N . GLN B 1 142 ? 24.875 13.281 -14.062 1 94.31 142 GLN B N 1
ATOM 5051 C CA . GLN B 1 142 ? 25.125 14.375 -13.141 1 94.31 142 GLN B CA 1
ATOM 5052 C C . GLN B 1 142 ? 24.266 14.258 -11.883 1 94.31 142 GLN B C 1
ATOM 5054 O O . GLN B 1 142 ? 24.547 14.891 -10.867 1 94.31 142 GLN B O 1
ATOM 5059 N N . ASP B 1 143 ? 23.25 13.469 -12.008 1 96.88 143 ASP B N 1
ATOM 5060 C CA . ASP B 1 143 ? 22.25 13.422 -10.945 1 96.88 143 ASP B CA 1
ATOM 5061 C C . ASP B 1 143 ? 22.594 12.344 -9.914 1 96.88 143 ASP B C 1
ATOM 5063 O O . ASP B 1 143 ? 22.031 12.328 -8.82 1 96.88 143 ASP B O 1
ATOM 5067 N N . TYR B 1 144 ? 23.453 11.453 -10.258 1 97.44 144 TYR B N 1
ATOM 5068 C CA . TYR B 1 144 ? 23.812 10.367 -9.352 1 97.44 144 TYR B CA 1
ATOM 5069 C C . TYR B 1 144 ? 25.281 9.977 -9.531 1 97.44 144 TYR B C 1
ATOM 5071 O O . TYR B 1 144 ? 25.922 10.391 -10.5 1 97.44 144 TYR B O 1
ATOM 5079 N N . GLN B 1 145 ? 25.828 9.297 -8.547 1 97.12 145 GLN B N 1
ATOM 5080 C CA . GLN B 1 145 ? 27.188 8.758 -8.586 1 97.12 145 GLN B CA 1
ATOM 5081 C C . GLN B 1 145 ? 27.266 7.426 -7.84 1 97.12 145 GLN B C 1
ATOM 5083 O O . GLN B 1 145 ? 26.859 7.332 -6.68 1 97.12 145 GLN B O 1
ATOM 5088 N N . PHE B 1 146 ? 27.75 6.406 -8.508 1 96.38 146 PHE B N 1
ATOM 5089 C CA . PHE B 1 146 ? 27.969 5.102 -7.887 1 96.38 146 PHE B CA 1
ATOM 5090 C C . PHE B 1 146 ? 29.438 4.906 -7.531 1 96.38 146 PHE B C 1
ATOM 5092 O O . PHE B 1 146 ? 30.281 4.684 -8.414 1 96.38 146 PHE B O 1
ATOM 5099 N N . LYS B 1 147 ? 29.703 5.008 -6.281 1 96.19 147 LYS B N 1
ATOM 5100 C CA . LYS B 1 147 ? 31.031 4.668 -5.773 1 96.19 147 LYS B CA 1
ATOM 5101 C C . LYS B 1 147 ? 31.062 3.242 -5.234 1 96.19 147 LYS B C 1
ATOM 5103 O O . LYS B 1 147 ? 31.25 3.031 -4.031 1 96.19 147 LYS B O 1
ATOM 5108 N N . ILE B 1 148 ? 30.938 2.344 -6.113 1 95 148 ILE B N 1
ATOM 5109 C CA . ILE B 1 148 ? 30.844 0.938 -5.73 1 95 148 ILE B CA 1
ATOM 5110 C C . ILE B 1 148 ? 32.188 0.258 -5.973 1 95 148 ILE B C 1
ATOM 5112 O O . ILE B 1 148 ? 32.75 0.351 -7.07 1 95 148 ILE B O 1
ATOM 5116 N N . VAL B 1 149 ? 32.781 -0.346 -5.027 1 89.81 149 VAL B N 1
ATOM 5117 C CA . VAL B 1 149 ? 34.062 -1.017 -5.121 1 89.81 149 VAL B CA 1
ATOM 5118 C C . VAL B 1 149 ? 33.844 -2.506 -5.387 1 89.81 149 VAL B C 1
ATOM 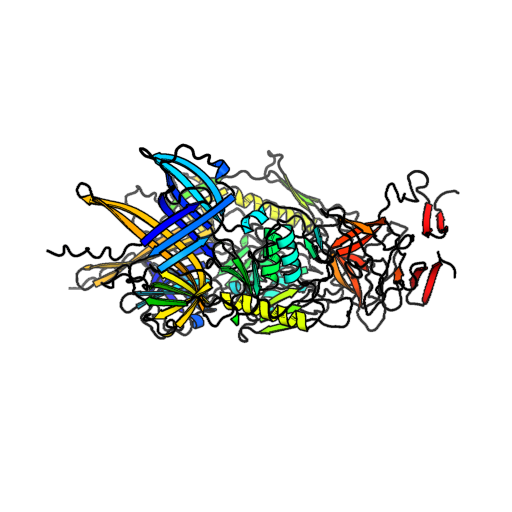5120 O O . VAL B 1 149 ? 34.5 -3.076 -6.285 1 89.81 149 VAL B O 1
ATOM 5123 N N . GLU B 1 150 ? 33.062 -3.158 -4.59 1 82.5 150 GLU B N 1
ATOM 5124 C CA . GLU B 1 150 ? 32.781 -4.586 -4.742 1 82.5 150 GLU B CA 1
ATOM 5125 C C . GLU B 1 150 ? 31.484 -4.816 -5.504 1 82.5 150 GLU B C 1
ATOM 5127 O O . GLU B 1 150 ? 30.422 -4.445 -5.035 1 82.5 150 GLU B O 1
ATOM 5132 N N . GLY B 1 151 ? 31.609 -5.062 -6.695 1 74.75 151 GLY B N 1
ATOM 5133 C CA . GLY B 1 151 ? 30.406 -5.387 -7.449 1 74.75 151 GLY B CA 1
ATOM 5134 C C . GLY B 1 151 ? 29.75 -6.672 -6.996 1 74.75 151 GLY B C 1
ATOM 5135 O O . GLY B 1 151 ? 30.281 -7.383 -6.141 1 74.75 151 GLY B O 1
ATOM 5136 N N . GLY B 1 152 ? 28.484 -6.824 -7.281 1 82.44 152 GLY B N 1
ATOM 5137 C CA . GLY B 1 152 ? 27.766 -8.047 -6.945 1 82.44 152 GLY B CA 1
ATOM 5138 C C . GLY B 1 152 ? 27.656 -9.008 -8.117 1 82.44 152 GLY B C 1
ATOM 5139 O O . GLY B 1 152 ? 28.359 -8.867 -9.109 1 82.44 152 GLY B O 1
ATOM 5140 N N . ARG B 1 153 ? 27.062 -10.008 -7.832 1 89.56 153 ARG B N 1
ATOM 5141 C CA . ARG B 1 153 ? 26.797 -11.023 -8.852 1 89.56 153 ARG B CA 1
ATOM 5142 C C . ARG B 1 153 ? 25.922 -10.469 -9.969 1 89.56 153 ARG B C 1
ATOM 5144 O O . ARG B 1 153 ? 25 -9.695 -9.711 1 89.56 153 ARG B O 1
ATOM 5151 N N . GLN B 1 154 ? 26.266 -10.953 -11.164 1 91.75 154 GLN B N 1
ATOM 5152 C CA . GLN B 1 154 ? 25.375 -10.664 -12.281 1 91.75 154 GLN B CA 1
ATOM 5153 C C . GLN B 1 154 ? 24.062 -11.43 -12.156 1 91.75 154 GLN B C 1
ATOM 5155 O O . GLN B 1 154 ? 24.078 -12.648 -11.938 1 91.75 154 GLN B O 1
ATOM 5160 N N . ARG B 1 155 ? 23.047 -10.727 -12.25 1 92.5 155 ARG B N 1
ATOM 5161 C CA . ARG B 1 155 ? 21.734 -11.359 -12.094 1 92.5 155 ARG B CA 1
ATOM 5162 C C . ARG B 1 155 ? 21.047 -11.508 -13.445 1 92.5 155 ARG B C 1
ATOM 5164 O O . ARG B 1 155 ? 20.953 -10.547 -14.211 1 92.5 155 ARG B O 1
ATOM 5171 N N . SER B 1 156 ? 20.531 -12.711 -13.672 1 91.62 156 SER B N 1
ATOM 5172 C CA . SER B 1 156 ? 19.922 -13.023 -14.953 1 91.62 156 SER B CA 1
ATOM 5173 C C . SER B 1 156 ? 18.406 -12.758 -14.922 1 91.62 156 SER B C 1
ATOM 5175 O O . SER B 1 156 ? 17.75 -12.75 -15.969 1 91.62 156 SER B O 1
ATOM 5177 N N . PHE B 1 157 ? 17.922 -12.547 -13.781 1 93.62 157 PHE B N 1
ATOM 5178 C CA . PHE B 1 157 ? 16.484 -12.328 -13.625 1 93.62 157 PHE B CA 1
ATOM 5179 C C . PHE B 1 157 ? 16.188 -11.477 -12.398 1 93.62 157 PHE B C 1
ATOM 5181 O O . PHE B 1 157 ? 16.484 -11.883 -11.266 1 93.62 157 PHE B O 1
ATOM 5188 N N . VAL B 1 158 ? 15.711 -10.312 -12.539 1 95.88 158 VAL B N 1
ATOM 5189 C CA . VAL B 1 158 ? 15.266 -9.43 -11.469 1 95.88 158 VAL B CA 1
ATOM 5190 C C . VAL B 1 158 ? 13.875 -8.891 -11.797 1 95.88 158 VAL B C 1
ATOM 5192 O O . VAL B 1 158 ? 13.641 -8.391 -12.906 1 95.88 158 VAL B O 1
ATOM 5195 N N . CYS B 1 159 ? 12.977 -9.016 -10.859 1 96.12 159 CYS B N 1
ATOM 5196 C CA . CYS B 1 159 ? 11.594 -8.648 -11.125 1 96.12 159 CYS B CA 1
ATOM 5197 C C . CYS B 1 159 ? 11.148 -7.508 -10.219 1 96.12 159 CYS B C 1
ATOM 5199 O O . CYS B 1 159 ? 11.305 -7.582 -9 1 96.12 159 CYS B O 1
ATOM 5201 N N . GLN B 1 160 ? 10.797 -6.395 -10.797 1 97.12 160 GLN B N 1
ATOM 5202 C CA . GLN B 1 160 ? 10.016 -5.344 -10.141 1 97.12 160 GLN B CA 1
ATOM 5203 C C . GLN B 1 160 ? 8.523 -5.656 -10.188 1 97.12 160 GLN B C 1
ATOM 5205 O O . GLN B 1 160 ? 7.941 -5.762 -11.273 1 97.12 160 GLN B O 1
ATOM 5210 N N . TYR B 1 161 ? 7.883 -5.812 -9.016 1 96.62 161 TYR B N 1
ATOM 5211 C CA . TYR B 1 161 ? 6.496 -6.262 -9.023 1 96.62 161 TYR B CA 1
ATOM 5212 C C . TYR B 1 161 ? 5.613 -5.316 -8.219 1 96.62 161 TYR B C 1
ATOM 5214 O O . TYR B 1 161 ? 5.711 -5.262 -6.992 1 96.62 161 TYR B O 1
ATOM 5222 N N . ARG B 1 162 ? 4.723 -4.621 -8.898 1 94.69 162 ARG B N 1
ATOM 5223 C CA . ARG B 1 162 ? 3.719 -3.74 -8.312 1 94.69 162 ARG B CA 1
ATOM 5224 C C . ARG B 1 162 ? 4.328 -2.861 -7.23 1 94.69 162 ARG B C 1
ATOM 5226 O O . ARG B 1 162 ? 3.814 -2.797 -6.113 1 94.69 162 ARG B O 1
ATOM 5233 N N . GLU B 1 163 ? 5.332 -2.238 -7.5 1 96.88 163 GLU B N 1
ATOM 5234 C CA . GLU B 1 163 ? 6.004 -1.318 -6.586 1 96.88 163 GLU B CA 1
ATOM 5235 C C . GLU B 1 163 ? 6.461 -0.057 -7.316 1 96.88 163 GLU B C 1
ATOM 5237 O O . GLU B 1 163 ? 6.598 -0.055 -8.539 1 96.88 163 GLU B O 1
ATOM 5242 N N . THR B 1 164 ? 6.617 0.966 -6.594 1 97.62 164 THR B N 1
ATOM 5243 C CA . THR B 1 164 ? 7.129 2.201 -7.18 1 97.62 164 THR B CA 1
ATOM 5244 C C . THR B 1 164 ? 8.617 2.066 -7.512 1 97.62 164 THR B C 1
ATOM 5246 O O . THR B 1 164 ? 9.312 1.235 -6.926 1 97.62 164 THR B O 1
ATOM 5249 N N . LEU B 1 165 ? 9.078 2.859 -8.438 1 97.81 165 LEU B N 1
ATOM 5250 C CA . LEU B 1 165 ? 10.508 2.877 -8.742 1 97.81 165 LEU B CA 1
ATOM 5251 C C . LEU B 1 165 ? 11.32 3.234 -7.504 1 97.81 165 LEU B C 1
ATOM 5253 O O . LEU B 1 165 ? 12.43 2.73 -7.32 1 97.81 165 LEU B O 1
ATOM 5257 N N . ARG B 1 166 ? 10.781 4.066 -6.668 1 97.75 166 ARG B N 1
ATOM 5258 C CA . ARG B 1 166 ? 11.453 4.449 -5.434 1 97.75 166 ARG B CA 1
ATOM 5259 C C . ARG B 1 166 ? 11.609 3.254 -4.5 1 97.75 166 ARG B C 1
ATOM 5261 O O . ARG B 1 166 ? 12.688 3.037 -3.936 1 97.75 166 ARG B O 1
ATOM 5268 N N . GLN B 1 167 ? 10.539 2.557 -4.336 1 98.12 167 GLN B N 1
ATOM 5269 C CA . GLN B 1 167 ? 10.586 1.359 -3.502 1 98.12 167 GLN B CA 1
ATOM 5270 C C . GLN B 1 167 ? 11.57 0.336 -4.066 1 98.12 167 GLN B C 1
ATOM 5272 O O . GLN B 1 167 ? 12.312 -0.298 -3.312 1 98.12 167 GLN B O 1
ATOM 5277 N N . PHE B 1 168 ? 11.531 0.183 -5.352 1 98.25 168 PHE B N 1
ATOM 5278 C CA . PHE B 1 168 ? 12.445 -0.744 -6.02 1 98.25 168 PHE B CA 1
ATOM 5279 C C . PHE B 1 168 ? 13.891 -0.358 -5.762 1 98.25 168 PHE B C 1
ATOM 5281 O O . PHE B 1 168 ? 14.711 -1.208 -5.406 1 98.25 168 PHE B O 1
ATOM 5288 N N . LEU B 1 169 ? 14.172 0.857 -5.906 1 98.06 169 LEU B N 1
ATOM 5289 C CA . LEU B 1 169 ? 15.508 1.376 -5.66 1 98.06 169 LEU B CA 1
ATOM 5290 C C . LEU B 1 169 ? 15.93 1.122 -4.215 1 98.06 169 LEU B C 1
ATOM 5292 O O . LEU B 1 169 ? 17 0.552 -3.967 1 98.06 169 LEU B O 1
ATOM 5296 N N . HIS B 1 170 ? 15.094 1.448 -3.273 1 97.88 170 HIS B N 1
ATOM 5297 C CA . HIS B 1 170 ? 15.445 1.38 -1.859 1 97.88 170 HIS B CA 1
ATOM 5298 C C . HIS B 1 170 ? 15.594 -0.066 -1.396 1 97.88 170 HIS B C 1
ATOM 5300 O O . HIS B 1 170 ? 16.5 -0.388 -0.63 1 97.88 170 HIS B O 1
ATOM 5306 N N . ARG B 1 171 ? 14.688 -0.914 -1.825 1 97.38 171 ARG B N 1
ATOM 5307 C CA . ARG B 1 171 ? 14.766 -2.277 -1.312 1 97.38 171 ARG B CA 1
ATOM 5308 C C . ARG B 1 171 ? 16.078 -2.943 -1.734 1 97.38 171 ARG B C 1
ATOM 5310 O O . ARG B 1 171 ? 16.656 -3.703 -0.965 1 97.38 171 ARG B O 1
ATOM 5317 N N . TRP B 1 172 ? 16.516 -2.697 -2.941 1 96.94 172 TRP B N 1
ATOM 5318 C CA . TRP B 1 172 ? 17.766 -3.297 -3.404 1 96.94 172 TRP B CA 1
ATOM 5319 C C . TRP B 1 172 ? 18.969 -2.641 -2.73 1 96.94 172 TRP B C 1
ATOM 5321 O O . TRP B 1 172 ? 19.922 -3.322 -2.342 1 96.94 172 TRP B O 1
ATOM 5331 N N . VAL B 1 173 ? 18.953 -1.331 -2.605 1 97.25 173 VAL B N 1
ATOM 5332 C CA . VAL B 1 173 ? 20.031 -0.614 -1.938 1 97.25 173 VAL B CA 1
ATOM 5333 C C . VAL B 1 173 ? 20.188 -1.127 -0.508 1 97.25 173 VAL B C 1
ATOM 5335 O O . VAL B 1 173 ? 21.297 -1.399 -0.056 1 97.25 173 VAL B O 1
ATOM 5338 N N . GLU B 1 174 ? 19.109 -1.307 0.13 1 97.12 174 GLU B N 1
ATOM 5339 C CA . GLU B 1 174 ? 19.094 -1.807 1.502 1 97.12 174 GLU B CA 1
ATOM 5340 C C . GLU B 1 174 ? 19.609 -3.246 1.564 1 97.12 174 GLU B C 1
ATOM 5342 O O . GLU B 1 174 ? 20.438 -3.584 2.416 1 97.12 174 GLU B O 1
ATOM 5347 N N . ARG B 1 175 ? 19.172 -4.016 0.666 1 94.5 175 ARG B N 1
ATOM 5348 C CA . ARG B 1 175 ? 19.531 -5.43 0.656 1 94.5 175 ARG B CA 1
ATOM 5349 C C . ARG B 1 175 ? 21.016 -5.617 0.378 1 94.5 175 ARG B C 1
ATOM 5351 O O . ARG B 1 175 ? 21.656 -6.48 0.978 1 94.5 175 ARG B O 1
ATOM 5358 N N . GLU B 1 176 ? 21.578 -4.832 -0.467 1 94.94 176 GLU B N 1
ATOM 5359 C CA . GLU B 1 176 ? 22.984 -4.941 -0.843 1 94.94 176 GLU B CA 1
ATOM 5360 C C . GLU B 1 176 ? 23.875 -4.18 0.131 1 94.94 176 GLU B C 1
ATOM 5362 O O . GLU B 1 176 ? 25.094 -4.113 -0.057 1 94.94 176 GLU B O 1
ATOM 5367 N N . GLY B 1 177 ? 23.25 -3.564 1.124 1 95.81 177 GLY B N 1
ATOM 5368 C CA . GLY B 1 177 ? 24.016 -2.838 2.121 1 95.81 177 GLY B CA 1
ATOM 5369 C C . GLY B 1 177 ? 24.672 -1.579 1.577 1 95.81 177 GLY B C 1
ATOM 5370 O O . GLY B 1 177 ? 25.703 -1.14 2.08 1 95.81 177 GLY B O 1
ATOM 5371 N N . ILE B 1 178 ? 24.141 -1.033 0.542 1 97.06 178 ILE B N 1
ATOM 5372 C CA . ILE B 1 178 ? 24.641 0.186 -0.077 1 97.06 178 ILE B CA 1
ATOM 5373 C C . ILE B 1 178 ? 24.125 1.405 0.675 1 97.06 178 ILE B C 1
ATOM 5375 O O . ILE B 1 178 ? 22.938 1.467 1.022 1 97.06 178 ILE B O 1
ATOM 5379 N N . VAL B 1 179 ? 24.984 2.309 0.924 1 98.19 179 VAL B N 1
ATOM 5380 C CA . VAL B 1 179 ? 24.609 3.539 1.616 1 98.19 179 VAL B CA 1
ATOM 5381 C C . VAL B 1 179 ? 24.438 4.668 0.605 1 98.19 179 VAL B C 1
ATOM 5383 O O . VAL B 1 179 ? 25.203 4.77 -0.359 1 98.19 179 VAL B O 1
ATOM 5386 N N . THR B 1 180 ? 23.438 5.492 0.853 1 98.38 180 THR B N 1
ATOM 5387 C CA . THR B 1 180 ? 23.219 6.629 -0.034 1 98.38 180 THR B CA 1
ATOM 5388 C C . THR B 1 180 ? 23.156 7.934 0.76 1 98.38 180 THR B C 1
ATOM 5390 O O . THR B 1 180 ? 22.703 7.949 1.906 1 98.38 180 THR B O 1
ATOM 5393 N N . TYR B 1 181 ? 23.641 8.984 0.203 1 98.38 181 TYR B N 1
ATOM 5394 C CA . TYR B 1 181 ? 23.516 10.344 0.72 1 98.38 181 TYR B CA 1
ATOM 5395 C C . TYR B 1 181 ? 23.438 11.359 -0.418 1 98.38 181 TYR B C 1
ATOM 5397 O O . TYR B 1 181 ? 23.641 11.008 -1.582 1 98.38 181 TYR B O 1
ATOM 5405 N N . PHE B 1 182 ? 23.062 12.578 -0.114 1 98.38 182 PHE B N 1
ATOM 5406 C CA . PHE B 1 182 ? 22.938 13.625 -1.127 1 98.38 182 PHE B CA 1
ATOM 5407 C C . PHE B 1 182 ? 24.078 14.625 -1.02 1 98.38 182 PHE B C 1
ATOM 5409 O O . PHE B 1 182 ? 24.344 15.148 0.064 1 98.38 182 PHE B O 1
ATOM 5416 N N . ASP B 1 183 ? 24.719 14.852 -2.107 1 97.69 183 ASP B N 1
ATOM 5417 C CA . ASP B 1 183 ? 25.75 15.875 -2.225 1 97.69 183 ASP B CA 1
ATOM 5418 C C . ASP B 1 183 ? 25.172 17.156 -2.82 1 97.69 183 ASP B C 1
ATOM 5420 O O . ASP B 1 183 ? 24.594 17.141 -3.908 1 97.69 183 ASP B O 1
ATOM 5424 N N . HIS B 1 184 ? 25.328 18.281 -2.121 1 96.94 184 HIS B N 1
ATOM 5425 C CA . HIS B 1 184 ? 24.75 19.547 -2.533 1 96.94 184 HIS B CA 1
ATOM 5426 C C . HIS B 1 184 ? 25.828 20.531 -2.963 1 96.94 184 HIS B C 1
ATOM 5428 O O . HIS B 1 184 ? 25.594 21.75 -3.01 1 96.94 184 HIS B O 1
ATOM 5434 N N . SER B 1 185 ? 27 20.141 -3.227 1 92.38 185 SER B N 1
ATOM 5435 C CA . SER B 1 185 ? 28.125 21.016 -3.529 1 92.38 185 SER B CA 1
ATOM 5436 C C . SER B 1 185 ? 27.984 21.656 -4.902 1 92.38 185 SER B C 1
ATOM 5438 O O . SER B 1 185 ? 28.531 22.734 -5.156 1 92.38 185 SER B O 1
ATOM 5440 N N . GLY B 1 186 ? 27.172 21.109 -5.742 1 90.38 186 GLY B N 1
ATOM 5441 C CA . GLY B 1 186 ? 26.938 21.672 -7.066 1 90.38 186 GLY B CA 1
ATOM 5442 C C . GLY B 1 186 ? 25.688 22.531 -7.141 1 90.38 186 GLY B C 1
ATOM 5443 O O . GLY B 1 186 ? 25.234 23.062 -6.129 1 90.38 186 GLY B O 1
ATOM 5444 N N . GLU B 1 187 ? 25.25 22.719 -8.32 1 91.31 187 GLU B N 1
ATOM 5445 C CA . GLU B 1 187 ? 24.062 23.531 -8.555 1 91.31 187 GLU B CA 1
ATOM 5446 C C . GLU B 1 187 ? 22.781 22.734 -8.25 1 91.31 187 GLU B C 1
ATOM 5448 O O . GLU B 1 187 ? 21.719 23.328 -8.016 1 91.31 187 GLU B O 1
ATOM 5453 N N . LYS B 1 188 ? 22.953 21.453 -8.344 1 95.62 188 LYS B N 1
ATOM 5454 C CA . LYS B 1 188 ? 21.875 20.516 -8.023 1 95.62 188 LYS B CA 1
ATOM 5455 C C . LYS B 1 188 ? 22.359 19.422 -7.066 1 95.62 188 LYS B C 1
ATOM 5457 O O . LYS B 1 188 ? 23.562 19.25 -6.875 1 95.62 188 LYS B O 1
ATOM 5462 N N . GLU B 1 189 ? 21.391 18.844 -6.461 1 97.25 189 GLU B N 1
ATOM 5463 C CA . GLU B 1 189 ? 21.781 17.75 -5.57 1 97.25 189 GLU B CA 1
ATOM 5464 C C . GLU B 1 189 ? 22.141 16.5 -6.359 1 97.25 189 GLU B C 1
ATOM 5466 O O . GLU B 1 189 ? 21.562 16.234 -7.41 1 97.25 189 GLU B O 1
ATOM 5471 N N . ARG B 1 190 ? 23.078 15.781 -5.887 1 97.69 190 ARG B N 1
ATOM 5472 C CA . ARG B 1 190 ? 23.531 14.523 -6.469 1 97.69 190 ARG B CA 1
ATOM 5473 C C . ARG B 1 190 ? 23.375 13.375 -5.477 1 97.69 190 ARG B C 1
ATOM 5475 O O . ARG B 1 190 ? 23.828 13.484 -4.332 1 97.69 190 ARG B O 1
ATOM 5482 N N . LEU B 1 191 ? 22.719 12.344 -5.934 1 98.19 191 LEU B N 1
ATOM 5483 C CA . LEU B 1 191 ? 22.578 11.148 -5.109 1 98.19 191 LEU B CA 1
ATOM 5484 C C . LEU B 1 191 ? 23.828 10.258 -5.23 1 98.19 191 LEU B C 1
ATOM 5486 O O . LEU B 1 191 ? 24.156 9.805 -6.324 1 98.19 191 LEU B O 1
ATOM 5490 N N . VAL B 1 192 ? 24.5 10 -4.152 1 98.38 192 VAL B N 1
ATOM 5491 C CA . VAL B 1 192 ? 25.75 9.234 -4.168 1 98.38 192 VAL B CA 1
ATOM 5492 C C . VAL B 1 192 ? 25.531 7.887 -3.49 1 98.38 192 VAL B C 1
ATOM 5494 O O . VAL B 1 192 ? 24.953 7.816 -2.404 1 98.38 192 VAL B O 1
ATOM 5497 N N . PHE B 1 193 ? 25.953 6.812 -4.129 1 97.81 193 PHE B N 1
ATOM 5498 C CA . PHE B 1 193 ? 25.906 5.445 -3.621 1 97.81 193 PHE B CA 1
ATOM 5499 C C . PHE B 1 193 ? 27.312 4.953 -3.262 1 97.81 193 PHE B C 1
ATOM 5501 O O . PHE B 1 193 ? 28.25 5.133 -4.031 1 97.81 193 PHE B O 1
ATOM 5508 N N . TYR B 1 194 ? 27.469 4.344 -2.113 1 97.44 194 TYR B N 1
ATOM 5509 C CA . TYR B 1 194 ? 28.75 3.707 -1.813 1 97.44 194 TYR B CA 1
ATOM 5510 C C . TYR B 1 194 ? 28.547 2.43 -1.006 1 97.44 194 TYR B C 1
ATOM 5512 O O . TYR B 1 194 ? 27.547 2.283 -0.304 1 97.44 194 TYR B O 1
ATOM 5520 N N . ASP B 1 195 ? 29.438 1.473 -1.057 1 95.31 195 ASP B N 1
ATOM 5521 C CA . ASP B 1 195 ? 29.25 0.174 -0.416 1 95.31 195 ASP B CA 1
ATOM 5522 C C . ASP B 1 195 ? 30.328 -0.075 0.638 1 95.31 195 ASP B C 1
ATOM 5524 O O . ASP B 1 195 ? 30.172 -0.935 1.507 1 95.31 195 ASP B O 1
ATOM 5528 N N . GLN B 1 196 ? 31.453 0.672 0.533 1 95.06 196 GLN B N 1
ATOM 5529 C CA . GLN B 1 196 ? 32.531 0.465 1.501 1 95.06 196 GLN B CA 1
ATOM 5530 C C . GLN B 1 196 ? 32.656 1.661 2.439 1 95.06 196 GLN B C 1
ATOM 5532 O O . GLN B 1 196 ? 32.562 2.811 2.004 1 95.06 196 GLN B O 1
ATOM 5537 N N . PRO B 1 197 ? 32.938 1.38 3.648 1 92.44 197 PRO B N 1
ATOM 5538 C CA . PRO B 1 197 ? 32.969 2.439 4.66 1 92.44 197 PRO B CA 1
ATOM 5539 C C . PRO B 1 197 ? 34 3.525 4.355 1 92.44 197 PRO B C 1
ATOM 5541 O O . PRO B 1 197 ? 33.812 4.684 4.738 1 92.44 197 PRO B O 1
ATOM 5544 N N . HIS B 1 198 ? 35.031 3.227 3.686 1 93.38 198 HIS B N 1
ATOM 5545 C CA . HIS B 1 198 ? 36.062 4.211 3.436 1 93.38 198 HIS B CA 1
ATOM 5546 C C . HIS B 1 198 ? 35.625 5.219 2.377 1 93.38 198 HIS B C 1
ATOM 5548 O O . HIS B 1 198 ? 36.281 6.242 2.18 1 93.38 198 HIS B O 1
ATOM 5554 N N . GLN B 1 199 ? 34.5 4.949 1.759 1 94.5 199 GLN B N 1
ATOM 5555 C CA . GLN B 1 199 ? 33.969 5.84 0.719 1 94.5 199 GLN B CA 1
ATOM 5556 C C . GLN B 1 199 ? 33 6.848 1.292 1 94.5 199 GLN B C 1
ATOM 5558 O O . GLN B 1 199 ? 32.344 7.598 0.545 1 94.5 199 GLN B O 1
ATOM 5563 N N . LYS B 1 200 ? 32.719 6.793 2.574 1 95.19 200 LYS B N 1
ATOM 5564 C CA . LYS B 1 200 ? 31.812 7.762 3.162 1 95.19 200 LYS B CA 1
ATOM 5565 C C . LYS B 1 200 ? 32.281 9.188 2.914 1 95.19 200 LYS B C 1
ATOM 5567 O O . LYS B 1 200 ? 33.469 9.414 2.623 1 95.19 200 LYS B O 1
ATOM 5572 N N . PRO B 1 201 ? 31.422 10.188 2.959 1 95.62 201 PRO B N 1
ATOM 5573 C CA . PRO B 1 201 ? 31.812 11.578 2.701 1 95.62 201 PRO B CA 1
ATOM 5574 C C . PRO B 1 201 ? 32.875 12.078 3.672 1 95.62 201 PRO B C 1
ATOM 5576 O O . PRO B 1 201 ? 32.906 11.664 4.832 1 95.62 201 PRO B O 1
ATOM 5579 N N . ALA B 1 202 ? 33.656 13.039 3.264 1 94 202 ALA B N 1
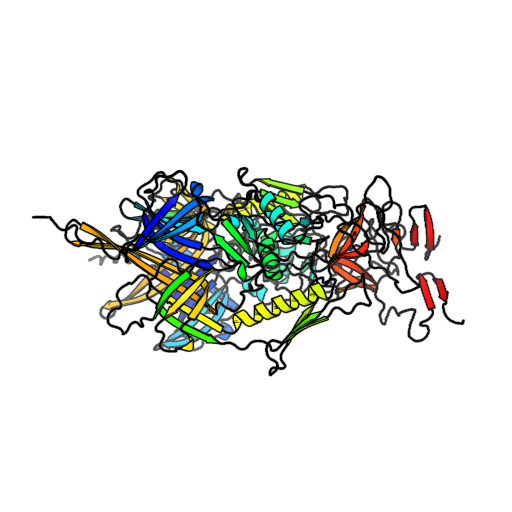ATOM 5580 C CA . ALA B 1 202 ? 34.75 13.578 4.055 1 94 202 ALA B CA 1
ATOM 5581 C C . ALA B 1 202 ? 34.312 14.789 4.867 1 94 202 ALA B C 1
ATOM 5583 O O . ALA B 1 202 ? 35.156 15.531 5.398 1 94 202 ALA B O 1
ATOM 5584 N N . TRP B 1 203 ? 33.094 15.016 4.965 1 96.06 203 TRP B N 1
ATOM 5585 C CA . TRP B 1 203 ? 32.562 16.156 5.723 1 96.06 203 TRP B CA 1
ATOM 5586 C C . TRP B 1 203 ? 32.875 16 7.211 1 96.06 203 TRP B C 1
ATOM 5588 O O . TRP B 1 203 ? 32.562 14.961 7.805 1 96.06 203 TRP B O 1
ATOM 5598 N N . THR B 1 204 ? 33.406 17.016 7.891 1 95.81 204 THR B N 1
ATOM 5599 C CA . THR B 1 204 ? 33.75 16.984 9.312 1 95.81 204 THR B CA 1
ATOM 5600 C C . THR B 1 204 ? 33.312 18.266 10.008 1 95.81 204 THR B C 1
ATOM 5602 O O . THR B 1 204 ? 33.25 19.312 9.391 1 95.81 204 THR B O 1
ATOM 5605 N N . LYS B 1 205 ? 32.969 18.125 11.219 1 95.56 205 LYS B N 1
ATOM 5606 C CA . LYS B 1 205 ? 32.594 19.25 12.07 1 95.56 205 LYS B CA 1
ATOM 5607 C C . LYS B 1 205 ? 33.094 19.031 13.508 1 95.56 205 LYS B C 1
ATOM 5609 O O . LYS B 1 205 ? 32.844 17.969 14.086 1 95.56 205 LYS B O 1
ATOM 5614 N N . SER B 1 206 ? 33.781 20 14.039 1 95.31 206 SER B N 1
ATOM 5615 C CA . SER B 1 206 ? 34.219 19.938 15.43 1 95.31 206 SER B CA 1
ATOM 5616 C C . SER B 1 206 ? 33.188 20.578 16.359 1 95.31 206 SER B C 1
ATOM 5618 O O . SER B 1 206 ? 32.719 21.688 16.094 1 95.31 206 SER B O 1
ATOM 5620 N N . LEU B 1 207 ? 32.812 19.859 17.406 1 95.38 207 LEU B N 1
ATOM 5621 C CA . LEU B 1 207 ? 31.828 20.344 18.359 1 95.38 207 LEU B CA 1
ATOM 5622 C C . LEU B 1 207 ? 32.375 20.297 19.781 1 95.38 207 LEU B C 1
ATOM 5624 O O . LEU B 1 207 ? 33.094 19.359 20.156 1 95.38 207 LEU B O 1
ATOM 5628 N N . VAL B 1 208 ? 32.031 21.297 20.531 1 94.25 208 VAL B N 1
ATOM 5629 C CA . VAL B 1 208 ? 32.438 21.375 21.938 1 94.25 208 VAL B CA 1
ATOM 5630 C C . VAL B 1 208 ? 31.188 21.219 22.812 1 94.25 208 VAL B C 1
ATOM 5632 O O . VAL B 1 208 ? 30.219 21.969 22.656 1 94.25 208 VAL B O 1
ATOM 5635 N N . TYR B 1 209 ? 31.25 20.234 23.75 1 94.56 209 TYR B N 1
ATOM 5636 C CA . TYR B 1 209 ? 30.125 20 24.656 1 94.56 209 TYR B CA 1
ATOM 5637 C C . TYR B 1 209 ? 30 21.141 25.656 1 94.56 209 TYR B C 1
ATOM 5639 O O . TYR B 1 209 ? 30.938 21.422 26.406 1 94.56 209 TYR B O 1
ATOM 5647 N N . ARG B 1 210 ? 28.891 21.844 25.531 1 89.25 210 ARG B N 1
ATOM 5648 C CA . ARG B 1 210 ? 28.531 22.938 26.438 1 89.25 210 ARG B CA 1
ATOM 5649 C C . ARG B 1 210 ? 27.141 22.75 27.016 1 89.25 210 ARG B C 1
ATOM 5651 O O . ARG B 1 210 ? 26.156 23.219 26.438 1 89.25 210 ARG B O 1
ATOM 5658 N N . PRO B 1 211 ? 27 22.094 28.203 1 84.38 211 PRO B N 1
ATOM 5659 C CA . PRO B 1 211 ? 25.656 21.875 28.781 1 84.38 211 PRO B CA 1
ATOM 5660 C C . PRO B 1 211 ? 24.984 23.188 29.188 1 84.38 211 PRO B C 1
ATOM 5662 O O . PRO B 1 211 ? 25.656 24.203 29.375 1 84.38 211 PRO B O 1
ATOM 5665 N N . PRO B 1 212 ? 23.5 23.391 29.078 1 75.06 212 PRO B N 1
ATOM 5666 C CA . PRO B 1 212 ? 22.766 24.625 29.312 1 75.06 212 PRO B CA 1
ATOM 5667 C C . PRO B 1 212 ? 23.203 25.359 30.578 1 75.06 212 PRO B C 1
ATOM 5669 O O . PRO B 1 212 ? 23.156 26.594 30.625 1 75.06 212 PRO B O 1
ATOM 5672 N N . GLY B 1 213 ? 23.469 24.812 31.703 1 63.97 213 GLY B N 1
ATOM 5673 C CA . GLY B 1 213 ? 23.828 25.516 32.938 1 63.97 213 GLY B CA 1
ATOM 5674 C C . GLY B 1 213 ? 25.062 26.391 32.781 1 63.97 213 GLY B C 1
ATOM 5675 O O . GLY B 1 213 ? 25.359 27.203 33.656 1 63.97 213 GLY B O 1
ATOM 5676 N N . ASP B 1 214 ? 25.812 26.125 31.828 1 53.91 214 ASP B N 1
ATOM 5677 C CA . ASP B 1 214 ? 27.062 26.906 31.75 1 53.91 214 ASP B CA 1
ATOM 5678 C C . ASP B 1 214 ? 26.812 28.266 31.125 1 53.91 214 ASP B C 1
ATOM 5680 O O . ASP B 1 214 ? 25.859 28.453 30.359 1 53.91 214 ASP B O 1
ATOM 5684 N N . LEU B 1 215 ? 27.328 29.328 31.781 1 47.91 215 LEU B N 1
ATOM 5685 C CA . LEU B 1 215 ? 27.156 30.75 31.516 1 47.91 215 LEU B CA 1
ATOM 5686 C C . LEU B 1 215 ? 27.031 31.016 30.016 1 47.91 215 LEU B C 1
ATOM 5688 O O . LEU B 1 215 ? 26.438 32 29.594 1 47.91 215 LEU B O 1
ATOM 5692 N N . ASP B 1 216 ? 27.969 30.5 29.25 1 48.38 216 ASP B N 1
ATOM 5693 C CA . ASP B 1 216 ? 28.141 30.969 27.875 1 48.38 216 ASP B CA 1
ATOM 5694 C C . ASP B 1 216 ? 27.172 30.266 26.922 1 48.38 216 ASP B C 1
ATOM 5696 O O . ASP B 1 216 ? 27.547 29.328 26.219 1 48.38 216 ASP B O 1
ATOM 5700 N N . VAL B 1 217 ? 26.031 30.203 27.359 1 49.03 217 VAL B N 1
ATOM 5701 C CA . VAL B 1 217 ? 25.078 29.531 26.469 1 49.03 217 VAL B CA 1
ATOM 5702 C C . VAL B 1 217 ? 25.016 30.266 25.125 1 49.03 217 VAL B C 1
ATOM 5704 O O . VAL B 1 217 ? 24.062 30.125 24.375 1 49.03 217 VAL B O 1
ATOM 5707 N N . GLY B 1 218 ? 25.859 31.234 24.953 1 51.28 218 GLY B N 1
ATOM 5708 C CA . GLY B 1 218 ? 25.734 31.891 23.672 1 51.28 218 GLY B CA 1
ATOM 5709 C C . GLY B 1 218 ? 25.875 30.953 22.484 1 51.28 218 GLY B C 1
ATOM 5710 O O . GLY B 1 218 ? 26.406 29.844 22.625 1 51.28 218 GLY B O 1
ATOM 5711 N N . PHE B 1 219 ? 25.016 31.203 21.438 1 61.62 219 PHE B N 1
ATOM 5712 C CA . PHE B 1 219 ? 24.797 30.516 20.172 1 61.62 219 PHE B CA 1
ATOM 5713 C C . PHE B 1 219 ? 26.094 30.453 19.359 1 61.62 219 PHE B C 1
ATOM 5715 O O . PHE B 1 219 ? 26.469 31.422 18.703 1 61.62 219 PHE B O 1
ATOM 5722 N N . SER B 1 220 ? 27.094 29.656 19.859 1 73.06 220 SER B N 1
ATOM 5723 C CA . SER B 1 220 ? 28.297 29.406 19.062 1 73.06 220 SER B CA 1
ATOM 5724 C C . SER B 1 220 ? 28.062 28.359 18 1 73.06 220 SER B C 1
ATOM 5726 O O . SER B 1 220 ? 27.141 27.531 18.109 1 73.06 220 SER B O 1
ATOM 5728 N N . ASP B 1 221 ? 28.891 28.469 16.922 1 80.38 221 ASP B N 1
ATOM 5729 C CA . ASP B 1 221 ? 28.734 27.609 15.758 1 80.38 221 ASP B CA 1
ATOM 5730 C C . ASP B 1 221 ? 29.391 26.25 15.977 1 80.38 221 ASP B C 1
ATOM 5732 O O . ASP B 1 221 ? 29.484 25.438 15.055 1 80.38 221 ASP B O 1
ATOM 5736 N N . ASP B 1 222 ? 29.812 25.938 17.266 1 87.5 222 ASP B N 1
ATOM 5737 C CA . ASP B 1 222 ? 30.406 24.641 17.547 1 87.5 222 ASP B CA 1
ATOM 5738 C C . ASP B 1 222 ? 29.844 24.047 18.844 1 87.5 222 ASP B C 1
ATOM 5740 O O . ASP B 1 222 ? 30.438 23.125 19.406 1 87.5 222 ASP B O 1
ATOM 5744 N N . SER B 1 223 ? 28.828 24.609 19.219 1 89.69 223 SER B N 1
ATOM 5745 C CA . SER B 1 223 ? 28.281 24.203 20.516 1 89.69 223 SER B CA 1
ATOM 5746 C C . SER B 1 223 ? 27.484 22.922 20.391 1 89.69 223 SER B C 1
ATOM 5748 O O . SER B 1 223 ? 26.609 22.797 19.531 1 89.69 223 SER B O 1
ATOM 5750 N N . LEU B 1 224 ? 27.797 21.969 21.25 1 94.38 224 LEU B N 1
ATOM 5751 C CA . LEU B 1 224 ? 27.016 20.766 21.484 1 94.38 224 LEU B CA 1
ATOM 5752 C C . LEU B 1 224 ? 26.312 20.828 22.844 1 94.38 224 LEU B C 1
ATOM 5754 O O . LEU B 1 224 ? 26.953 20.719 23.891 1 94.38 224 LEU B O 1
ATOM 5758 N N . ILE B 1 225 ? 25.109 20.984 22.766 1 92.62 225 ILE B N 1
ATOM 5759 C CA . ILE B 1 225 ? 24.328 21.297 23.953 1 92.62 225 ILE B CA 1
ATOM 5760 C C . ILE B 1 225 ? 23.969 20 24.688 1 92.62 225 ILE B C 1
ATOM 5762 O O . ILE B 1 225 ? 24.031 19.938 25.922 1 92.62 225 ILE B O 1
ATOM 5766 N N . GLU B 1 226 ? 23.531 19.078 23.953 1 95 226 GLU B N 1
ATOM 5767 C CA . GLU B 1 226 ? 23.188 17.75 24.469 1 95 226 GLU B CA 1
ATOM 5768 C C . GLU B 1 226 ? 23.891 16.656 23.672 1 95 226 GLU B C 1
ATOM 5770 O O . GLU B 1 226 ? 24.062 16.781 22.453 1 95 226 GLU B O 1
ATOM 5775 N N . PHE B 1 227 ? 24.297 15.68 24.344 1 96.69 227 PHE B N 1
ATOM 5776 C CA . PHE B 1 227 ? 24.891 14.516 23.703 1 96.69 227 PHE B CA 1
ATOM 5777 C C . PHE B 1 227 ? 24.734 13.273 24.578 1 96.69 227 PHE B C 1
ATOM 5779 O O . PHE B 1 227 ? 25.375 13.164 25.625 1 96.69 227 PHE B O 1
ATOM 5786 N N . SER B 1 228 ? 23.922 12.398 24.172 1 97.31 228 SER B N 1
ATOM 5787 C CA . SER B 1 228 ? 23.609 11.227 24.984 1 97.31 228 SER B CA 1
ATOM 5788 C C . SER B 1 228 ? 23.906 9.938 24.219 1 97.31 228 SER B C 1
ATOM 5790 O O . SER B 1 228 ? 23.875 9.922 22.984 1 97.31 228 SER B O 1
ATOM 5792 N N . GLU B 1 229 ? 24.234 8.93 24.953 1 97.38 229 GLU B N 1
ATOM 5793 C CA . GLU B 1 229 ? 24.516 7.609 24.406 1 97.38 229 GLU B CA 1
ATOM 5794 C C . GLU B 1 229 ? 23.422 6.609 24.797 1 97.38 229 GLU B C 1
ATOM 5796 O O . GLU B 1 229 ? 23 6.57 25.953 1 97.38 229 GLU B O 1
ATOM 5801 N N . THR B 1 230 ? 22.953 5.895 23.812 1 97.88 230 THR B N 1
ATOM 5802 C CA . THR B 1 230 ? 22.047 4.773 24.031 1 97.88 230 THR B CA 1
ATOM 5803 C C . THR B 1 230 ? 22.672 3.469 23.547 1 97.88 230 THR B C 1
ATOM 5805 O O . THR B 1 230 ? 23.188 3.4 22.438 1 97.88 230 THR B O 1
ATOM 5808 N N . ILE B 1 231 ? 22.688 2.447 24.391 1 96.81 231 ILE B N 1
ATOM 5809 C CA . ILE B 1 231 ? 23.219 1.131 24.047 1 96.81 231 ILE B CA 1
ATOM 5810 C C . ILE B 1 231 ? 22.109 0.095 24.094 1 96.81 231 ILE B C 1
ATOM 5812 O O . ILE B 1 231 ? 21.312 0.076 25.047 1 96.81 231 ILE B O 1
ATOM 5816 N N . ARG B 1 232 ? 21.953 -0.725 23.109 1 95.25 232 ARG B N 1
ATOM 5817 C CA . ARG B 1 232 ? 20.938 -1.771 23.016 1 95.25 232 ARG B CA 1
ATOM 5818 C C . ARG B 1 232 ? 21.578 -3.131 22.75 1 95.25 232 ARG B C 1
ATOM 5820 O O . ARG B 1 232 ? 22.609 -3.219 22.078 1 95.25 232 ARG B O 1
ATOM 5827 N N . PRO B 1 233 ? 21 -4.184 23.297 1 94.12 233 PRO B N 1
ATOM 5828 C CA . PRO B 1 233 ? 21.547 -5.512 23 1 94.12 233 PRO B CA 1
ATOM 5829 C C . PRO B 1 233 ? 21.344 -5.93 21.547 1 94.12 233 PRO B C 1
ATOM 5831 O O . PRO B 1 233 ? 20.359 -5.535 20.922 1 94.12 233 PRO B O 1
ATOM 5834 N N . VAL B 1 234 ? 22.281 -6.656 21.031 1 94.19 234 VAL B N 1
ATOM 5835 C CA . VAL B 1 234 ? 22.203 -7.188 19.688 1 94.19 234 VAL B CA 1
ATOM 5836 C C . VAL B 1 234 ? 22.406 -8.703 19.703 1 94.19 234 VAL B C 1
ATOM 5838 O O . VAL B 1 234 ? 22.797 -9.266 20.734 1 94.19 234 VAL B O 1
ATOM 5841 N N . THR B 1 235 ? 22.125 -9.391 18.641 1 96 235 THR B N 1
ATOM 5842 C CA . THR B 1 235 ? 22.266 -10.836 18.547 1 96 235 THR B CA 1
ATOM 5843 C C . THR B 1 235 ? 23.75 -11.234 18.609 1 96 235 THR B C 1
ATOM 5845 O O . THR B 1 235 ? 24.625 -10.422 18.297 1 96 235 THR B O 1
ATOM 5848 N N . GLY B 1 236 ? 23.984 -12.453 19.031 1 95.81 236 GLY B N 1
ATOM 5849 C CA . GLY B 1 236 ? 25.359 -12.922 19.188 1 95.81 236 GLY B CA 1
ATOM 5850 C C . GLY B 1 236 ? 25.969 -13.406 17.875 1 95.81 236 GLY B C 1
ATOM 5851 O O . GLY B 1 236 ? 27.188 -13.398 17.719 1 95.81 236 GLY B O 1
ATOM 5852 N N . LYS B 1 237 ? 25.047 -13.891 17.031 1 96.69 237 LYS B N 1
ATOM 5853 C CA . LYS B 1 237 ? 25.578 -14.414 15.766 1 96.69 237 LYS B CA 1
ATOM 5854 C C . LYS B 1 237 ? 24.547 -14.297 14.648 1 96.69 237 LYS B C 1
ATOM 5856 O O . LYS B 1 237 ? 23.344 -14.211 14.914 1 96.69 237 LYS B O 1
ATOM 5861 N N . VAL B 1 238 ? 25.078 -14.242 13.398 1 97.56 238 VAL B N 1
ATOM 5862 C CA . VAL B 1 238 ? 24.219 -14.281 12.211 1 97.56 238 VAL B CA 1
ATOM 5863 C C . VAL B 1 238 ? 24.594 -15.469 11.336 1 97.56 238 VAL B C 1
ATOM 5865 O O . VAL B 1 238 ? 25.781 -15.82 11.227 1 97.56 238 VAL B O 1
ATOM 5868 N N . VAL B 1 239 ? 23.578 -16.125 10.797 1 97.19 239 VAL B N 1
ATOM 5869 C CA . VAL B 1 239 ? 23.781 -17.281 9.93 1 97.19 239 VAL B CA 1
ATOM 5870 C C . VAL B 1 239 ? 23.047 -17.047 8.602 1 97.19 239 VAL B C 1
ATOM 5872 O O . VAL B 1 239 ? 21.891 -16.641 8.578 1 97.19 239 VAL B O 1
ATOM 5875 N N . VAL B 1 240 ? 23.781 -17.25 7.555 1 97.19 240 VAL B N 1
ATOM 5876 C CA . VAL B 1 240 ? 23.203 -17.141 6.215 1 97.19 240 VAL B CA 1
ATOM 5877 C C . VAL B 1 240 ? 23.297 -18.5 5.504 1 97.19 240 VAL B C 1
ATOM 5879 O O . VAL B 1 240 ? 24.359 -19.109 5.449 1 97.19 240 VAL B O 1
ATOM 5882 N N . GLN B 1 241 ? 22.172 -18.953 5.031 1 96.06 241 GLN B N 1
ATOM 5883 C CA . GLN B 1 241 ? 22.094 -20.219 4.309 1 96.06 241 GLN B CA 1
ATOM 5884 C C . GLN B 1 241 ? 21.234 -20.094 3.059 1 96.06 241 GLN B C 1
ATOM 5886 O O . GLN B 1 241 ? 20.438 -19.156 2.936 1 96.06 241 GLN B O 1
ATOM 5891 N N . ASP B 1 242 ? 21.562 -21.016 2.154 1 95.44 242 ASP B N 1
ATOM 5892 C CA . ASP B 1 242 ? 20.75 -21.062 0.949 1 95.44 242 ASP B CA 1
ATOM 5893 C C . ASP B 1 242 ? 20.922 -22.391 0.216 1 95.44 242 ASP B C 1
ATOM 5895 O O . ASP B 1 242 ? 21.672 -23.25 0.666 1 95.44 242 ASP B O 1
ATOM 5899 N N . PHE B 1 243 ? 20.125 -22.594 -0.847 1 93.19 243 PHE B N 1
ATOM 5900 C CA . PHE B 1 243 ? 20.156 -23.797 -1.684 1 93.19 243 PHE B CA 1
ATOM 5901 C C . PHE B 1 243 ? 20.297 -23.422 -3.154 1 93.19 243 PHE B C 1
ATOM 5903 O O . PHE B 1 243 ? 19.5 -22.625 -3.67 1 93.19 243 PHE B O 1
ATOM 5910 N N . ASN B 1 244 ? 21.359 -23.906 -3.746 1 92 244 ASN B N 1
ATOM 5911 C CA . ASN B 1 244 ? 21.578 -23.719 -5.176 1 92 244 ASN B CA 1
ATOM 5912 C C . ASN B 1 244 ? 21.312 -25.016 -5.945 1 92 244 ASN B C 1
ATOM 5914 O O . ASN B 1 244 ? 22.109 -25.953 -5.883 1 92 244 ASN B O 1
ATOM 5918 N N . TYR B 1 245 ? 20.297 -25 -6.742 1 90 245 TYR B N 1
ATOM 5919 C CA . TYR B 1 245 ? 19.891 -26.219 -7.434 1 90 245 TYR B CA 1
ATOM 5920 C C . TYR B 1 245 ? 20.875 -26.578 -8.539 1 90 245 TYR B C 1
ATOM 5922 O O . TYR B 1 245 ? 20.922 -27.719 -9.008 1 90 245 TYR B O 1
ATOM 5930 N N . ARG B 1 246 ? 21.656 -25.609 -9.047 1 90.56 246 ARG B N 1
ATOM 5931 C CA . ARG B 1 246 ? 22.641 -25.891 -10.094 1 90.56 246 ARG B CA 1
ATOM 5932 C C . ARG B 1 246 ? 23.875 -26.578 -9.523 1 90.56 246 ARG B C 1
ATOM 5934 O O . ARG B 1 246 ? 24.672 -27.156 -10.266 1 90.56 246 ARG B O 1
ATOM 5941 N N . LYS B 1 247 ? 24.047 -26.422 -8.266 1 91.88 247 LYS B N 1
ATOM 5942 C CA . LYS B 1 247 ? 25.047 -27.156 -7.484 1 91.88 247 LYS B CA 1
ATOM 5943 C C . LYS B 1 247 ? 24.438 -27.703 -6.195 1 91.88 247 LYS B C 1
ATOM 5945 O O . LYS B 1 247 ? 24.844 -27.312 -5.098 1 91.88 247 LYS B O 1
ATOM 5950 N N . ALA B 1 248 ? 23.625 -28.688 -6.34 1 90.31 248 ALA B N 1
ATOM 5951 C CA . ALA B 1 248 ? 22.734 -29.141 -5.273 1 90.31 248 ALA B CA 1
ATOM 5952 C C . ALA B 1 248 ? 23.516 -29.766 -4.129 1 90.31 248 ALA B C 1
ATOM 5954 O O . ALA B 1 248 ? 23.047 -29.812 -2.99 1 90.31 248 ALA B O 1
ATOM 5955 N N . ASN B 1 249 ? 24.688 -30.203 -4.402 1 90.69 249 ASN B N 1
ATOM 5956 C CA . ASN B 1 249 ? 25.484 -30.844 -3.363 1 90.69 249 ASN B CA 1
ATOM 5957 C C . ASN B 1 249 ? 26.281 -29.828 -2.557 1 90.69 249 ASN B C 1
ATOM 5959 O O . ASN B 1 249 ? 26.812 -30.156 -1.492 1 90.69 249 ASN B O 1
ATOM 5963 N N . LEU B 1 250 ? 26.297 -28.703 -3.053 1 91 250 LEU B N 1
ATOM 5964 C CA . LEU B 1 250 ? 27.047 -27.656 -2.367 1 91 250 LEU B CA 1
ATOM 5965 C C . LEU B 1 250 ? 26.266 -27.125 -1.175 1 91 250 LEU B C 1
ATOM 5967 O O . LEU B 1 250 ? 25.125 -26.672 -1.326 1 91 250 LEU B O 1
ATOM 5971 N N . GLU B 1 251 ? 26.797 -27.25 -0.025 1 92.19 251 GLU B N 1
ATOM 5972 C CA . GLU B 1 251 ? 26.188 -26.641 1.149 1 92.19 251 GLU B CA 1
ATOM 5973 C C . GLU B 1 251 ? 26.531 -25.156 1.253 1 92.19 251 GLU B C 1
ATOM 5975 O O . GLU B 1 251 ? 27.688 -24.797 1.479 1 92.19 251 GLU B O 1
ATOM 5980 N N . ILE B 1 252 ? 25.625 -24.344 1.123 1 95.5 252 ILE B N 1
ATOM 5981 C CA . ILE B 1 252 ? 25.828 -22.906 1.236 1 95.5 252 ILE B CA 1
ATOM 5982 C C . ILE B 1 252 ? 25.438 -22.438 2.637 1 95.5 252 ILE B C 1
ATOM 5984 O O . ILE B 1 252 ? 24.25 -22.312 2.947 1 95.5 252 ILE B O 1
ATOM 5988 N N . ARG B 1 253 ? 26.375 -22.234 3.465 1 96.25 253 ARG B N 1
ATOM 5989 C CA . ARG B 1 253 ? 26.172 -21.781 4.84 1 96.25 253 ARG B CA 1
ATOM 5990 C C . ARG B 1 253 ? 27.375 -21 5.344 1 96.25 253 ARG B C 1
ATOM 5992 O O . ARG B 1 253 ? 28.5 -21.484 5.266 1 96.25 253 ARG B O 1
ATOM 5999 N N . GLU B 1 254 ? 27.188 -19.781 5.789 1 97.44 254 GLU B N 1
ATOM 6000 C CA . GLU B 1 254 ? 28.219 -18.953 6.398 1 97.44 254 GLU B CA 1
ATOM 6001 C C . GLU B 1 254 ? 27.688 -18.266 7.66 1 97.44 254 GLU B C 1
ATOM 6003 O O . GLU B 1 254 ? 26.484 -18.047 7.809 1 97.44 254 GLU B O 1
ATOM 6008 N N . GLU B 1 255 ? 28.531 -17.984 8.57 1 96.31 255 GLU B N 1
ATOM 6009 C CA . GLU B 1 255 ? 28.141 -17.328 9.812 1 96.31 255 GLU B CA 1
ATOM 6010 C C . GLU B 1 255 ? 29.156 -16.25 10.219 1 96.31 255 GLU B C 1
ATOM 6012 O O . GLU B 1 255 ? 30.312 -16.297 9.797 1 96.31 255 GLU B O 1
ATOM 6017 N N . GLU B 1 256 ? 28.75 -15.281 10.852 1 97.06 256 GLU B N 1
ATOM 6018 C CA . GLU B 1 256 ? 29.562 -14.234 11.477 1 97.06 256 GLU B CA 1
ATOM 6019 C C . GLU B 1 256 ? 29.203 -14.07 12.953 1 97.06 256 GLU B C 1
ATOM 6021 O O . GLU B 1 256 ? 28.031 -13.875 13.297 1 97.06 256 GLU B O 1
ATOM 6026 N N . VAL B 1 257 ? 30.25 -14.117 13.789 1 96.31 257 VAL B N 1
ATOM 6027 C CA . VAL B 1 257 ? 30.031 -14.016 15.227 1 96.31 257 VAL B CA 1
ATOM 6028 C C . VAL B 1 257 ? 30.234 -12.57 15.672 1 96.31 257 VAL B C 1
ATOM 6030 O O . VAL B 1 257 ? 31.266 -11.961 15.359 1 96.31 257 VAL B O 1
ATOM 6033 N N . LEU B 1 258 ? 29.312 -12.07 16.328 1 95.44 258 LEU B N 1
ATOM 6034 C CA . LEU B 1 258 ? 29.391 -10.703 16.844 1 95.44 258 LEU B CA 1
ATOM 6035 C C . LEU B 1 258 ? 29.844 -10.688 18.297 1 95.44 258 LEU B C 1
ATOM 6037 O O . LEU B 1 258 ? 30.672 -9.875 18.688 1 95.44 258 LEU B O 1
ATOM 6041 N N . ASP B 1 259 ? 29.266 -11.508 19.109 1 93.69 259 ASP B N 1
ATOM 6042 C CA . ASP B 1 259 ? 29.609 -11.68 20.516 1 93.69 259 ASP B CA 1
ATOM 6043 C C . ASP B 1 259 ? 29.609 -13.148 20.906 1 93.69 259 ASP B C 1
ATOM 6045 O O . ASP B 1 259 ? 28.562 -13.75 21.109 1 93.69 259 ASP B O 1
ATOM 6049 N N . PRO B 1 260 ? 30.703 -13.633 21.219 1 91.25 260 PRO B N 1
ATOM 6050 C CA . PRO B 1 260 ? 30.797 -15.062 21.516 1 91.25 260 PRO B CA 1
ATOM 6051 C C . PRO B 1 260 ? 30.156 -15.445 22.844 1 91.25 260 PRO B C 1
ATOM 6053 O O . PRO B 1 260 ? 29.875 -16.625 23.078 1 91.25 260 PRO B O 1
ATOM 6056 N N . ARG B 1 261 ? 29.859 -14.547 23.656 1 90 261 ARG B N 1
ATOM 6057 C CA . ARG B 1 261 ? 29.281 -14.828 24.953 1 90 261 ARG B CA 1
ATOM 6058 C C . ARG B 1 261 ? 27.781 -15.062 24.859 1 90 261 ARG B C 1
ATOM 6060 O O . ARG B 1 261 ? 27.156 -15.602 25.766 1 90 261 ARG B O 1
ATOM 6067 N N . LEU B 1 262 ? 27.234 -14.625 23.688 1 92.19 262 LEU B N 1
ATOM 6068 C CA . LEU B 1 262 ? 25.781 -14.711 23.516 1 92.19 262 LEU B CA 1
ATOM 6069 C C . LEU B 1 262 ? 25.406 -15.914 22.656 1 92.19 262 LEU B C 1
ATOM 6071 O O . LEU B 1 262 ? 26.109 -16.219 21.672 1 92.19 262 LEU B O 1
ATOM 6075 N N . GLU B 1 263 ? 24.25 -16.578 22.938 1 91.69 263 GLU B N 1
ATOM 6076 C CA . GLU B 1 263 ? 23.797 -17.75 22.188 1 91.69 263 GLU B CA 1
ATOM 6077 C C . GLU B 1 263 ? 22.688 -17.391 21.219 1 91.69 263 GLU B C 1
ATOM 6079 O O . GLU B 1 263 ? 22.219 -18.234 20.453 1 91.69 263 GLU B O 1
ATOM 6084 N N . THR B 1 264 ? 22.297 -16.234 21.25 1 96.12 264 THR B N 1
ATOM 6085 C CA . THR B 1 264 ? 21.234 -15.781 20.359 1 96.12 264 THR B CA 1
ATOM 6086 C C . THR B 1 264 ? 21.734 -15.703 18.922 1 96.12 264 THR B C 1
ATOM 6088 O O . THR B 1 264 ? 22.922 -15.492 18.672 1 96.12 264 THR B O 1
ATOM 6091 N N . LEU B 1 265 ? 20.75 -15.969 17.922 1 94.38 265 LEU B N 1
ATOM 6092 C CA . LEU B 1 265 ? 21.188 -15.922 16.547 1 94.38 265 LEU B CA 1
ATOM 6093 C C . LEU B 1 265 ? 20.062 -15.453 15.625 1 94.38 265 LEU B C 1
ATOM 6095 O O . LEU B 1 265 ? 18.875 -15.57 15.969 1 94.38 265 LEU B O 1
ATOM 6099 N N . VAL B 1 266 ? 20.438 -14.867 14.555 1 95.56 266 VAL B N 1
ATOM 6100 C CA . VAL B 1 266 ? 19.531 -14.492 13.469 1 95.56 266 VAL B CA 1
ATOM 6101 C C . VAL B 1 266 ? 19.922 -15.242 12.195 1 95.56 266 VAL B C 1
ATOM 6103 O O . VAL B 1 266 ? 21.094 -15.25 11.805 1 95.56 266 VAL B O 1
ATOM 6106 N N . GLU B 1 267 ? 18.891 -15.867 11.57 1 95.75 267 GLU B N 1
ATOM 6107 C CA . GLU B 1 267 ? 19.125 -16.609 10.344 1 95.75 267 GLU B CA 1
ATOM 6108 C C . GLU B 1 267 ? 18.453 -15.945 9.148 1 95.75 267 GLU B C 1
ATOM 6110 O O . GLU B 1 267 ? 17.328 -15.445 9.258 1 95.75 267 GLU B O 1
ATOM 6115 N N . GLU B 1 268 ? 19.172 -15.938 8.109 1 94 268 GLU B N 1
ATOM 6116 C CA . GLU B 1 268 ? 18.609 -15.539 6.824 1 94 268 GLU B CA 1
ATOM 6117 C C . GLU B 1 268 ? 18.688 -16.672 5.809 1 94 268 GLU B C 1
ATOM 6119 O O . GLU B 1 268 ? 19.703 -17.344 5.703 1 94 268 GLU B O 1
ATOM 6124 N N . TYR B 1 269 ? 17.578 -16.906 5.113 1 93.5 269 TYR B N 1
ATOM 6125 C CA . TYR B 1 269 ? 17.469 -17.922 4.074 1 93.5 269 TYR B CA 1
ATOM 6126 C C . TYR B 1 269 ? 16.656 -17.406 2.889 1 93.5 269 TYR B C 1
ATOM 6128 O O . TYR B 1 269 ? 15.719 -16.641 3.061 1 93.5 269 TYR B O 1
ATOM 6136 N N . GLY B 1 270 ? 17.031 -17.844 1.651 1 90.25 270 GLY B N 1
ATOM 6137 C CA . GLY B 1 270 ? 16.203 -17.562 0.48 1 90.25 270 GLY B CA 1
ATOM 6138 C C . GLY B 1 270 ? 16.609 -16.297 -0.247 1 90.25 270 GLY B C 1
ATOM 6139 O O . GLY B 1 270 ? 15.781 -15.68 -0.93 1 90.25 270 GLY B O 1
ATOM 6140 N N . GLU B 1 271 ? 17.828 -15.938 -0.111 1 90.31 271 GLU B N 1
ATOM 6141 C CA . GLU B 1 271 ? 18.281 -14.703 -0.736 1 90.31 271 GLU B CA 1
ATOM 6142 C C . GLU B 1 271 ? 18.844 -14.969 -2.131 1 90.31 271 GLU B C 1
ATOM 6144 O O . GLU B 1 271 ? 19.484 -14.094 -2.721 1 90.31 271 GLU B O 1
ATOM 6149 N N . ASN B 1 272 ? 18.594 -16.172 -2.627 1 92.31 272 ASN B N 1
ATOM 6150 C CA . ASN B 1 272 ? 19.016 -16.547 -3.973 1 92.31 272 ASN B CA 1
ATOM 6151 C C . ASN B 1 272 ? 20.531 -16.531 -4.098 1 92.31 272 ASN B C 1
ATOM 6153 O O . ASN B 1 272 ? 21.078 -16.016 -5.074 1 92.31 272 ASN B O 1
ATOM 6157 N N . LEU B 1 273 ? 21.219 -17.016 -3.111 1 93.81 273 LEU B N 1
ATOM 6158 C CA . LEU B 1 273 ? 22.672 -17.125 -3.129 1 93.81 273 LEU B CA 1
ATOM 6159 C C . LEU B 1 273 ? 23.125 -18.359 -3.91 1 93.81 273 LEU B C 1
ATOM 6161 O O . LEU B 1 273 ? 22.5 -19.406 -3.824 1 93.81 273 LEU B O 1
ATOM 6165 N N . ARG B 1 274 ? 24.297 -18.172 -4.582 1 92.88 274 ARG B N 1
ATOM 6166 C CA . ARG B 1 274 ? 24.734 -19.25 -5.461 1 92.88 274 ARG B CA 1
ATOM 6167 C C . ARG B 1 274 ? 26.062 -19.844 -4.973 1 92.88 274 ARG B C 1
ATOM 6169 O O . ARG B 1 274 ? 26.422 -20.953 -5.355 1 92.88 274 ARG B O 1
ATOM 6176 N N . THR B 1 275 ? 26.844 -19.047 -4.172 1 94.5 275 THR B N 1
ATOM 6177 C CA . THR B 1 275 ? 28.156 -19.5 -3.729 1 94.5 275 THR B CA 1
ATOM 6178 C C . THR B 1 275 ? 28.375 -19.156 -2.254 1 94.5 275 THR B C 1
ATOM 6180 O O . THR B 1 275 ? 27.641 -18.359 -1.681 1 94.5 275 THR B O 1
ATOM 6183 N N . ASN B 1 276 ? 29.359 -19.812 -1.712 1 95.44 276 ASN B N 1
ATOM 6184 C CA . ASN B 1 276 ? 29.75 -19.516 -0.336 1 95.44 276 ASN B CA 1
ATOM 6185 C C . ASN B 1 276 ? 30.328 -18.109 -0.213 1 95.44 276 ASN B C 1
ATOM 6187 O O . ASN B 1 276 ? 30.156 -17.438 0.814 1 95.44 276 ASN B O 1
ATOM 6191 N N . ALA B 1 277 ? 30.969 -17.672 -1.225 1 95.25 277 ALA B N 1
ATOM 6192 C CA . ALA B 1 277 ? 31.5 -16.312 -1.216 1 95.25 277 ALA B CA 1
ATOM 6193 C C . ALA B 1 277 ? 30.391 -15.289 -1.084 1 95.25 277 ALA B C 1
ATOM 6195 O O . ALA B 1 277 ? 30.516 -14.32 -0.329 1 95.25 277 ALA B O 1
ATOM 6196 N N . GLU B 1 278 ? 29.328 -15.5 -1.825 1 94.75 278 GLU B N 1
ATOM 6197 C CA . GLU B 1 278 ? 28.172 -14.617 -1.715 1 94.75 278 GLU B CA 1
ATOM 6198 C C . GLU B 1 278 ? 27.578 -14.68 -0.314 1 94.75 278 GLU B C 1
ATOM 6200 O O . GLU B 1 278 ? 27.156 -13.648 0.233 1 94.75 278 GLU B O 1
ATOM 6205 N N . ALA B 1 279 ? 27.484 -15.844 0.245 1 96.12 279 ALA B N 1
ATOM 6206 C CA . ALA B 1 279 ? 26.953 -16.016 1.591 1 96.12 279 ALA B CA 1
ATOM 6207 C C . ALA B 1 279 ? 27.812 -15.305 2.627 1 96.12 279 ALA B C 1
ATOM 6209 O O . ALA B 1 279 ? 27.281 -14.703 3.566 1 96.12 279 ALA B O 1
ATOM 6210 N N . LYS B 1 280 ? 29.078 -15.445 2.445 1 96.38 280 LYS B N 1
ATOM 6211 C CA . LYS B 1 280 ? 30 -14.773 3.359 1 96.38 280 LYS B CA 1
ATOM 6212 C C . LYS B 1 280 ? 29.828 -13.258 3.307 1 96.38 280 LYS B C 1
ATOM 6214 O O . LYS B 1 280 ? 29.812 -12.594 4.344 1 96.38 280 LYS B O 1
ATOM 6219 N N . ARG B 1 281 ? 29.75 -12.789 2.143 1 95.19 281 ARG B N 1
ATOM 6220 C CA . ARG B 1 281 ? 29.516 -11.352 1.973 1 95.19 281 ARG B CA 1
ATOM 6221 C C . ARG B 1 281 ? 28.219 -10.93 2.646 1 95.19 281 ARG B C 1
ATOM 6223 O O . ARG B 1 281 ? 28.188 -9.93 3.363 1 95.19 281 ARG B O 1
ATOM 6230 N N . GLN B 1 282 ? 27.188 -11.672 2.434 1 95.31 282 GLN B N 1
ATOM 6231 C CA . GLN B 1 282 ? 25.891 -11.352 3.021 1 95.31 282 GLN B CA 1
ATOM 6232 C C . GLN B 1 282 ? 25.938 -11.438 4.543 1 95.31 282 GLN B C 1
ATOM 6234 O O . GLN B 1 282 ? 25.312 -10.633 5.238 1 95.31 282 GLN B O 1
ATOM 6239 N N . ALA B 1 283 ? 26.578 -12.383 5.062 1 97.06 283 ALA B N 1
ATOM 6240 C CA . ALA B 1 283 ? 26.719 -12.523 6.508 1 97.06 283 ALA B CA 1
ATOM 6241 C C . ALA B 1 283 ? 27.453 -11.312 7.102 1 97.06 283 ALA B C 1
ATOM 6243 O O . ALA B 1 283 ? 27.062 -10.812 8.156 1 97.06 283 ALA B O 1
ATOM 6244 N N . LYS B 1 284 ? 28.469 -10.914 6.41 1 96.31 284 LYS B N 1
ATOM 6245 C CA . LYS B 1 284 ? 29.219 -9.742 6.859 1 96.31 284 LYS B CA 1
ATOM 6246 C C . LYS B 1 284 ? 28.328 -8.5 6.879 1 96.31 284 LYS B C 1
ATOM 6248 O O . LYS B 1 284 ? 28.328 -7.746 7.855 1 96.31 284 LYS B O 1
ATOM 6253 N N . LEU B 1 285 ? 27.609 -8.328 5.797 1 95.94 285 LEU B N 1
ATOM 6254 C CA . LEU B 1 285 ? 26.703 -7.188 5.715 1 95.94 285 LEU B CA 1
ATOM 6255 C C . LEU B 1 285 ? 25.672 -7.234 6.836 1 95.94 285 LEU B C 1
ATOM 6257 O O . LEU B 1 285 ? 25.391 -6.211 7.465 1 95.94 285 LEU B O 1
ATOM 6261 N N . LEU B 1 286 ? 25.156 -8.383 7.113 1 96.44 286 LEU B N 1
ATOM 6262 C CA . LEU B 1 286 ? 24.172 -8.547 8.172 1 96.44 286 LEU B CA 1
ATOM 6263 C C . LEU B 1 286 ? 24.781 -8.266 9.539 1 96.44 286 LEU B C 1
ATOM 6265 O O . LEU B 1 286 ? 24.156 -7.648 10.398 1 96.44 286 LEU B O 1
ATOM 6269 N N . ALA B 1 287 ? 25.953 -8.719 9.734 1 97.12 287 ALA B N 1
ATOM 6270 C CA . ALA B 1 287 ? 26.641 -8.461 10.984 1 97.12 287 ALA B CA 1
ATOM 6271 C C . ALA B 1 287 ? 26.859 -6.969 11.203 1 97.12 287 ALA B C 1
ATOM 6273 O O . ALA B 1 287 ? 26.641 -6.457 12.305 1 97.12 287 ALA B O 1
ATOM 6274 N N . GLU B 1 288 ? 27.297 -6.328 10.164 1 97.12 288 GLU B N 1
ATOM 6275 C CA . GLU B 1 288 ? 27.5 -4.887 10.25 1 97.12 288 GLU B CA 1
ATOM 6276 C C . GLU B 1 288 ? 26.188 -4.148 10.492 1 97.12 288 GLU B C 1
ATOM 6278 O O . GLU B 1 288 ? 26.156 -3.152 11.219 1 97.12 288 GLU B O 1
ATOM 6283 N N . LEU B 1 289 ? 25.141 -4.641 9.836 1 97 289 LEU B N 1
ATOM 6284 C CA . LEU B 1 289 ? 23.812 -4.074 10.023 1 97 289 LEU B CA 1
ATOM 6285 C C . LEU B 1 289 ? 23.391 -4.156 11.492 1 97 289 LEU B C 1
ATOM 6287 O O . LEU B 1 289 ? 22.844 -3.199 12.031 1 97 289 LEU B O 1
ATOM 6291 N N . VAL B 1 290 ? 23.703 -5.227 12.117 1 96.19 290 VAL B N 1
ATOM 6292 C CA . VAL B 1 290 ? 23.375 -5.438 13.523 1 96.19 290 VAL B CA 1
ATOM 6293 C C . VAL B 1 290 ? 24.281 -4.582 14.398 1 96.19 290 VAL B C 1
ATOM 6295 O O . VAL B 1 290 ? 23.812 -3.895 15.305 1 96.19 290 VAL B O 1
ATOM 6298 N N . ARG B 1 291 ? 25.547 -4.523 14.133 1 95.62 291 ARG B N 1
ATOM 6299 C CA . ARG B 1 291 ? 26.547 -3.861 14.961 1 95.62 291 ARG B CA 1
ATOM 6300 C C . ARG B 1 291 ? 26.312 -2.357 15.023 1 95.62 291 ARG B C 1
ATOM 6302 O O . ARG B 1 291 ? 26.469 -1.737 16.078 1 95.62 291 ARG B O 1
ATOM 6309 N N . CYS B 1 292 ? 25.906 -1.798 13.922 1 96.56 292 CYS B N 1
ATOM 6310 C CA . CYS B 1 292 ? 25.781 -0.344 13.883 1 96.56 292 CYS B CA 1
ATOM 6311 C C . CYS B 1 292 ? 24.547 0.128 14.625 1 96.56 292 CYS B C 1
ATOM 6313 O O . CYS B 1 292 ? 24.312 1.331 14.742 1 96.56 292 CYS B O 1
ATOM 6315 N N . ARG B 1 293 ? 23.797 -0.789 15.18 1 95.81 293 ARG B N 1
ATOM 6316 C CA . ARG B 1 293 ? 22.594 -0.423 15.938 1 95.81 293 ARG B CA 1
ATOM 6317 C C . ARG B 1 293 ? 22.812 -0.653 17.438 1 95.81 293 ARG B C 1
ATOM 6319 O O . ARG B 1 293 ? 21.906 -0.374 18.234 1 95.81 293 ARG B O 1
ATOM 6326 N N . GLU B 1 294 ? 23.953 -1.144 17.781 1 95.75 294 GLU B N 1
ATOM 6327 C CA . GLU B 1 294 ? 24.25 -1.426 19.172 1 95.75 294 GLU B CA 1
ATOM 6328 C C . GLU B 1 294 ? 24.422 -0.136 19.969 1 95.75 294 GLU B C 1
ATOM 6330 O O . GLU B 1 294 ? 23.812 0.03 21.031 1 95.75 294 GLU B O 1
ATOM 6335 N N . ARG B 1 295 ? 25.25 0.805 19.484 1 96.81 295 ARG B N 1
ATOM 6336 C CA . ARG B 1 295 ? 25.531 2.078 20.156 1 96.81 295 ARG B CA 1
ATOM 6337 C C . ARG B 1 295 ? 25.062 3.25 19.297 1 96.81 295 ARG B C 1
ATOM 6339 O O . ARG B 1 295 ? 25.5 3.404 18.156 1 96.81 295 ARG B O 1
ATOM 6346 N N . ARG B 1 296 ? 24.219 4.043 19.797 1 97.5 296 ARG B N 1
ATOM 6347 C CA . ARG B 1 296 ? 23.703 5.23 19.125 1 97.5 296 ARG B CA 1
ATOM 6348 C C . ARG B 1 296 ? 23.891 6.473 19.984 1 97.5 296 ARG B C 1
ATOM 6350 O O . ARG B 1 296 ? 23.766 6.41 21.203 1 97.5 296 ARG B O 1
ATOM 6357 N N . PHE B 1 297 ? 24.172 7.52 19.359 1 98.38 297 PHE B N 1
ATOM 6358 C CA . PHE B 1 297 ? 24.359 8.797 20.047 1 98.38 297 PHE B CA 1
ATOM 6359 C C . PHE B 1 297 ? 23.359 9.828 19.547 1 98.38 297 PHE B C 1
ATOM 6361 O O . PHE B 1 297 ? 23.094 9.906 18.344 1 98.38 297 PHE B O 1
ATOM 6368 N N . SER B 1 298 ? 22.75 10.531 20.391 1 98.44 298 SER B N 1
ATOM 6369 C CA . SER B 1 298 ? 21.828 11.617 20.062 1 98.44 298 SER B CA 1
ATOM 6370 C C . SER B 1 298 ? 22.391 12.961 20.547 1 98.44 298 SER B C 1
ATOM 6372 O O . SER B 1 298 ? 22.797 13.102 21.688 1 98.44 298 SER B O 1
ATOM 6374 N N . GLY B 1 299 ? 22.359 13.922 19.703 1 97.62 299 GLY B N 1
ATOM 6375 C CA . GLY B 1 299 ? 22.906 15.227 20.031 1 97.62 299 GLY B CA 1
ATOM 6376 C C . GLY B 1 299 ? 22 16.375 19.609 1 97.62 299 GLY B C 1
ATOM 6377 O O . GLY B 1 299 ? 21.203 16.219 18.688 1 97.62 299 GLY B O 1
ATOM 6378 N N . LYS B 1 300 ? 22.156 17.469 20.312 1 96.44 300 LYS B N 1
ATOM 6379 C CA . LYS B 1 300 ? 21.531 18.734 19.969 1 96.44 300 LYS B CA 1
ATOM 6380 C C . LYS B 1 300 ? 22.562 19.859 19.891 1 96.44 300 LYS B C 1
ATOM 6382 O O . LYS B 1 300 ? 23.453 19.953 20.734 1 96.44 300 LYS B O 1
ATOM 6387 N N . SER B 1 301 ? 22.5 20.609 18.828 1 94.44 301 SER B N 1
ATOM 6388 C CA . SER B 1 301 ? 23.484 21.656 18.578 1 94.44 301 SER B CA 1
ATOM 6389 C C . SER B 1 301 ? 22.859 22.875 17.922 1 94.44 301 SER B C 1
ATOM 6391 O O . SER B 1 301 ? 21.766 22.781 17.359 1 94.44 301 SER B O 1
ATOM 6393 N N . SER B 1 302 ? 23.547 24 18.047 1 89.25 302 SER B N 1
ATOM 6394 C CA . SER B 1 302 ? 23.156 25.203 17.328 1 89.25 302 SER B CA 1
ATOM 6395 C C . SER B 1 302 ? 24.031 25.406 16.094 1 89.25 302 SER B C 1
ATOM 6397 O O . SER B 1 302 ? 23.828 26.359 15.328 1 89.25 302 SER B O 1
ATOM 6399 N N . ALA B 1 303 ? 24.984 24.531 15.938 1 89.19 303 ALA B N 1
ATOM 6400 C CA . ALA B 1 303 ? 25.891 24.625 14.797 1 89.19 303 ALA B CA 1
ATOM 6401 C C . ALA B 1 303 ? 25.188 24.266 13.492 1 89.19 303 ALA B C 1
ATOM 6403 O O . ALA B 1 303 ? 24.297 23.406 13.484 1 89.19 303 ALA B O 1
ATOM 6404 N N . ILE B 1 304 ? 25.625 24.938 12.477 1 89.19 304 ILE B N 1
ATOM 6405 C CA . ILE B 1 304 ? 25.156 24.547 11.141 1 89.19 304 ILE B CA 1
ATOM 6406 C C . ILE B 1 304 ? 26.141 23.547 10.523 1 89.19 304 ILE B C 1
ATOM 6408 O O . ILE B 1 304 ? 27.188 23.25 11.109 1 89.19 304 ILE B O 1
ATOM 6412 N N . ASP B 1 305 ? 25.812 22.859 9.492 1 91.12 305 ASP B N 1
ATOM 6413 C CA . ASP B 1 305 ? 26.641 21.969 8.695 1 91.12 305 ASP B CA 1
ATOM 6414 C C . ASP B 1 305 ? 26.781 20.594 9.359 1 91.12 305 ASP B C 1
ATOM 6416 O O . ASP B 1 305 ? 27.828 19.953 9.266 1 91.12 305 ASP B O 1
ATOM 6420 N N . ILE B 1 306 ? 25.891 20.281 10.219 1 95.5 306 ILE B N 1
ATOM 6421 C CA . ILE B 1 306 ? 25.781 18.922 10.727 1 95.5 306 ILE B CA 1
ATOM 6422 C C . ILE B 1 306 ? 24.75 18.156 9.914 1 95.5 306 ILE B C 1
ATOM 6424 O O . ILE B 1 306 ? 23.609 17.984 10.352 1 95.5 306 ILE B O 1
ATOM 6428 N N . ARG B 1 307 ? 25.188 17.672 8.844 1 96.94 307 ARG B N 1
ATOM 6429 C CA . ARG B 1 307 ? 24.328 16.938 7.914 1 96.94 307 ARG B CA 1
ATOM 6430 C C . ARG B 1 307 ? 24.5 15.43 8.094 1 96.94 307 ARG B C 1
ATOM 6432 O O . ARG B 1 307 ? 25.469 14.969 8.695 1 96.94 307 ARG B O 1
ATOM 6439 N N . ALA B 1 308 ? 23.516 14.68 7.578 1 98.06 308 ALA B N 1
ATOM 6440 C CA . ALA B 1 308 ? 23.719 13.234 7.496 1 98.06 308 ALA B CA 1
ATOM 6441 C C . ALA B 1 308 ? 24.922 12.898 6.629 1 98.06 308 ALA B C 1
ATOM 6443 O O . ALA B 1 308 ? 25.031 13.375 5.5 1 98.06 308 ALA B O 1
ATOM 6444 N N . GLY B 1 309 ? 25.781 12.141 7.141 1 97.81 309 GLY B N 1
ATOM 6445 C CA . GLY B 1 309 ? 27.031 11.828 6.461 1 97.81 309 GLY B CA 1
ATOM 6446 C C . GLY B 1 309 ? 28.219 12.594 7.012 1 97.81 309 GLY B C 1
ATOM 6447 O O . GLY B 1 309 ? 29.359 12.336 6.633 1 97.81 309 GLY B O 1
ATOM 6448 N N . THR B 1 310 ? 28.016 13.516 7.906 1 97.75 310 THR B N 1
ATOM 6449 C CA . THR B 1 310 ? 29.078 14.297 8.523 1 97.75 310 THR B CA 1
ATOM 6450 C C . THR B 1 310 ? 29.703 13.531 9.688 1 97.75 310 THR B C 1
ATOM 6452 O O . THR B 1 310 ? 28.984 12.906 10.477 1 97.75 310 THR B O 1
ATOM 6455 N N . THR B 1 311 ? 31.016 13.531 9.781 1 98.25 311 THR B N 1
ATOM 6456 C CA . THR B 1 311 ? 31.719 13.039 10.969 1 98.25 311 THR B CA 1
ATOM 6457 C C . THR B 1 311 ? 31.953 14.172 11.961 1 98.25 311 THR B C 1
ATOM 6459 O O . THR B 1 311 ? 32.719 15.102 11.68 1 98.25 311 THR B O 1
ATOM 6462 N N . VAL B 1 312 ? 31.344 14.062 13.094 1 98 312 VAL B N 1
ATOM 6463 C CA . VAL B 1 312 ? 31.516 15.086 14.117 1 98 312 VAL B CA 1
ATOM 6464 C C . VAL B 1 312 ? 32.594 14.664 15.117 1 98 312 VAL B C 1
ATOM 6466 O O . VAL B 1 312 ? 32.656 13.492 15.5 1 98 312 VAL B O 1
ATOM 6469 N N . LYS B 1 313 ? 33.375 15.578 15.461 1 98.12 313 LYS B N 1
ATOM 6470 C CA . LYS B 1 313 ? 34.406 15.383 16.5 1 98.12 313 LYS B CA 1
ATOM 6471 C C . LYS B 1 313 ? 34 16.094 17.781 1 98.12 313 LYS B C 1
ATOM 6473 O O . LYS B 1 313 ? 34 17.328 17.844 1 98.12 313 LYS B O 1
ATOM 6478 N N . VAL B 1 314 ? 33.781 15.328 18.781 1 97.69 314 VAL B N 1
ATOM 6479 C CA . VAL B 1 314 ? 33.25 15.859 20.031 1 97.69 314 VAL B CA 1
ATOM 6480 C C . VAL B 1 314 ? 34.406 16.031 21.031 1 97.69 314 VAL B C 1
ATOM 6482 O O . VAL B 1 314 ? 35.25 15.133 21.172 1 97.69 314 VAL B O 1
ATOM 6485 N N . ARG B 1 315 ? 34.344 17.219 21.703 1 96.5 315 ARG B N 1
ATOM 6486 C CA . ARG B 1 315 ? 35.344 17.5 22.734 1 96.5 315 ARG B CA 1
ATOM 6487 C C . ARG B 1 315 ? 34.656 18.031 23.984 1 96.5 315 ARG B C 1
ATOM 6489 O O . ARG B 1 315 ? 33.531 18.516 23.938 1 96.5 315 ARG B O 1
ATOM 6496 N N . SER B 1 316 ? 35.406 17.844 25.125 1 95 316 SER B N 1
ATOM 6497 C CA . SER B 1 316 ? 35.031 18.406 26.406 1 95 316 SER B CA 1
ATOM 6498 C C . SER B 1 316 ? 33.781 17.766 26.984 1 95 316 SER B C 1
ATOM 6500 O O . SER B 1 316 ? 33.031 18.406 27.734 1 95 316 SER B O 1
ATOM 6502 N N . HIS B 1 317 ? 33.531 16.625 26.531 1 95.06 317 HIS B N 1
ATOM 6503 C CA . HIS B 1 317 ? 32.438 15.883 27.172 1 95.06 317 HIS B CA 1
ATOM 6504 C C . HIS B 1 317 ? 32.844 15.414 28.562 1 95.06 317 HIS B C 1
ATOM 6506 O O . HIS B 1 317 ? 34 15.109 28.812 1 95.06 317 HIS B O 1
ATOM 6512 N N . PHE B 1 318 ? 31.875 15.281 29.484 1 94.25 318 PHE B N 1
ATOM 6513 C CA . PHE B 1 318 ? 32.188 14.953 30.859 1 94.25 318 PHE B CA 1
ATOM 6514 C C . PHE B 1 318 ? 32.688 13.508 30.969 1 94.25 318 PHE B C 1
ATOM 6516 O O . PHE B 1 318 ? 33.375 13.148 31.938 1 94.25 318 PHE B O 1
ATOM 6523 N N . ARG B 1 319 ? 32.25 12.734 30.047 1 95.56 319 ARG B N 1
ATOM 6524 C CA . ARG B 1 319 ? 32.812 11.383 29.953 1 95.56 319 ARG B CA 1
ATOM 6525 C C . ARG B 1 319 ? 33.969 11.328 28.969 1 95.56 319 ARG B C 1
ATOM 6527 O O . ARG B 1 319 ? 33.781 11.523 27.766 1 95.56 319 ARG B O 1
ATOM 6534 N N . GLU B 1 320 ? 35.031 10.969 29.312 1 94.44 320 GLU B N 1
ATOM 6535 C CA . GLU B 1 320 ? 36.25 11 28.5 1 94.44 320 GLU B CA 1
ATOM 6536 C C . GLU B 1 320 ? 36.125 10.078 27.297 1 94.44 320 GLU B C 1
ATOM 6538 O O . GLU B 1 320 ? 36.625 10.391 26.203 1 94.44 320 GLU B O 1
ATOM 6543 N N . GLU B 1 321 ? 35.406 9 27.375 1 92.25 321 GLU B N 1
ATOM 6544 C CA . GLU B 1 321 ? 35.281 8.008 26.312 1 92.25 321 GLU B CA 1
ATOM 6545 C C . GLU B 1 321 ? 34.406 8.523 25.172 1 92.25 321 GLU B C 1
ATOM 6547 O O . GLU B 1 321 ? 34.406 7.953 24.078 1 92.25 321 GLU B O 1
ATOM 6552 N N . VAL B 1 322 ? 33.656 9.516 25.469 1 94.62 322 VAL B N 1
ATOM 6553 C CA . VAL B 1 322 ? 32.719 10.047 24.484 1 94.62 322 VAL B CA 1
ATOM 6554 C C . VAL B 1 322 ? 33.375 11.195 23.719 1 94.62 322 VAL B C 1
ATOM 6556 O O . VAL B 1 322 ? 32.812 11.727 22.766 1 94.62 322 VAL B O 1
ATOM 6559 N N . ASN B 1 323 ? 34.562 11.547 24.141 1 96.62 323 ASN B N 1
ATOM 6560 C CA . ASN B 1 323 ? 35.344 12.484 23.344 1 96.62 323 ASN B CA 1
ATOM 6561 C C . ASN B 1 323 ? 36 11.797 22.141 1 96.62 323 ASN B C 1
ATOM 6563 O O . ASN B 1 323 ? 36.969 11.07 22.312 1 96.62 323 ASN B O 1
ATOM 6567 N N . GLY B 1 324 ? 35.438 11.898 21.016 1 96.81 324 GLY B N 1
ATOM 6568 C CA . GLY B 1 324 ? 35.875 11.203 19.812 1 96.81 324 GLY B CA 1
ATOM 6569 C C . GLY B 1 324 ? 35.094 11.594 18.578 1 96.81 324 GLY B C 1
ATOM 6570 O O . GLY B 1 324 ? 34.562 12.711 18.484 1 96.81 324 GLY B O 1
ATOM 6571 N N . SER B 1 325 ? 35.219 10.672 17.594 1 97.94 325 SER B N 1
ATOM 6572 C CA . SER B 1 325 ? 34.594 10.938 16.312 1 97.94 325 SER B CA 1
ATOM 6573 C C . SER B 1 325 ? 33.312 10.102 16.141 1 97.94 325 SER B C 1
ATOM 6575 O O . SER B 1 325 ? 33.312 8.906 16.453 1 97.94 325 SER B O 1
ATOM 6577 N N . PHE B 1 326 ? 32.312 10.75 15.695 1 98.5 326 PHE B N 1
ATOM 6578 C CA . PHE B 1 326 ? 31.016 10.102 15.5 1 98.5 326 PHE B CA 1
ATOM 6579 C C . PHE B 1 326 ? 30.453 10.406 14.117 1 98.5 326 PHE B C 1
ATOM 6581 O O . PHE B 1 326 ? 30.609 11.531 13.617 1 98.5 326 PHE B O 1
ATOM 6588 N N . PHE B 1 327 ? 29.859 9.414 13.453 1 98.5 327 PHE B N 1
ATOM 6589 C CA . PHE B 1 327 ? 29.297 9.516 12.109 1 98.5 327 PHE B CA 1
ATOM 6590 C C . PHE B 1 327 ? 27.797 9.766 12.156 1 98.5 327 PHE B C 1
ATOM 6592 O O . PHE B 1 327 ? 27.031 8.922 12.633 1 98.5 327 PHE B O 1
ATOM 6599 N N . VAL B 1 328 ? 27.344 10.938 11.664 1 98.81 328 VAL B N 1
ATOM 6600 C CA . VAL B 1 328 ? 25.953 11.344 11.734 1 98.81 328 VAL B CA 1
ATOM 6601 C C . VAL B 1 328 ? 25.125 10.578 10.703 1 98.81 328 VAL B C 1
ATOM 6603 O O . VAL B 1 328 ? 25.438 10.609 9.508 1 98.81 328 VAL B O 1
ATOM 6606 N N . ILE B 1 329 ? 24.031 9.914 11.156 1 98.56 329 ILE B N 1
ATOM 6607 C CA . ILE B 1 329 ? 23.234 9.109 10.25 1 98.56 329 ILE B CA 1
ATOM 6608 C C . ILE B 1 329 ? 21.891 9.797 9.984 1 98.56 329 ILE B C 1
ATOM 6610 O O . ILE B 1 329 ? 21.234 9.516 8.984 1 98.56 329 ILE B O 1
ATOM 6614 N N . ARG B 1 330 ? 21.5 10.633 10.836 1 98.62 330 ARG B N 1
ATOM 6615 C CA . ARG B 1 330 ? 20.25 11.391 10.719 1 98.62 330 ARG B CA 1
ATOM 6616 C C . ARG B 1 330 ? 20.391 12.773 11.336 1 98.62 330 ARG B C 1
ATOM 6618 O O . ARG B 1 330 ? 21.047 12.938 12.367 1 98.62 330 ARG B O 1
ATOM 6625 N N . ALA B 1 331 ? 19.781 13.727 10.75 1 98.56 331 ALA B N 1
ATOM 6626 C CA . ALA B 1 331 ? 19.781 15.094 11.258 1 98.56 331 ALA B CA 1
ATOM 6627 C C . ALA B 1 331 ? 18.422 15.75 11.062 1 98.56 331 ALA B C 1
ATOM 6629 O O . ALA B 1 331 ? 17.766 15.555 10.031 1 98.56 331 ALA B O 1
ATOM 6630 N N . ARG B 1 332 ? 18 16.438 12.008 1 98.5 332 ARG B N 1
ATOM 6631 C CA . ARG B 1 332 ? 16.797 17.266 11.969 1 98.5 332 ARG B CA 1
ATOM 6632 C C . ARG B 1 332 ? 17.125 18.734 12.203 1 98.5 332 ARG B C 1
ATOM 6634 O O . ARG B 1 332 ? 17.969 19.062 13.039 1 98.5 332 ARG B O 1
ATOM 6641 N N . PHE B 1 333 ? 16.422 19.547 11.477 1 97.62 333 PHE B N 1
ATOM 6642 C CA . PHE B 1 333 ? 16.719 20.984 11.5 1 97.62 333 PHE B CA 1
ATOM 6643 C C . PHE B 1 333 ? 15.461 21.781 11.812 1 97.62 333 PHE B C 1
ATOM 6645 O O . PHE B 1 333 ? 14.375 21.469 11.305 1 97.62 333 PHE B O 1
ATOM 6652 N N . ASP B 1 334 ? 15.609 22.75 12.633 1 96.88 334 ASP B N 1
ATOM 6653 C CA . ASP B 1 334 ? 14.562 23.734 12.883 1 96.88 334 ASP B CA 1
ATOM 6654 C C . ASP B 1 334 ? 15.102 25.156 12.781 1 96.88 334 ASP B C 1
ATOM 6656 O O . ASP B 1 334 ? 16.094 25.5 13.438 1 96.88 334 ASP B O 1
ATOM 6660 N N . GLY B 1 335 ? 14.445 25.922 11.961 1 95.19 335 GLY B N 1
ATOM 6661 C CA . GLY B 1 335 ? 14.828 27.328 11.797 1 95.19 335 GLY B CA 1
ATOM 6662 C C . GLY B 1 335 ? 13.641 28.266 11.773 1 95.19 335 GLY B C 1
ATOM 6663 O O . GLY B 1 335 ? 12.562 27.906 11.305 1 95.19 335 GLY B O 1
ATOM 6664 N N . SER B 1 336 ? 13.891 29.453 12.344 1 94.38 336 SER B N 1
ATOM 6665 C CA . SER B 1 336 ? 12.859 30.484 12.312 1 94.38 336 SER B CA 1
ATOM 6666 C C . SER B 1 336 ? 13.469 31.875 12.266 1 94.38 336 SER B C 1
ATOM 6668 O O . SER B 1 336 ? 14.555 32.094 12.805 1 94.38 336 SER B O 1
ATOM 6670 N N . LEU B 1 337 ? 12.805 32.719 11.516 1 89.12 337 LEU B N 1
ATOM 6671 C CA . LEU B 1 337 ? 13.164 34.125 11.484 1 89.12 337 LEU B CA 1
ATOM 6672 C C . LEU B 1 337 ? 12.078 34.969 12.125 1 89.12 337 LEU B C 1
ATOM 6674 O O . LEU B 1 337 ? 10.898 34.812 11.812 1 89.12 337 LEU B O 1
ATOM 6678 N N . THR B 1 338 ? 12.359 35.531 13.203 1 78.81 338 THR B N 1
ATOM 6679 C CA . THR B 1 338 ? 11.398 36.406 13.867 1 78.81 338 THR B CA 1
ATOM 6680 C C . THR B 1 338 ? 11.742 37.875 13.633 1 78.81 338 THR B C 1
ATOM 6682 O O . THR B 1 338 ? 12.914 38.25 13.641 1 78.81 338 THR B O 1
ATOM 6685 N N . GLU B 1 339 ? 10.68 38.562 13.203 1 68.06 339 GLU B N 1
ATOM 6686 C CA . GLU B 1 339 ? 10.867 40 13.094 1 68.06 339 GLU B CA 1
ATOM 6687 C C . GLU B 1 339 ? 10.836 40.688 14.469 1 68.06 339 GLU B C 1
ATOM 6689 O O . GLU B 1 339 ? 9.961 40.375 15.289 1 68.06 339 GLU B O 1
ATOM 6694 N N . SER B 1 340 ? 11.969 41 15.016 1 56.84 340 SER B N 1
ATOM 6695 C CA . SER B 1 340 ? 11.977 41.719 16.297 1 56.84 340 SER B CA 1
ATOM 6696 C C . SER B 1 340 ? 12.109 43.219 16.094 1 56.84 340 SER B C 1
ATOM 6698 O O . SER B 1 340 ? 12.883 43.656 15.258 1 56.84 340 SER B O 1
ATOM 6700 N N . SER B 1 341 ? 11.109 44 16.484 1 51.91 341 SER B N 1
ATOM 6701 C CA . SER B 1 341 ? 11.148 45.438 16.469 1 51.91 341 SER B CA 1
ATOM 6702 C C . SER B 1 341 ? 12.211 46 17.422 1 51.91 341 SER B C 1
ATOM 6704 O O . SER B 1 341 ? 12.188 45.688 18.625 1 51.91 341 SER B O 1
ATOM 6706 N N . ARG B 1 342 ? 13.5 46.188 17.125 1 50.28 342 ARG B N 1
ATOM 6707 C CA . ARG B 1 342 ? 14.5 46.781 18.016 1 50.28 342 ARG B CA 1
ATOM 6708 C C . ARG B 1 342 ? 14.32 48.281 18.125 1 50.28 342 ARG B C 1
ATOM 6710 O O . ARG B 1 342 ? 15.289 49.031 18.312 1 50.28 342 ARG B O 1
ATOM 6717 N N . GLY B 1 343 ? 13.125 48.75 18.047 1 47.41 343 GLY B N 1
ATOM 6718 C CA . GLY B 1 343 ? 12.852 50.156 18.219 1 47.41 343 GLY B CA 1
ATOM 6719 C C . GLY B 1 343 ? 12.133 50.781 17.031 1 47.41 343 GLY B C 1
ATOM 6720 O O . GLY B 1 343 ? 11.883 50.094 16.031 1 47.41 343 GLY B O 1
ATOM 6721 N N . PRO B 1 344 ? 11.719 52.031 17.141 1 46.16 344 PRO B N 1
ATOM 6722 C CA . PRO B 1 344 ? 11.141 52.781 16.031 1 46.16 344 PRO B CA 1
ATOM 6723 C C . PRO B 1 344 ? 12.039 52.812 14.797 1 46.16 344 PRO B C 1
ATOM 6725 O O . PRO B 1 344 ? 13.203 53.188 14.875 1 46.16 344 PRO B O 1
ATOM 6728 N N . GLY B 1 345 ? 11.656 52.156 13.609 1 49.12 345 GLY B N 1
ATOM 6729 C CA . GLY B 1 345 ? 12.195 52.25 12.266 1 49.12 345 GLY B CA 1
ATOM 6730 C C . GLY B 1 345 ? 13.023 51.031 11.883 1 49.12 345 GLY B C 1
ATOM 6731 O O . GLY B 1 345 ? 13.422 50.875 10.727 1 49.12 345 GLY B O 1
ATOM 6732 N N . SER B 1 346 ? 13.773 50.344 12.883 1 50.03 346 SER B N 1
ATOM 6733 C CA . SER B 1 346 ? 14.68 49.312 12.391 1 50.03 346 SER B CA 1
ATOM 6734 C C . SER B 1 346 ? 14.188 47.938 12.758 1 50.03 346 SER B C 1
ATOM 6736 O O . SER B 1 346 ? 14.031 47.594 13.938 1 50.03 346 SER B O 1
ATOM 6738 N N . VAL B 1 347 ? 13.453 47.25 11.977 1 53.09 347 VAL B N 1
ATOM 6739 C CA . VAL B 1 347 ? 13.047 45.844 12.109 1 53.09 347 VAL B CA 1
ATOM 6740 C C . VAL B 1 347 ? 14.234 44.938 11.828 1 53.09 347 VAL B C 1
ATOM 6742 O O . VAL B 1 347 ? 14.844 45.031 10.758 1 53.09 347 VAL B O 1
ATOM 6745 N N . ALA B 1 348 ? 14.977 44.531 12.914 1 59.09 348 ALA B N 1
ATOM 6746 C CA . ALA B 1 348 ? 16.031 43.562 12.695 1 59.09 348 ALA B CA 1
ATOM 6747 C C . ALA B 1 348 ? 15.484 42.125 12.75 1 59.09 348 ALA B C 1
ATOM 6749 O O . ALA B 1 348 ? 14.625 41.812 13.586 1 59.09 348 ALA B O 1
ATOM 6750 N N . GLU B 1 349 ? 15.703 41.281 11.688 1 65.25 349 GLU B N 1
ATOM 6751 C CA . GLU B 1 349 ? 15.344 39.875 11.672 1 65.25 349 GLU B CA 1
ATOM 6752 C C . GLU B 1 349 ? 16.328 39.031 12.477 1 65.25 349 GLU B C 1
ATOM 6754 O O . GLU B 1 349 ? 17.547 39.219 12.359 1 65.25 349 GLU B O 1
ATOM 6759 N N . GLN B 1 350 ? 15.852 38.469 13.617 1 76 350 GLN B N 1
ATOM 6760 C CA . GLN B 1 350 ? 16.672 37.531 14.391 1 76 350 GLN B CA 1
ATOM 6761 C C . GLN B 1 350 ? 16.359 36.094 14.023 1 76 350 GLN B C 1
ATOM 6763 O O . GLN B 1 350 ? 15.203 35.656 14.086 1 76 350 GLN B O 1
ATOM 6768 N N . GLY B 1 351 ? 17.453 35.344 13.578 1 85.12 351 GLY B N 1
ATOM 6769 C CA . GLY B 1 351 ? 17.266 33.969 13.172 1 85.12 351 GLY B CA 1
ATOM 6770 C C . GLY B 1 351 ? 17.625 32.969 14.258 1 85.12 351 GLY B C 1
ATOM 6771 O O . GLY B 1 351 ? 18.531 33.219 15.055 1 85.12 351 GLY B O 1
ATOM 6772 N N . ARG B 1 352 ? 16.844 32 14.453 1 88 352 ARG B N 1
ATOM 6773 C CA . ARG B 1 352 ? 17.109 30.875 15.32 1 88 352 ARG B CA 1
ATOM 6774 C C . ARG B 1 352 ? 17.266 29.594 14.5 1 88 352 ARG B C 1
ATOM 6776 O O . ARG B 1 352 ? 16.531 29.375 13.531 1 88 352 ARG B O 1
ATOM 6783 N N . PHE B 1 353 ? 18.266 28.828 14.945 1 92.44 353 PHE B N 1
ATOM 6784 C CA . PHE B 1 353 ? 18.531 27.562 14.266 1 92.44 353 PHE B CA 1
ATOM 6785 C C . PHE B 1 353 ? 18.969 26.5 15.258 1 92.44 353 PHE B C 1
ATOM 6787 O O . PHE B 1 353 ? 19.812 26.766 16.125 1 92.44 353 PHE B O 1
ATOM 6794 N N . THR B 1 354 ? 18.406 25.375 15.164 1 93.19 354 THR B N 1
ATOM 6795 C CA . THR B 1 354 ? 18.797 24.234 15.992 1 93.19 354 THR B CA 1
ATOM 6796 C C . THR B 1 354 ? 18.875 22.969 15.156 1 93.19 354 THR B C 1
ATOM 6798 O O . THR B 1 354 ? 18.094 22.781 14.219 1 93.19 354 THR B O 1
ATOM 6801 N N . THR B 1 355 ? 19.797 22.125 15.516 1 95.69 355 THR B N 1
ATOM 6802 C CA . THR B 1 355 ? 19.953 20.828 14.875 1 95.69 355 THR B CA 1
ATOM 6803 C C . THR B 1 355 ? 19.969 19.703 15.914 1 95.69 355 THR B C 1
ATOM 6805 O O . THR B 1 355 ? 20.594 19.828 16.969 1 95.69 355 THR B O 1
ATOM 6808 N N . SER B 1 356 ? 19.219 18.781 15.703 1 98.06 356 SER B N 1
ATOM 6809 C CA . SER B 1 356 ? 19.297 17.516 16.422 1 98.06 356 SER B CA 1
ATOM 6810 C C . SER B 1 356 ? 19.766 16.375 15.508 1 98.06 356 SER B C 1
ATOM 6812 O O . SER B 1 356 ? 19.406 16.328 14.336 1 98.06 356 SER B O 1
ATOM 6814 N N . PHE B 1 357 ? 20.641 15.5 16.078 1 98.44 357 PHE B N 1
ATOM 6815 C CA . PHE B 1 357 ? 21.156 14.477 15.18 1 98.44 357 PHE B CA 1
ATOM 6816 C C . PHE B 1 357 ? 21.375 13.164 15.93 1 98.44 357 PHE B C 1
ATOM 6818 O O . PHE B 1 357 ? 21.406 13.148 17.156 1 98.44 357 PHE B O 1
ATOM 6825 N N . GLU B 1 358 ? 21.406 12.109 15.188 1 98.62 358 GLU B N 1
ATOM 6826 C CA . GLU B 1 358 ? 21.797 10.773 15.633 1 98.62 358 GLU B CA 1
ATOM 6827 C C . GLU B 1 358 ? 23.078 10.32 14.945 1 98.62 358 GLU B C 1
ATOM 6829 O O . GLU B 1 358 ? 23.281 10.562 13.75 1 98.62 358 GLU B O 1
ATOM 6834 N N . ALA B 1 359 ? 23.938 9.711 15.719 1 98.69 359 ALA B N 1
ATOM 6835 C CA . ALA B 1 359 ? 25.234 9.305 15.18 1 98.69 359 ALA B CA 1
ATOM 6836 C C . ALA B 1 359 ? 25.656 7.953 15.75 1 98.69 359 ALA B C 1
ATOM 6838 O O . ALA B 1 359 ? 25.078 7.469 16.719 1 98.69 359 ALA B O 1
ATOM 6839 N N . ILE B 1 360 ? 26.578 7.34 15.07 1 98.38 360 ILE B N 1
ATOM 6840 C CA . ILE B 1 360 ? 27.25 6.125 15.523 1 98.38 360 ILE B CA 1
ATOM 6841 C C . ILE B 1 360 ? 28.75 6.359 15.602 1 98.38 360 ILE B C 1
ATOM 6843 O O . ILE B 1 360 ? 29.266 7.328 15.039 1 98.38 360 ILE B O 1
ATOM 6847 N N . PRO B 1 361 ? 29.438 5.531 16.391 1 97.88 361 PRO B N 1
ATOM 6848 C CA . PRO B 1 361 ? 30.906 5.688 16.359 1 97.88 361 PRO B CA 1
ATOM 6849 C C . PRO B 1 361 ? 31.484 5.656 14.953 1 97.88 361 PRO B C 1
ATOM 6851 O O . PRO B 1 361 ? 31.047 4.848 14.125 1 97.88 361 PRO B O 1
ATOM 6854 N N . ALA B 1 362 ? 32.375 6.484 14.648 1 97.06 362 ALA B N 1
ATOM 6855 C CA . ALA B 1 362 ? 32.875 6.695 13.297 1 97.06 362 ALA B CA 1
ATOM 6856 C C . ALA B 1 362 ? 33.562 5.445 12.766 1 97.06 362 ALA B C 1
ATOM 6858 O O . ALA B 1 362 ? 33.719 5.273 11.547 1 97.06 362 ALA B O 1
ATOM 6859 N N . ASP B 1 363 ? 34.031 4.551 13.602 1 95.12 363 ASP B N 1
ATOM 6860 C CA . ASP B 1 363 ? 34.781 3.367 13.195 1 95.12 363 ASP B CA 1
ATOM 6861 C C . ASP B 1 363 ? 33.844 2.205 12.875 1 95.12 363 ASP B C 1
ATOM 6863 O O . ASP B 1 363 ? 34.281 1.189 12.328 1 95.12 363 ASP B O 1
ATOM 6867 N N . VAL B 1 364 ? 32.625 2.359 13.211 1 96.44 364 VAL B N 1
ATOM 6868 C CA . VAL B 1 364 ? 31.641 1.325 12.922 1 96.44 364 VAL B CA 1
ATOM 6869 C C . VAL B 1 364 ? 31.031 1.573 11.547 1 96.44 364 VAL B C 1
ATOM 6871 O O . VAL B 1 364 ? 30.484 2.65 11.281 1 96.44 364 VAL B O 1
ATOM 6874 N N . PRO B 1 365 ? 31.109 0.615 10.648 1 96.94 365 PRO B N 1
ATOM 6875 C CA . PRO B 1 365 ? 30.469 0.794 9.344 1 96.94 365 PRO B CA 1
ATOM 6876 C C . PRO B 1 365 ? 28.953 0.91 9.438 1 96.94 365 PRO B C 1
ATOM 6878 O O . PRO B 1 365 ? 28.312 0.127 10.141 1 96.94 365 PRO B O 1
ATOM 6881 N N . PHE B 1 366 ? 28.406 1.833 8.75 1 98.06 366 PHE B N 1
ATOM 6882 C CA . PHE B 1 366 ? 26.953 1.991 8.711 1 98.06 366 PHE B CA 1
ATOM 6883 C C . PHE B 1 366 ? 26.359 1.156 7.586 1 98.06 366 PHE B C 1
ATOM 6885 O O . PHE B 1 366 ? 26.875 1.13 6.473 1 98.06 366 PHE B O 1
ATOM 6892 N N . ARG B 1 367 ? 25.266 0.472 7.93 1 98 367 ARG B N 1
ATOM 6893 C CA . ARG B 1 367 ? 24.438 -0.235 6.961 1 98 367 ARG B CA 1
ATOM 6894 C C . ARG B 1 367 ? 22.969 0.127 7.137 1 98 367 ARG B C 1
ATOM 6896 O O . ARG B 1 367 ? 22.453 0.139 8.258 1 98 367 ARG B O 1
ATOM 6903 N N . PRO B 1 368 ? 22.328 0.426 6.027 1 97.81 368 PRO B N 1
ATOM 6904 C CA . PRO B 1 368 ? 20.906 0.796 6.148 1 97.81 368 PRO B CA 1
ATOM 6905 C C . PRO B 1 368 ? 20.031 -0.36 6.625 1 97.81 368 PRO B C 1
ATOM 6907 O O . PRO B 1 368 ? 20.266 -1.513 6.254 1 97.81 368 PRO B O 1
ATOM 6910 N N . GLU B 1 369 ? 19.031 0.02 7.418 1 95.88 369 GLU B N 1
ATOM 6911 C CA . GLU B 1 369 ? 18.016 -0.96 7.781 1 95.88 369 GLU B CA 1
ATOM 6912 C C . GLU B 1 369 ? 17.219 -1.404 6.562 1 95.88 369 GLU B C 1
ATOM 6914 O O . GLU B 1 369 ? 17.031 -0.632 5.617 1 95.88 369 GLU B O 1
ATOM 6919 N N . ARG B 1 370 ? 16.797 -2.635 6.582 1 95.12 370 ARG B N 1
ATOM 6920 C CA . ARG B 1 370 ? 15.961 -3.145 5.5 1 95.12 370 ARG B CA 1
ATOM 6921 C C . ARG B 1 370 ? 14.492 -2.857 5.766 1 95.12 370 ARG B C 1
ATOM 6923 O O . ARG B 1 370 ? 13.711 -3.777 6.027 1 95.12 370 ARG B O 1
ATOM 6930 N N . LYS B 1 371 ? 14.102 -1.634 5.629 1 94.88 371 LYS B N 1
ATOM 6931 C CA . LYS B 1 371 ? 12.766 -1.182 5.988 1 94.88 371 LYS B CA 1
ATOM 6932 C C . LYS B 1 371 ? 11.797 -1.33 4.816 1 94.88 371 LYS B C 1
ATOM 6934 O O . LYS B 1 371 ? 10.594 -1.509 5.016 1 94.88 371 LYS B O 1
ATOM 6939 N N . THR B 1 372 ? 12.258 -1.216 3.609 1 95.56 372 THR B N 1
ATOM 6940 C CA . THR B 1 372 ? 11.406 -1.309 2.432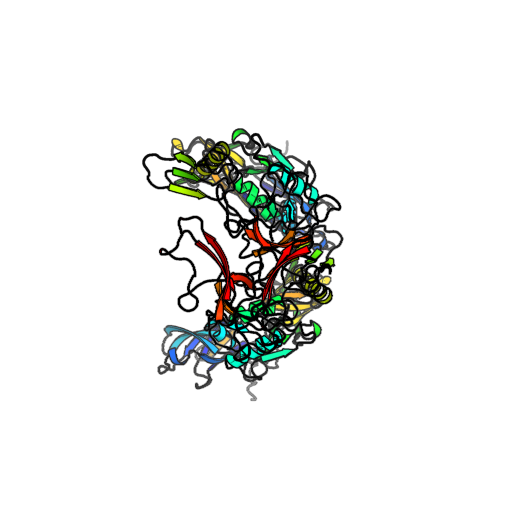 1 95.56 372 THR B CA 1
ATOM 6941 C C . THR B 1 372 ? 10.938 -2.746 2.213 1 95.56 372 THR B C 1
ATOM 6943 O O . THR B 1 372 ? 11.758 -3.662 2.129 1 95.56 372 THR B O 1
ATOM 6946 N N . LEU B 1 373 ? 9.672 -2.898 2.084 1 91.81 373 LEU B N 1
ATOM 6947 C CA . LEU B 1 373 ? 9.086 -4.23 1.96 1 91.81 373 LEU B CA 1
ATOM 6948 C C . LEU B 1 373 ? 9.477 -4.871 0.632 1 91.81 373 LEU B C 1
ATOM 6950 O O . LEU B 1 373 ? 9.5 -4.203 -0.402 1 91.81 373 LEU B O 1
ATOM 6954 N N . TRP B 1 374 ? 9.82 -6.086 0.737 1 93.25 374 TRP B N 1
ATOM 6955 C CA . TRP B 1 374 ? 10.016 -6.895 -0.461 1 93.25 374 TRP B CA 1
ATOM 6956 C C . TRP B 1 374 ? 8.688 -7.41 -0.998 1 93.25 374 TRP B C 1
ATOM 6958 O O . TRP B 1 374 ? 7.934 -8.062 -0.275 1 93.25 374 TRP B O 1
ATOM 6968 N N . PRO B 1 375 ? 8.422 -7.027 -2.242 1 94.56 375 PRO B N 1
ATOM 6969 C CA . PRO B 1 375 ? 7.145 -7.52 -2.76 1 94.56 375 PRO B CA 1
ATOM 6970 C C . PRO B 1 375 ? 7.059 -9.047 -2.76 1 94.56 375 PRO B C 1
ATOM 6972 O O . PRO B 1 375 ? 8.07 -9.727 -2.955 1 94.56 375 PRO B O 1
ATOM 6975 N N . ARG B 1 376 ? 5.848 -9.547 -2.518 1 93.69 376 ARG B N 1
ATOM 6976 C CA . ARG B 1 376 ? 5.582 -10.984 -2.541 1 93.69 376 ARG B CA 1
ATOM 6977 C C . ARG B 1 376 ? 4.434 -11.312 -3.488 1 93.69 376 ARG B C 1
ATOM 6979 O O . ARG B 1 376 ? 3.436 -10.586 -3.535 1 93.69 376 ARG B O 1
ATOM 6986 N N . ILE B 1 377 ? 4.66 -12.234 -4.254 1 93 377 ILE B N 1
ATOM 6987 C CA . ILE B 1 377 ? 3.592 -12.734 -5.109 1 93 377 ILE B CA 1
ATOM 6988 C C . ILE B 1 377 ? 2.91 -13.93 -4.441 1 93 377 ILE B C 1
ATOM 6990 O O . ILE B 1 377 ? 3.531 -14.977 -4.246 1 93 377 ILE B O 1
ATOM 6994 N N . SER B 1 378 ? 1.705 -13.625 -4.074 1 89.88 378 SER B N 1
ATOM 6995 C CA . SER B 1 378 ? 0.904 -14.703 -3.498 1 89.88 378 SER B CA 1
ATOM 6996 C C . SER B 1 378 ? 0.299 -15.586 -4.582 1 89.88 378 SER B C 1
ATOM 6998 O O . SER B 1 378 ? -0.115 -15.094 -5.633 1 89.88 378 SER B O 1
ATOM 7000 N N . GLY B 1 379 ? 0.4 -16.828 -4.363 1 91.62 379 GLY B N 1
ATOM 7001 C CA . GLY B 1 379 ? -0.203 -17.734 -5.328 1 91.62 379 GLY B CA 1
ATOM 7002 C C . GLY B 1 379 ? 0.633 -17.906 -6.582 1 91.62 379 GLY B C 1
ATOM 7003 O O . GLY B 1 379 ? 1.825 -18.219 -6.504 1 91.62 379 GLY B O 1
ATOM 7004 N N . VAL B 1 380 ? -0.105 -17.797 -7.781 1 94.75 380 VAL B N 1
ATOM 7005 C CA . VAL B 1 380 ? 0.536 -18.062 -9.062 1 94.75 380 VAL B CA 1
ATOM 7006 C C . VAL B 1 380 ? 0.201 -16.938 -10.047 1 94.75 380 VAL B C 1
ATOM 7008 O O . VAL B 1 380 ? -0.696 -16.141 -9.789 1 94.75 380 VAL B O 1
ATOM 7011 N N . VAL B 1 381 ? 1.031 -16.844 -11.039 1 95.06 381 VAL B N 1
ATOM 7012 C CA . VAL B 1 381 ? 0.751 -15.922 -12.141 1 95.06 381 VAL B CA 1
ATOM 7013 C C . VAL B 1 381 ? 0.909 -16.656 -13.477 1 95.06 381 VAL B C 1
ATOM 7015 O O . VAL B 1 381 ? 1.454 -17.75 -13.523 1 95.06 381 VAL B O 1
ATOM 7018 N N . GLN B 1 382 ? 0.417 -15.984 -14.477 1 93.88 382 GLN B N 1
ATOM 7019 C CA . GLN B 1 382 ? 0.558 -16.562 -15.812 1 93.88 382 GLN B CA 1
ATOM 7020 C C . GLN B 1 382 ? 1.844 -16.078 -16.484 1 93.88 382 GLN B C 1
ATOM 7022 O O . GLN B 1 382 ? 2.293 -14.953 -16.25 1 93.88 382 GLN B O 1
ATOM 7027 N N . GLY B 1 383 ? 2.439 -16.906 -17.203 1 93.88 383 GLY B N 1
ATOM 7028 C CA . GLY B 1 383 ? 3.551 -16.609 -18.094 1 93.88 383 GLY B CA 1
ATOM 7029 C C . GLY B 1 383 ? 3.373 -17.219 -19.469 1 93.88 383 GLY B C 1
ATOM 7030 O O . GLY B 1 383 ? 2.49 -18.047 -19.688 1 93.88 383 GLY B O 1
ATOM 7031 N N . ILE B 1 384 ? 4.129 -16.75 -20.406 1 92.25 384 ILE B N 1
ATOM 7032 C CA . ILE B 1 384 ? 4.125 -17.266 -21.766 1 92.25 384 ILE B CA 1
ATOM 7033 C C . ILE B 1 384 ? 5.539 -17.703 -22.156 1 92.25 384 ILE B C 1
ATOM 7035 O O . ILE B 1 384 ? 6.484 -16.922 -22.031 1 92.25 384 ILE B O 1
ATOM 7039 N N . VAL B 1 385 ? 5.645 -18.922 -22.594 1 93 385 VAL B N 1
ATOM 7040 C CA . VAL B 1 385 ? 6.945 -19.438 -23 1 93 385 VAL B CA 1
ATOM 7041 C C . VAL B 1 385 ? 7.445 -18.688 -24.219 1 93 385 VAL B C 1
ATOM 7043 O O . VAL B 1 385 ? 6.707 -18.5 -25.188 1 93 385 VAL B O 1
ATOM 7046 N N . GLU B 1 386 ? 8.68 -18.281 -24.094 1 89.56 386 GLU B N 1
ATOM 7047 C CA . GLU B 1 386 ? 9.305 -17.562 -25.188 1 89.56 386 GLU B CA 1
ATOM 7048 C C . GLU B 1 386 ? 10.375 -18.422 -25.875 1 89.56 386 GLU B C 1
ATOM 7050 O O . GLU B 1 386 ? 10.938 -19.328 -25.25 1 89.56 386 GLU B O 1
ATOM 7055 N N . ALA B 1 387 ? 10.609 -18.156 -27.094 1 84.44 387 ALA B N 1
ATOM 7056 C CA . ALA B 1 387 ? 11.703 -18.797 -27.812 1 84.44 387 ALA B CA 1
ATOM 7057 C C . ALA B 1 387 ? 12.266 -17.875 -28.891 1 84.44 387 ALA B C 1
ATOM 7059 O O . ALA B 1 387 ? 11.547 -17.047 -29.438 1 84.44 387 ALA B O 1
ATOM 7060 N N . GLU B 1 388 ? 13.641 -18.125 -28.922 1 77.75 388 GLU B N 1
ATOM 7061 C CA . GLU B 1 388 ? 14.273 -17.422 -30.031 1 77.75 388 GLU B CA 1
ATOM 7062 C C . GLU B 1 388 ? 14.031 -18.156 -31.344 1 77.75 388 GLU B C 1
ATOM 7064 O O . GLU B 1 388 ? 13.922 -19.375 -31.375 1 77.75 388 GLU B O 1
ATOM 7069 N N . GLY B 1 389 ? 13.742 -17.516 -32.344 1 72.88 389 GLY B N 1
ATOM 7070 C CA . GLY B 1 389 ? 13.625 -18.094 -33.656 1 72.88 389 GLY B CA 1
ATOM 7071 C C . GLY B 1 389 ? 12.195 -18.391 -34.062 1 72.88 389 GLY B C 1
ATOM 7072 O O . GLY B 1 389 ? 11.258 -18.078 -33.344 1 72.88 389 GLY B O 1
ATOM 7073 N N . SER B 1 390 ? 12.062 -18.938 -35.219 1 69.88 390 SER B N 1
ATOM 7074 C CA . SER B 1 390 ? 10.75 -19.141 -35.812 1 69.88 390 SER B CA 1
ATOM 7075 C C . SER B 1 390 ? 10.227 -20.547 -35.562 1 69.88 390 SER B C 1
ATOM 7077 O O . SER B 1 390 ? 9.07 -20.859 -35.844 1 69.88 390 SER B O 1
ATOM 7079 N N . GLY B 1 391 ? 11.016 -21.312 -34.844 1 73.38 391 GLY B N 1
ATOM 7080 C CA . GLY B 1 391 ? 10.586 -22.672 -34.656 1 73.38 391 GLY B CA 1
ATOM 7081 C C . GLY B 1 391 ? 9.523 -22.812 -33.562 1 73.38 391 GLY B C 1
ATOM 7082 O O . GLY B 1 391 ? 9.25 -21.875 -32.844 1 73.38 391 GLY B O 1
ATOM 7083 N N . LYS B 1 392 ? 8.828 -24.031 -33.531 1 79.44 392 LYS B N 1
ATOM 7084 C CA . LYS B 1 392 ? 7.723 -24.359 -32.656 1 79.44 392 LYS B CA 1
ATOM 7085 C C . LYS B 1 392 ? 8.227 -24.656 -31.234 1 79.44 392 LYS B C 1
ATOM 7087 O O . LYS B 1 392 ? 7.559 -24.344 -30.25 1 79.44 392 LYS B O 1
ATOM 7092 N N . PHE B 1 393 ? 9.398 -25.25 -31.172 1 79.81 393 PHE B N 1
ATOM 7093 C CA . PHE B 1 393 ? 9.883 -25.719 -29.891 1 79.81 393 PHE B CA 1
ATOM 7094 C C . PHE B 1 393 ? 10.523 -24.578 -29.109 1 79.81 393 PHE B C 1
ATOM 7096 O O . PHE B 1 393 ? 11.164 -23.703 -29.688 1 79.81 393 PHE B O 1
ATOM 7103 N N . ALA B 1 394 ? 10.297 -24.625 -27.859 1 83.88 394 ALA B N 1
ATOM 7104 C CA . ALA B 1 394 ? 10.914 -23.641 -26.969 1 83.88 394 ALA B CA 1
ATOM 7105 C C . ALA B 1 394 ? 12.422 -23.844 -26.906 1 83.88 394 ALA B C 1
ATOM 7107 O O . ALA B 1 394 ? 12.922 -24.953 -27.125 1 83.88 394 ALA B O 1
ATOM 7108 N N . GLU B 1 395 ? 13.109 -22.766 -26.734 1 84.44 395 GLU B N 1
ATOM 7109 C CA . GLU B 1 395 ? 14.539 -22.828 -26.438 1 84.44 395 GLU B CA 1
ATOM 7110 C C . GLU B 1 395 ? 14.789 -23.297 -25.016 1 84.44 395 GLU B C 1
ATOM 7112 O O . GLU B 1 395 ? 14.188 -22.781 -24.078 1 84.44 395 GLU B O 1
ATOM 7117 N N . LEU B 1 396 ? 15.57 -24.391 -24.875 1 90.06 396 LEU B N 1
ATOM 7118 C CA . LEU B 1 396 ? 15.945 -24.906 -23.562 1 90.06 396 LEU B CA 1
ATOM 7119 C C . LEU B 1 396 ? 17.438 -24.719 -23.312 1 90.06 396 LEU B C 1
ATOM 7121 O O . LEU B 1 396 ? 18.234 -24.734 -24.25 1 90.06 396 LEU B O 1
ATOM 7125 N N . ASN B 1 397 ? 17.828 -24.484 -22.156 1 89.44 397 ASN B N 1
ATOM 7126 C CA . ASN B 1 397 ? 19.25 -24.469 -21.812 1 89.44 397 ASN B CA 1
ATOM 7127 C C . ASN B 1 397 ? 19.734 -25.844 -21.359 1 89.44 397 ASN B C 1
ATOM 7129 O O . ASN B 1 397 ? 19.016 -26.828 -21.469 1 89.44 397 ASN B O 1
ATOM 7133 N N . GLU B 1 398 ? 20.953 -25.906 -20.891 1 90.38 398 GLU B N 1
ATOM 7134 C CA . GLU B 1 398 ? 21.578 -27.172 -20.516 1 90.38 398 GLU B CA 1
ATOM 7135 C C . GLU B 1 398 ? 20.875 -27.828 -19.344 1 90.38 398 GLU B C 1
ATOM 7137 O O . GLU B 1 398 ? 20.984 -29.031 -19.125 1 90.38 398 GLU B O 1
ATOM 7142 N N . PHE B 1 399 ? 20.062 -27.094 -18.688 1 90.75 399 PHE B N 1
ATOM 7143 C CA . PHE B 1 399 ? 19.375 -27.609 -17.5 1 90.75 399 PHE B CA 1
ATOM 7144 C C . PHE B 1 399 ? 17.906 -27.875 -17.797 1 90.75 399 PHE B C 1
ATOM 7146 O O . PHE B 1 399 ? 17.141 -28.219 -16.891 1 90.75 399 PHE B O 1
ATOM 7153 N N . GLY B 1 400 ? 17.484 -27.703 -19.047 1 92.69 400 GLY B N 1
ATOM 7154 C CA . GLY B 1 400 ? 16.094 -27.938 -19.406 1 92.69 400 GLY B CA 1
ATOM 7155 C C . GLY B 1 400 ? 15.172 -26.812 -18.953 1 92.69 400 GLY B C 1
ATOM 7156 O O . GLY B 1 400 ? 13.984 -27.047 -18.719 1 92.69 400 GLY B O 1
ATOM 7157 N N . GLU B 1 401 ? 15.734 -25.688 -18.812 1 93.75 401 GLU B N 1
ATOM 7158 C CA . GLU B 1 401 ? 14.961 -24.547 -18.344 1 93.75 401 GLU B CA 1
ATOM 7159 C C . GLU B 1 401 ? 14.414 -23.734 -19.531 1 93.75 401 GLU B C 1
ATOM 7161 O O . GLU B 1 401 ? 14.922 -23.844 -20.641 1 93.75 401 GLU B O 1
ATOM 7166 N N . TYR B 1 402 ? 13.344 -22.953 -19.234 1 93.31 402 TYR B N 1
ATOM 7167 C CA . TYR B 1 402 ? 12.648 -22.203 -20.266 1 93.31 402 TYR B CA 1
ATOM 7168 C C . TYR B 1 402 ? 12.805 -20.703 -20.062 1 93.31 402 TYR B C 1
ATOM 7170 O O . TYR B 1 402 ? 13.094 -20.266 -18.953 1 93.31 402 TYR B O 1
ATOM 7178 N N . LYS B 1 403 ? 12.648 -19.969 -21.141 1 92.12 403 LYS B N 1
ATOM 7179 C CA . LYS B 1 403 ? 12.453 -18.516 -21.031 1 92.12 403 LYS B CA 1
ATOM 7180 C C . LYS B 1 403 ? 10.977 -18.156 -21.109 1 92.12 403 LYS B C 1
ATOM 7182 O O . LYS B 1 403 ? 10.227 -18.734 -21.891 1 92.12 403 LYS B O 1
ATOM 7187 N N . ILE B 1 404 ? 10.594 -17.281 -20.234 1 92.12 404 ILE B N 1
ATOM 7188 C CA . ILE B 1 404 ? 9.172 -16.938 -20.203 1 92.12 404 ILE B CA 1
ATOM 7189 C C . ILE B 1 404 ? 9 -15.43 -20.156 1 92.12 404 ILE B C 1
ATOM 7191 O O . ILE B 1 404 ? 9.844 -14.719 -19.609 1 92.12 404 ILE B O 1
ATOM 7195 N N . ARG B 1 405 ? 7.977 -14.969 -20.781 1 92 405 ARG B N 1
ATOM 7196 C CA . ARG B 1 405 ? 7.535 -13.578 -20.672 1 92 405 ARG B CA 1
ATOM 7197 C C . ARG B 1 405 ? 6.312 -13.469 -19.766 1 92 405 ARG B C 1
ATOM 7199 O O . ARG B 1 405 ? 5.457 -14.359 -19.75 1 92 405 ARG B O 1
ATOM 7206 N N . PHE B 1 406 ? 6.277 -12.375 -19.078 1 93.25 406 PHE B N 1
ATOM 7207 C CA . PHE B 1 406 ? 5.188 -12.172 -18.125 1 93.25 406 PHE B CA 1
ATOM 7208 C C . PHE B 1 406 ? 4.246 -11.07 -18.609 1 93.25 406 PHE B C 1
ATOM 7210 O O . PHE B 1 406 ? 4.656 -9.922 -18.75 1 93.25 406 PHE B O 1
ATOM 7217 N N . PRO B 1 407 ? 3.014 -11.375 -18.797 1 90.75 407 PRO B N 1
ATOM 7218 C CA . PRO B 1 407 ? 2.051 -10.367 -19.25 1 90.75 407 PRO B CA 1
ATOM 7219 C C . PRO B 1 407 ? 1.951 -9.18 -18.297 1 90.75 407 PRO B C 1
ATOM 7221 O O . PRO B 1 407 ? 1.568 -8.086 -18.703 1 90.75 407 PRO B O 1
ATOM 7224 N N . PHE B 1 408 ? 2.279 -9.367 -17.047 1 92.44 408 PHE B N 1
ATOM 7225 C CA . PHE B 1 408 ? 2.156 -8.273 -16.094 1 92.44 408 PHE B CA 1
ATOM 7226 C C . PHE B 1 408 ? 3.262 -7.246 -16.297 1 92.44 408 PHE B C 1
ATOM 7228 O O . PHE B 1 408 ? 3.201 -6.145 -15.75 1 92.44 408 PHE B O 1
ATOM 7235 N N . ALA B 1 409 ? 4.281 -7.598 -16.984 1 93.81 409 ALA B N 1
ATOM 7236 C CA . ALA B 1 409 ? 5.375 -6.664 -17.234 1 93.81 409 ALA B CA 1
ATOM 7237 C C . ALA B 1 409 ? 4.914 -5.516 -18.125 1 93.81 409 ALA B C 1
ATOM 7239 O O . ALA B 1 409 ? 4.184 -5.727 -19.094 1 93.81 409 ALA B O 1
ATOM 7240 N N . LEU B 1 410 ? 5.34 -4.332 -17.797 1 92.38 410 LEU B N 1
ATOM 7241 C CA . LEU B 1 410 ? 4.934 -3.135 -18.516 1 92.38 410 LEU B CA 1
ATOM 7242 C C . LEU B 1 410 ? 5.434 -3.178 -19.969 1 92.38 410 LEU B C 1
ATOM 7244 O O . LEU B 1 410 ? 4.684 -2.873 -20.891 1 92.38 410 LEU B O 1
ATOM 7248 N N . THR B 1 411 ? 6.676 -3.502 -20.047 1 86.25 411 THR B N 1
ATOM 7249 C CA . THR B 1 411 ? 7.273 -3.521 -21.375 1 86.25 411 THR B CA 1
ATOM 7250 C C . THR B 1 411 ? 7.5 -4.953 -21.844 1 86.25 411 THR B C 1
ATOM 7252 O O . THR B 1 411 ? 7.488 -5.887 -21.047 1 86.25 411 THR B O 1
ATOM 7255 N N . LYS B 1 412 ? 7.496 -5.102 -23.047 1 76.31 412 LYS B N 1
ATOM 7256 C CA . LYS B 1 412 ? 7.805 -6.398 -23.641 1 76.31 412 LYS B CA 1
ATOM 7257 C C . LYS B 1 412 ? 9.281 -6.488 -24.031 1 76.31 412 LYS B C 1
ATOM 7259 O O . LYS B 1 412 ? 9.609 -6.605 -25.219 1 76.31 412 LYS B O 1
ATOM 7264 N N . ARG B 1 413 ? 10.023 -6.43 -22.969 1 77.44 413 ARG B N 1
ATOM 7265 C CA . ARG B 1 413 ? 11.461 -6.504 -23.203 1 77.44 413 ARG B CA 1
ATOM 7266 C C . ARG B 1 413 ? 11.875 -7.91 -23.609 1 77.44 413 ARG B C 1
ATOM 7268 O O . ARG B 1 413 ? 11.359 -8.898 -23.078 1 77.44 413 ARG B O 1
ATOM 7275 N N . LYS B 1 414 ? 12.68 -7.91 -24.578 1 74.62 414 LYS B N 1
ATOM 7276 C CA . LYS B 1 414 ? 13.242 -9.203 -24.953 1 74.62 414 LYS B CA 1
ATOM 7277 C C . LYS B 1 414 ? 14.359 -9.617 -24 1 74.62 414 LYS B C 1
ATOM 7279 O O . LYS B 1 414 ? 15.156 -8.781 -23.562 1 74.62 414 LYS B O 1
ATOM 7284 N N . SER B 1 415 ? 14.234 -10.82 -23.672 1 75.69 415 SER B N 1
ATOM 7285 C CA . SER B 1 415 ? 15.289 -11.336 -22.812 1 75.69 415 SER B CA 1
ATOM 7286 C C . SER B 1 415 ? 16.625 -11.383 -23.547 1 75.69 415 SER B C 1
ATOM 7288 O O . SER B 1 415 ? 16.672 -11.672 -24.75 1 75.69 415 SER B O 1
ATOM 7290 N N . GLN B 1 416 ? 17.672 -10.883 -22.875 1 74.5 416 GLN B N 1
ATOM 7291 C CA . GLN B 1 416 ? 19.016 -11.062 -23.406 1 74.5 416 GLN B CA 1
ATOM 7292 C C . GLN B 1 416 ? 19.344 -12.547 -23.578 1 74.5 416 GLN B C 1
ATOM 7294 O O . GLN B 1 416 ? 18.766 -13.398 -22.906 1 74.5 416 GLN B O 1
ATOM 7299 N N . LYS B 1 417 ? 20.344 -12.664 -24.391 1 74.75 417 LYS B N 1
ATOM 7300 C CA . LYS B 1 417 ? 20.766 -14.047 -24.625 1 74.75 417 LYS B CA 1
ATOM 7301 C C . LYS B 1 417 ? 21.297 -14.68 -23.328 1 74.75 417 LYS B C 1
ATOM 7303 O O . LYS B 1 417 ? 22.062 -14.055 -22.594 1 74.75 417 LYS B O 1
ATOM 7308 N N . GLY B 1 418 ? 20.781 -15.844 -22.953 1 72.25 418 GLY B N 1
ATOM 7309 C CA . GLY B 1 418 ? 21.281 -16.594 -21.812 1 72.25 418 GLY B CA 1
ATOM 7310 C C . GLY B 1 418 ? 20.672 -16.172 -20.5 1 72.25 418 GLY B C 1
ATOM 7311 O O . GLY B 1 418 ? 21.141 -16.578 -19.422 1 72.25 418 GLY B O 1
ATOM 7312 N N . SER B 1 419 ? 19.75 -15.227 -20.594 1 80.88 419 SER B N 1
ATOM 7313 C CA . SER B 1 419 ? 19.156 -14.758 -19.359 1 80.88 419 SER B CA 1
ATOM 7314 C C . SER B 1 419 ? 17.688 -15.156 -19.25 1 80.88 419 SER B C 1
ATOM 7316 O O . SER B 1 419 ? 17.109 -15.648 -20.234 1 80.88 419 SER B O 1
ATOM 7318 N N . GLY B 1 420 ? 17.25 -15.18 -18.016 1 88.56 420 GLY B N 1
ATOM 7319 C CA . GLY B 1 420 ? 15.82 -15.297 -17.797 1 88.56 420 GLY B CA 1
ATOM 7320 C C . GLY B 1 420 ? 15.336 -16.734 -17.812 1 88.56 420 GLY B C 1
ATOM 7321 O O . GLY B 1 420 ? 14.195 -17.016 -18.188 1 88.56 420 GLY B O 1
ATOM 7322 N N . TRP B 1 421 ? 16.234 -17.672 -17.547 1 91.62 421 TRP B N 1
ATOM 7323 C CA . TRP B 1 421 ? 15.867 -19.078 -17.562 1 91.62 421 TRP B CA 1
ATOM 7324 C C . TRP B 1 421 ? 15.062 -19.453 -16.328 1 91.62 421 TRP B C 1
ATOM 7326 O O . TRP B 1 421 ? 15.414 -19.062 -15.211 1 91.62 421 TRP B O 1
ATOM 7336 N N . VAL B 1 422 ? 14.016 -20.266 -16.5 1 95.06 422 VAL B N 1
ATOM 7337 C CA . VAL B 1 422 ? 13.109 -20.656 -15.43 1 95.06 422 VAL B CA 1
ATOM 7338 C C . VAL B 1 422 ? 12.906 -22.172 -15.445 1 95.06 422 VAL B C 1
ATOM 7340 O O . VAL B 1 422 ? 12.672 -22.75 -16.516 1 95.06 422 VAL B O 1
ATOM 7343 N N . ARG B 1 423 ? 12.977 -22.797 -14.273 1 95.5 423 ARG B N 1
ATOM 7344 C CA . ARG B 1 423 ? 12.812 -24.234 -14.141 1 95.5 423 ARG B CA 1
ATOM 7345 C C . ARG B 1 423 ? 11.352 -24.641 -14.273 1 95.5 423 ARG B C 1
ATOM 7347 O O . ARG B 1 423 ? 10.453 -23.844 -13.977 1 95.5 423 ARG B O 1
ATOM 7354 N N . LEU B 1 424 ? 11.148 -25.875 -14.75 1 95.56 424 LEU B N 1
ATOM 7355 C CA . LEU B 1 424 ? 9.828 -26.469 -14.875 1 95.56 424 LEU B CA 1
ATOM 7356 C C . LEU B 1 424 ? 9.633 -27.578 -13.836 1 95.56 424 LEU B C 1
ATOM 7358 O O . LEU B 1 424 ? 10.445 -28.5 -13.742 1 95.56 424 LEU B O 1
ATOM 7362 N N . ALA B 1 425 ? 8.594 -27.422 -13.039 1 94.31 425 ALA B N 1
ATOM 7363 C CA . ALA B 1 425 ? 8.203 -28.516 -12.156 1 94.31 425 ALA B CA 1
ATOM 7364 C C . ALA B 1 425 ? 7.551 -29.656 -12.938 1 94.31 425 ALA B C 1
ATOM 7366 O O . ALA B 1 425 ? 6.762 -29.422 -13.859 1 94.31 425 ALA B O 1
ATOM 7367 N N . THR B 1 426 ? 7.973 -30.875 -12.602 1 92.94 426 THR B N 1
ATOM 7368 C CA . THR B 1 426 ? 7.434 -32.062 -13.258 1 92.94 426 THR B CA 1
ATOM 7369 C C . THR B 1 426 ? 6.941 -33.062 -12.234 1 92.94 426 THR B C 1
ATOM 7371 O O . THR B 1 426 ? 7.352 -33.031 -11.07 1 92.94 426 THR B O 1
ATOM 7374 N N . PRO B 1 427 ? 6 -34 -12.648 1 89.19 427 PRO B N 1
ATOM 7375 C CA . PRO B 1 427 ? 5.465 -34.969 -11.703 1 89.19 427 PRO B CA 1
ATOM 7376 C C . PRO B 1 427 ? 6.527 -35.938 -11.195 1 89.19 427 PRO B C 1
ATOM 7378 O O . PRO B 1 427 ? 6.379 -36.531 -10.117 1 89.19 427 PRO B O 1
ATOM 7381 N N . LEU B 1 428 ? 7.566 -36.188 -11.914 1 89.19 428 LEU B N 1
ATOM 7382 C CA . LEU B 1 428 ? 8.609 -37.156 -11.578 1 89.19 428 LEU B CA 1
ATOM 7383 C C . LEU B 1 428 ? 9.992 -36.594 -11.914 1 89.19 428 LEU B C 1
ATOM 7385 O O . LEU B 1 428 ? 10.203 -36.062 -13 1 89.19 428 LEU B O 1
ATOM 7389 N N . ALA B 1 429 ? 10.867 -36.625 -10.945 1 90.94 429 ALA B N 1
ATOM 7390 C CA . ALA B 1 429 ? 12.258 -36.219 -11.109 1 90.94 429 ALA B CA 1
ATOM 7391 C C . ALA B 1 429 ? 13.18 -37.031 -10.195 1 90.94 429 ALA B C 1
ATOM 7393 O O . ALA B 1 429 ? 12.789 -37.406 -9.086 1 90.94 429 ALA B O 1
ATOM 7394 N N . GLY B 1 430 ? 14.281 -37.375 -10.594 1 89.5 430 GLY B N 1
ATOM 7395 C CA . GLY B 1 430 ? 15.297 -38.094 -9.859 1 89.5 430 GLY B CA 1
ATOM 7396 C C . GLY B 1 430 ? 16.609 -38.25 -10.625 1 89.5 430 GLY B C 1
ATOM 7397 O O . GLY B 1 430 ? 16.781 -37.625 -11.688 1 89.5 430 GLY B O 1
ATOM 7398 N N . ALA B 1 431 ? 17.547 -38.969 -10.055 1 87.44 431 ALA B N 1
ATOM 7399 C CA . ALA B 1 431 ? 18.875 -39.094 -10.641 1 87.44 431 ALA B CA 1
ATOM 7400 C C . ALA B 1 431 ? 18.812 -39.812 -11.984 1 87.44 431 ALA B C 1
ATOM 7402 O O . ALA B 1 431 ? 19.438 -39.375 -12.961 1 87.44 431 ALA B O 1
ATOM 7403 N N . ASP B 1 432 ? 18.016 -40.875 -12.055 1 87.25 432 ASP B N 1
ATOM 7404 C CA . ASP B 1 432 ? 17.969 -41.656 -13.273 1 87.25 432 ASP B CA 1
ATOM 7405 C C . ASP B 1 432 ? 16.531 -41.875 -13.758 1 87.25 432 ASP B C 1
ATOM 7407 O O . ASP B 1 432 ? 16.25 -42.812 -14.5 1 87.25 432 ASP B O 1
ATOM 7411 N N . ASN B 1 433 ? 15.727 -41.156 -13.328 1 88.94 433 ASN B N 1
ATOM 7412 C CA . ASN B 1 433 ? 14.328 -41.188 -13.727 1 88.94 433 ASN B CA 1
ATOM 7413 C C . ASN B 1 433 ? 13.719 -39.781 -13.797 1 88.94 433 ASN B C 1
ATOM 7415 O O . ASN B 1 433 ? 14.273 -38.844 -13.234 1 88.94 433 ASN B O 1
ATOM 7419 N N . GLY B 1 434 ? 12.758 -39.625 -14.602 1 91.38 434 GLY B N 1
ATOM 7420 C CA . GLY B 1 434 ? 12.125 -38.312 -14.734 1 91.38 434 GLY B CA 1
ATOM 7421 C C . GLY B 1 434 ? 11.047 -38.281 -15.805 1 91.38 434 GLY B C 1
ATOM 7422 O O . GLY B 1 434 ? 10.812 -39.281 -16.484 1 91.38 434 GLY B O 1
ATOM 7423 N N . MET B 1 435 ? 10.281 -37.344 -15.766 1 91.69 435 MET B N 1
ATOM 7424 C CA . MET B 1 435 ? 9.258 -37.031 -16.766 1 91.69 435 MET B CA 1
ATOM 7425 C C . MET B 1 435 ? 9.391 -35.594 -17.25 1 91.69 435 MET B C 1
ATOM 7427 O O . MET B 1 435 ? 9.531 -34.656 -16.453 1 91.69 435 MET B O 1
ATOM 7431 N N . HIS B 1 436 ? 9.492 -35.438 -18.562 1 91.75 436 HIS B N 1
ATOM 7432 C CA . HIS B 1 436 ? 9.547 -34.094 -19.156 1 91.75 436 HIS B CA 1
ATOM 7433 C C . HIS B 1 436 ? 8.875 -34.062 -20.516 1 91.75 436 HIS B C 1
ATOM 7435 O O . HIS B 1 436 ? 9.344 -34.719 -21.469 1 91.75 436 HIS B O 1
ATOM 7441 N N . PHE B 1 437 ? 7.75 -33.406 -20.578 1 91.69 437 PHE B N 1
ATOM 7442 C CA . PHE B 1 437 ? 7.113 -33.094 -21.844 1 91.69 437 PHE B CA 1
ATOM 7443 C C . PHE B 1 437 ? 7.414 -31.641 -22.266 1 91.69 437 PHE B C 1
ATOM 7445 O O . PHE B 1 437 ? 6.863 -30.703 -21.703 1 91.69 437 PHE B O 1
ATOM 7452 N N . PRO B 1 438 ? 8.219 -31.484 -23.203 1 90.38 438 PRO B N 1
ATOM 7453 C CA . PRO B 1 438 ? 8.648 -30.125 -23.531 1 90.38 438 PRO B CA 1
ATOM 7454 C C . PRO B 1 438 ? 7.504 -29.234 -24 1 90.38 438 PRO B C 1
ATOM 7456 O O . PRO B 1 438 ? 6.605 -29.688 -24.703 1 90.38 438 PRO B O 1
ATOM 7459 N N . LEU B 1 439 ? 7.578 -28.016 -23.609 1 91.62 439 LEU B N 1
ATOM 7460 C CA . LEU B 1 439 ? 6.578 -27.016 -23.969 1 91.62 439 LEU B CA 1
ATOM 7461 C C . LEU B 1 439 ? 6.98 -26.297 -25.25 1 91.62 439 LEU B C 1
ATOM 7463 O O . LEU B 1 439 ? 8.172 -26.188 -25.562 1 91.62 439 LEU B O 1
ATOM 7467 N N . HIS B 1 440 ? 5.996 -25.844 -25.938 1 91.38 440 HIS B N 1
ATOM 7468 C CA . HIS B 1 440 ? 6.242 -25.125 -27.172 1 91.38 440 HIS B CA 1
ATOM 7469 C C . HIS B 1 440 ? 6.258 -23.609 -26.938 1 91.38 440 HIS B C 1
ATOM 7471 O O . HIS B 1 440 ? 5.82 -23.141 -25.875 1 91.38 440 HIS B O 1
ATOM 7477 N N . LYS B 1 441 ? 6.734 -22.953 -27.984 1 90.12 441 LYS B N 1
ATOM 7478 C CA . LYS B 1 441 ? 6.68 -21.484 -27.969 1 90.12 441 LYS B CA 1
ATOM 7479 C C . LYS B 1 441 ? 5.242 -21 -27.828 1 90.12 441 LYS B C 1
ATOM 7481 O O . LYS B 1 441 ? 4.324 -21.562 -28.438 1 90.12 441 LYS B O 1
ATOM 7486 N N . ASP B 1 442 ? 5.023 -19.984 -26.938 1 90.5 442 ASP B N 1
ATOM 7487 C CA . ASP B 1 442 ? 3.768 -19.25 -26.766 1 90.5 442 ASP B CA 1
ATOM 7488 C C . ASP B 1 442 ? 2.797 -20.047 -25.891 1 90.5 442 ASP B C 1
ATOM 7490 O O . ASP B 1 442 ? 1.628 -19.688 -25.766 1 90.5 442 ASP B O 1
ATOM 7494 N N . THR B 1 443 ? 3.309 -21.141 -25.359 1 93.19 443 THR B N 1
ATOM 7495 C CA . THR B 1 443 ? 2.482 -21.875 -24.406 1 93.19 443 THR B CA 1
ATOM 7496 C C . THR B 1 443 ? 2.262 -21.062 -23.141 1 93.19 443 THR B C 1
ATOM 7498 O O . THR B 1 443 ? 3.201 -20.469 -22.609 1 93.19 443 THR B O 1
ATOM 7501 N N . GLU B 1 444 ? 0.96 -20.984 -22.75 1 95.44 444 GLU B N 1
ATOM 7502 C CA . GLU B 1 444 ? 0.664 -20.359 -21.453 1 95.44 444 GLU B CA 1
ATOM 7503 C C . GLU B 1 444 ? 1.048 -21.281 -20.297 1 95.44 444 GLU B C 1
ATOM 7505 O O . GLU B 1 444 ? 0.739 -22.484 -20.328 1 95.44 444 GLU B O 1
ATOM 7510 N N . VAL B 1 445 ? 1.741 -20.719 -19.344 1 96.25 445 VAL B N 1
ATOM 7511 C CA . VAL B 1 445 ? 2.186 -21.516 -18.203 1 96.25 445 VAL B CA 1
ATOM 7512 C C . VAL B 1 445 ? 1.789 -20.828 -16.906 1 96.25 445 VAL B C 1
ATOM 7514 O O . VAL B 1 445 ? 1.517 -19.625 -16.891 1 96.25 445 VAL B O 1
ATOM 7517 N N . LEU B 1 446 ? 1.654 -21.656 -15.906 1 96.5 446 LEU B N 1
ATOM 7518 C CA . LEU B 1 446 ? 1.443 -21.188 -14.539 1 96.5 446 LEU B CA 1
ATOM 7519 C C . LEU B 1 446 ? 2.768 -21.094 -13.789 1 96.5 446 LEU B C 1
ATOM 7521 O O . LEU B 1 446 ? 3.535 -22.062 -13.75 1 96.5 446 LEU B O 1
ATOM 7525 N N . VAL B 1 447 ? 2.986 -19.922 -13.203 1 96.75 447 VAL B N 1
ATOM 7526 C CA . VAL B 1 447 ? 4.281 -19.672 -12.578 1 96.7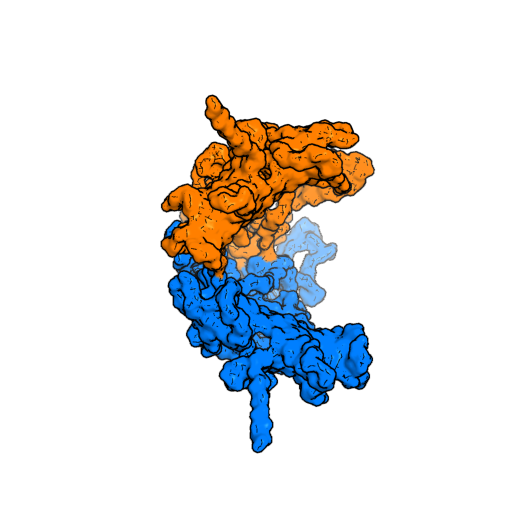5 447 VAL B CA 1
ATOM 7527 C C . VAL B 1 447 ? 4.09 -19.359 -11.102 1 96.75 447 VAL B C 1
ATOM 7529 O O . VAL B 1 447 ? 3.256 -18.516 -10.742 1 96.75 447 VAL B O 1
ATOM 7532 N N . ALA B 1 448 ? 4.781 -20.094 -10.242 1 96.31 448 ALA B N 1
ATOM 7533 C CA . ALA B 1 448 ? 4.902 -19.781 -8.812 1 96.31 448 ALA B CA 1
ATOM 7534 C C . ALA B 1 448 ? 6.27 -19.172 -8.5 1 96.31 448 ALA B C 1
ATOM 7536 O O . ALA B 1 448 ? 7.098 -19 -9.398 1 96.31 448 ALA B O 1
ATOM 7537 N N . PHE B 1 449 ? 6.449 -18.812 -7.273 1 95.44 449 PHE B N 1
ATOM 7538 C CA . PHE B 1 449 ? 7.688 -18.156 -6.879 1 95.44 449 PHE B CA 1
ATOM 7539 C C . PHE B 1 449 ? 8.195 -18.703 -5.551 1 95.44 449 PHE B C 1
ATOM 7541 O O . PHE B 1 449 ? 7.434 -18.797 -4.586 1 95.44 449 PHE B O 1
ATOM 7548 N N . MET B 1 450 ? 9.484 -19 -5.504 1 92.44 450 MET B N 1
ATOM 7549 C CA . MET B 1 450 ? 10.078 -19.531 -4.277 1 92.44 450 MET B CA 1
ATOM 7550 C C . MET B 1 450 ? 9.961 -18.516 -3.139 1 92.44 450 MET B C 1
ATOM 7552 O O . MET B 1 450 ? 10.477 -17.406 -3.23 1 92.44 450 MET B O 1
ATOM 7556 N N . GLY B 1 451 ? 9.281 -18.938 -2.119 1 90.38 451 GLY B N 1
ATOM 7557 C CA . GLY B 1 451 ? 9.078 -18.031 -1.001 1 90.38 451 GLY B CA 1
ATOM 7558 C C . GLY B 1 451 ? 8.289 -16.781 -1.374 1 90.38 451 GLY B C 1
ATOM 7559 O O . GLY B 1 451 ? 8.344 -15.773 -0.671 1 90.38 451 GLY B O 1
ATOM 7560 N N . GLY B 1 452 ? 7.68 -16.812 -2.523 1 93.31 452 GLY B N 1
ATOM 7561 C CA . GLY B 1 452 ? 6.945 -15.648 -3 1 93.31 452 GLY B CA 1
ATOM 7562 C C . GLY B 1 452 ? 7.848 -14.562 -3.561 1 93.31 452 GLY B C 1
ATOM 7563 O O . GLY B 1 452 ? 7.383 -13.469 -3.881 1 93.31 452 GLY B O 1
ATOM 7564 N N . ASP B 1 453 ? 9.109 -14.844 -3.598 1 94.94 453 ASP B N 1
ATOM 7565 C CA . ASP B 1 453 ? 10.078 -13.875 -4.117 1 94.94 453 ASP B CA 1
ATOM 7566 C C . ASP B 1 453 ? 9.945 -13.727 -5.629 1 94.94 453 ASP B C 1
ATOM 7568 O O . ASP B 1 453 ? 10.219 -14.664 -6.379 1 94.94 453 ASP B O 1
ATOM 7572 N N . PRO B 1 454 ? 9.586 -12.508 -6.098 1 96.06 454 PRO B N 1
ATOM 7573 C CA . PRO B 1 454 ? 9.367 -12.32 -7.531 1 96.06 454 PRO B CA 1
ATOM 7574 C C . PRO B 1 454 ? 10.602 -12.625 -8.367 1 96.06 454 PRO B C 1
ATOM 7576 O O . PRO B 1 454 ? 10.5 -12.82 -9.586 1 96.06 454 PRO B O 1
ATOM 7579 N N . ASP B 1 455 ? 11.766 -12.703 -7.801 1 95.56 455 ASP B N 1
ATOM 7580 C CA . ASP B 1 455 ? 13.008 -12.93 -8.531 1 95.56 455 ASP B CA 1
ATOM 7581 C C . ASP B 1 455 ? 13.266 -14.422 -8.734 1 95.56 455 ASP B C 1
ATOM 7583 O O . ASP B 1 455 ? 14.211 -14.805 -9.422 1 95.56 455 ASP B O 1
ATOM 7587 N N . GLN B 1 456 ? 12.477 -15.266 -8.141 1 95.12 456 GLN B N 1
ATOM 7588 C CA . GLN B 1 456 ? 12.742 -16.703 -8.188 1 95.12 456 GLN B CA 1
ATOM 7589 C C . GLN B 1 456 ? 11.531 -17.469 -8.703 1 95.12 456 GLN B C 1
ATOM 7591 O O . GLN B 1 456 ? 10.922 -18.234 -7.969 1 95.12 456 GLN B O 1
ATOM 7596 N N . PRO B 1 457 ? 11.258 -17.312 -9.984 1 96 457 PRO B N 1
ATOM 7597 C CA . PRO B 1 457 ? 10.109 -17.969 -10.602 1 96 457 PRO B CA 1
ATOM 7598 C C . PRO B 1 457 ? 10.344 -19.453 -10.867 1 96 457 PRO B C 1
ATOM 7600 O O . PRO B 1 457 ? 11.484 -19.875 -11.078 1 96 457 PRO B O 1
ATOM 7603 N N . VAL B 1 458 ? 9.266 -20.266 -10.867 1 96.75 458 VAL B N 1
ATOM 7604 C CA . VAL B 1 458 ? 9.234 -21.688 -11.219 1 96.75 458 VAL B CA 1
ATOM 7605 C C . VAL B 1 458 ? 7.926 -22.016 -11.938 1 96.75 458 VAL B C 1
ATOM 7607 O O . VAL B 1 458 ? 6.848 -21.609 -11.484 1 96.75 458 VAL B O 1
ATOM 7610 N N . ILE B 1 459 ? 8.047 -22.641 -13.094 1 96.81 459 ILE B N 1
ATOM 7611 C CA . ILE B 1 459 ? 6.848 -23.094 -13.805 1 96.81 459 ILE B CA 1
ATOM 7612 C C . ILE B 1 459 ? 6.246 -24.297 -13.094 1 96.81 459 ILE B C 1
ATOM 7614 O O . ILE B 1 459 ? 6.934 -25.297 -12.859 1 96.81 459 ILE B O 1
ATOM 7618 N N . VAL B 1 460 ? 4.914 -24.234 -12.789 1 95.69 460 VAL B N 1
ATOM 7619 C CA . VAL B 1 460 ? 4.328 -25.312 -12.008 1 95.69 460 VAL B CA 1
ATOM 7620 C C . VAL B 1 460 ? 3.303 -26.062 -12.852 1 95.69 460 VAL B C 1
ATOM 7622 O O . VAL B 1 460 ? 2.785 -27.109 -12.438 1 95.69 460 VAL B O 1
ATOM 7625 N N . GLY B 1 461 ? 3.012 -25.516 -13.992 1 95.06 461 GLY B N 1
ATOM 7626 C CA . GLY B 1 461 ? 2.09 -26.172 -14.906 1 95.06 461 GLY B CA 1
ATOM 7627 C C . GLY B 1 461 ? 1.837 -25.375 -16.172 1 95.06 461 GLY B C 1
ATOM 7628 O O . GLY B 1 461 ? 2.26 -24.219 -16.281 1 95.06 461 GLY B O 1
ATOM 7629 N N . ALA B 1 462 ? 1.25 -26.109 -17.109 1 95 462 ALA B N 1
ATOM 7630 C CA . ALA B 1 462 ? 0.831 -25.469 -18.344 1 95 462 ALA B CA 1
ATOM 7631 C C . ALA B 1 462 ? -0.685 -25.297 -18.391 1 95 462 ALA B C 1
ATOM 7633 O O . ALA B 1 462 ? -1.417 -26.016 -17.703 1 95 462 ALA B O 1
ATOM 7634 N N . LEU B 1 463 ? -1.093 -24.328 -19.188 1 94.19 463 LEU B N 1
ATOM 7635 C CA . LEU B 1 463 ? -2.518 -24.031 -19.281 1 94.19 463 LEU B CA 1
ATOM 7636 C C . LEU B 1 463 ? -2.977 -23.984 -20.734 1 94.19 463 LEU B C 1
ATOM 7638 O O . LEU B 1 463 ? -2.268 -23.453 -21.594 1 94.19 463 LEU B O 1
ATOM 7642 N N . HIS B 1 464 ? -4.145 -24.578 -20.891 1 92.19 464 HIS B N 1
ATOM 7643 C CA . HIS B 1 464 ? -4.809 -24.391 -22.172 1 92.19 464 HIS B CA 1
ATOM 7644 C C . HIS B 1 464 ? -5.52 -23.047 -22.234 1 92.19 464 HIS B C 1
ATOM 7646 O O . HIS B 1 464 ? -5.922 -22.5 -21.203 1 92.19 464 HIS B O 1
ATOM 7652 N N . ASN B 1 465 ? -5.555 -22.531 -23.438 1 91.88 465 ASN B N 1
ATOM 7653 C CA . ASN B 1 465 ? -6.289 -21.281 -23.703 1 91.88 465 ASN B CA 1
ATOM 7654 C C . ASN B 1 465 ? -6.922 -21.281 -25.094 1 91.88 465 ASN B C 1
ATOM 7656 O O . ASN B 1 465 ? -7.039 -22.328 -25.719 1 91.88 465 ASN B O 1
ATOM 7660 N N . SER B 1 466 ? -7.469 -20.141 -25.531 1 90.44 466 SER B N 1
ATOM 7661 C CA . SER B 1 466 ? -8.188 -20.062 -26.797 1 90.44 466 SER B CA 1
ATOM 7662 C C . SER B 1 466 ? -7.277 -20.422 -27.969 1 90.44 466 SER B C 1
ATOM 7664 O O . SER B 1 466 ? -7.75 -20.922 -29 1 90.44 466 SER B O 1
ATOM 7666 N N . GLU B 1 467 ? -5.93 -20.188 -27.859 1 88.81 467 GLU B N 1
ATOM 7667 C CA . GLU B 1 467 ? -4.973 -20.469 -28.922 1 88.81 467 GLU B CA 1
ATOM 7668 C C . GLU B 1 467 ? -4.43 -21.891 -28.812 1 88.81 467 GLU B C 1
ATOM 7670 O O . GLU B 1 467 ? -3.91 -22.438 -29.781 1 88.81 467 GLU B O 1
ATOM 7675 N N . GLY B 1 468 ? -4.418 -22.391 -27.688 1 89.69 468 GLY B N 1
ATOM 7676 C CA . GLY B 1 468 ? -4.109 -23.781 -27.344 1 89.69 468 GLY B CA 1
ATOM 7677 C C . GLY B 1 468 ? -5.227 -24.469 -26.594 1 89.69 468 GLY B C 1
ATOM 7678 O O . GLY B 1 468 ? -5.145 -24.641 -25.375 1 89.69 468 GLY B O 1
ATOM 7679 N N . ARG B 1 469 ? -6.125 -24.984 -27.344 1 89.19 469 ARG B N 1
ATOM 7680 C CA . ARG B 1 469 ? -7.367 -25.469 -26.75 1 89.19 469 ARG B CA 1
ATOM 7681 C C . ARG B 1 469 ? -7.156 -26.812 -26.078 1 89.19 469 ARG B C 1
ATOM 7683 O O . ARG B 1 469 ? -6.344 -27.625 -26.531 1 89.19 469 ARG B O 1
ATOM 7690 N N . ASN B 1 470 ? -7.945 -26.938 -25.094 1 91.19 470 ASN B N 1
ATOM 7691 C CA . ASN B 1 470 ? -7.93 -28.203 -24.375 1 91.19 470 ASN B CA 1
ATOM 7692 C C . ASN B 1 470 ? -8.391 -29.359 -25.25 1 91.19 470 ASN B C 1
ATOM 7694 O O . ASN B 1 470 ? -9.344 -29.234 -26.016 1 91.19 470 ASN B O 1
ATOM 7698 N N . LEU B 1 471 ? -7.75 -30.453 -25.141 1 90 471 LEU B N 1
ATOM 7699 C CA . LEU B 1 471 ? -8.094 -31.625 -25.938 1 90 471 LEU B CA 1
ATOM 7700 C C . LEU B 1 471 ? -9.359 -32.281 -25.406 1 90 471 LEU B C 1
ATOM 7702 O O . LEU B 1 471 ? -10 -33.062 -26.109 1 90 471 LEU B O 1
ATOM 7706 N N . VAL B 1 472 ? -9.664 -32.031 -24.141 1 89.75 472 VAL B N 1
ATOM 7707 C CA . VAL B 1 472 ? -10.844 -32.594 -23.5 1 89.75 472 VAL B CA 1
ATOM 7708 C C . VAL B 1 472 ? -11.797 -31.484 -23.094 1 89.75 472 VAL B C 1
ATOM 7710 O O . VAL B 1 472 ? -11.383 -30.469 -22.531 1 89.75 472 VAL B O 1
ATOM 7713 N N . SER B 1 473 ? -13.086 -31.594 -23.406 1 90.06 473 SER B N 1
ATOM 7714 C CA . SER B 1 473 ? -14.148 -30.641 -23.094 1 90.06 473 SER B CA 1
ATOM 7715 C C . SER B 1 473 ? -15.453 -31.359 -22.75 1 90.06 473 SER B C 1
ATOM 7717 O O . SER B 1 473 ? -15.438 -32.531 -22.375 1 90.06 473 SER B O 1
ATOM 7719 N N . ASN B 1 474 ? -16.562 -30.578 -22.75 1 88.31 474 ASN B N 1
ATOM 7720 C CA . ASN B 1 474 ? -17.891 -31.156 -22.484 1 88.31 474 ASN B CA 1
ATOM 7721 C C . ASN B 1 474 ? -18.281 -32.156 -23.562 1 88.31 474 ASN B C 1
ATOM 7723 O O . ASN B 1 474 ? -19.172 -32.969 -23.344 1 88.31 474 ASN B O 1
ATOM 7727 N N . LYS B 1 475 ? -17.547 -32.25 -24.656 1 88.31 475 LYS B N 1
ATOM 7728 C CA . LYS B 1 475 ? -17.891 -33.094 -25.781 1 88.31 475 LYS B CA 1
ATOM 7729 C C . LYS B 1 475 ? -17.281 -34.5 -25.625 1 88.31 475 LYS B C 1
ATOM 7731 O O . LYS B 1 475 ? -17.734 -35.438 -26.25 1 88.31 475 LYS B O 1
ATOM 7736 N N . ASN B 1 476 ? -16.25 -34.594 -24.891 1 88.62 476 ASN B N 1
ATOM 7737 C CA . ASN B 1 476 ? -15.555 -35.875 -24.75 1 88.62 476 ASN B CA 1
ATOM 7738 C C . ASN B 1 476 ? -15.016 -36.062 -23.328 1 88.62 476 ASN B C 1
ATOM 7740 O O . ASN B 1 476 ? -13.836 -36.375 -23.156 1 88.62 476 ASN B O 1
ATOM 7744 N N . PRO B 1 477 ? -15.836 -35.969 -22.281 1 86.38 477 PRO B N 1
ATOM 7745 C CA . PRO B 1 477 ? -15.383 -36.031 -20.891 1 86.38 477 PRO B CA 1
ATOM 7746 C C . PRO B 1 477 ? -14.875 -37.438 -20.5 1 86.38 477 PRO B C 1
ATOM 7748 O O . PRO B 1 477 ? -14.258 -37.594 -19.453 1 86.38 477 PRO B O 1
ATOM 7751 N N . GLU B 1 478 ? -14.984 -38.438 -21.344 1 87.44 478 GLU B N 1
ATOM 7752 C CA . GLU B 1 478 ? -14.609 -39.812 -21.016 1 87.44 478 GLU B CA 1
ATOM 7753 C C . GLU B 1 478 ? -13.219 -40.125 -21.531 1 87.44 478 GLU B C 1
ATOM 7755 O O . GLU B 1 478 ? -12.695 -41.219 -21.281 1 87.44 478 GLU B O 1
ATOM 7760 N N . ILE B 1 479 ? -12.648 -39.281 -22.25 1 89.56 479 ILE B N 1
ATOM 7761 C CA . ILE B 1 479 ? -11.375 -39.562 -22.922 1 89.56 479 ILE B CA 1
ATOM 7762 C C . ILE B 1 479 ? -10.227 -39.031 -22.062 1 89.56 479 ILE B C 1
ATOM 7764 O O . ILE B 1 479 ? -10.242 -37.875 -21.641 1 89.56 479 ILE B O 1
ATOM 7768 N N . ASN B 1 480 ? -9.273 -39.906 -21.703 1 91.25 480 ASN B N 1
ATOM 7769 C CA . ASN B 1 480 ? -7.965 -39.531 -21.188 1 91.25 480 ASN B CA 1
ATOM 7770 C C . ASN B 1 480 ? -6.918 -39.469 -22.297 1 91.25 480 ASN B C 1
ATOM 7772 O O . ASN B 1 480 ? -6.727 -40.438 -23.031 1 91.25 480 ASN B O 1
ATOM 7776 N N . ILE B 1 481 ? -6.191 -38.344 -22.375 1 92.31 481 ILE B N 1
ATOM 7777 C CA . ILE B 1 481 ? -5.418 -38.219 -23.594 1 92.31 481 ILE B CA 1
ATOM 7778 C C . ILE B 1 481 ? -4.094 -37.531 -23.312 1 92.31 481 ILE B C 1
ATOM 7780 O O . ILE B 1 481 ? -4.043 -36.562 -22.547 1 92.31 481 ILE B O 1
ATOM 7784 N N . ILE B 1 482 ? -3.012 -38.031 -23.891 1 93.88 482 ILE B N 1
ATOM 7785 C CA . ILE B 1 482 ? -1.728 -37.344 -24.094 1 93.88 482 ILE B CA 1
ATOM 7786 C C . ILE B 1 482 ? -1.432 -37.25 -25.578 1 93.88 482 ILE B C 1
ATOM 7788 O O . ILE B 1 482 ? -1.429 -38.281 -26.297 1 93.88 482 ILE B O 1
ATOM 7792 N N . ARG B 1 483 ? -1.227 -36.031 -26.078 1 93.25 483 ARG B N 1
ATOM 7793 C CA . ARG B 1 483 ? -0.9 -35.812 -27.484 1 93.25 483 ARG B CA 1
ATOM 7794 C C . ARG B 1 483 ? 0.34 -34.938 -27.641 1 93.25 483 ARG B C 1
ATOM 7796 O O . ARG B 1 483 ? 0.413 -33.844 -27.062 1 93.25 483 ARG B O 1
ATOM 7803 N N . SER B 1 484 ? 1.323 -35.438 -28.328 1 90.06 484 SER B N 1
ATOM 7804 C CA . SER B 1 484 ? 2.523 -34.656 -28.594 1 90.06 484 SER B CA 1
ATOM 7805 C C . SER B 1 484 ? 2.359 -33.812 -29.844 1 90.06 484 SER B C 1
ATOM 7807 O O . SER B 1 484 ? 1.395 -33.969 -30.594 1 90.06 484 SER B O 1
ATOM 7809 N N . ALA B 1 485 ? 3.305 -32.938 -30.094 1 85.25 485 ALA B N 1
ATOM 7810 C CA . ALA B 1 485 ? 3.23 -32 -31.203 1 85.25 485 ALA B CA 1
ATOM 7811 C C . ALA B 1 485 ? 3.354 -32.719 -32.531 1 85.25 485 ALA B C 1
ATOM 7813 O O . ALA B 1 485 ? 2.803 -32.281 -33.562 1 85.25 485 ALA B O 1
ATOM 7814 N N . GLY B 1 486 ? 4.055 -33.781 -32.562 1 85.69 486 GLY B N 1
ATOM 7815 C CA . GLY B 1 486 ? 4.23 -34.562 -33.781 1 85.69 486 GLY B CA 1
ATOM 7816 C C . GLY B 1 486 ? 3.02 -35.406 -34.125 1 85.69 486 GLY B C 1
ATOM 7817 O O . GLY B 1 486 ? 3 -36.062 -35.156 1 85.69 486 GLY B O 1
ATOM 7818 N N . GLY B 1 487 ? 2.068 -35.438 -33.25 1 88.5 487 GLY B N 1
ATOM 7819 C CA . GLY B 1 487 ? 0.833 -36.125 -33.531 1 88.5 487 GLY B CA 1
ATOM 7820 C C . GLY B 1 487 ? 0.744 -37.5 -32.844 1 88.5 487 GLY B C 1
ATOM 7821 O O . GLY B 1 487 ? -0.228 -38.219 -33.031 1 88.5 487 GLY B O 1
ATOM 7822 N N . ASN B 1 488 ? 1.738 -37.844 -32.094 1 92.5 488 ASN B N 1
ATOM 7823 C CA . ASN B 1 488 ? 1.65 -39.094 -31.312 1 92.5 488 ASN B CA 1
ATOM 7824 C C . ASN B 1 488 ? 0.602 -38.969 -30.203 1 92.5 488 ASN B C 1
ATOM 7826 O O . ASN B 1 488 ? 0.472 -37.938 -29.562 1 92.5 488 ASN B O 1
ATOM 7830 N N . VAL B 1 489 ? -0.174 -40.094 -30.047 1 94.25 489 VAL B N 1
ATOM 7831 C CA . VAL B 1 489 ? -1.293 -40 -29.109 1 94.25 489 VAL B CA 1
ATOM 7832 C C . VAL B 1 489 ? -1.331 -41.25 -28.219 1 94.25 489 VAL B C 1
ATOM 7834 O O . VAL B 1 489 ? -1.14 -42.344 -28.703 1 94.25 489 VAL B O 1
ATOM 7837 N N . LEU B 1 490 ? -1.418 -41.062 -26.953 1 91.81 490 LEU B N 1
ATOM 7838 C CA . LEU B 1 490 ? -1.865 -42.062 -26 1 91.81 490 LEU B CA 1
ATOM 7839 C C . LEU B 1 490 ? -3.26 -41.75 -25.469 1 91.81 490 LEU B C 1
ATOM 7841 O O . LEU B 1 490 ? -3.467 -40.688 -24.875 1 91.81 490 LEU B O 1
ATOM 7845 N N . MET B 1 491 ? -4.215 -42.594 -25.75 1 93.25 491 MET B N 1
ATOM 7846 C CA . MET B 1 491 ? -5.609 -42.344 -25.391 1 93.25 491 MET B CA 1
ATOM 7847 C C . MET B 1 491 ? -6.195 -43.531 -24.609 1 93.25 491 MET B C 1
ATOM 7849 O O . MET B 1 491 ? -6.027 -44.688 -25 1 93.25 491 MET B O 1
ATOM 7853 N N . LEU B 1 492 ? -6.719 -43.25 -23.406 1 90.5 492 LEU B N 1
ATOM 7854 C CA . LEU B 1 492 ? -7.516 -44.188 -22.641 1 90.5 492 LEU B CA 1
ATOM 7855 C C . LEU B 1 492 ? -8.992 -43.812 -22.672 1 90.5 492 LEU B C 1
ATOM 7857 O O . LEU B 1 492 ? -9.375 -42.75 -22.203 1 90.5 492 LEU B O 1
ATOM 7861 N N . ILE B 1 493 ? -9.867 -44.625 -23.141 1 91.62 493 ILE B N 1
ATOM 7862 C CA . ILE B 1 493 ? -11.281 -44.312 -23.344 1 91.62 493 ILE B CA 1
ATOM 7863 C C . ILE B 1 493 ? -12.125 -45.062 -22.312 1 91.62 493 ILE B C 1
ATOM 7865 O O . ILE B 1 493 ? -12.18 -46.312 -22.312 1 91.62 493 ILE B O 1
ATOM 7869 N N . ASP B 1 494 ? -12.727 -44.375 -21.422 1 86.06 494 ASP B N 1
ATOM 7870 C CA . ASP B 1 494 ? -13.523 -44.938 -20.344 1 86.06 494 ASP B CA 1
ATOM 7871 C C . ASP B 1 494 ? -14.984 -45.062 -20.75 1 86.06 494 ASP B C 1
ATOM 7873 O O . ASP B 1 494 ? -15.773 -45.719 -20.047 1 86.06 494 ASP B O 1
ATOM 7877 N N . GLY B 1 495 ? -15.461 -44.438 -21.797 1 76 495 GLY B N 1
ATOM 7878 C CA . GLY B 1 495 ? -16.828 -44.562 -22.281 1 76 495 GLY B CA 1
ATOM 7879 C C . GLY B 1 495 ? -16.938 -45.469 -23.5 1 76 495 GLY B C 1
ATOM 7880 O O . GLY B 1 495 ? -16.016 -46.25 -23.797 1 76 495 GLY B O 1
ATOM 7881 N N . SER B 1 496 ? -18.266 -45.656 -23.922 1 64.12 496 SER B N 1
ATOM 7882 C CA . SER B 1 496 ? -18.531 -46.469 -25.109 1 64.12 496 SER B CA 1
ATOM 7883 C C . SER B 1 496 ? -18 -45.781 -26.375 1 64.12 496 SER B C 1
ATOM 7885 O O . SER B 1 496 ? -18.078 -44.562 -26.5 1 64.12 496 SER B O 1
ATOM 7887 N N . LEU B 1 497 ? -16.891 -46.375 -27 1 50.69 497 LEU B N 1
ATOM 7888 C CA . LEU B 1 497 ? -16.531 -45.844 -28.297 1 50.69 497 LEU B CA 1
ATOM 7889 C C . LEU B 1 497 ? -17.766 -45.719 -29.203 1 50.69 497 LEU B C 1
ATOM 7891 O O . LEU B 1 497 ? -18.625 -46.594 -29.203 1 50.69 497 LEU B O 1
#